Protein AF-0000000087417002 (afdb_homodimer)

Organism: NCBI:txid2527985

Sequence (956 aa):
MVEIPVLRWGKPYESLEKDEVVHFETGETLAQVHQANGGMIQMDMRKAQRARDILREFSIDDLIDKVGKAADLYAEGTLPIGDGQQTPADFCKMQSATTGLPEHMCAGNMKKNQFVLKNMREILDALTRGLPLDILANGYGMEDRGVMVSYQANAPVLGLVLPSNSPGVHTLWMPVIPLQMGLVLKPGPQEPWTPYRMAEAFFAAGIPREVISIYPGGADCGAAVLASCERAMIFGGLPTVERYHGDPRVQPHGPGFSKIILGDDKVDDWEKYLDLMVDSVLVNSGRSCISCSGIWVSRHGKEIADALAQRLGPVAPLPATHPESPLAAFTVPGMAEAISNQIDQGIKDPSVTEVTAKYRDGERLVKNERCDFLRPTVLHCTNSETEISKGEYMFPFVTVVDCPEDQMLKRMGQTLVCSAITENEKFQQQLLDATFIDRLNIGEVKTIALNWLQPHEGNIIDFLFRARAFQNSPPPAHMVEIPVLRWGKPYESLEKDEVVHFETGETLAQVHQANGGMIQMDMRKAQRARDILREFSIDDLIDKVGKAADLYAEGTLPIGDGQQTPADFCKMQSATTGLPEHMCAGNMKKNQFVLKNMREILDALTRGLPLDILANGYGMEDRGVMVSYQANAPVLGLVLPSNSPGVHTLWMPVIPLQMGLVLKPGPQEPWTPYRMAEAFFAAGIPREVISIYPGGADCGAAVLASCERAMIFGGLPTVERYHGDPRVQPHGPGFSKIILGDDKVDDWEKYLDLMVDSVLVNSGRSCISCSGIWVSRHGKEIADALAQRLGPVAPLPATHPESPLAAFTVPGMAEAISNQIDQGIKDPSVTEVTAKYRDGERLVKNERCDFLRPTVLHCTNSETEISKGEYMFPFVTVVDCPEDQMLKRMGQTLVCSAITENEKFQQQLLDATFIDRLNIGEVKTIALNWLQPHEGNIIDFLFRARAFQNSPPPAH

Radius of gyration: 31.1 Å; Cα contacts (8 Å, |Δi|>4): 2234; chains: 2; bounding box: 63×89×61 Å

Secondary structure (DSSP, 8-state):
-EEE-EEETTEEE--S-EEEEE-TTT--EEEEEE---HHHHHHHHTTHHHHHHHHTTS-HHHHHHHHHHHHHHHHH--EEETTEEE-HHHHHHHHHHHH---HHHHHHHHHHHHHHHHTHHHHHHHHHTT--HHHHHHSEEE-TTS-EEEEEES-SEEEEE--SS-GGGGGGGTTTTTTT-EEEEE--TT--HHHHHHHHHHHHTT--GGGEEE----HHHHHHHHHH-SSEEEE--HHHHHHTTT-TTEEEE----EEEEE-TTTGGGGGGGHHHHHHHHHGGGG-STTSEEEEEESS-HHHHHHHHHHHHTT-----TTSTT---PPB-STTHHHHHHHHHHHHTTSTTEEESGGGT-SS-SEEE-SS-EEE--EEEEESSS-SGGGG---SSSEEEEEE--HHHHHHHS--EEEEEEE---HHHHHHHHH-TTEEEEEESS--TT---TTS-SSS-HHHHHEEE-EEESSPPP--/-EEE-EEETTEEE--S-EEEEE-TTT--EEEEEE---HHHHHHHHTTHHHHHHHHTTS-HHHHHHHHHHHHHHHHH--EEETTEEE-HHHHHHHHHHHH---HHHHHHHHHHHHHHHHTHHHHHHHHHTT--HHHHHHSEEE-TTS-EEEEEES-SEEEEE--SS-GGGGGGGTTTTTTT-EEEEE-BTTB-HHHHHHHHHHHHTT--GGGEEE----HHHHHHHHHH-SSEEEE--HHHHHHTTT-TTEEEE----EEEEE-TTTGGGGGGGHHHHHHHHHGGGG-STTSEEEEEESS-HHHHHHHHHHHHTT-----TTSTT---PPB-STTHHHHHHHHHHHHTTSTTEEESGGGT-SS-SEEE-SS-EEE--EEEEESSS-SGGGG---SSSEEEEEE--HHHHHHHS--EEEEEEE---HHHHHHHHH-TTEEEEEESS--TT---TTS-SS--HHHHHEEE--EESSPPP--

Solvent-accessible surface area (backbone atoms only — not comparable to full-atom values): 47173 Å² total; per-residue (Å²): 113,34,48,31,55,20,26,59,45,50,38,77,41,84,46,92,51,63,44,73,30,40,28,36,76,79,60,46,68,50,28,38,35,20,39,47,45,30,68,59,49,50,59,56,52,76,53,38,57,54,19,17,59,59,38,61,77,44,54,48,68,54,36,40,53,29,40,29,49,12,19,50,37,48,60,66,31,75,39,60,45,56,82,40,74,36,40,40,67,52,47,23,49,51,49,15,39,30,31,30,39,17,29,56,56,40,47,51,41,48,50,51,45,26,50,51,33,57,41,37,66,60,28,51,34,45,64,52,72,63,53,64,64,61,24,63,74,67,27,40,42,70,44,96,89,70,44,65,44,20,30,30,56,65,43,36,34,43,17,35,33,43,47,38,76,50,82,66,61,56,61,76,57,61,60,38,55,36,72,33,22,17,42,37,36,26,41,14,79,44,33,53,58,61,65,48,42,50,50,42,18,34,41,75,37,66,44,66,47,56,29,38,26,38,38,33,47,59,71,54,27,46,51,28,40,56,70,64,30,61,29,26,37,37,47,46,49,64,69,51,32,61,72,41,60,72,40,90,41,43,49,56,42,38,77,18,39,3,30,38,35,38,30,85,87,38,40,89,52,46,75,81,45,44,66,48,53,50,48,14,20,39,53,77,25,10,54,48,47,36,20,26,14,25,36,42,22,59,58,63,30,65,58,52,27,46,55,50,10,64,69,38,12,65,50,60,81,42,60,44,79,39,83,75,35,55,41,44,39,34,54,55,85,61,50,51,58,53,51,52,50,52,52,56,59,47,44,67,40,88,54,30,42,69,49,10,62,82,44,28,90,72,66,54,68,43,80,52,95,49,33,28,36,61,40,41,41,30,28,29,22,72,40,63,81,50,70,65,51,58,38,71,61,84,30,26,34,34,23,22,27,27,37,53,71,93,45,38,83,82,54,59,60,65,21,37,25,35,15,32,31,51,82,52,63,72,57,50,50,52,57,52,56,40,78,52,45,52,25,47,27,44,28,84,36,43,45,64,64,68,46,75,55,34,36,83,85,38,36,66,60,66,66,43,30,40,69,29,25,55,40,68,53,64,55,76,90,125,113,34,49,30,55,20,27,58,46,50,39,78,40,83,44,92,51,64,44,73,29,40,28,36,77,77,60,48,68,50,29,39,34,19,39,50,44,30,67,60,48,50,58,57,51,75,53,38,58,54,19,18,57,58,39,62,75,44,55,47,68,54,37,40,53,30,40,29,50,12,18,52,38,49,61,65,32,76,40,60,45,56,80,40,72,36,40,41,67,50,46,22,49,51,48,17,38,31,32,28,39,17,28,53,56,40,46,50,40,49,50,50,45,27,49,51,33,58,41,36,66,59,29,52,34,45,61,54,71,63,55,65,64,63,26,63,75,68,29,41,44,70,44,96,88,72,45,69,45,22,30,30,56,63,43,37,34,42,18,34,34,44,47,39,75,50,83,65,63,57,61,77,57,61,60,38,55,37,71,32,23,17,42,38,35,26,41,13,80,45,34,53,59,62,65,48,42,50,50,43,16,34,41,75,37,66,44,67,48,56,29,38,28,38,39,33,44,59,71,54,27,46,51,29,39,57,70,64,28,60,28,24,38,40,48,46,47,64,68,50,32,61,71,40,59,73,41,89,41,41,49,56,44,38,78,17,39,4,30,38,34,38,31,85,87,39,38,90,52,46,76,82,45,45,68,48,54,49,48,14,20,39,54,78,24,10,54,47,48,37,20,26,15,26,36,41,21,59,58,62,30,67,59,51,29,45,55,50,10,65,69,39,13,65,51,58,81,43,60,44,81,39,82,74,34,54,42,43,40,34,54,54,86,62,50,49,58,53,50,53,50,51,51,55,58,48,45,67,40,87,53,30,42,68,51,10,62,82,45,29,89,72,67,55,67,44,80,54,96,48,34,27,34,62,40,40,42,29,30,30,22,72,42,64,80,50,73,66,51,59,38,71,58,85,30,28,36,34,23,21,27,27,36,52,71,94,46,38,82,82,54,59,59,66,21,37,25,34,15,32,31,53,84,52,62,71,59,50,50,52,57,53,56,40,79,54,45,53,25,46,27,45,28,86,36,43,46,65,62,70,45,75,52,31,31,73,89,38,36,66,59,64,66,43,32,38,69,30,26,54,40,66,52,62,54,76,86,126

pLDDT: mean 94.18, std 6.56, range [53.5, 98.88]

Foldseek 3Di:
DAEAAFAQLLDGDAAPDWDFQAFLFPRHTPYTYHADFLVRLLVSLVCQLVLLVQLLVDALVRLLVLLLQLLCCLLANWFDGHVRIAGNQRLLVLLCRLQQAFSLLSNVLSVVLSVLSNCVVLQVCLLVVNPDLVLLSVQWDADPVGDIWGKDFQFQAEEEAEAQHDSNCVSQCSNVSSSRHAYEYAYHPRRPRNLVSSLRSSVVSPRRSSRYTYGHHDPRNVVSSLVSTQAYEYEDEPVQCVVCPPPLRYHYHYAFLAEEEEDPVCVVVVVVQLVLLLCLQQPSQNQDSLRHAEYEYQDCLVVSLQSSLLVQLAQDADPSHDNPGRHGWASDPPPLVVVLVVVVVQCVPVQKDWNNVVNHDDDQWADDDRIITGGAIEMEGAALPGPSNSDGDRGRHYYYHNDHLVCCLVRNAAHAEYEYEDPPPVSVVVVVVRPSYQHYHYHSDRSPDDDSSANSSSCVSVSGMDIDDDDPDDDPDD/DAEAAFAQLLRGDAAPDWDFAAFLFPRHTPYTYHADFLVRLLVSLVCQLVLLVQLLVDALVRLLVLLLQLLCCLLANWFDGHVGIAGNQNLLVLLCRLQQAFSLLSNVLSVVLSVLSNCVVLQVCLLVVNPDLVQLSVQWDADPVGDIWGKDFQFQAEEEAEAQHCSNVVSQCSNVSSSSHAYEYAYHPRRPRNLVSSLRSSVVSPRRSSRYTYGHHDPRNVVSSLVSTQAYEYEDEPVQCVVCPPPLRYHYHYAFLAEEEEDPVCVVVVVVQLVLLLCLQQPSQNQDSLRHAEYEYQDCLVVSLLSSLLVQLAQDADPSHDNPGRHGWASDPPPLVVVLVVVVVQCVPVQKDWNNVVNHDDDQWDDDDRIITGGAIEMEGAALPGPSNRDGDRGRHYYYHNDHLVCCLVRNAAHAEYEYEDPPPVSVVVVVVRPSYNHYHYHSDRSPDDDSSACSNSCVSVSGMDIDDDDPDDDPDD

InterPro domains:
  IPR015590 Aldehyde dehydrogenase domain [PF00171] (18-407)
  IPR016161 Aldehyde/histidinol dehydrogenase [SSF53720] (18-458)
  IPR016162 Aldehyde dehydrogenase, N-terminal [G3DSA:3.40.605.10] (7-244)
  IPR016163 Aldehyde dehydrogenase, C-terminal [G3DSA:3.40.309.10] (258-446)

Nearest PDB structures (foldseek):
  7pkc-assembly3_I  TM=7.723E-01  e=5.805E-22  Streptococcus pyogenes M49 591
  7pkj-assembly1_C  TM=7.511E-01  e=2.941E-21  Streptococcus pyogenes M49 591
  1euh-assembly1_A  TM=7.612E-01  e=1.763E-20  Streptococcus mutans
  2id2-assembly1_C  TM=7.265E-01  e=2.758E-20  Streptococcus mutans
  6rtr-assembly1_A  TM=7.506E-01  e=7.363E-17  Streptomyces clavuligerus

Structure (mmCIF, N/CA/C/O backbone):
data_AF-0000000087417002-model_v1
#
loop_
_entity.id
_entity.type
_entity.pdbx_description
1 polymer 'Putative succinate-semialdehyde dehydrogenase'
#
loop_
_atom_site.group_PDB
_atom_site.id
_atom_site.type_symbol
_atom_site.label_atom_id
_atom_site.label_alt_id
_atom_site.label_comp_id
_atom_site.label_asym_id
_atom_site.label_entity_id
_atom_site.label_seq_id
_atom_site.pdbx_PDB_ins_code
_atom_site.Cartn_x
_atom_site.Cartn_y
_atom_site.Cartn_z
_atom_site.occupancy
_atom_site.B_iso_or_equiv
_atom_site.auth_seq_id
_atom_site.auth_comp_id
_atom_site.auth_asym_id
_atom_site.auth_atom_id
_atom_site.pdbx_PDB_model_num
ATOM 1 N N . MET A 1 1 ? 21.141 39.812 8.602 1 87.5 1 MET A N 1
ATOM 2 C CA . MET A 1 1 ? 20.797 39.062 7.391 1 87.5 1 MET A CA 1
ATOM 3 C C . MET A 1 1 ? 21.75 37.906 7.172 1 87.5 1 MET A C 1
ATOM 5 O O . MET A 1 1 ? 22.969 38.062 7.32 1 87.5 1 MET A O 1
ATOM 9 N N . VAL A 1 2 ? 21.25 36.719 7 1 94.69 2 VAL A N 1
ATOM 10 C CA . VAL A 1 2 ? 22.094 35.562 6.832 1 94.69 2 VAL A CA 1
ATOM 11 C C . VAL A 1 2 ? 22.047 35.094 5.379 1 94.69 2 VAL A C 1
ATOM 13 O O . VAL A 1 2 ? 21.062 35.312 4.68 1 94.69 2 VAL A O 1
ATOM 16 N N . GLU A 1 3 ? 23.172 34.562 4.91 1 97.38 3 GLU A N 1
ATOM 17 C CA . GLU A 1 3 ? 23.219 33.906 3.609 1 97.38 3 GLU A CA 1
ATOM 18 C C . GLU A 1 3 ? 23.234 32.406 3.76 1 97.38 3 GLU A C 1
ATOM 20 O O . GLU A 1 3 ? 24.094 31.844 4.461 1 97.38 3 GLU A O 1
ATOM 25 N N . ILE A 1 4 ? 22.281 31.734 3.148 1 98 4 ILE A N 1
ATOM 26 C CA . ILE A 1 4 ? 22.078 30.312 3.338 1 98 4 ILE A CA 1
ATOM 27 C C . ILE A 1 4 ? 22.422 29.562 2.053 1 98 4 ILE A C 1
ATOM 29 O O . ILE A 1 4 ? 21.766 29.75 1.022 1 98 4 ILE A O 1
ATOM 33 N N . PRO A 1 5 ? 23.375 28.734 2.027 1 98.31 5 PRO A N 1
ATOM 34 C CA . PRO A 1 5 ? 23.75 28 0.818 1 98.31 5 PRO A CA 1
ATOM 35 C C . PRO A 1 5 ? 22.859 26.797 0.549 1 98.31 5 PRO A C 1
ATOM 37 O O . PRO A 1 5 ? 22.109 26.375 1.43 1 98.31 5 PRO A O 1
ATOM 40 N N . VAL A 1 6 ? 22.953 26.297 -0.704 1 98.56 6 VAL A N 1
ATOM 41 C CA . VAL A 1 6 ? 22.453 24.969 -0.991 1 98.56 6 VAL A CA 1
ATOM 42 C C . VAL A 1 6 ? 23.266 23.922 -0.223 1 98.56 6 VAL A C 1
ATOM 44 O O . VAL A 1 6 ? 24.453 24.125 0.024 1 98.56 6 VAL A O 1
ATOM 47 N N . LEU A 1 7 ? 22.688 22.906 0.234 1 98.5 7 LEU A N 1
ATOM 48 C CA . LEU A 1 7 ? 23.406 21.797 0.857 1 98.5 7 LEU A CA 1
ATOM 49 C C . LEU A 1 7 ? 23.344 20.562 -0.02 1 98.5 7 LEU A C 1
ATOM 51 O O . LEU A 1 7 ? 22.281 19.953 -0.189 1 98.5 7 LEU A O 1
ATOM 55 N N . ARG A 1 8 ? 24.391 20.156 -0.639 1 98.56 8 ARG A N 1
ATOM 56 C CA . ARG A 1 8 ? 24.5 18.984 -1.49 1 98.56 8 ARG A CA 1
ATOM 57 C C . ARG A 1 8 ? 25.188 17.844 -0.754 1 98.56 8 ARG A C 1
ATOM 59 O O . ARG A 1 8 ? 26.422 17.812 -0.654 1 98.56 8 ARG A O 1
ATOM 66 N N . TRP A 1 9 ? 24.375 16.938 -0.327 1 98.31 9 TRP A N 1
ATOM 67 C CA . TRP A 1 9 ? 24.859 15.82 0.468 1 98.31 9 TRP A CA 1
ATOM 68 C C . TRP A 1 9 ? 25.844 16.297 1.528 1 98.31 9 TRP A C 1
ATOM 70 O O . TRP A 1 9 ? 26.953 15.766 1.636 1 98.31 9 TRP A O 1
ATOM 80 N N . GLY A 1 10 ? 25.375 17.297 2.295 1 96.88 10 GLY A N 1
ATOM 81 C CA . GLY A 1 10 ? 26.094 17.812 3.457 1 96.88 10 GLY A CA 1
ATOM 82 C C . GLY A 1 10 ? 27.094 18.891 3.115 1 96.88 10 GLY A C 1
ATOM 83 O O . GLY A 1 10 ? 27.609 19.562 4.008 1 96.88 10 GLY A O 1
ATOM 84 N N . LYS A 1 11 ? 27.344 19.141 1.876 1 97.06 11 LYS A N 1
ATOM 85 C CA . LYS A 1 11 ? 28.328 20.125 1.46 1 97.06 11 LYS A CA 1
ATOM 86 C C . LYS A 1 11 ? 27.672 21.406 0.972 1 97.06 11 LYS A C 1
ATOM 88 O O . LYS A 1 11 ? 26.812 21.375 0.086 1 97.06 11 LYS A O 1
ATOM 93 N N . PRO A 1 12 ? 28.047 22.547 1.537 1 97.81 12 PRO A N 1
ATOM 94 C CA . PRO A 1 12 ? 27.469 23.812 1.084 1 97.81 12 PRO A CA 1
ATOM 95 C C . PRO A 1 12 ? 27.859 24.156 -0.356 1 97.81 12 PRO A C 1
ATOM 97 O O . PRO A 1 12 ? 28.969 23.875 -0.787 1 97.81 12 PRO A O 1
ATOM 100 N N . TYR A 1 13 ? 26.953 24.625 -1.09 1 97.88 13 TYR A N 1
ATOM 101 C CA . TYR A 1 13 ? 27.125 25.094 -2.461 1 97.88 13 TYR A CA 1
ATOM 102 C C . TYR A 1 13 ? 26.578 26.5 -2.639 1 97.88 13 TYR A C 1
ATOM 104 O O . TYR A 1 13 ? 25.406 26.75 -2.318 1 97.88 13 TYR A O 1
ATOM 112 N N . GLU A 1 14 ? 27.406 27.359 -3.133 1 96.69 14 GLU A N 1
ATOM 113 C CA . GLU A 1 14 ? 27.016 28.75 -3.371 1 96.69 14 GLU A CA 1
ATOM 114 C C . GLU A 1 14 ? 26.688 28.984 -4.844 1 96.69 14 GLU A C 1
ATOM 116 O O . GLU A 1 14 ? 27.531 28.781 -5.715 1 96.69 14 GLU A O 1
ATOM 121 N N . SER A 1 15 ? 25.469 29.359 -4.992 1 95.81 15 SER A N 1
ATOM 122 C CA . SER A 1 15 ? 25.016 29.656 -6.344 1 95.81 15 SER A CA 1
ATOM 123 C C . SER A 1 15 ? 25.078 31.156 -6.641 1 95.81 15 SER A C 1
ATOM 125 O O . SER A 1 15 ? 25.125 31.969 -5.719 1 95.81 15 SER A O 1
ATOM 127 N N . LEU A 1 16 ? 25.141 31.484 -7.98 1 94.94 16 LEU A N 1
ATOM 128 C CA . LEU A 1 16 ? 25.047 32.875 -8.398 1 94.94 16 LEU A CA 1
ATOM 129 C C . LEU A 1 16 ? 23.625 33.406 -8.211 1 94.94 16 LEU A C 1
ATOM 131 O O . LEU A 1 16 ? 23.422 34.562 -7.906 1 94.94 16 LEU A O 1
ATOM 135 N N . GLU A 1 17 ? 22.766 32.531 -8.414 1 96.19 17 GLU A N 1
ATOM 136 C CA . GLU A 1 17 ? 21.359 32.906 -8.25 1 96.19 17 GLU A CA 1
ATOM 137 C C . GLU A 1 17 ? 20.938 32.812 -6.793 1 96.19 17 GLU A C 1
ATOM 139 O O . GLU A 1 17 ? 21.172 31.797 -6.137 1 96.19 17 GLU A O 1
ATOM 144 N N . LYS A 1 18 ? 20.375 33.844 -6.203 1 97.19 18 LYS A N 1
ATOM 145 C CA . LYS A 1 18 ? 19.875 33.906 -4.832 1 97.19 18 LYS A CA 1
ATOM 146 C C . LYS A 1 18 ? 18.469 34.5 -4.777 1 97.19 18 LYS A C 1
ATOM 148 O O . LYS A 1 18 ? 18.125 35.375 -5.578 1 97.19 18 LYS A O 1
ATOM 153 N N . ASP A 1 19 ? 17.688 34 -3.893 1 97.12 19 ASP A N 1
ATOM 154 C CA . ASP A 1 19 ? 16.391 34.594 -3.594 1 97.12 19 ASP A CA 1
ATOM 155 C C . ASP A 1 19 ? 16.359 35.188 -2.189 1 97.12 19 ASP A C 1
ATOM 157 O O . ASP A 1 19 ? 17.078 34.719 -1.298 1 97.12 19 ASP A O 1
ATOM 161 N N . GLU A 1 20 ? 15.586 36.188 -2.086 1 96.75 20 GLU A N 1
ATOM 162 C CA . GLU A 1 20 ? 15.453 36.844 -0.789 1 96.75 20 GLU A CA 1
ATOM 163 C C . GLU A 1 20 ? 14.289 36.25 0.009 1 96.75 20 GLU A C 1
ATOM 165 O O . GLU A 1 20 ? 13.25 35.906 -0.555 1 96.75 20 GLU A O 1
ATOM 170 N N . VAL A 1 21 ? 14.523 36.062 1.288 1 95.62 21 VAL A N 1
ATOM 171 C CA . VAL A 1 21 ? 13.453 35.812 2.244 1 95.62 21 VAL A CA 1
ATOM 172 C C . VAL A 1 21 ? 13.156 37.062 3.037 1 95.62 21 VAL A C 1
ATOM 174 O O . VAL A 1 21 ? 14.039 37.625 3.684 1 95.62 21 VAL A O 1
ATOM 177 N N . VAL A 1 22 ? 11.922 37.469 2.99 1 94.94 22 VAL A N 1
ATOM 178 C CA . VAL A 1 22 ? 11.648 38.812 3.488 1 94.94 22 VAL A CA 1
ATOM 179 C C . VAL A 1 22 ? 10.656 38.75 4.648 1 94.94 22 VAL A C 1
ATOM 181 O O . VAL A 1 22 ? 9.867 37.812 4.746 1 94.94 22 VAL A O 1
ATOM 184 N N . HIS A 1 23 ? 10.789 39.719 5.5 1 94.88 23 HIS A N 1
ATOM 185 C CA . HIS A 1 23 ? 9.781 39.938 6.535 1 94.88 23 HIS A CA 1
ATOM 186 C C . HIS A 1 23 ? 8.438 40.312 5.922 1 94.88 23 HIS A C 1
ATOM 188 O O . HIS A 1 23 ? 8.352 41.312 5.188 1 94.88 23 HIS A O 1
ATOM 194 N N . PHE A 1 24 ? 7.414 39.625 6.289 1 92.44 24 PHE A N 1
ATOM 195 C CA . PHE A 1 24 ? 6.148 39.781 5.582 1 92.44 24 PHE A CA 1
ATOM 196 C C . PHE A 1 24 ? 5.547 41.156 5.848 1 92.44 24 PHE A C 1
ATOM 198 O O . PHE A 1 24 ? 4.867 41.719 4.984 1 92.44 24 PHE A O 1
ATOM 205 N N . GLU A 1 25 ? 5.789 41.75 7.051 1 91.75 25 GLU A N 1
ATOM 206 C CA . GLU A 1 25 ? 5.184 43.031 7.426 1 91.75 25 GLU A CA 1
ATOM 207 C C . GLU A 1 25 ? 6.023 44.219 6.934 1 91.75 25 GLU A C 1
ATOM 209 O O . GLU A 1 25 ? 5.484 45.25 6.527 1 91.75 25 GLU A O 1
ATOM 214 N N . THR A 1 26 ? 7.324 44.062 6.965 1 93.06 26 THR A N 1
ATOM 215 C CA . THR A 1 26 ? 8.172 45.219 6.719 1 93.06 26 THR A CA 1
ATOM 216 C C . THR A 1 26 ? 8.805 45.156 5.332 1 93.06 26 THR A C 1
ATOM 218 O O . THR A 1 26 ? 9.242 46.156 4.789 1 93.06 26 THR A O 1
ATOM 221 N N . GLY A 1 27 ? 8.984 43.969 4.828 1 93.56 27 GLY A N 1
ATOM 222 C CA . GLY A 1 27 ? 9.656 43.781 3.551 1 93.56 27 GLY A CA 1
ATOM 223 C C . GLY A 1 27 ? 11.172 43.719 3.678 1 93.56 27 GLY A C 1
ATOM 224 O O . GLY A 1 27 ? 11.867 43.531 2.682 1 93.56 27 GLY A O 1
ATOM 225 N N . GLU A 1 28 ? 11.609 43.781 4.867 1 95.81 28 GLU A N 1
ATOM 226 C CA . GLU A 1 28 ? 13.047 43.688 5.102 1 95.81 28 GLU A CA 1
ATOM 227 C C . GLU A 1 28 ? 13.578 42.312 4.734 1 95.81 28 GLU A C 1
ATOM 229 O O . GLU A 1 28 ? 12.938 41.312 5.012 1 95.81 28 GLU A O 1
ATOM 234 N N . THR A 1 29 ? 14.742 42.344 3.996 1 97 29 THR A N 1
ATOM 235 C CA . THR A 1 29 ? 15.383 41.094 3.68 1 97 29 THR A CA 1
ATOM 236 C C . THR A 1 29 ? 15.992 40.469 4.93 1 97 29 THR A C 1
ATOM 238 O O . THR A 1 29 ? 16.828 41.094 5.598 1 97 29 THR A O 1
ATOM 241 N N . LEU A 1 30 ? 15.586 39.281 5.25 1 96.69 30 LEU A N 1
ATOM 242 C CA . LEU A 1 30 ? 16.062 38.562 6.434 1 96.69 30 LEU A CA 1
ATOM 243 C C . LEU A 1 30 ? 17.172 37.594 6.07 1 96.69 30 LEU A C 1
ATOM 245 O O . LEU A 1 30 ? 18.031 37.281 6.898 1 96.69 30 LEU A O 1
ATOM 249 N N . ALA A 1 31 ? 17.141 37.094 4.836 1 97.19 31 ALA A N 1
ATOM 250 C CA . ALA A 1 31 ? 18.125 36.125 4.371 1 97.19 31 ALA A CA 1
ATOM 251 C C . ALA A 1 31 ? 18.234 36.125 2.848 1 97.19 31 ALA A C 1
ATOM 253 O O . ALA A 1 31 ? 17.281 36.531 2.16 1 97.19 31 ALA A O 1
ATOM 254 N N . GLN A 1 32 ? 19.359 35.812 2.379 1 97.81 32 GLN A N 1
ATOM 255 C CA . GLN A 1 32 ? 19.594 35.438 0.987 1 97.81 32 GLN A CA 1
ATOM 256 C C . GLN A 1 32 ? 19.844 33.938 0.853 1 97.81 32 GLN A C 1
ATOM 258 O O . GLN A 1 32 ? 20.781 33.375 1.455 1 97.81 32 GLN A O 1
ATOM 263 N N . VAL A 1 33 ? 19.047 33.281 0.081 1 98.12 33 VAL A N 1
ATOM 264 C CA . VAL A 1 33 ? 19.125 31.844 -0.024 1 98.12 33 VAL A CA 1
ATOM 265 C C . VAL A 1 33 ? 19.609 31.453 -1.421 1 98.12 33 VAL A C 1
ATOM 267 O O . VAL A 1 33 ? 18.953 31.766 -2.418 1 98.12 33 VAL A O 1
ATOM 270 N N . HIS A 1 34 ? 20.766 30.812 -1.464 1 98.38 34 HIS A N 1
ATOM 271 C CA . HIS A 1 34 ? 21.281 30.312 -2.732 1 98.38 34 HIS A CA 1
ATOM 272 C C . HIS A 1 34 ? 20.312 29.312 -3.369 1 98.38 34 HIS A C 1
ATOM 274 O O . HIS A 1 34 ? 19.672 28.516 -2.67 1 98.38 34 HIS A O 1
ATOM 280 N N . GLN A 1 35 ? 20.172 29.375 -4.758 1 98.38 35 GLN A N 1
ATOM 281 C CA . GLN A 1 35 ? 19.172 28.578 -5.473 1 98.38 35 GLN A CA 1
ATOM 282 C C . GLN A 1 35 ? 19.828 27.406 -6.188 1 98.38 35 GLN A C 1
ATOM 284 O O . GLN A 1 35 ? 20.922 27.531 -6.762 1 98.38 35 GLN A O 1
ATOM 289 N N . ALA A 1 36 ? 19.203 26.234 -6 1 98.5 36 ALA A N 1
ATOM 290 C CA . ALA A 1 36 ? 19.562 25.062 -6.801 1 98.5 36 ALA A CA 1
ATOM 291 C C . ALA A 1 36 ? 18.797 25.031 -8.117 1 98.5 36 ALA A C 1
ATOM 293 O O . ALA A 1 36 ? 18.094 26 -8.445 1 98.5 36 ALA A O 1
ATOM 294 N N . ASN A 1 37 ? 19 24.016 -8.977 1 97.88 37 ASN A N 1
ATOM 295 C CA . ASN A 1 37 ? 18.219 23.781 -10.188 1 97.88 37 ASN A CA 1
ATOM 296 C C . ASN A 1 37 ? 18.016 22.297 -10.438 1 97.88 37 ASN A C 1
ATOM 298 O O . ASN A 1 37 ? 18.641 21.453 -9.781 1 97.88 37 ASN A O 1
ATOM 302 N N . GLY A 1 38 ? 17.141 21.984 -11.375 1 98 38 GLY A N 1
ATOM 303 C CA . GLY A 1 38 ? 16.75 20.609 -11.633 1 98 38 GLY A CA 1
ATOM 304 C C . GLY A 1 38 ? 17.891 19.734 -12.086 1 98 38 GLY A C 1
ATOM 305 O O . GLY A 1 38 ? 18 18.578 -11.672 1 98 38 GLY A O 1
ATOM 306 N N . GLY A 1 39 ? 18.672 20.234 -12.922 1 97.81 39 GLY A N 1
ATOM 307 C CA . GLY A 1 39 ? 19.828 19.484 -13.406 1 97.81 39 GLY A CA 1
ATOM 308 C C . GLY A 1 39 ? 20.781 19.062 -12.305 1 97.81 39 GLY A C 1
ATOM 309 O O . GLY A 1 39 ? 21.266 17.938 -12.289 1 97.81 39 GLY A O 1
ATOM 310 N N . MET A 1 40 ? 21.062 20.062 -11.391 1 97.38 40 MET A N 1
ATOM 311 C CA . MET A 1 40 ? 21.906 19.797 -10.234 1 97.38 40 MET A CA 1
ATOM 312 C C . MET A 1 40 ? 21.344 18.656 -9.398 1 97.38 40 MET A C 1
ATOM 314 O O . MET A 1 40 ? 22.078 17.734 -9.008 1 97.38 40 MET A O 1
ATOM 318 N N . ILE A 1 41 ? 20.062 18.672 -9.148 1 98.62 41 ILE A N 1
ATOM 319 C CA . ILE A 1 41 ? 19.391 17.656 -8.336 1 98.62 41 ILE A CA 1
ATOM 320 C C . ILE A 1 41 ? 19.484 16.297 -9.031 1 98.62 41 ILE A C 1
ATOM 322 O O . ILE A 1 41 ? 19.844 15.289 -8.406 1 98.62 41 ILE A O 1
ATOM 326 N N . GLN A 1 42 ? 19.203 16.219 -10.289 1 97.88 42 GLN A N 1
ATOM 327 C CA . GLN A 1 42 ? 19.266 14.969 -11.047 1 97.88 42 GLN A CA 1
ATOM 328 C C . GLN A 1 42 ? 20.672 14.352 -10.977 1 97.88 42 GLN A C 1
ATOM 330 O O . GLN A 1 42 ? 20.812 13.141 -10.805 1 97.88 42 GLN A O 1
ATOM 335 N N . MET A 1 43 ? 21.625 15.211 -11.102 1 97.88 43 MET A N 1
ATOM 336 C CA . MET A 1 43 ? 23 14.742 -11.023 1 97.88 43 MET A CA 1
ATOM 337 C C . MET A 1 43 ? 23.312 14.188 -9.633 1 97.88 43 MET A C 1
ATOM 339 O O . MET A 1 43 ? 23.891 13.109 -9.508 1 97.88 43 MET A O 1
ATOM 343 N N . ASP A 1 44 ? 22.953 14.906 -8.633 1 98.38 44 ASP A N 1
ATOM 344 C CA . ASP A 1 44 ? 23.25 14.508 -7.258 1 98.38 44 ASP A CA 1
ATOM 345 C C . ASP A 1 44 ? 22.516 13.211 -6.898 1 98.38 44 ASP A C 1
ATOM 347 O O . ASP A 1 44 ? 23.016 12.398 -6.125 1 98.38 44 ASP A O 1
ATOM 351 N N . MET A 1 45 ? 21.281 12.953 -7.488 1 98.06 45 MET A N 1
ATOM 352 C CA . MET A 1 45 ? 20.453 11.797 -7.141 1 98.06 45 MET A CA 1
ATOM 353 C C . MET A 1 45 ? 21.078 10.508 -7.66 1 98.06 45 MET A C 1
ATOM 355 O O . MET A 1 45 ? 20.703 9.414 -7.23 1 98.06 45 MET A O 1
ATOM 359 N N . ARG A 1 46 ? 22.062 10.617 -8.523 1 95.94 46 ARG A N 1
ATOM 360 C CA . ARG A 1 46 ? 22.812 9.453 -8.969 1 95.94 46 ARG A CA 1
ATOM 361 C C . ARG A 1 46 ? 23.562 8.805 -7.809 1 95.94 46 ARG A C 1
ATOM 363 O O . ARG A 1 46 ? 23.938 7.633 -7.879 1 95.94 46 ARG A O 1
ATOM 370 N N . LYS A 1 47 ? 23.75 9.594 -6.73 1 95.19 47 LYS A N 1
ATOM 371 C CA . LYS A 1 47 ? 24.5 9.109 -5.574 1 95.19 47 LYS A CA 1
ATOM 372 C C . LYS A 1 47 ? 23.578 8.867 -4.383 1 95.19 47 LYS A C 1
ATOM 374 O O . LYS A 1 47 ? 24.031 8.773 -3.242 1 95.19 47 LYS A O 1
ATOM 379 N N . ALA A 1 48 ? 22.297 8.781 -4.664 1 97.44 48 ALA A N 1
ATOM 380 C CA . ALA A 1 48 ? 21.312 8.719 -3.588 1 97.44 48 ALA A CA 1
ATOM 381 C C . ALA A 1 48 ? 21.5 7.457 -2.746 1 97.44 48 ALA A C 1
ATOM 383 O O . ALA A 1 48 ? 21.312 7.484 -1.526 1 97.44 48 ALA A O 1
ATOM 384 N N . GLN A 1 49 ? 21.891 6.328 -3.32 1 95.38 49 GLN A N 1
ATOM 385 C CA . GLN A 1 49 ? 22.078 5.059 -2.621 1 95.38 49 GLN A CA 1
ATOM 386 C C . GLN A 1 49 ? 23.109 5.184 -1.515 1 95.38 49 GLN A C 1
ATOM 388 O O . GLN A 1 49 ? 23 4.543 -0.467 1 95.38 49 GLN A O 1
ATOM 393 N N . ARG A 1 50 ? 24.094 6.031 -1.699 1 96.75 50 ARG A N 1
ATOM 394 C CA . ARG A 1 50 ? 25.172 6.207 -0.734 1 96.75 50 ARG A CA 1
ATOM 395 C C . ARG A 1 50 ? 24.625 6.676 0.612 1 96.75 50 ARG A C 1
ATOM 397 O O . ARG A 1 50 ? 25.156 6.305 1.662 1 96.75 50 ARG A O 1
ATOM 404 N N . ALA A 1 51 ? 23.578 7.449 0.591 1 98.12 51 ALA A N 1
ATOM 405 C CA . ALA A 1 51 ? 22.984 7.941 1.834 1 98.12 51 ALA A CA 1
ATOM 406 C C . ALA A 1 51 ? 22.516 6.781 2.713 1 98.12 51 ALA A C 1
ATOM 408 O O . ALA A 1 51 ? 22.828 6.734 3.904 1 98.12 51 ALA A O 1
ATOM 409 N N . ARG A 1 52 ? 21.828 5.863 2.135 1 97 52 ARG A N 1
ATOM 410 C CA . ARG A 1 52 ? 21.359 4.715 2.898 1 97 52 ARG A CA 1
ATOM 411 C C . ARG A 1 52 ? 22.516 3.834 3.342 1 97 52 ARG A C 1
ATOM 413 O O . ARG A 1 52 ? 22.516 3.322 4.465 1 97 52 ARG A O 1
ATOM 420 N N . ASP A 1 53 ? 23.531 3.662 2.473 1 96.12 53 ASP A N 1
ATOM 421 C CA . ASP A 1 53 ? 24.688 2.854 2.816 1 96.12 53 ASP A CA 1
ATOM 422 C C . ASP A 1 53 ? 25.391 3.408 4.051 1 96.12 53 ASP A C 1
ATOM 424 O O . ASP A 1 53 ? 25.781 2.65 4.949 1 96.12 53 ASP A O 1
ATOM 428 N N . ILE A 1 54 ? 25.5 4.691 4.098 1 98.06 54 ILE A N 1
ATOM 429 C CA . ILE A 1 54 ? 26.156 5.363 5.223 1 98.06 54 ILE A CA 1
ATOM 430 C C . ILE A 1 54 ? 25.328 5.156 6.488 1 98.06 54 ILE A C 1
ATOM 432 O O . ILE A 1 54 ? 25.875 4.809 7.539 1 98.06 54 ILE A O 1
ATOM 436 N N . LEU A 1 55 ? 24.047 5.297 6.426 1 98.38 55 LEU A N 1
ATOM 437 C CA . LEU A 1 55 ? 23.172 5.184 7.59 1 98.38 55 LEU A CA 1
ATOM 438 C C . LEU A 1 55 ? 23.141 3.748 8.102 1 98.38 55 LEU A C 1
ATOM 440 O O . LEU A 1 55 ? 22.969 3.518 9.305 1 98.38 55 LEU A O 1
ATOM 444 N N . ARG A 1 56 ? 23.344 2.824 7.238 1 96.38 56 ARG A N 1
ATOM 445 C CA . ARG A 1 56 ? 23.297 1.415 7.613 1 96.38 56 ARG A CA 1
ATOM 446 C C . ARG A 1 56 ? 24.547 1.013 8.398 1 96.38 56 ARG A C 1
ATOM 448 O O . ARG A 1 56 ? 24.594 -0.076 8.969 1 96.38 56 ARG A O 1
ATOM 455 N N . GLU A 1 57 ? 25.516 1.905 8.406 1 97 57 GLU A N 1
ATOM 456 C CA . GLU A 1 57 ? 26.656 1.677 9.281 1 97 57 GLU A CA 1
ATOM 457 C C . GLU A 1 57 ? 26.266 1.823 10.75 1 97 57 GLU A C 1
ATOM 459 O O . GLU A 1 57 ? 27.016 1.413 11.641 1 97 57 GLU A O 1
ATOM 464 N N . PHE A 1 58 ? 25.109 2.383 11.016 1 98.06 58 PHE A N 1
ATOM 465 C CA . PHE A 1 58 ? 24.516 2.512 12.344 1 98.06 58 PHE A CA 1
ATOM 466 C C . PHE A 1 58 ? 23.312 1.604 12.492 1 98.06 58 PHE A C 1
ATOM 468 O O . PHE A 1 58 ? 22.562 1.396 11.539 1 98.06 58 PHE A O 1
ATOM 475 N N . SER A 1 59 ? 23.125 1.034 13.711 1 97.56 59 SER A N 1
ATOM 476 C CA . SER A 1 59 ? 21.844 0.366 13.969 1 97.56 59 SER A CA 1
ATOM 477 C C . SER A 1 59 ? 20.703 1.37 14.055 1 97.56 59 SER A C 1
ATOM 479 O O . SER A 1 59 ? 20.922 2.557 14.297 1 97.56 59 SER A O 1
ATOM 481 N N . ILE A 1 60 ? 19.547 0.922 13.852 1 97.81 60 ILE A N 1
ATOM 482 C CA . ILE A 1 60 ? 18.375 1.785 13.992 1 97.81 60 ILE A CA 1
ATOM 483 C C . ILE A 1 60 ? 18.312 2.326 15.422 1 97.81 60 ILE A C 1
ATOM 485 O O . ILE A 1 60 ? 18 3.502 15.633 1 97.81 60 ILE A O 1
ATOM 489 N N . ASP A 1 61 ? 18.672 1.526 16.406 1 97.75 61 ASP A N 1
ATOM 490 C CA . ASP A 1 61 ? 18.688 1.959 17.797 1 97.75 61 ASP A CA 1
ATOM 491 C C . ASP A 1 61 ? 19.656 3.115 18 1 97.75 61 ASP A C 1
ATOM 493 O O . ASP A 1 61 ? 19.344 4.09 18.688 1 97.75 61 ASP A O 1
ATOM 497 N N . ASP A 1 62 ? 20.781 2.99 17.391 1 98.38 62 ASP A N 1
ATOM 498 C CA . ASP A 1 62 ? 21.766 4.066 17.469 1 98.38 62 ASP A CA 1
ATOM 499 C C . ASP A 1 62 ? 21.219 5.359 16.859 1 98.38 62 ASP A C 1
ATOM 501 O O . ASP A 1 62 ? 21.406 6.438 17.422 1 98.38 62 ASP A O 1
ATOM 505 N N . LEU A 1 63 ? 20.594 5.203 15.766 1 98.75 63 LEU A N 1
ATOM 506 C CA . LEU A 1 63 ? 20.047 6.379 15.094 1 98.75 63 LEU A CA 1
ATOM 507 C C . LEU A 1 63 ? 18.891 6.98 15.891 1 98.75 63 LEU A C 1
ATOM 509 O O . LEU A 1 63 ? 18.719 8.203 15.922 1 98.75 63 LEU A O 1
ATOM 513 N N . ILE A 1 64 ? 18.094 6.133 16.547 1 98.19 64 ILE A N 1
ATOM 514 C CA . ILE A 1 64 ? 17.047 6.617 17.422 1 98.19 64 ILE A CA 1
ATOM 515 C C . ILE A 1 64 ? 17.656 7.441 18.562 1 98.19 64 ILE A C 1
ATOM 517 O O . ILE A 1 64 ? 17.156 8.523 18.875 1 98.19 64 ILE A O 1
ATOM 521 N N . ASP A 1 65 ? 18.734 6.984 19.109 1 98.5 65 ASP A N 1
ATOM 522 C CA . ASP A 1 65 ? 19.422 7.719 20.172 1 98.5 65 ASP A CA 1
ATOM 523 C C . ASP A 1 65 ? 19.969 9.055 19.656 1 98.5 65 ASP A C 1
ATOM 525 O O . ASP A 1 65 ? 19.844 10.078 20.328 1 98.5 65 ASP A O 1
ATOM 529 N N . LYS A 1 66 ? 20.516 9.031 18.484 1 98.69 66 LYS A N 1
ATOM 530 C CA . LYS A 1 66 ? 21.062 10.242 17.891 1 98.69 66 LYS A CA 1
ATOM 531 C C . LYS A 1 66 ? 19.969 11.266 17.609 1 98.69 66 LYS A C 1
ATOM 533 O O . LYS A 1 66 ? 20.156 12.461 17.891 1 98.69 66 LYS A O 1
ATOM 538 N N . VAL A 1 67 ? 18.844 10.82 17.109 1 98 67 VAL A N 1
ATOM 539 C CA . VAL A 1 67 ? 17.781 11.781 16.812 1 98 67 VAL A CA 1
ATOM 540 C C . VAL A 1 67 ? 17.172 12.297 18.125 1 98 67 VAL A C 1
ATOM 542 O O . VAL A 1 67 ? 16.734 13.445 18.203 1 98 67 VAL A O 1
ATOM 545 N N . GLY A 1 68 ? 17.188 11.453 19.156 1 98.31 68 GLY A N 1
ATOM 546 C CA . GLY A 1 68 ? 16.828 11.938 20.469 1 98.31 68 GLY A CA 1
ATOM 547 C C . GLY A 1 68 ? 17.703 13.086 20.953 1 98.31 68 GLY A C 1
ATOM 548 O O . GLY A 1 68 ? 17.188 14.07 21.484 1 98.31 68 GLY A O 1
ATOM 549 N N . LYS A 1 69 ? 18.953 12.961 20.75 1 98.5 69 LYS A N 1
ATOM 550 C CA . LYS A 1 69 ? 19.891 14.039 21.062 1 98.5 69 LYS A CA 1
ATOM 551 C C . LYS A 1 69 ? 19.625 15.266 20.188 1 98.5 69 LYS A C 1
ATOM 553 O O . LYS A 1 69 ? 19.656 16.391 20.672 1 98.5 69 LYS A O 1
ATOM 558 N N . ALA A 1 70 ? 19.328 15.023 18.969 1 98.69 70 ALA A N 1
ATOM 559 C CA . ALA A 1 70 ? 19.031 16.109 18.047 1 98.69 70 ALA A CA 1
ATOM 560 C C . ALA A 1 70 ? 17.797 16.891 18.5 1 98.69 70 ALA A C 1
ATOM 562 O O . ALA A 1 70 ? 17.703 18.094 18.266 1 98.69 70 ALA A O 1
ATOM 563 N N . ALA A 1 71 ? 16.875 16.172 19.141 1 97.94 71 ALA A N 1
ATOM 564 C CA . ALA A 1 71 ? 15.656 16.812 19.641 1 97.94 71 ALA A CA 1
ATOM 565 C C . ALA A 1 71 ? 15.984 17.984 20.578 1 97.94 71 ALA A C 1
ATOM 567 O O . ALA A 1 71 ? 15.477 19.094 20.391 1 97.94 71 ALA A O 1
ATOM 568 N N . ASP A 1 72 ? 16.859 17.766 21.469 1 97.88 72 ASP A N 1
ATOM 569 C CA . ASP A 1 72 ? 17.266 18.797 22.422 1 97.88 72 ASP A CA 1
ATOM 570 C C . ASP A 1 72 ? 18.047 19.906 21.75 1 97.88 72 ASP A C 1
ATOM 572 O O . ASP A 1 72 ? 17.812 21.094 22.031 1 97.88 72 ASP A O 1
ATOM 576 N N . LEU A 1 73 ? 18.906 19.547 20.891 1 98.5 73 LEU A N 1
ATOM 577 C CA . LEU A 1 73 ? 19.672 20.547 20.156 1 98.5 73 LEU A CA 1
ATOM 578 C C . LEU A 1 73 ? 18.766 21.438 19.312 1 98.5 73 LEU A C 1
ATOM 580 O O . LEU A 1 73 ? 18.922 22.656 19.281 1 98.5 73 LEU A O 1
ATOM 584 N N . TYR A 1 74 ? 17.812 20.828 18.672 1 97.94 74 TYR A N 1
ATOM 585 C CA . TYR A 1 74 ? 16.844 21.531 17.844 1 97.94 74 TYR A CA 1
ATOM 586 C C . TYR A 1 74 ? 16.062 22.547 18.672 1 97.94 74 TYR A C 1
ATOM 588 O O . TYR A 1 74 ? 15.875 23.688 18.234 1 97.94 74 TYR A O 1
ATOM 596 N N . ALA A 1 75 ? 15.656 22.172 19.844 1 97.38 75 ALA A N 1
ATOM 597 C CA . ALA A 1 75 ? 14.734 22.969 20.641 1 97.38 75 ALA A CA 1
ATOM 598 C C . ALA A 1 75 ? 15.484 23.953 21.547 1 97.38 75 ALA A C 1
ATOM 600 O O . ALA A 1 75 ? 14.938 24.984 21.938 1 97.38 75 ALA A O 1
ATOM 601 N N . GLU A 1 76 ? 16.766 23.672 21.828 1 97.56 76 GLU A N 1
ATOM 602 C CA . GLU A 1 76 ? 17.406 24.438 22.891 1 97.56 76 GLU A CA 1
ATOM 603 C C . GLU A 1 76 ? 18.766 24.969 22.453 1 97.56 76 GLU A C 1
ATOM 605 O O . GLU A 1 76 ? 19.328 25.875 23.062 1 97.56 76 GLU A O 1
ATOM 610 N N . GLY A 1 77 ? 19.297 24.453 21.469 1 97.94 77 GLY A N 1
ATOM 611 C CA . GLY A 1 77 ? 20.672 24.766 21.094 1 97.94 77 GLY A CA 1
ATOM 612 C C . GLY A 1 77 ? 20.766 25.969 20.156 1 97.94 77 GLY A C 1
ATOM 613 O O . GLY A 1 77 ? 19.812 26.297 19.453 1 97.94 77 GLY A O 1
ATOM 614 N N . THR A 1 78 ? 21.953 26.656 20.234 1 98.56 78 THR A N 1
ATOM 615 C CA . THR A 1 78 ? 22.359 27.578 19.172 1 98.56 78 THR A CA 1
ATOM 616 C C . THR A 1 78 ? 23.016 26.812 18.031 1 98.56 78 THR A C 1
ATOM 618 O O . THR A 1 78 ? 24 26.094 18.234 1 98.56 78 THR A O 1
ATOM 621 N N . LEU A 1 79 ? 22.469 26.906 16.859 1 98.38 79 LEU A N 1
ATOM 622 C CA . LEU A 1 79 ? 22.922 26.109 15.727 1 98.38 79 LEU A CA 1
ATOM 623 C C . LEU A 1 79 ? 23.266 27 14.531 1 98.38 79 LEU A C 1
ATOM 625 O O . LEU A 1 79 ? 22.766 28.109 14.422 1 98.38 79 LEU A O 1
ATOM 629 N N . PRO A 1 80 ? 24.141 26.5 13.664 1 97.5 80 PRO A N 1
ATOM 630 C CA . PRO A 1 80 ? 24.484 27.266 12.461 1 97.5 80 PRO A CA 1
ATOM 631 C C . PRO A 1 80 ? 23.281 27.438 11.523 1 97.5 80 PRO A C 1
ATOM 633 O O . PRO A 1 80 ? 22.422 26.562 11.445 1 97.5 80 PRO A O 1
ATOM 636 N N . ILE A 1 81 ? 23.203 28.531 10.797 1 97.12 81 ILE A N 1
ATOM 637 C CA . ILE A 1 81 ? 22.312 28.812 9.68 1 97.12 81 ILE A CA 1
ATOM 638 C C . ILE A 1 81 ? 23.031 29.672 8.641 1 97.12 81 ILE A C 1
ATOM 640 O O . ILE A 1 81 ? 23.25 30.859 8.859 1 97.12 81 ILE A O 1
ATOM 644 N N . GLY A 1 82 ? 23.344 29 7.559 1 94.38 82 GLY A N 1
ATOM 645 C CA . GLY A 1 82 ? 24.203 29.703 6.605 1 94.38 82 GLY A CA 1
ATOM 646 C C . GLY A 1 82 ? 25.516 30.172 7.207 1 94.38 82 GLY A C 1
ATOM 647 O O . GLY A 1 82 ? 26.25 29.359 7.781 1 94.38 82 GLY A O 1
ATOM 648 N N . ASP A 1 83 ? 25.781 31.516 7.016 1 95.62 83 ASP A N 1
ATOM 649 C CA . ASP A 1 83 ? 27.031 32.062 7.52 1 95.62 83 ASP A CA 1
ATOM 650 C C . ASP A 1 83 ? 26.844 32.656 8.922 1 95.62 83 ASP A C 1
ATOM 652 O O . ASP A 1 83 ? 27.703 33.375 9.414 1 95.62 83 ASP A O 1
ATOM 656 N N . GLY A 1 84 ? 25.719 32.312 9.555 1 96.12 84 GLY A N 1
ATOM 657 C CA . GLY A 1 84 ? 25.438 32.812 10.891 1 96.12 84 GLY A CA 1
ATOM 658 C C . GLY A 1 84 ? 25.062 31.703 11.867 1 96.12 84 GLY A C 1
ATOM 659 O O . GLY A 1 84 ? 25.391 30.531 11.656 1 96.12 84 GLY A O 1
ATOM 660 N N . GLN A 1 85 ? 24.5 32.219 13.031 1 97.31 85 GLN A N 1
ATOM 661 C CA . GLN A 1 85 ? 23.984 31.328 14.078 1 97.31 85 GLN A CA 1
ATOM 662 C C . GLN A 1 85 ? 22.531 31.688 14.422 1 97.31 85 GLN A C 1
ATOM 664 O O . GLN A 1 85 ? 22.094 32.812 14.172 1 97.31 85 GLN A O 1
ATOM 669 N N . GLN A 1 86 ? 21.906 30.719 14.898 1 96.81 86 GLN A N 1
ATOM 670 C CA . GLN A 1 86 ? 20.5 30.906 15.211 1 96.81 86 GLN A CA 1
ATOM 671 C C . GLN A 1 86 ? 20.141 30.219 16.531 1 96.81 86 GLN A C 1
ATOM 673 O O . GLN A 1 86 ? 20.344 29.016 16.688 1 96.81 86 GLN A O 1
ATOM 678 N N . THR A 1 87 ? 19.594 30.953 17.516 1 98.06 87 THR A N 1
ATOM 679 C CA . THR A 1 87 ? 19 30.391 18.719 1 98.06 87 THR A CA 1
ATOM 680 C C . THR A 1 87 ? 17.578 29.922 18.453 1 98.06 87 THR A C 1
ATOM 682 O O . THR A 1 87 ? 17 30.25 17.406 1 98.06 87 THR A O 1
ATOM 685 N N . PRO A 1 88 ? 17.031 29.109 19.359 1 97.94 88 PRO A N 1
ATOM 686 C CA . PRO A 1 88 ? 15.617 28.719 19.203 1 97.94 88 PRO A CA 1
ATOM 687 C C . PRO A 1 88 ? 14.688 29.922 19.125 1 97.94 88 PRO A C 1
ATOM 689 O O . PRO A 1 88 ? 13.742 29.922 18.328 1 97.94 88 PRO A O 1
ATOM 692 N N . ALA A 1 89 ? 14.953 30.922 19.891 1 97.38 89 ALA A N 1
ATOM 693 C CA . ALA A 1 89 ? 14.148 32.125 19.859 1 97.38 89 ALA A CA 1
ATOM 694 C C . ALA A 1 89 ? 14.258 32.844 18.516 1 97.38 89 ALA A C 1
ATOM 696 O O . ALA A 1 89 ? 13.25 33.281 17.953 1 97.38 89 ALA A O 1
ATOM 697 N N . ASP A 1 90 ? 15.523 32.938 18.047 1 96.94 90 ASP A N 1
ATOM 698 C CA . ASP A 1 90 ? 15.742 33.5 16.719 1 96.94 90 ASP A CA 1
ATOM 699 C C . ASP A 1 90 ? 14.969 32.719 15.656 1 96.94 90 ASP A C 1
ATOM 701 O O . ASP A 1 90 ? 14.375 33.344 14.758 1 96.94 90 ASP A O 1
ATOM 705 N N . PHE A 1 91 ? 15.047 31.484 15.766 1 97.19 91 PHE A N 1
ATOM 706 C CA . PHE A 1 91 ? 14.359 30.594 14.836 1 97.19 91 PHE A CA 1
ATOM 707 C C . PHE A 1 91 ? 12.867 30.906 14.797 1 97.19 91 PHE A C 1
ATOM 709 O O . PHE A 1 91 ? 12.289 31.109 13.727 1 97.19 91 PHE A O 1
ATOM 716 N N . CYS A 1 92 ? 12.18 30.906 15.914 1 96.62 92 CYS A N 1
ATOM 717 C CA . CYS A 1 92 ? 10.742 31.156 16 1 96.62 92 CYS A CA 1
ATOM 718 C C . CYS A 1 92 ? 10.391 32.531 15.469 1 96.62 92 CYS A C 1
ATOM 720 O O . CYS A 1 92 ? 9.398 32.688 14.75 1 96.62 92 CYS A O 1
ATOM 722 N N . LYS A 1 93 ? 11.25 33.5 15.797 1 96.38 93 LYS A N 1
ATOM 723 C CA . LYS A 1 93 ? 11.039 34.875 15.32 1 96.38 93 LYS A CA 1
ATOM 724 C C . LYS A 1 93 ? 11.141 34.938 13.805 1 96.38 93 LYS A C 1
ATOM 726 O O . LYS A 1 93 ? 10.305 35.562 13.148 1 96.38 93 LYS A O 1
ATOM 731 N N . MET A 1 94 ? 12.172 34.312 13.281 1 95.44 94 MET A N 1
ATOM 732 C CA . MET A 1 94 ? 12.391 34.344 11.836 1 95.44 94 MET A CA 1
ATOM 733 C C . MET A 1 94 ? 11.266 33.625 11.102 1 95.44 94 MET A C 1
ATOM 735 O O . MET A 1 94 ? 10.758 34.125 10.094 1 95.44 94 MET A O 1
ATOM 739 N N . GLN A 1 95 ? 10.914 32.438 11.609 1 95.56 95 GLN A N 1
ATOM 740 C CA . GLN A 1 95 ? 9.828 31.672 11 1 95.56 95 GLN A CA 1
ATOM 741 C C . GLN A 1 95 ? 8.531 32.469 11.008 1 95.56 95 GLN A C 1
ATOM 743 O O . GLN A 1 95 ? 7.816 32.531 10 1 95.56 95 GLN A O 1
ATOM 748 N N . SER A 1 96 ? 8.25 33.062 12.117 1 95.56 96 SER A N 1
ATOM 749 C CA . SER A 1 96 ? 7.07 33.906 12.219 1 95.56 96 SER A CA 1
ATOM 750 C C . SER A 1 96 ? 7.133 35.062 11.227 1 95.56 96 SER A C 1
ATOM 752 O O . SER A 1 96 ? 6.164 35.312 10.5 1 95.56 96 SER A O 1
ATOM 754 N N . ALA A 1 97 ? 8.273 35.688 11.117 1 95.5 97 ALA A N 1
ATOM 755 C CA . ALA A 1 97 ? 8.469 36.875 10.289 1 95.5 97 ALA A CA 1
ATOM 756 C C . ALA A 1 97 ? 8.289 36.562 8.805 1 95.5 97 ALA A C 1
ATOM 758 O O . ALA A 1 97 ? 7.988 37.438 8 1 95.5 97 ALA A O 1
ATOM 759 N N . THR A 1 98 ? 8.484 35.344 8.453 1 94.38 98 THR A N 1
ATOM 760 C CA . THR A 1 98 ? 8.445 35.031 7.031 1 94.38 98 THR A CA 1
ATOM 761 C C . THR A 1 98 ? 7.152 34.312 6.668 1 94.38 98 THR A C 1
ATOM 763 O O . THR A 1 98 ? 6.699 34.375 5.523 1 94.38 98 THR A O 1
ATOM 766 N N . THR A 1 99 ? 6.52 33.625 7.602 1 92.5 99 THR A N 1
ATOM 767 C CA . THR A 1 99 ? 5.367 32.781 7.273 1 92.5 99 THR A CA 1
ATOM 768 C C . THR A 1 99 ? 4.07 33.469 7.688 1 92.5 99 THR A C 1
ATOM 770 O O . THR A 1 99 ? 2.986 33.062 7.254 1 92.5 99 THR A O 1
ATOM 773 N N . GLY A 1 100 ? 4.176 34.406 8.57 1 93.12 100 GLY A N 1
ATOM 774 C CA . GLY A 1 100 ? 2.992 35.094 9.078 1 93.12 100 GLY A CA 1
ATOM 775 C C . GLY A 1 100 ? 2.369 34.406 10.273 1 93.12 100 GLY A C 1
ATOM 776 O O . GLY A 1 100 ? 1.417 34.906 10.867 1 93.12 100 GLY A O 1
ATOM 777 N N . LEU A 1 101 ? 2.877 33.25 10.68 1 94.31 101 LEU A N 1
ATOM 778 C CA . LEU A 1 101 ? 2.404 32.562 11.867 1 94.31 101 LEU A CA 1
ATOM 779 C C . LEU A 1 101 ? 2.865 33.281 13.133 1 94.31 101 LEU A C 1
ATOM 781 O O . LEU A 1 101 ? 4.023 33.688 13.227 1 94.31 101 LEU A O 1
ATOM 785 N N . PRO A 1 102 ? 1.97 33.375 14.07 1 95.81 102 PRO A N 1
ATOM 786 C CA . PRO A 1 102 ? 2.391 34 15.32 1 95.81 102 PRO A CA 1
ATOM 787 C C . PRO A 1 102 ? 3.576 33.281 15.969 1 95.81 102 PRO A C 1
ATOM 789 O O . PRO A 1 102 ? 3.707 32.062 15.852 1 95.81 102 PRO A O 1
ATOM 792 N N . GLU A 1 103 ? 4.398 34.062 16.688 1 96.25 103 GLU A N 1
ATOM 793 C CA . GLU A 1 103 ? 5.633 33.531 17.266 1 96.25 103 GLU A CA 1
ATOM 794 C C . GLU A 1 103 ? 5.348 32.375 18.219 1 96.25 103 GLU A C 1
ATOM 796 O O . GLU A 1 103 ? 6.059 31.359 18.219 1 96.25 103 GLU A O 1
ATOM 801 N N . HIS A 1 104 ? 4.285 32.531 19.031 1 96 104 HIS A N 1
ATOM 802 C CA . HIS A 1 104 ? 3.996 31.469 20 1 96 104 HIS A CA 1
ATOM 803 C C . HIS A 1 104 ? 3.561 30.188 19.312 1 96 104 HIS A C 1
ATOM 805 O O . HIS A 1 104 ? 3.805 29.078 19.828 1 96 104 HIS A O 1
ATOM 811 N N . MET A 1 105 ? 2.92 30.281 18.172 1 94.69 105 MET A N 1
ATOM 812 C CA . MET A 1 105 ? 2.555 29.078 17.406 1 94.69 105 MET A CA 1
ATOM 813 C C . MET A 1 105 ? 3.789 28.438 16.797 1 94.69 105 MET A C 1
ATOM 815 O O . MET A 1 105 ? 3.885 27.203 16.75 1 94.69 105 MET A O 1
ATOM 819 N N . CYS A 1 106 ? 4.742 29.234 16.297 1 95 106 CYS A N 1
ATOM 820 C CA . CYS A 1 106 ? 6.02 28.703 15.828 1 95 106 CYS A CA 1
ATOM 821 C C . CYS A 1 106 ? 6.73 27.938 16.938 1 95 106 CYS A C 1
ATOM 823 O O . CYS A 1 106 ? 7.242 26.828 16.703 1 95 106 CYS A O 1
ATOM 825 N N . ALA A 1 107 ? 6.684 28.531 18.156 1 95.25 107 ALA A N 1
ATOM 826 C CA . ALA A 1 107 ? 7.285 27.859 19.312 1 95.25 107 ALA A CA 1
ATOM 827 C C . ALA A 1 107 ? 6.57 26.547 19.609 1 95.25 107 ALA A C 1
ATOM 829 O O . ALA A 1 107 ? 7.211 25.547 19.953 1 95.25 107 ALA A O 1
ATOM 830 N N . GLY A 1 108 ? 5.25 26.578 19.562 1 92.31 108 GLY A N 1
ATOM 831 C CA . GLY A 1 108 ? 4.48 25.375 19.75 1 92.31 108 GLY A CA 1
ATOM 832 C C . GLY A 1 108 ? 4.816 24.281 18.75 1 92.31 108 GLY A C 1
ATOM 833 O O . GLY A 1 108 ? 4.938 23.109 19.125 1 92.31 108 GLY A O 1
ATOM 834 N N . ASN A 1 109 ? 4.969 24.625 17.5 1 91.88 109 ASN A N 1
ATOM 835 C CA . ASN A 1 109 ? 5.336 23.672 16.453 1 91.88 109 ASN A CA 1
ATOM 836 C C . ASN A 1 109 ? 6.738 23.109 16.688 1 91.88 109 ASN A C 1
ATOM 838 O O . ASN A 1 109 ? 6.996 21.938 16.422 1 91.88 109 ASN A O 1
ATOM 842 N N . MET A 1 110 ? 7.68 23.984 17.125 1 94.81 110 MET A N 1
ATOM 843 C CA . MET A 1 110 ? 9.023 23.516 17.469 1 94.81 110 MET A CA 1
ATOM 844 C C . MET A 1 110 ? 8.977 22.453 18.547 1 94.81 110 MET A C 1
ATOM 846 O O . MET A 1 110 ? 9.656 21.438 18.453 1 94.81 110 MET A O 1
ATOM 850 N N . LYS A 1 111 ? 8.102 22.656 19.531 1 92.88 111 LYS A N 1
ATOM 851 C CA . LYS A 1 111 ? 7.953 21.703 20.609 1 92.88 111 LYS A CA 1
ATOM 852 C C . LYS A 1 111 ? 7.375 20.375 20.109 1 92.88 111 LYS A C 1
ATOM 854 O O . LYS A 1 111 ? 7.742 19.312 20.594 1 92.88 111 LYS A O 1
ATOM 859 N N . LYS A 1 112 ? 6.516 20.453 19.203 1 90 112 LYS A N 1
ATOM 860 C CA . LYS A 1 112 ? 5.945 19.234 18.609 1 90 112 LYS A CA 1
ATOM 861 C C . LYS A 1 112 ? 7.02 18.422 17.906 1 90 112 LYS A C 1
ATOM 863 O O . LYS A 1 112 ? 7.066 17.203 18.031 1 90 112 LYS A O 1
ATOM 868 N N . ASN A 1 113 ? 7.844 19.094 17.125 1 92.69 113 ASN A N 1
ATOM 869 C CA . ASN A 1 113 ? 8.945 18.406 16.453 1 92.69 113 ASN A CA 1
ATOM 870 C C . ASN A 1 113 ? 9.891 17.75 17.453 1 92.69 113 ASN A C 1
ATOM 872 O O . ASN A 1 113 ? 10.312 16.609 17.266 1 92.69 113 ASN A O 1
ATOM 876 N N . GLN A 1 114 ? 10.18 18.5 18.516 1 94.94 114 GLN A N 1
ATOM 877 C CA . GLN A 1 114 ? 11.039 17.953 19.578 1 94.94 114 GLN A CA 1
ATOM 878 C C . GLN A 1 114 ? 10.438 16.688 20.172 1 94.94 114 GLN A C 1
ATOM 880 O O . GLN A 1 114 ? 11.148 15.703 20.391 1 94.94 114 GLN A O 1
ATOM 885 N N . PHE A 1 115 ? 9.172 16.75 20.422 1 92.44 115 PHE A N 1
ATOM 886 C CA . PHE A 1 115 ? 8.469 15.633 21.047 1 92.44 115 PHE A CA 1
ATOM 887 C C . PHE A 1 115 ? 8.602 14.383 20.172 1 92.44 115 PHE A C 1
ATOM 889 O O . PHE A 1 115 ? 8.93 13.305 20.672 1 92.44 115 PHE A O 1
ATOM 896 N N . VAL A 1 116 ? 8.375 14.531 18.922 1 91.44 116 VAL A N 1
ATOM 897 C CA . VAL A 1 116 ? 8.422 13.398 18 1 91.44 116 VAL A CA 1
ATOM 898 C C . VAL A 1 116 ? 9.828 12.812 17.969 1 91.44 116 VAL A C 1
ATOM 900 O O . VAL A 1 116 ? 10 11.594 18.047 1 91.44 116 VAL A O 1
ATOM 903 N N . LEU A 1 117 ? 10.805 13.641 17.906 1 95.06 117 LEU A N 1
ATOM 904 C CA . LEU A 1 117 ? 12.188 13.18 17.891 1 95.06 117 LEU A CA 1
ATOM 905 C C . LEU A 1 117 ? 12.547 12.461 19.172 1 95.06 117 LEU A C 1
ATOM 907 O O . LEU A 1 117 ? 13.203 11.414 19.156 1 95.06 117 LEU A O 1
ATOM 911 N N . LYS A 1 118 ? 12.07 12.969 20.266 1 94.75 118 LYS A N 1
ATOM 912 C CA . LYS A 1 118 ? 12.406 12.422 21.578 1 94.75 118 LYS A CA 1
ATOM 913 C C . LYS A 1 118 ? 11.727 11.078 21.812 1 94.75 118 LYS A C 1
ATOM 915 O O . LYS A 1 118 ? 12.242 10.227 22.531 1 94.75 118 LYS A O 1
ATOM 920 N N . ASN A 1 119 ? 10.617 10.914 21.188 1 93.06 119 ASN A N 1
ATOM 921 C CA . ASN A 1 119 ? 9.82 9.711 21.422 1 93.06 119 ASN A CA 1
ATOM 922 C C . ASN A 1 119 ? 9.836 8.781 20.203 1 93.06 119 ASN A C 1
ATOM 924 O O . ASN A 1 119 ? 8.883 8.039 19.984 1 93.06 119 ASN A O 1
ATOM 928 N N . MET A 1 120 ? 10.867 8.789 19.5 1 94.38 120 MET A N 1
ATOM 929 C CA . MET A 1 120 ? 10.984 8.078 18.234 1 94.38 120 MET A CA 1
ATOM 930 C C . MET A 1 120 ? 10.867 6.57 18.438 1 94.38 120 MET A C 1
ATOM 932 O O . MET A 1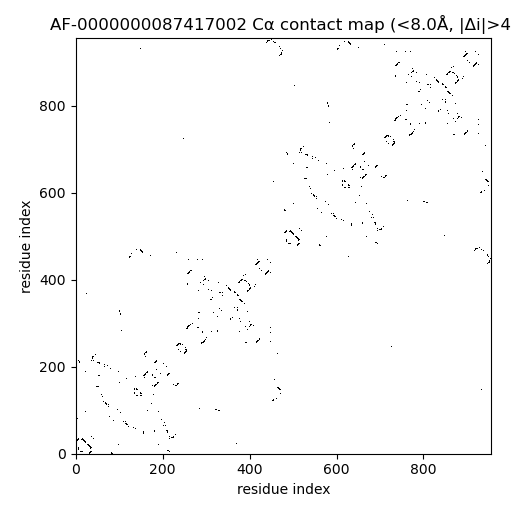 120 ? 10.266 5.871 17.625 1 94.38 120 MET A O 1
ATOM 936 N N . ARG A 1 121 ? 11.422 6.07 19.547 1 94.31 121 ARG A N 1
ATOM 937 C CA . ARG A 1 121 ? 11.352 4.637 19.812 1 94.31 121 ARG A CA 1
ATOM 938 C C . ARG A 1 121 ? 9.906 4.176 19.938 1 94.31 121 ARG A C 1
ATOM 940 O O . ARG A 1 121 ? 9.5 3.197 19.312 1 94.31 121 ARG A O 1
ATOM 947 N N . GLU A 1 122 ? 9.117 4.91 20.719 1 91.31 122 GLU A N 1
ATOM 948 C CA . GLU A 1 122 ? 7.711 4.574 20.938 1 91.31 122 GLU A CA 1
ATOM 949 C C . GLU A 1 122 ? 6.91 4.73 19.641 1 91.31 122 GLU A C 1
ATOM 951 O O . GLU A 1 122 ? 6.008 3.934 19.359 1 91.31 122 GLU A O 1
ATOM 956 N N . ILE A 1 123 ? 7.258 5.695 18.922 1 90.5 123 ILE A N 1
ATOM 957 C CA . ILE A 1 123 ? 6.555 5.977 17.672 1 90.5 123 ILE A CA 1
ATOM 958 C C . ILE A 1 123 ? 6.805 4.852 16.672 1 90.5 123 ILE A C 1
ATOM 960 O O . ILE A 1 123 ? 5.863 4.32 16.078 1 90.5 123 ILE A O 1
ATOM 964 N N . LEU A 1 124 ? 8.055 4.426 16.516 1 92.12 124 LEU A N 1
ATOM 965 C CA . LEU A 1 124 ? 8.375 3.361 15.562 1 92.12 124 LEU A CA 1
ATOM 966 C C . LEU A 1 124 ? 7.801 2.029 16.031 1 92.12 124 LEU A C 1
ATOM 968 O O . LEU A 1 124 ? 7.371 1.215 15.211 1 92.12 124 LEU A O 1
ATOM 972 N N . ASP A 1 125 ? 7.816 1.842 17.328 1 90.88 125 ASP A N 1
ATOM 973 C CA . ASP A 1 125 ? 7.188 0.643 17.875 1 90.88 125 ASP A CA 1
ATOM 974 C C . ASP A 1 125 ? 5.707 0.584 17.5 1 90.88 125 ASP A C 1
ATOM 976 O O . ASP A 1 125 ? 5.207 -0.461 17.078 1 90.88 125 ASP A O 1
ATOM 980 N N . ALA A 1 126 ? 5.047 1.702 17.641 1 88.06 126 ALA A N 1
ATOM 981 C CA . ALA A 1 126 ? 3.623 1.775 17.312 1 88.06 126 ALA A CA 1
ATOM 982 C C . ALA A 1 126 ? 3.391 1.601 15.82 1 88.06 126 ALA A C 1
ATOM 984 O O . ALA A 1 126 ? 2.533 0.816 15.406 1 88.06 126 ALA A O 1
ATOM 985 N N . LEU A 1 127 ? 4.219 2.238 15.039 1 87.25 127 LEU A N 1
ATOM 986 C CA . LEU A 1 127 ? 4.035 2.242 13.594 1 87.25 127 LEU A CA 1
ATOM 987 C C . LEU A 1 127 ? 4.32 0.866 13.008 1 87.25 127 LEU A C 1
ATOM 989 O O . LEU A 1 127 ? 3.727 0.482 12 1 87.25 127 LEU A O 1
ATOM 993 N N . THR A 1 128 ? 5.16 0.063 13.641 1 89.38 128 THR A N 1
ATOM 994 C CA . THR A 1 128 ? 5.551 -1.237 13.109 1 89.38 128 THR A CA 1
ATOM 995 C C . THR A 1 128 ? 4.816 -2.361 13.836 1 89.38 128 THR A C 1
ATOM 997 O O . THR A 1 128 ? 5.047 -3.541 13.562 1 89.38 128 THR A O 1
ATOM 1000 N N . ARG A 1 129 ? 4.008 -2 14.812 1 88.56 129 ARG A N 1
ATOM 1001 C CA . ARG A 1 129 ? 3.309 -2.955 15.664 1 88.56 129 ARG A CA 1
ATOM 1002 C C . ARG A 1 129 ? 4.289 -3.889 16.359 1 88.56 129 ARG A C 1
ATOM 1004 O O . ARG A 1 129 ? 4.121 -5.109 16.344 1 88.56 129 ARG A O 1
ATOM 1011 N N . GLY A 1 130 ? 5.375 -3.32 16.812 1 89 130 GLY A N 1
ATOM 1012 C CA . GLY A 1 130 ? 6.328 -4.047 17.641 1 89 130 GLY A CA 1
ATOM 1013 C C . GLY A 1 130 ? 7.324 -4.855 16.828 1 89 130 GLY A C 1
ATOM 1014 O O . GLY A 1 130 ? 8 -5.738 17.375 1 89 130 GLY A O 1
ATOM 1015 N N . LEU A 1 131 ? 7.445 -4.691 15.547 1 91.69 131 LEU A N 1
ATOM 1016 C CA . LEU A 1 131 ? 8.445 -5.363 14.727 1 91.69 131 LEU A CA 1
ATOM 1017 C C . LEU A 1 131 ? 9.852 -5.059 15.234 1 91.69 131 LEU A C 1
ATOM 1019 O O . LEU A 1 131 ? 10.188 -3.9 15.484 1 91.69 131 LEU A O 1
ATOM 1023 N N . PRO A 1 132 ? 10.625 -6.109 15.469 1 93.19 132 PRO A N 1
ATOM 1024 C CA . PRO A 1 132 ? 12.031 -5.801 15.734 1 93.19 132 PRO A CA 1
ATOM 1025 C C . PRO A 1 132 ? 12.664 -4.945 14.641 1 93.19 132 PRO A C 1
ATOM 1027 O O . PRO A 1 132 ? 12.648 -5.324 13.461 1 93.19 132 PRO A O 1
ATOM 1030 N N . LEU A 1 133 ? 13.211 -3.85 15.008 1 94.12 133 LEU A N 1
ATOM 1031 C CA . LEU A 1 133 ? 13.617 -2.828 14.047 1 94.12 133 LEU A CA 1
ATOM 1032 C C . LEU A 1 133 ? 14.797 -3.307 13.211 1 94.12 133 LEU A C 1
ATOM 1034 O O . LEU A 1 133 ? 15.016 -2.816 12.102 1 94.12 133 LEU A O 1
ATOM 1038 N N . ASP A 1 134 ? 15.547 -4.262 13.734 1 93.94 134 ASP A N 1
ATOM 1039 C CA . ASP A 1 134 ? 16.656 -4.82 12.977 1 93.94 134 ASP A CA 1
ATOM 1040 C C . ASP A 1 134 ? 16.172 -5.516 11.703 1 93.94 134 ASP A C 1
ATOM 1042 O O . ASP A 1 134 ? 16.922 -5.656 10.742 1 93.94 134 ASP A O 1
ATOM 1046 N N . ILE A 1 135 ? 14.945 -5.984 11.711 1 94.44 135 ILE A N 1
ATOM 1047 C CA . ILE A 1 135 ? 14.375 -6.621 10.523 1 94.44 135 ILE A CA 1
ATOM 1048 C C . ILE A 1 135 ? 14.258 -5.602 9.391 1 94.44 135 ILE A C 1
ATOM 1050 O O . ILE A 1 135 ? 14.523 -5.922 8.234 1 94.44 135 ILE A O 1
ATOM 1054 N N . LEU A 1 136 ? 13.914 -4.383 9.742 1 94.5 136 LEU A N 1
ATOM 1055 C CA . LEU A 1 136 ? 13.852 -3.324 8.734 1 94.5 136 LEU A CA 1
ATOM 1056 C C . LEU A 1 136 ? 15.25 -2.984 8.219 1 94.5 136 LEU A C 1
ATOM 1058 O O . LEU A 1 136 ? 15.422 -2.715 7.027 1 94.5 136 LEU A O 1
ATOM 1062 N N . ALA A 1 137 ? 16.234 -3.043 9.086 1 94.62 137 ALA A N 1
ATOM 1063 C CA . ALA A 1 137 ? 17.609 -2.725 8.719 1 94.62 137 ALA A CA 1
ATOM 1064 C C . ALA A 1 137 ? 18.203 -3.822 7.844 1 94.62 137 ALA A C 1
ATOM 1066 O O . ALA A 1 137 ? 18.812 -3.539 6.805 1 94.62 137 ALA A O 1
ATOM 1067 N N . ASN A 1 138 ? 17.969 -5.074 8.258 1 93.38 138 ASN A N 1
ATOM 1068 C CA . ASN A 1 138 ? 18.578 -6.23 7.605 1 93.38 138 ASN A CA 1
ATOM 1069 C C . ASN A 1 138 ? 17.812 -6.648 6.359 1 93.38 138 ASN A C 1
ATOM 1071 O O . ASN A 1 138 ? 18.359 -7.285 5.461 1 93.38 138 ASN A O 1
ATOM 1075 N N . GLY A 1 139 ? 16.594 -6.367 6.371 1 93.5 139 GLY A N 1
ATOM 1076 C CA . GLY A 1 139 ? 15.727 -6.766 5.273 1 93.5 139 GLY A CA 1
ATOM 1077 C C . GLY A 1 139 ? 14.93 -8.023 5.566 1 93.5 139 GLY A C 1
ATOM 1078 O O . GLY A 1 139 ? 14.008 -8.367 4.82 1 93.5 139 GLY A O 1
ATOM 1079 N N . TYR A 1 140 ? 15.305 -8.758 6.594 1 93.75 140 TYR A N 1
ATOM 1080 C CA . TYR A 1 140 ? 14.555 -9.945 7.004 1 93.75 140 TYR A CA 1
ATOM 1081 C C . TYR A 1 140 ? 14.922 -10.359 8.422 1 93.75 140 TYR A C 1
ATOM 1083 O O . TYR A 1 140 ? 15.906 -9.867 8.984 1 93.75 140 TYR A O 1
ATOM 1091 N N . GLY A 1 141 ? 14.086 -11.195 9.008 1 92.38 141 GLY A N 1
ATOM 1092 C CA . GLY A 1 141 ? 14.359 -11.766 10.32 1 92.38 141 GLY A CA 1
ATOM 1093 C C . GLY A 1 141 ? 13.219 -12.625 10.836 1 92.38 141 GLY A C 1
ATOM 1094 O O . GLY A 1 141 ? 12.156 -12.688 10.227 1 92.38 141 GLY A O 1
ATOM 1095 N N . MET A 1 142 ? 13.523 -13.273 11.914 1 89.38 142 MET A N 1
ATOM 1096 C CA . MET A 1 142 ? 12.531 -14.117 12.578 1 89.38 142 MET A CA 1
ATOM 1097 C C . MET A 1 142 ? 11.797 -13.344 13.664 1 89.38 142 MET A C 1
ATOM 1099 O O . MET A 1 142 ? 12.422 -12.711 14.516 1 89.38 142 MET A O 1
ATOM 1103 N N . GLU A 1 143 ? 10.508 -13.273 13.555 1 87.25 143 GLU A N 1
ATOM 1104 C CA . GLU A 1 143 ? 9.711 -12.695 14.633 1 87.25 143 GLU A CA 1
ATOM 1105 C C . GLU A 1 143 ? 9.656 -13.633 15.844 1 87.25 143 GLU A C 1
ATOM 1107 O O . GLU A 1 143 ? 9.977 -14.812 15.734 1 87.25 143 GLU A O 1
ATOM 1112 N N . ASP A 1 144 ? 9.25 -13.047 17 1 83.44 144 ASP A N 1
ATOM 1113 C CA . ASP A 1 144 ? 9.172 -13.812 18.234 1 83.44 144 ASP A CA 1
ATOM 1114 C C . ASP A 1 144 ? 8.219 -15 18.078 1 83.44 144 ASP A C 1
ATOM 1116 O O . ASP A 1 144 ? 8.422 -16.047 18.688 1 83.44 144 ASP A O 1
ATOM 1120 N N . ARG A 1 145 ? 7.281 -15.008 17.156 1 83.06 145 ARG A N 1
ATOM 1121 C CA . ARG A 1 145 ? 6.281 -16.047 16.922 1 83.06 145 ARG A CA 1
ATOM 1122 C C . ARG A 1 145 ? 6.84 -17.172 16.062 1 83.06 145 ARG A C 1
ATOM 1124 O O . ARG A 1 145 ? 6.148 -18.156 15.789 1 83.06 145 ARG A O 1
ATOM 1131 N N . GLY A 1 146 ? 8.133 -17 15.617 1 81.62 146 GLY A N 1
ATOM 1132 C CA . GLY A 1 146 ? 8.789 -18.031 14.82 1 81.62 146 GLY A CA 1
ATOM 1133 C C . GLY A 1 146 ? 8.492 -17.938 13.344 1 81.62 146 GLY A C 1
ATOM 1134 O O . GLY A 1 146 ? 8.57 -18.922 12.609 1 81.62 146 GLY A O 1
ATOM 1135 N N . VAL A 1 147 ? 8.109 -16.844 12.883 1 84.44 147 VAL A N 1
ATOM 1136 C CA . VAL A 1 147 ? 7.801 -16.625 11.469 1 84.44 147 VAL A CA 1
ATOM 1137 C C . VAL A 1 147 ? 8.852 -15.711 10.844 1 84.44 147 VAL A C 1
ATOM 1139 O O . VAL A 1 147 ? 9.148 -14.648 11.391 1 84.44 147 VAL A O 1
ATOM 1142 N N . MET A 1 148 ? 9.43 -16.172 9.727 1 88.81 148 MET A N 1
ATOM 1143 C CA . MET A 1 148 ? 10.344 -15.352 8.945 1 88.81 148 MET A CA 1
ATOM 1144 C C . MET A 1 148 ? 9.586 -14.242 8.219 1 88.81 148 MET A C 1
ATOM 1146 O O . MET A 1 148 ? 8.555 -14.492 7.594 1 88.81 148 MET A O 1
ATOM 1150 N N . VAL A 1 149 ? 10.047 -13 8.492 1 89.38 149 VAL A N 1
ATOM 1151 C CA . VAL A 1 149 ? 9.438 -11.898 7.758 1 89.38 149 VAL A CA 1
ATOM 1152 C C . VAL A 1 149 ? 10.531 -11.078 7.07 1 89.38 149 VAL A C 1
ATOM 1154 O O . VAL A 1 149 ? 11.695 -11.125 7.473 1 89.38 149 VAL A O 1
ATOM 1157 N N . SER A 1 150 ? 10.156 -10.477 6.023 1 92.06 150 SER A N 1
ATOM 1158 C CA . SER A 1 150 ? 11.062 -9.633 5.25 1 92.06 150 SER A CA 1
ATOM 1159 C C . SER A 1 150 ? 10.391 -8.328 4.84 1 92.06 150 SER A C 1
ATOM 1161 O O . SER A 1 150 ? 9.227 -8.32 4.426 1 92.06 150 SER A O 1
ATOM 1163 N N . TYR A 1 151 ? 11.055 -7.262 5.039 1 92.31 151 TYR A N 1
ATOM 1164 C CA . TYR A 1 151 ? 10.633 -5.938 4.586 1 92.31 151 TYR A CA 1
ATOM 1165 C C . TYR A 1 151 ? 11.703 -5.305 3.697 1 92.31 151 TYR A C 1
ATOM 1167 O O . TYR A 1 151 ? 12.867 -5.203 4.09 1 92.31 151 TYR A O 1
ATOM 1175 N N . GLN A 1 152 ? 11.305 -4.898 2.557 1 92.88 152 GLN A N 1
ATOM 1176 C CA . GLN A 1 152 ? 12.195 -4.25 1.598 1 92.88 152 GLN A CA 1
ATOM 1177 C C . GLN A 1 152 ? 11.969 -2.742 1.567 1 92.88 152 GLN A C 1
ATOM 1179 O O . GLN A 1 152 ? 10.836 -2.283 1.46 1 92.88 152 GLN A O 1
ATOM 1184 N N . ALA A 1 153 ? 13.078 -2.031 1.728 1 95.06 153 ALA A N 1
ATOM 1185 C CA . ALA A 1 153 ? 12.984 -0.584 1.555 1 95.06 153 ALA A CA 1
ATOM 1186 C C . ALA A 1 153 ? 12.695 -0.223 0.101 1 95.06 153 ALA A C 1
ATOM 1188 O O . ALA A 1 153 ? 13.359 -0.722 -0.812 1 95.06 153 ALA A O 1
ATOM 1189 N N . ASN A 1 154 ? 11.828 0.694 -0.108 1 93.19 154 ASN A N 1
ATOM 1190 C CA . ASN A 1 154 ? 11.398 1.062 -1.453 1 93.19 154 ASN A CA 1
ATOM 1191 C C . ASN A 1 154 ? 12.281 2.16 -2.041 1 93.19 154 ASN A C 1
ATOM 1193 O O . ASN A 1 154 ? 12.211 2.443 -3.238 1 93.19 154 ASN A O 1
ATOM 1197 N N . ALA A 1 155 ? 13.094 2.768 -1.196 1 95.44 155 ALA A N 1
ATOM 1198 C CA . ALA A 1 155 ? 13.93 3.877 -1.651 1 95.44 155 ALA A CA 1
ATOM 1199 C C . ALA A 1 155 ? 15.102 4.105 -0.703 1 95.44 155 ALA A C 1
ATOM 1201 O O . ALA A 1 155 ? 15 3.828 0.495 1 95.44 155 ALA A O 1
ATOM 1202 N N . PRO A 1 156 ? 16.172 4.617 -1.271 1 97.12 156 PRO A N 1
ATOM 1203 C CA . PRO A 1 156 ? 17.297 4.938 -0.395 1 97.12 156 PRO A CA 1
ATOM 1204 C C . PRO A 1 156 ? 17.141 6.289 0.297 1 97.12 156 PRO A C 1
ATOM 1206 O O . PRO A 1 156 ? 17.828 6.57 1.28 1 97.12 156 PRO A O 1
ATOM 1209 N N . VAL A 1 157 ? 16.25 7.129 -0.29 1 98.38 157 VAL A N 1
ATOM 1210 C CA . VAL A 1 157 ? 16.016 8.469 0.233 1 98.38 157 VAL A CA 1
ATOM 1211 C C . VAL A 1 157 ? 14.539 8.836 0.107 1 98.38 157 VAL A C 1
ATOM 1213 O O . VAL A 1 157 ? 13.812 8.242 -0.698 1 98.38 157 VAL A O 1
ATOM 1216 N N . LEU A 1 158 ? 14.102 9.734 0.952 1 97.88 158 LEU A N 1
ATOM 1217 C CA . LEU A 1 158 ? 12.797 10.359 0.792 1 97.88 158 LEU A CA 1
ATOM 1218 C C . LEU A 1 158 ? 12.93 11.781 0.259 1 97.88 158 LEU A C 1
ATOM 1220 O O . LEU A 1 158 ? 13.68 12.586 0.816 1 97.88 158 LEU A O 1
ATOM 1224 N N . GLY A 1 159 ? 12.289 12 -0.903 1 98.31 159 GLY A N 1
ATOM 1225 C CA . GLY A 1 159 ? 12.195 13.359 -1.412 1 98.31 159 GLY A CA 1
ATOM 1226 C C . GLY A 1 159 ? 11.023 14.133 -0.831 1 98.31 159 GLY A C 1
ATOM 1227 O O . GLY A 1 159 ? 9.93 13.578 -0.658 1 98.31 159 GLY A O 1
ATOM 1228 N N . LEU A 1 160 ? 11.273 15.414 -0.503 1 97.12 160 LEU A N 1
ATOM 1229 C CA . LEU A 1 160 ? 10.227 16.25 0.087 1 97.12 160 LEU A CA 1
ATOM 1230 C C . LEU A 1 160 ? 10.164 17.609 -0.593 1 97.12 160 LEU A C 1
ATOM 1232 O O . LEU A 1 160 ? 11.172 18.328 -0.648 1 97.12 160 LEU A O 1
ATOM 1236 N N . VAL A 1 161 ? 9.055 17.891 -1.113 1 96.94 161 VAL A N 1
ATOM 1237 C CA . VAL A 1 161 ? 8.734 19.25 -1.539 1 96.94 161 VAL A CA 1
ATOM 1238 C C . VAL A 1 161 ? 7.855 19.922 -0.488 1 96.94 161 VAL A C 1
ATOM 1240 O O . VAL A 1 161 ? 6.652 19.672 -0.411 1 96.94 161 VAL A O 1
ATOM 1243 N N . LEU A 1 162 ? 8.469 20.797 0.27 1 95.31 162 LEU A N 1
ATOM 1244 C CA . LEU A 1 162 ? 7.887 21.266 1.521 1 95.31 162 LEU A CA 1
ATOM 1245 C C . LEU A 1 162 ? 7.109 22.562 1.302 1 95.31 162 LEU A C 1
ATOM 1247 O O . LEU A 1 162 ? 7.391 23.312 0.36 1 95.31 162 LEU A O 1
ATOM 1251 N N . PRO A 1 163 ? 6.148 22.766 2.143 1 89.44 163 PRO A N 1
ATOM 1252 C CA . PRO A 1 163 ? 5.344 23.984 2.006 1 89.44 163 PRO A CA 1
ATOM 1253 C C . PRO A 1 163 ? 6.012 25.203 2.633 1 89.44 163 PRO A C 1
ATOM 1255 O O . PRO A 1 163 ? 6.969 25.062 3.4 1 89.44 163 PRO A O 1
ATOM 1258 N N . SER A 1 164 ? 5.477 26.344 2.373 1 80.62 164 SER A N 1
ATOM 1259 C CA . SER A 1 164 ? 6.004 27.594 2.887 1 80.62 164 SER A CA 1
ATOM 1260 C C . SER A 1 164 ? 5.258 28.031 4.141 1 80.62 164 SER A C 1
ATOM 1262 O O . SER A 1 164 ? 5.738 28.891 4.891 1 80.62 164 SER A O 1
ATOM 1264 N N . ASN A 1 165 ? 4.137 27.422 4.359 1 71.56 165 ASN A N 1
ATOM 1265 C CA . ASN A 1 165 ? 3.297 28.031 5.387 1 71.56 165 ASN A CA 1
ATOM 1266 C C . ASN A 1 165 ? 2.945 27.031 6.484 1 71.56 165 ASN A C 1
ATOM 1268 O O . ASN A 1 165 ? 2.121 27.328 7.355 1 71.56 165 ASN A O 1
ATOM 1272 N N . SER A 1 166 ? 3.533 25.906 6.418 1 68.25 166 SER A N 1
ATOM 1273 C CA . SER A 1 166 ? 3.131 24.906 7.395 1 68.25 166 SER A CA 1
ATOM 1274 C C . SER A 1 166 ? 4.348 24.219 8.016 1 68.25 166 SER A C 1
ATOM 1276 O O . SER A 1 166 ? 4.688 23.094 7.656 1 68.25 166 SER A O 1
ATOM 1278 N N . PRO A 1 167 ? 4.805 24.859 9.031 1 65.56 167 PRO A N 1
ATOM 1279 C CA . PRO A 1 167 ? 5.996 24.266 9.648 1 65.56 167 PRO A CA 1
ATOM 1280 C C . PRO A 1 167 ? 5.691 22.984 10.414 1 65.56 167 PRO A C 1
ATOM 1282 O O . PRO A 1 167 ? 6.602 22.203 10.711 1 65.56 167 PRO A O 1
ATOM 1285 N N . GLY A 1 168 ? 4.375 22.688 10.68 1 67.19 168 GLY A N 1
ATOM 1286 C CA . GLY A 1 168 ? 3.982 21.516 11.453 1 67.19 168 GLY A CA 1
ATOM 1287 C C . GLY A 1 168 ? 4.09 20.219 10.68 1 67.19 168 GLY A C 1
ATOM 1288 O O . GLY A 1 168 ? 4.125 19.141 11.266 1 67.19 168 GLY A O 1
ATOM 1289 N N . VAL A 1 169 ? 4.293 20.297 9.367 1 75.38 169 VAL A N 1
ATOM 1290 C CA . VAL A 1 169 ? 4.227 19.109 8.531 1 75.38 169 VAL A CA 1
ATOM 1291 C C . VAL A 1 169 ? 5.539 18.328 8.633 1 75.38 169 VAL A C 1
ATOM 1293 O O . VAL A 1 169 ? 5.613 17.172 8.227 1 75.38 169 VAL A O 1
ATOM 1296 N N . HIS A 1 170 ? 6.496 18.859 9.367 1 80.06 170 HIS A N 1
ATOM 1297 C CA . HIS A 1 170 ? 7.84 18.281 9.367 1 80.06 170 HIS A CA 1
ATOM 1298 C C . HIS A 1 170 ? 7.906 17.031 10.234 1 80.06 170 HIS A C 1
ATOM 1300 O O . HIS A 1 170 ? 8.828 16.219 10.086 1 80.06 170 HIS A O 1
ATOM 1306 N N . THR A 1 171 ? 6.891 16.812 11.109 1 84.62 171 THR A N 1
ATOM 1307 C CA . THR A 1 171 ? 6.859 15.617 11.93 1 84.62 171 THR A CA 1
ATOM 1308 C C . THR A 1 171 ? 6.738 14.367 11.062 1 84.62 171 THR A C 1
ATOM 1310 O O . THR A 1 171 ? 7.137 13.273 11.469 1 84.62 171 THR A O 1
ATOM 1313 N N . LEU A 1 172 ? 6.332 14.547 9.836 1 85.81 172 LEU A N 1
ATOM 1314 C CA . LEU A 1 172 ? 6.004 13.422 8.961 1 85.81 172 LEU A CA 1
ATOM 1315 C C . LEU A 1 172 ? 7.27 12.727 8.469 1 85.81 172 LEU A C 1
ATOM 1317 O O . LEU A 1 172 ? 7.234 11.547 8.109 1 85.81 172 LEU A O 1
ATOM 1321 N N . TRP A 1 173 ? 8.375 13.461 8.477 1 90.31 173 TRP A N 1
ATOM 1322 C CA . TRP A 1 173 ? 9.539 12.836 7.859 1 90.31 173 TRP A CA 1
ATOM 1323 C C . TRP A 1 173 ? 10.641 12.602 8.883 1 90.31 173 TRP A C 1
ATOM 1325 O O . TRP A 1 173 ? 11.742 12.156 8.539 1 90.31 173 TRP A O 1
ATOM 1335 N N . MET A 1 174 ? 10.375 12.859 10.148 1 91.56 174 MET A N 1
ATOM 1336 C CA . MET A 1 174 ? 11.352 12.727 11.227 1 91.56 174 MET A CA 1
ATOM 1337 C C . MET A 1 174 ? 11.758 11.273 11.422 1 91.56 174 MET A C 1
ATOM 1339 O O . MET A 1 174 ? 12.898 10.977 11.781 1 91.56 174 MET A O 1
ATOM 1343 N N . PRO A 1 175 ? 10.883 10.328 11.117 1 92.81 175 PRO A N 1
ATOM 1344 C CA . PRO A 1 175 ? 11.297 8.938 11.305 1 92.81 175 PRO A CA 1
ATOM 1345 C C . PRO A 1 175 ? 12.25 8.453 10.211 1 92.81 175 PRO A C 1
ATOM 1347 O O . PRO A 1 175 ? 12.828 7.367 10.32 1 92.81 175 PRO A O 1
ATOM 1350 N N . VAL A 1 176 ? 12.523 9.164 9.18 1 96.25 176 VAL A N 1
ATOM 1351 C CA . VAL A 1 176 ? 13.164 8.672 7.961 1 96.25 176 VAL A CA 1
ATOM 1352 C C . VAL A 1 176 ? 14.625 8.336 8.234 1 96.25 176 VAL A C 1
ATOM 1354 O O . VAL A 1 176 ? 15.102 7.258 7.859 1 96.25 176 VAL A O 1
ATOM 1357 N N . ILE A 1 177 ? 15.344 9.188 9.016 1 97.81 177 ILE A N 1
ATOM 1358 C CA . ILE A 1 177 ? 16.75 8.953 9.289 1 97.81 177 ILE A CA 1
ATOM 1359 C C . ILE A 1 177 ? 16.906 7.715 10.172 1 97.81 177 ILE A C 1
ATOM 1361 O O . ILE A 1 177 ? 17.672 6.805 9.852 1 97.81 177 ILE A O 1
ATOM 1365 N N . PRO A 1 178 ? 16.094 7.594 11.242 1 97.25 178 PRO A N 1
ATOM 1366 C CA . PRO A 1 178 ? 16.172 6.359 12.031 1 97.25 178 PRO A CA 1
ATOM 1367 C C . PRO A 1 178 ? 15.875 5.113 11.203 1 97.25 178 PRO A C 1
ATOM 1369 O O . PRO A 1 178 ? 16.406 4.035 11.484 1 97.25 178 PRO A O 1
ATOM 1372 N N . LEU A 1 179 ? 15.086 5.211 10.172 1 96.88 179 LEU A N 1
ATOM 1373 C CA . LEU A 1 179 ? 14.742 4.094 9.305 1 96.88 179 LEU A CA 1
ATOM 1374 C C . LEU A 1 179 ? 15.812 3.887 8.234 1 96.88 179 LEU A C 1
ATOM 1376 O O . LEU A 1 179 ? 15.617 3.119 7.293 1 96.88 179 LEU A O 1
ATOM 1380 N N . GLN A 1 180 ? 16.906 4.629 8.367 1 98.12 180 GLN A N 1
ATOM 1381 C CA . GLN A 1 180 ? 18.125 4.488 7.586 1 98.12 180 GLN A CA 1
ATOM 1382 C C . GLN A 1 180 ? 17.906 4.906 6.137 1 98.12 180 GLN A C 1
ATOM 1384 O O . GLN A 1 180 ? 18.406 4.254 5.215 1 98.12 180 GLN A O 1
ATOM 1389 N N . MET A 1 181 ? 17.188 5.914 5.898 1 98.12 181 MET A N 1
ATOM 1390 C CA . MET A 1 181 ? 17 6.543 4.594 1 98.12 181 MET A CA 1
ATOM 1391 C C . MET A 1 181 ? 17.422 8.008 4.629 1 98.12 181 MET A C 1
ATOM 1393 O O . MET A 1 181 ? 17.234 8.688 5.641 1 98.12 181 MET A O 1
ATOM 1397 N N . GLY A 1 182 ? 18 8.422 3.559 1 98.56 182 GLY A N 1
ATOM 1398 C CA . GLY A 1 182 ? 18.422 9.812 3.488 1 98.56 182 GLY A CA 1
ATOM 1399 C C . GLY A 1 182 ? 17.281 10.773 3.221 1 98.56 182 GLY A C 1
ATOM 1400 O O . GLY A 1 182 ? 16.141 10.359 3.02 1 98.56 182 GLY A O 1
ATOM 1401 N N . LEU A 1 183 ? 17.625 12.055 3.271 1 98.44 183 LEU A N 1
ATOM 1402 C CA . LEU A 1 183 ? 16.625 13.102 3.074 1 98.44 183 LEU A CA 1
ATOM 1403 C C . LEU A 1 183 ? 17.031 14.023 1.933 1 98.44 183 LEU A C 1
ATOM 1405 O O . LEU A 1 183 ? 18.172 14.477 1.866 1 98.44 183 LEU A O 1
ATOM 1409 N N . VAL A 1 184 ? 16.109 14.25 1.031 1 98.81 184 VAL A N 1
ATOM 1410 C CA . VAL A 1 184 ? 16.234 15.234 -0.04 1 98.81 184 VAL A CA 1
ATOM 1411 C C . VAL A 1 184 ? 15.117 16.281 0.092 1 98.81 184 VAL A C 1
ATOM 1413 O O . VAL A 1 184 ? 13.961 16 -0.236 1 98.81 184 VAL A O 1
ATOM 1416 N N . LEU A 1 185 ? 15.523 17.484 0.511 1 98.06 185 LEU A N 1
ATOM 1417 C CA . LEU A 1 185 ? 14.531 18.469 0.909 1 98.06 185 LEU A CA 1
ATOM 1418 C C . LEU A 1 185 ? 14.539 19.656 -0.044 1 98.06 185 LEU A C 1
ATOM 1420 O O . LEU A 1 185 ? 15.594 20.234 -0.312 1 98.06 185 LEU A O 1
ATOM 1424 N N . LYS A 1 186 ? 13.484 19.953 -0.62 1 98 186 LYS A N 1
ATOM 1425 C CA . LYS A 1 186 ? 13.234 21.234 -1.282 1 98 186 LYS A CA 1
ATOM 1426 C C . LYS A 1 186 ? 12.328 22.125 -0.439 1 98 186 LYS A C 1
ATOM 1428 O O . LYS A 1 186 ? 11.102 22.016 -0.514 1 98 186 LYS A O 1
ATOM 1433 N N . PRO A 1 187 ? 12.875 23.078 0.295 1 96.25 187 PRO A N 1
ATOM 1434 C CA . PRO A 1 187 ? 12.07 23.922 1.188 1 96.25 187 PRO A CA 1
ATOM 1435 C C . PRO A 1 187 ? 11.164 24.891 0.43 1 96.25 187 PRO A C 1
ATOM 1437 O O . PRO A 1 187 ? 11.398 25.172 -0.748 1 96.25 187 PRO A O 1
ATOM 1440 N N . GLY A 1 188 ? 10.102 25.25 1.108 1 92.88 188 GLY A N 1
ATOM 1441 C CA . GLY A 1 188 ? 9.352 26.391 0.6 1 92.88 188 GLY A CA 1
ATOM 1442 C C . GLY A 1 188 ? 10.148 27.688 0.619 1 92.88 188 GLY A C 1
ATOM 1443 O O . GLY A 1 188 ? 10.992 27.891 1.493 1 92.88 188 GLY A O 1
ATOM 1444 N N . PRO A 1 189 ? 9.828 28.562 -0.284 1 91.31 189 PRO A N 1
ATOM 1445 C CA . PRO A 1 189 ? 10.633 29.781 -0.389 1 91.31 189 PRO A CA 1
ATOM 1446 C C . PRO A 1 189 ? 10.539 30.656 0.856 1 91.31 189 PRO A C 1
ATOM 1448 O O . PRO A 1 189 ? 11.477 31.391 1.173 1 91.31 189 PRO A O 1
ATOM 1451 N N . GLN A 1 190 ? 9.477 30.562 1.597 1 91.06 190 GLN A N 1
ATOM 1452 C CA . GLN A 1 190 ? 9.289 31.438 2.744 1 91.06 190 GLN A CA 1
ATOM 1453 C C . GLN A 1 190 ? 9.656 30.734 4.047 1 91.06 190 GLN A C 1
ATOM 1455 O O . GLN A 1 190 ? 9.648 31.344 5.117 1 91.06 190 GLN A O 1
ATOM 1460 N N . GLU A 1 191 ? 9.945 29.484 3.939 1 92.94 191 GLU A N 1
ATOM 1461 C CA . GLU A 1 191 ? 10.219 28.75 5.168 1 92.94 191 GLU A CA 1
ATOM 1462 C C . GLU A 1 191 ? 11.422 27.828 4.996 1 92.94 191 GLU A C 1
ATOM 1464 O O . GLU A 1 191 ? 11.297 26.609 5.09 1 92.94 191 GLU A O 1
ATOM 1469 N N . PRO A 1 192 ? 12.586 28.359 4.727 1 94.25 192 PRO A N 1
ATOM 1470 C CA . PRO A 1 192 ? 13.797 27.531 4.668 1 94.25 192 PRO A CA 1
ATOM 1471 C C . PRO A 1 192 ? 14.344 27.172 6.051 1 94.25 192 PRO A C 1
ATOM 1473 O O . PRO A 1 192 ? 15.242 26.344 6.168 1 94.25 192 PRO A O 1
ATOM 1476 N N . TRP A 1 193 ? 13.805 27.719 7.09 1 95.81 193 TRP A N 1
ATOM 1477 C CA . TRP A 1 193 ? 14.359 27.734 8.438 1 95.81 193 TRP A CA 1
ATOM 1478 C C . TRP A 1 193 ? 14.336 26.328 9.039 1 95.81 193 TRP A C 1
ATOM 1480 O O . TRP A 1 193 ? 15.359 25.844 9.531 1 95.81 193 TRP A O 1
ATOM 1490 N N . THR A 1 194 ? 13.203 25.641 8.953 1 96 194 THR A N 1
ATOM 1491 C CA . THR A 1 194 ? 13.023 24.359 9.633 1 96 194 THR A CA 1
ATOM 1492 C C . THR A 1 194 ? 13.93 23.297 9.031 1 96 194 THR A C 1
ATOM 1494 O O . THR A 1 194 ? 14.664 22.609 9.75 1 96 194 THR A O 1
ATOM 1497 N N . PRO A 1 195 ? 13.984 23.125 7.688 1 96.25 195 PRO A N 1
ATOM 1498 C CA . PRO A 1 195 ? 14.867 22.094 7.133 1 96.25 195 PRO A CA 1
ATOM 1499 C C . PRO A 1 195 ? 16.328 22.297 7.512 1 96.25 195 PRO A C 1
ATOM 1501 O O . PRO A 1 195 ? 17.016 21.344 7.871 1 96.25 195 PRO A O 1
ATOM 1504 N N . TYR A 1 196 ? 16.781 23.531 7.484 1 97.25 196 TYR A N 1
ATOM 1505 C CA . TYR A 1 196 ? 18.188 23.797 7.773 1 97.25 196 TYR A CA 1
ATOM 1506 C C . TYR A 1 196 ? 18.484 23.609 9.258 1 97.25 196 TYR A C 1
ATOM 1508 O O . TYR A 1 196 ? 19.5 23 9.617 1 97.25 196 TYR A O 1
ATOM 1516 N N . ARG A 1 197 ? 17.641 24.156 10.133 1 97.31 197 ARG A N 1
ATOM 1517 C CA . ARG A 1 197 ? 17.891 23.984 11.562 1 97.31 197 ARG A CA 1
ATOM 1518 C C . ARG A 1 197 ? 17.844 22.516 11.953 1 97.31 197 ARG A C 1
ATOM 1520 O O . ARG A 1 197 ? 18.688 22.047 12.727 1 97.31 197 ARG A O 1
ATOM 1527 N N . MET A 1 198 ? 16.859 21.781 11.406 1 97.06 198 MET A N 1
ATOM 1528 C CA . MET A 1 198 ? 16.734 20.344 11.695 1 97.06 198 MET A CA 1
ATOM 1529 C C . MET A 1 198 ? 17.984 19.594 11.227 1 97.06 198 MET A C 1
ATOM 1531 O O . MET A 1 198 ? 18.516 18.75 11.953 1 97.06 198 MET A O 1
ATOM 1535 N N . ALA A 1 199 ? 18.453 19.891 10.016 1 97.81 199 ALA A N 1
ATOM 1536 C CA . ALA A 1 199 ? 19.656 19.25 9.492 1 97.81 199 ALA A CA 1
ATOM 1537 C C . ALA A 1 199 ? 20.844 19.5 10.406 1 97.81 199 ALA A C 1
ATOM 1539 O O . ALA A 1 199 ? 21.594 18.578 10.75 1 97.81 199 ALA A O 1
ATOM 1540 N N . GLU A 1 200 ? 21.016 20.766 10.828 1 98.19 200 GLU A N 1
ATOM 1541 C CA . GLU A 1 200 ? 22.141 21.109 11.688 1 98.19 200 GLU A CA 1
ATOM 1542 C C . GLU A 1 200 ? 22.047 20.422 13.039 1 98.19 200 GLU A C 1
ATOM 1544 O O . GLU A 1 200 ? 23.062 20.016 13.617 1 98.19 200 GLU A O 1
ATOM 1549 N N . ALA A 1 201 ? 20.797 20.312 13.562 1 98.5 201 ALA A N 1
ATOM 1550 C CA . ALA A 1 201 ? 20.609 19.562 14.797 1 98.5 201 ALA A CA 1
ATOM 1551 C C . ALA A 1 201 ? 21.016 18.094 14.617 1 98.5 201 ALA A C 1
ATOM 1553 O O . ALA A 1 201 ? 21.688 17.516 15.477 1 98.5 201 ALA A O 1
ATOM 1554 N N . PHE A 1 202 ? 20.641 17.484 13.5 1 98.69 202 PHE A N 1
ATOM 1555 C CA . PHE A 1 202 ? 21.016 16.109 13.188 1 98.69 202 PHE A CA 1
ATOM 1556 C C . PHE A 1 202 ? 22.531 15.969 13.102 1 98.69 202 PHE A C 1
ATOM 1558 O O . PHE A 1 202 ? 23.109 15.055 13.695 1 98.69 202 PHE A O 1
ATOM 1565 N N . PHE A 1 203 ? 23.219 16.938 12.422 1 98.5 203 PHE A N 1
ATOM 1566 C CA . PHE A 1 203 ? 24.656 16.891 12.273 1 98.5 203 PHE A CA 1
ATOM 1567 C C . PHE A 1 203 ? 25.359 17 13.625 1 98.5 203 PHE A C 1
ATOM 1569 O O . PHE A 1 203 ? 26.25 16.219 13.938 1 98.5 203 PHE A O 1
ATOM 1576 N N . ALA A 1 204 ? 24.859 17.906 14.406 1 98.56 204 ALA A N 1
ATOM 1577 C CA . ALA A 1 204 ? 25.453 18.125 15.727 1 98.56 204 ALA A CA 1
ATOM 1578 C C . ALA A 1 204 ? 25.266 16.906 16.609 1 98.56 204 ALA A C 1
ATOM 1580 O O . ALA A 1 204 ? 26.047 16.656 17.531 1 98.56 204 ALA A O 1
ATOM 1581 N N . ALA A 1 205 ? 24.234 16.141 16.359 1 98.69 205 ALA A N 1
ATOM 1582 C CA . ALA A 1 205 ? 23.922 14.953 17.141 1 98.69 205 ALA A CA 1
ATOM 1583 C C . ALA A 1 205 ? 24.703 13.742 16.625 1 98.69 205 ALA A C 1
ATOM 1585 O O . ALA A 1 205 ? 24.578 12.641 17.188 1 98.69 205 ALA A O 1
ATOM 1586 N N . GLY A 1 206 ? 25.406 13.859 15.539 1 98.44 206 GLY A N 1
ATOM 1587 C CA . GLY A 1 206 ? 26.266 12.789 15.07 1 98.44 206 GLY A CA 1
ATOM 1588 C C . GLY A 1 206 ? 25.75 12.094 13.828 1 98.44 206 GLY A C 1
ATOM 1589 O O . GLY A 1 206 ? 26.328 11.109 13.367 1 98.44 206 GLY A O 1
ATOM 1590 N N . ILE A 1 207 ? 24.672 12.539 13.289 1 98.75 207 ILE A N 1
ATOM 1591 C CA . ILE A 1 207 ? 24.203 12.023 12.008 1 98.75 207 ILE A CA 1
ATOM 1592 C C . ILE A 1 207 ? 25.125 12.523 10.898 1 98.75 207 ILE A C 1
ATOM 1594 O O . ILE A 1 207 ? 25.438 13.719 10.82 1 98.75 207 ILE A O 1
ATOM 1598 N N . PRO A 1 208 ? 25.562 11.633 10.031 1 98.69 208 PRO A N 1
ATOM 1599 C CA . PRO A 1 208 ? 26.469 12.062 8.961 1 98.69 208 PRO A CA 1
ATOM 1600 C C . PRO A 1 208 ? 25.844 13.109 8.039 1 98.69 208 PRO A C 1
ATOM 1602 O O . PRO A 1 208 ? 24.672 12.992 7.672 1 98.69 208 PRO A O 1
ATOM 1605 N N . ARG A 1 209 ? 26.656 14.094 7.645 1 98.38 209 ARG A N 1
ATOM 1606 C CA . ARG A 1 209 ? 26.156 15.195 6.828 1 98.38 209 ARG A CA 1
ATOM 1607 C C . ARG A 1 209 ? 25.781 14.711 5.43 1 98.38 209 ARG A C 1
ATOM 1609 O O . ARG A 1 209 ? 24.875 15.273 4.797 1 98.38 209 ARG A O 1
ATOM 1616 N N . GLU A 1 210 ? 26.375 13.633 4.957 1 98.44 210 GLU A N 1
ATOM 1617 C CA . GLU A 1 210 ? 26.281 13.141 3.586 1 98.44 210 GLU A CA 1
ATOM 1618 C C . GLU A 1 210 ? 24.891 12.539 3.322 1 98.44 210 GLU A C 1
ATOM 1620 O O . GLU A 1 210 ? 24.578 12.203 2.182 1 98.44 210 GLU A O 1
ATOM 1625 N N . VAL A 1 211 ? 24.047 12.414 4.363 1 98.75 211 VAL A N 1
ATOM 1626 C CA . VAL A 1 211 ? 22.781 11.695 4.18 1 98.75 211 VAL A CA 1
ATOM 1627 C C . VAL A 1 211 ? 21.641 12.695 4 1 98.75 211 VAL A C 1
ATOM 1629 O O . VAL A 1 211 ? 20.484 12.297 3.807 1 98.75 211 VAL A O 1
ATOM 1632 N N . ILE A 1 212 ? 21.922 14.039 4.031 1 98.75 212 ILE A N 1
ATOM 1633 C CA . ILE A 1 212 ? 20.891 15.062 3.91 1 98.75 212 ILE A CA 1
ATOM 1634 C C . ILE A 1 212 ? 21.297 16.078 2.838 1 98.75 212 ILE A C 1
ATOM 1636 O O . ILE A 1 212 ? 22.422 16.562 2.822 1 98.75 212 ILE A O 1
ATOM 1640 N N . SER A 1 213 ? 20.391 16.312 1.921 1 98.81 213 SER A N 1
ATOM 1641 C CA . SER A 1 21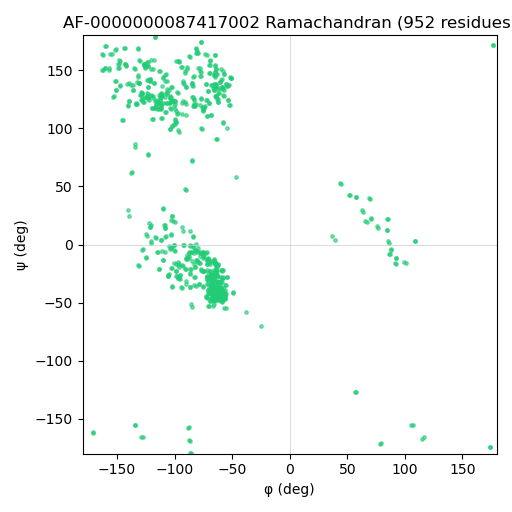3 ? 20.516 17.391 0.946 1 98.81 213 SER A CA 1
ATOM 1642 C C . SER A 1 213 ? 19.344 18.359 1.026 1 98.81 213 SER A C 1
ATOM 1644 O O . SER A 1 213 ? 18.219 17.953 1.279 1 98.81 213 SER A O 1
ATOM 1646 N N . ILE A 1 214 ? 19.625 19.625 0.886 1 98.62 214 ILE A N 1
ATOM 1647 C CA . ILE A 1 214 ? 18.609 20.672 0.864 1 98.62 214 ILE A CA 1
ATOM 1648 C C . ILE A 1 214 ? 18.781 21.531 -0.394 1 98.62 214 ILE A C 1
ATOM 1650 O O . ILE A 1 214 ? 19.844 22.109 -0.625 1 98.62 214 ILE A O 1
ATOM 1654 N N . TYR A 1 215 ? 17.703 21.594 -1.189 1 98.75 215 TYR A N 1
ATOM 1655 C CA . TYR A 1 215 ? 17.75 22.234 -2.494 1 98.75 215 TYR A CA 1
ATOM 1656 C C . TYR A 1 215 ? 16.703 23.344 -2.604 1 98.75 215 TYR A C 1
ATOM 1658 O O . TYR A 1 215 ? 15.68 23.156 -3.26 1 98.75 215 TYR A O 1
ATOM 1666 N N . PRO A 1 216 ? 17 24.516 -1.983 1 98.25 216 PRO A N 1
ATOM 1667 C CA . PRO A 1 216 ? 16.109 25.641 -2.293 1 98.25 216 PRO A CA 1
ATOM 1668 C C . PRO A 1 216 ? 16.078 25.984 -3.783 1 98.25 216 PRO A C 1
ATOM 1670 O O . PRO A 1 216 ? 17.109 25.922 -4.457 1 98.25 216 PRO A O 1
ATOM 1673 N N . GLY A 1 217 ? 14.922 26.203 -4.309 1 97.19 217 GLY A N 1
ATOM 1674 C CA . GLY A 1 217 ? 14.789 26.516 -5.719 1 97.19 217 GLY A CA 1
ATOM 1675 C C . GLY A 1 217 ? 13.344 26.594 -6.18 1 97.19 217 GLY A C 1
ATOM 1676 O O . GLY A 1 217 ? 12.43 26.609 -5.359 1 97.19 217 GLY A O 1
ATOM 1677 N N . GLY A 1 218 ? 13.148 26.766 -7.477 1 95.31 218 GLY A N 1
ATOM 1678 C CA . GLY A 1 218 ? 11.82 26.953 -8.047 1 95.31 218 GLY A CA 1
ATOM 1679 C C . GLY A 1 218 ? 11.133 25.656 -8.383 1 95.31 218 GLY A C 1
ATOM 1680 O O . GLY A 1 218 ? 11.406 24.625 -7.77 1 95.31 218 GLY A O 1
ATOM 1681 N N . ALA A 1 219 ? 10.195 25.766 -9.289 1 95 219 ALA A N 1
ATOM 1682 C CA . ALA A 1 219 ? 9.344 24.656 -9.688 1 95 219 ALA A CA 1
ATOM 1683 C C . ALA A 1 219 ? 10.18 23.531 -10.305 1 95 219 ALA A C 1
ATOM 1685 O O . ALA A 1 219 ? 9.852 22.344 -10.141 1 95 219 ALA A O 1
ATOM 1686 N N . ASP A 1 220 ? 11.219 23.859 -10.945 1 97.56 220 ASP A N 1
ATOM 1687 C CA . ASP A 1 220 ? 12.055 22.844 -11.578 1 97.56 220 ASP A CA 1
ATOM 1688 C C . ASP A 1 220 ? 12.75 21.969 -10.539 1 97.56 220 ASP A C 1
ATOM 1690 O O . ASP A 1 220 ? 12.938 20.766 -10.758 1 97.56 220 ASP A O 1
ATOM 1694 N N . CYS A 1 221 ? 13.133 22.547 -9.398 1 98.19 221 CYS A N 1
ATOM 1695 C CA . CYS A 1 221 ? 13.727 21.781 -8.312 1 98.19 221 CYS A CA 1
ATOM 1696 C C . CYS A 1 221 ? 12.719 20.797 -7.734 1 98.19 221 CYS A C 1
ATOM 1698 O O . CYS A 1 221 ? 13.039 19.625 -7.516 1 98.19 221 CYS A O 1
ATOM 1700 N N . GLY A 1 222 ? 11.523 21.281 -7.516 1 97.5 222 GLY A N 1
ATOM 1701 C CA . GLY A 1 222 ? 10.477 20.391 -7.031 1 97.5 222 GLY A CA 1
ATOM 1702 C C . GLY A 1 222 ? 10.211 19.219 -7.965 1 97.5 222 GLY A C 1
ATOM 1703 O O . GLY A 1 222 ? 10.125 18.078 -7.52 1 97.5 222 GLY A O 1
ATOM 1704 N N . ALA A 1 223 ? 10.125 19.531 -9.242 1 97.44 223 ALA A N 1
ATOM 1705 C CA . ALA A 1 223 ? 9.883 18.5 -10.258 1 97.44 223 ALA A CA 1
ATOM 1706 C C . ALA A 1 223 ? 11.016 17.484 -10.289 1 97.44 223 ALA A C 1
ATOM 1708 O O . ALA A 1 223 ? 10.781 16.281 -10.422 1 97.44 223 ALA A O 1
ATOM 1709 N N . ALA A 1 224 ? 12.211 17.984 -10.148 1 98.5 224 ALA A N 1
ATOM 1710 C CA . ALA A 1 224 ? 13.375 17.109 -10.18 1 98.5 224 ALA A CA 1
ATOM 1711 C C . ALA A 1 224 ? 13.391 16.172 -8.977 1 98.5 224 ALA A C 1
ATOM 1713 O O . ALA A 1 224 ? 13.719 14.984 -9.109 1 98.5 224 ALA A O 1
ATOM 1714 N N . VAL A 1 225 ? 13.016 16.672 -7.793 1 98.5 225 VAL A N 1
ATOM 1715 C CA . VAL A 1 225 ? 12.938 15.844 -6.59 1 98.5 225 VAL A CA 1
ATOM 1716 C C . VAL A 1 225 ? 11.914 14.727 -6.793 1 98.5 225 VAL A C 1
ATOM 1718 O O . VAL A 1 225 ? 12.211 13.555 -6.555 1 98.5 225 VAL A O 1
ATOM 1721 N N . LEU A 1 226 ? 10.742 15.078 -7.312 1 97.62 226 LEU A N 1
ATOM 1722 C CA . LEU A 1 226 ? 9.656 14.117 -7.512 1 97.62 226 LEU A CA 1
ATOM 1723 C C . LEU A 1 226 ? 10.023 13.102 -8.578 1 97.62 226 LEU A C 1
ATOM 1725 O O . LEU A 1 226 ? 9.664 11.922 -8.469 1 97.62 226 LEU A O 1
ATOM 1729 N N . ALA A 1 227 ? 10.742 13.523 -9.539 1 96.62 227 ALA A N 1
ATOM 1730 C CA . ALA A 1 227 ? 11.102 12.641 -10.648 1 96.62 227 ALA A CA 1
ATOM 1731 C C . ALA A 1 227 ? 12.25 11.711 -10.258 1 96.62 227 ALA A C 1
ATOM 1733 O O . ALA A 1 227 ? 12.32 10.57 -10.727 1 96.62 227 ALA A O 1
ATOM 1734 N N . SER A 1 228 ? 13.125 12.188 -9.453 1 97.62 228 SER A N 1
ATOM 1735 C CA . SER A 1 228 ? 14.375 11.469 -9.227 1 97.62 228 SER A CA 1
ATOM 1736 C C . SER A 1 228 ? 14.281 10.578 -7.988 1 97.62 228 SER A C 1
ATOM 1738 O O . SER A 1 228 ? 15.055 9.625 -7.84 1 97.62 228 SER A O 1
ATOM 1740 N N . CYS A 1 229 ? 13.461 10.891 -7.059 1 97.62 229 CYS A N 1
ATOM 1741 C CA . CYS A 1 229 ? 13.305 10.07 -5.859 1 97.62 229 CYS A CA 1
ATOM 1742 C C . CYS A 1 229 ? 12.219 9.023 -6.059 1 97.62 229 CYS A C 1
ATOM 1744 O O . CYS A 1 229 ? 11.117 9.336 -6.523 1 97.62 229 CYS A O 1
ATOM 1746 N N . GLU A 1 230 ? 12.477 7.824 -5.652 1 95.69 230 GLU A N 1
ATOM 1747 C CA . GLU A 1 230 ? 11.516 6.742 -5.816 1 95.69 230 GLU A CA 1
ATOM 1748 C C . GLU A 1 230 ? 10.336 6.906 -4.863 1 95.69 230 GLU A C 1
ATOM 1750 O O . GLU A 1 230 ? 9.242 6.406 -5.133 1 95.69 230 GLU A O 1
ATOM 1755 N N . ARG A 1 231 ? 10.492 7.516 -3.764 1 96.75 231 ARG A N 1
ATOM 1756 C CA . ARG A 1 231 ? 9.461 7.902 -2.809 1 96.75 231 ARG A CA 1
ATOM 1757 C C . ARG A 1 231 ? 9.57 9.383 -2.453 1 96.75 231 ARG A C 1
ATOM 1759 O O . ARG A 1 231 ? 10.672 9.883 -2.191 1 96.75 231 ARG A O 1
ATOM 1766 N N . ALA A 1 232 ? 8.461 10.078 -2.523 1 97.06 232 ALA A N 1
ATOM 1767 C CA . ALA A 1 232 ? 8.484 11.508 -2.256 1 97.06 232 ALA A CA 1
ATOM 1768 C C . ALA A 1 232 ? 7.168 11.977 -1.642 1 97.06 232 ALA A C 1
ATOM 1770 O O . ALA A 1 232 ? 6.145 11.305 -1.767 1 97.06 232 ALA A O 1
ATOM 1771 N N . MET A 1 233 ? 7.227 13.078 -0.915 1 95 233 MET A N 1
ATOM 1772 C CA . MET A 1 233 ? 6.066 13.805 -0.403 1 95 233 MET A CA 1
ATOM 1773 C C . MET A 1 233 ? 6.012 15.211 -0.976 1 95 233 MET A C 1
ATOM 1775 O O . MET A 1 233 ? 7.043 15.875 -1.116 1 95 233 MET A O 1
ATOM 1779 N N . ILE A 1 234 ? 4.859 15.602 -1.305 1 95.38 234 ILE A N 1
ATOM 1780 C CA . ILE A 1 234 ? 4.672 16.969 -1.766 1 95.38 234 ILE A CA 1
ATOM 1781 C C . ILE A 1 234 ? 3.496 17.609 -1.027 1 95.38 234 ILE A C 1
ATOM 1783 O O . ILE A 1 234 ? 2.479 16.953 -0.788 1 95.38 234 ILE A O 1
ATOM 1787 N N . PHE A 1 235 ? 3.672 18.812 -0.678 1 92.69 235 PHE A N 1
ATOM 1788 C CA . PHE A 1 235 ? 2.645 19.594 0.002 1 92.69 235 PHE A CA 1
ATOM 1789 C C . PHE A 1 235 ? 2.135 20.719 -0.895 1 92.69 235 PHE A C 1
ATOM 1791 O O . PHE A 1 235 ? 2.928 21.453 -1.483 1 92.69 235 PHE A O 1
ATOM 1798 N N . GLY A 1 236 ? 0.848 20.812 -1.085 1 88.38 236 GLY A N 1
ATOM 1799 C CA . GLY A 1 236 ? 0.269 21.844 -1.932 1 88.38 236 GLY A CA 1
ATOM 1800 C C . GLY A 1 236 ? -1.244 21.906 -1.844 1 88.38 236 GLY A C 1
ATOM 1801 O O . GLY A 1 236 ? -1.829 21.531 -0.825 1 88.38 236 GLY A O 1
ATOM 1802 N N . GLY A 1 237 ? -1.825 22.547 -2.844 1 88.38 237 GLY A N 1
ATOM 1803 C CA . GLY A 1 237 ? -3.273 22.672 -2.885 1 88.38 237 GLY A CA 1
ATOM 1804 C C . GLY A 1 237 ? -3.957 21.484 -3.545 1 88.38 237 GLY A C 1
ATOM 1805 O O . GLY A 1 237 ? -3.34 20.438 -3.744 1 88.38 237 GLY A O 1
ATOM 1806 N N . LEU A 1 238 ? -5.223 21.672 -3.801 1 88.44 238 LEU A N 1
ATOM 1807 C CA . LEU A 1 238 ? -6.047 20.609 -4.379 1 88.44 238 LEU A CA 1
ATOM 1808 C C . LEU A 1 238 ? -5.504 20.188 -5.742 1 88.44 238 LEU A C 1
ATOM 1810 O O . LEU A 1 238 ? -5.434 19 -6.039 1 88.44 238 LEU A O 1
ATOM 1814 N N . PRO A 1 239 ? -5.043 21.109 -6.539 1 90.56 239 PRO A N 1
ATOM 1815 C CA . PRO A 1 239 ? -4.48 20.688 -7.824 1 90.56 239 PRO A CA 1
ATOM 1816 C C . PRO A 1 239 ? -3.273 19.766 -7.664 1 90.56 239 PRO A C 1
ATOM 1818 O O . PRO A 1 239 ? -3.105 18.828 -8.445 1 90.56 239 PRO A O 1
ATOM 1821 N N . THR A 1 240 ? -2.447 20.031 -6.676 1 91.06 240 THR A N 1
ATOM 1822 C CA . THR A 1 240 ? -1.295 19.172 -6.398 1 91.06 240 THR A CA 1
ATOM 1823 C C . THR A 1 240 ? -1.74 17.766 -6.023 1 91.06 240 THR A C 1
ATOM 1825 O O . THR A 1 240 ? -1.229 16.781 -6.566 1 91.06 240 THR A O 1
ATOM 1828 N N . VAL A 1 241 ? -2.705 17.672 -5.152 1 91.12 241 VAL A N 1
ATOM 1829 C CA . VAL A 1 241 ? -3.217 16.391 -4.699 1 91.12 241 VAL A CA 1
ATOM 1830 C C . VAL A 1 241 ? -3.795 15.617 -5.883 1 91.12 241 VAL A C 1
ATOM 1832 O O . VAL A 1 241 ? -3.527 14.422 -6.043 1 91.12 241 VAL A O 1
ATOM 1835 N N . GLU A 1 242 ? -4.547 16.297 -6.688 1 92.88 242 GLU A N 1
ATOM 1836 C CA . GLU A 1 242 ? -5.184 15.664 -7.832 1 92.88 242 GLU A CA 1
ATOM 1837 C C . GLU A 1 242 ? -4.148 15.164 -8.836 1 92.88 242 GLU A C 1
ATOM 1839 O O . GLU A 1 242 ? -4.285 14.078 -9.398 1 92.88 242 GLU A O 1
ATOM 1844 N N . ARG A 1 243 ? -3.113 15.898 -9.008 1 91.81 243 ARG A N 1
ATOM 1845 C CA . ARG A 1 243 ? -2.072 15.562 -9.977 1 91.81 243 ARG A CA 1
ATOM 1846 C C . ARG A 1 243 ? -1.391 14.25 -9.609 1 91.81 243 ARG A C 1
ATOM 1848 O O . ARG A 1 243 ? -1.055 13.453 -10.492 1 91.81 243 ARG A O 1
ATOM 1855 N N . TYR A 1 244 ? -1.212 14.031 -8.398 1 91.94 244 TYR A N 1
ATOM 1856 C CA . TYR A 1 244 ? -0.418 12.883 -7.98 1 91.94 244 TYR A CA 1
ATOM 1857 C C . TYR A 1 244 ? -1.301 11.805 -7.359 1 91.94 244 TYR A C 1
ATOM 1859 O O . TYR A 1 244 ? -0.8 10.859 -6.746 1 91.94 244 TYR A O 1
ATOM 1867 N N . HIS A 1 245 ? -2.59 11.992 -7.598 1 85.94 245 HIS A N 1
ATOM 1868 C CA . HIS A 1 245 ? -3.525 11.008 -7.066 1 85.94 245 HIS A CA 1
ATOM 1869 C C . HIS A 1 245 ? -3.275 9.625 -7.66 1 85.94 245 HIS A C 1
ATOM 1871 O O . HIS A 1 245 ? -3.188 9.484 -8.883 1 85.94 245 HIS A O 1
ATOM 1877 N N . GLY A 1 246 ? -3.021 8.648 -6.797 1 81.19 246 GLY A N 1
ATOM 1878 C CA . GLY A 1 246 ? -2.889 7.27 -7.25 1 81.19 246 GLY A CA 1
ATOM 1879 C C . GLY A 1 246 ? -1.455 6.883 -7.562 1 81.19 246 GLY A C 1
ATOM 1880 O O . GLY A 1 246 ? -1.168 5.715 -7.836 1 81.19 246 GLY A O 1
ATOM 1881 N N . ASP A 1 247 ? -0.508 7.859 -7.633 1 89 247 ASP A N 1
ATOM 1882 C CA . ASP A 1 247 ? 0.905 7.535 -7.809 1 89 247 ASP A CA 1
ATOM 1883 C C . ASP A 1 247 ? 1.492 6.926 -6.539 1 89 247 ASP A C 1
ATOM 1885 O O . ASP A 1 247 ? 1.593 7.602 -5.512 1 89 247 ASP A O 1
ATOM 1889 N N . PRO A 1 248 ? 1.82 5.668 -6.574 1 86.5 248 PRO A N 1
ATOM 1890 C CA . PRO A 1 248 ? 2.305 5.02 -5.352 1 86.5 248 PRO A CA 1
ATOM 1891 C C . PRO A 1 248 ? 3.645 5.574 -4.883 1 86.5 248 PRO A C 1
ATOM 1893 O O . PRO A 1 248 ? 4.055 5.324 -3.744 1 86.5 248 PRO A O 1
ATOM 1896 N N . ARG A 1 249 ? 4.352 6.363 -5.734 1 92.5 249 ARG A N 1
ATOM 1897 C CA . ARG A 1 249 ? 5.672 6.887 -5.398 1 92.5 249 ARG A CA 1
ATOM 1898 C C . ARG A 1 249 ? 5.562 8.203 -4.629 1 92.5 249 ARG A C 1
ATOM 1900 O O . ARG A 1 249 ? 6.527 8.641 -4.004 1 92.5 249 ARG A O 1
ATOM 1907 N N . VAL A 1 250 ? 4.383 8.828 -4.793 1 94.88 250 VAL A N 1
ATOM 1908 C CA . VAL A 1 250 ? 4.27 10.195 -4.281 1 94.88 250 VAL A CA 1
ATOM 1909 C C . VAL A 1 250 ? 3.09 10.289 -3.318 1 94.88 250 VAL A C 1
ATOM 1911 O O . VAL A 1 250 ? 1.978 9.867 -3.648 1 94.88 250 VAL A O 1
ATOM 1914 N N . GLN A 1 251 ? 3.361 10.797 -2.125 1 92.56 251 GLN A N 1
ATOM 1915 C CA . GLN A 1 251 ? 2.301 11.141 -1.186 1 92.56 251 GLN A CA 1
ATOM 1916 C C . GLN A 1 251 ? 1.988 12.633 -1.235 1 92.56 251 GLN A C 1
ATOM 1918 O O . GLN A 1 251 ? 2.766 13.453 -0.739 1 92.56 251 GLN A O 1
ATOM 1923 N N . PRO A 1 252 ? 0.899 12.977 -1.818 1 93.19 252 PRO A N 1
ATOM 1924 C CA . PRO A 1 252 ? 0.5 14.391 -1.815 1 93.19 252 PRO A CA 1
ATOM 1925 C C . PRO A 1 252 ? -0.257 14.789 -0.55 1 93.19 252 PRO A C 1
ATOM 1927 O O . PRO A 1 252 ? -1.066 14.008 -0.041 1 93.19 252 PRO A O 1
ATOM 1930 N N . HIS A 1 253 ? 0.039 15.891 -0.016 1 90.81 253 HIS A N 1
ATOM 1931 C CA . HIS A 1 253 ? -0.637 16.469 1.142 1 90.81 253 HIS A CA 1
ATOM 1932 C C . HIS A 1 253 ? -1.262 17.812 0.803 1 90.81 253 HIS A C 1
ATOM 1934 O O . HIS A 1 253 ? -0.57 18.719 0.34 1 90.81 253 HIS A O 1
ATOM 1940 N N . GLY A 1 254 ? -2.543 17.844 0.909 1 90.25 254 GLY A N 1
ATOM 1941 C CA . GLY A 1 254 ? -3.289 19.062 0.626 1 90.25 254 GLY A CA 1
ATOM 1942 C C . GLY A 1 254 ? -4.344 19.375 1.671 1 90.25 254 GLY A C 1
ATOM 1943 O O . GLY A 1 254 ? -4.16 19.078 2.854 1 90.25 254 GLY A O 1
ATOM 1944 N N . PRO A 1 255 ? -5.355 20.125 1.241 1 91.81 255 PRO A N 1
ATOM 1945 C CA . PRO A 1 255 ? -6.434 20.406 2.191 1 91.81 255 PRO A CA 1
ATOM 1946 C C . PRO A 1 255 ? -7.074 19.141 2.758 1 91.81 255 PRO A C 1
ATOM 1948 O O . PRO A 1 255 ? -7.207 18.141 2.047 1 91.81 255 PRO A O 1
ATOM 1951 N N . GLY A 1 256 ? -7.488 19.25 4.008 1 93.31 256 GLY A N 1
ATOM 1952 C CA . GLY A 1 256 ? -7.969 18.047 4.691 1 93.31 256 GLY A CA 1
ATOM 1953 C C . GLY A 1 256 ? -9.477 17.906 4.637 1 93.31 256 GLY A C 1
ATOM 1954 O O . GLY A 1 256 ? -10 16.797 4.727 1 93.31 256 GLY A O 1
ATOM 1955 N N . PHE A 1 257 ? -10.18 19.047 4.566 1 96.38 257 PHE A N 1
ATOM 1956 C CA . PHE A 1 257 ? -11.633 19.062 4.602 1 96.38 257 PHE A CA 1
ATOM 1957 C C . PHE A 1 257 ? -12.148 18.266 5.801 1 96.38 257 PHE A C 1
ATOM 1959 O O . PHE A 1 257 ? -13.047 17.438 5.664 1 96.38 257 PHE A O 1
ATOM 1966 N N . SER A 1 258 ? -11.516 18.438 6.93 1 97.19 258 SER A N 1
ATOM 1967 C CA . SER A 1 258 ? -11.836 17.688 8.133 1 97.19 258 SER A CA 1
ATOM 1968 C C . SER A 1 258 ? -13.188 18.078 8.703 1 97.19 258 SER A C 1
ATOM 1970 O O . SER A 1 258 ? -13.594 19.234 8.602 1 97.19 258 SER A O 1
ATOM 1972 N N . LYS A 1 259 ? -13.93 17.109 9.336 1 98.12 259 LYS A N 1
ATOM 1973 C CA . LYS A 1 259 ? -15.312 17.328 9.734 1 98.12 259 LYS A CA 1
ATOM 1974 C C . LYS A 1 259 ? -15.57 16.812 11.148 1 98.12 259 LYS A C 1
ATOM 1976 O O . LYS A 1 259 ? -14.883 15.891 11.617 1 98.12 259 LYS A O 1
ATOM 1981 N N . ILE A 1 260 ? -16.5 17.453 11.734 1 98.81 260 ILE A N 1
ATOM 1982 C CA . ILE A 1 260 ? -17.141 16.938 12.938 1 98.81 260 ILE A CA 1
ATOM 1983 C C . ILE A 1 260 ? -18.594 16.562 12.625 1 98.81 260 ILE A C 1
ATOM 1985 O O . ILE A 1 260 ? -19.312 17.328 11.969 1 98.81 260 ILE A O 1
ATOM 1989 N N . ILE A 1 261 ? -18.953 15.391 13 1 98.81 261 ILE A N 1
ATOM 1990 C CA . ILE A 1 261 ? -20.328 14.938 12.859 1 98.81 261 ILE A CA 1
ATOM 1991 C C . ILE A 1 261 ? -20.953 14.758 14.242 1 98.81 261 ILE A C 1
ATOM 1993 O O . ILE A 1 261 ? -20.375 14.094 15.109 1 98.81 261 ILE A O 1
ATOM 1997 N N . LEU A 1 262 ? -22.078 15.414 14.5 1 98.81 262 LEU A N 1
ATOM 1998 C CA . LEU A 1 262 ? -22.906 15.078 15.656 1 98.81 262 LEU A CA 1
ATOM 1999 C C . LEU A 1 262 ? -24.047 14.164 15.25 1 98.81 262 LEU A C 1
ATOM 2001 O O . LEU A 1 262 ? -24.953 14.578 14.516 1 98.81 262 LEU A O 1
ATOM 2005 N N . GLY A 1 263 ? -24 12.93 15.734 1 98.62 263 GLY A N 1
ATOM 2006 C CA . GLY A 1 263 ? -25.062 11.984 15.438 1 98.62 263 GLY A CA 1
ATOM 2007 C C . GLY A 1 263 ? -26.406 12.391 16.031 1 98.62 263 GLY A C 1
ATOM 2008 O O . GLY A 1 263 ? -26.469 13.195 16.953 1 98.62 263 GLY A O 1
ATOM 2009 N N . ASP A 1 264 ? -27.438 11.789 15.516 1 98.56 264 ASP A N 1
ATOM 2010 C CA . ASP A 1 264 ? -28.797 12.078 15.969 1 98.56 264 ASP A CA 1
ATOM 2011 C C . ASP A 1 264 ? -28.953 11.812 17.469 1 98.56 264 ASP A C 1
ATOM 2013 O O . ASP A 1 264 ? -29.734 12.492 18.141 1 98.56 264 ASP A O 1
ATOM 2017 N N . ASP A 1 265 ? -28.219 10.945 17.953 1 98.44 265 ASP A N 1
ATOM 2018 C CA . ASP A 1 265 ? -28.328 10.531 19.344 1 98.44 265 ASP A CA 1
ATOM 2019 C C . ASP A 1 265 ? -27.609 11.531 20.266 1 98.44 265 ASP A C 1
ATOM 2021 O O . ASP A 1 265 ? -27.812 11.508 21.484 1 98.44 265 ASP A O 1
ATOM 2025 N N . LYS A 1 266 ? -26.766 12.43 19.672 1 98.56 266 LYS A N 1
ATOM 2026 C CA . LYS A 1 266 ? -25.969 13.312 20.516 1 98.56 266 LYS A CA 1
ATOM 2027 C C . LYS A 1 266 ? -26.203 14.773 20.156 1 98.56 266 LYS A C 1
ATOM 2029 O O . LYS A 1 266 ? -25.844 15.672 20.922 1 98.56 266 LYS A O 1
ATOM 2034 N N . VAL A 1 267 ? -26.844 15.094 19.062 1 98.62 267 VAL A N 1
ATOM 2035 C CA . VAL A 1 267 ? -26.906 16.438 18.5 1 98.62 267 VAL A CA 1
ATOM 2036 C C . VAL A 1 267 ? -27.719 17.359 19.422 1 98.62 267 VAL A C 1
ATOM 2038 O O . VAL A 1 267 ? -27.453 18.562 19.5 1 98.62 267 VAL A O 1
ATOM 2041 N N . ASP A 1 268 ? -28.672 16.812 20.203 1 98.62 268 ASP A N 1
ATOM 2042 C CA . ASP A 1 268 ? -29.469 17.625 21.094 1 98.62 268 ASP A CA 1
ATOM 2043 C C . ASP A 1 268 ? -28.625 18.156 22.266 1 98.62 268 ASP A C 1
ATOM 2045 O O . ASP A 1 268 ? -29.031 19.094 22.938 1 98.62 268 ASP A O 1
ATOM 2049 N N . ASP A 1 269 ? -27.453 17.578 22.5 1 98.31 269 ASP A N 1
ATOM 2050 C CA . ASP A 1 269 ? -26.531 18 23.547 1 98.31 269 ASP A CA 1
ATOM 2051 C C . ASP A 1 269 ? -25.375 18.812 22.953 1 98.31 269 ASP A C 1
ATOM 2053 O O . ASP A 1 269 ? -24.281 18.844 23.516 1 98.31 269 ASP A O 1
ATOM 2057 N N . TRP A 1 270 ? -25.562 19.422 21.828 1 98.62 270 TRP A N 1
ATOM 2058 C CA . TRP A 1 270 ? -24.5 20.062 21.062 1 98.62 270 TRP A CA 1
ATOM 2059 C C . TRP A 1 270 ? -23.734 21.062 21.922 1 98.62 270 TRP A C 1
ATOM 2061 O O . TRP A 1 270 ? -22.547 21.297 21.703 1 98.62 270 TRP A O 1
ATOM 2071 N N . GLU A 1 271 ? -24.344 21.672 22.938 1 98.62 271 GLU A N 1
ATOM 2072 C CA . GLU A 1 271 ? -23.688 22.656 23.781 1 98.62 271 GLU A CA 1
ATOM 2073 C C . GLU A 1 271 ? -22.5 22.062 24.516 1 98.62 271 GLU A C 1
ATOM 2075 O O . GLU A 1 271 ? -21.5 22.75 24.75 1 98.62 271 GLU A O 1
ATOM 2080 N N . LYS A 1 272 ? -22.594 20.797 24.844 1 98.38 272 LYS A N 1
ATOM 2081 C CA . LYS A 1 272 ? -21.516 20.094 25.531 1 98.38 272 LYS A CA 1
ATOM 2082 C C . LYS A 1 272 ? -20.25 20.031 24.672 1 98.38 272 LYS A C 1
ATOM 2084 O O . LYS A 1 272 ? -19.141 19.844 25.188 1 98.38 272 LYS A O 1
ATOM 2089 N N . TYR A 1 273 ? -20.422 20.156 23.359 1 98.5 273 TYR A N 1
ATOM 2090 C CA . TYR A 1 273 ? -19.312 19.922 22.422 1 98.5 273 TYR A CA 1
ATOM 2091 C C . TYR A 1 273 ? -18.828 21.234 21.828 1 98.5 273 TYR A C 1
ATOM 2093 O O . TYR A 1 273 ? -18 21.234 20.906 1 98.5 273 TYR A O 1
ATOM 2101 N N . LEU A 1 274 ? -19.312 22.375 22.297 1 98.75 274 LEU A N 1
ATOM 2102 C CA . LEU A 1 274 ? -19.016 23.672 21.703 1 98.75 274 LEU A CA 1
ATOM 2103 C C . LEU A 1 274 ? -17.516 23.969 21.797 1 98.75 274 LEU A C 1
ATOM 2105 O O . LEU A 1 274 ? -16.906 24.406 20.812 1 98.75 274 LEU A O 1
ATOM 2109 N N . ASP A 1 275 ? -16.938 23.734 22.984 1 98.25 275 ASP A N 1
ATOM 2110 C CA . ASP A 1 275 ? -15.508 23.984 23.141 1 98.25 275 ASP A CA 1
ATOM 2111 C C . ASP A 1 275 ? -14.68 23.141 22.172 1 98.25 275 ASP A C 1
ATOM 2113 O O . ASP A 1 275 ? -13.719 23.641 21.578 1 98.25 275 ASP A O 1
ATOM 2117 N N . LEU A 1 276 ? -15.047 21.844 22.062 1 98 276 LEU A N 1
ATOM 2118 C CA . LEU A 1 276 ? -14.383 20.938 21.141 1 98 276 LEU A CA 1
ATOM 2119 C C . LEU A 1 276 ? -14.469 21.469 19.703 1 98 276 LEU A C 1
ATOM 2121 O O . LEU A 1 276 ? -13.469 21.469 18.984 1 98 276 LEU A O 1
ATOM 2125 N N . MET A 1 277 ? -15.617 21.953 19.281 1 98.75 277 MET A N 1
ATOM 2126 C CA . MET A 1 277 ? -15.82 22.469 17.922 1 98.75 277 MET A CA 1
ATOM 2127 C C . MET A 1 277 ? -15.016 23.734 17.703 1 98.75 277 MET A C 1
ATOM 2129 O O . MET A 1 277 ? -14.336 23.875 16.688 1 98.75 277 MET A O 1
ATOM 2133 N N . VAL A 1 278 ? -15.008 24.625 18.703 1 98.69 278 VAL A N 1
ATOM 2134 C CA . VAL A 1 278 ? -14.289 25.891 18.578 1 98.69 278 VAL A CA 1
ATOM 2135 C C . VAL A 1 278 ? -12.797 25.625 18.438 1 98.69 278 VAL A C 1
ATOM 2137 O O . VAL A 1 278 ? -12.148 26.172 17.547 1 98.69 278 VAL A O 1
ATOM 2140 N N . ASP A 1 279 ? -12.281 24.766 19.266 1 97.75 279 ASP A N 1
ATOM 2141 C CA . ASP A 1 279 ? -10.859 24.438 19.234 1 97.75 279 ASP A CA 1
ATOM 2142 C C . ASP A 1 279 ? -10.477 23.812 17.891 1 97.75 279 ASP A C 1
ATOM 2144 O O . ASP A 1 279 ? -9.438 24.141 17.312 1 97.75 279 ASP A O 1
ATOM 2148 N N . SER A 1 280 ? -11.305 22.938 17.359 1 98.06 280 SER A N 1
ATOM 2149 C CA . SER A 1 280 ? -11.039 22.234 16.109 1 98.06 280 SER A CA 1
ATOM 2150 C C . SER A 1 280 ? -10.977 23.219 14.938 1 98.06 280 SER A C 1
ATOM 2152 O O . SER A 1 280 ? -10.344 22.922 13.922 1 98.06 280 SER A O 1
ATOM 2154 N N . VAL A 1 281 ? -11.578 24.359 15.062 1 98.38 281 VAL A N 1
ATOM 2155 C CA . VAL A 1 281 ? -11.641 25.344 13.984 1 98.38 281 VAL A CA 1
ATOM 2156 C C . VAL A 1 281 ? -10.5 26.344 14.133 1 98.38 281 VAL A C 1
ATOM 2158 O O . VAL A 1 281 ? -9.859 26.703 13.141 1 98.38 281 VAL A O 1
ATOM 2161 N N . LEU A 1 282 ? -10.156 26.703 15.359 1 97.69 282 LEU A N 1
ATOM 2162 C CA . LEU A 1 282 ? -9.383 27.922 15.594 1 97.69 282 LEU A CA 1
ATOM 2163 C C . LEU A 1 282 ? -7.922 27.594 15.867 1 97.69 282 LEU A C 1
ATOM 2165 O O . LEU A 1 282 ? -7.023 28.344 15.484 1 97.69 282 LEU A O 1
ATOM 2169 N N . VAL A 1 283 ? -7.688 26.484 16.562 1 93.75 283 VAL A N 1
ATOM 2170 C CA . VAL A 1 283 ? -6.328 26.172 17 1 93.75 283 VAL A CA 1
ATOM 2171 C C . VAL A 1 283 ? -5.387 26.203 15.797 1 93.75 283 VAL A C 1
ATOM 2173 O O . VAL A 1 283 ? -5.75 25.781 14.703 1 93.75 283 VAL A O 1
ATOM 2176 N N . ASN A 1 284 ? -4.191 26.797 15.977 1 93 284 ASN A N 1
ATOM 2177 C CA . ASN A 1 284 ? -3.158 26.984 14.969 1 93 284 ASN A CA 1
ATOM 2178 C C . ASN A 1 284 ? -3.646 27.875 13.828 1 93 284 ASN A C 1
ATOM 2180 O O . ASN A 1 284 ? -3.295 27.656 12.672 1 93 284 ASN A O 1
ATOM 2184 N N . SER A 1 285 ? -4.578 28.812 14.164 1 94.69 285 SER A N 1
ATOM 2185 C CA . SER A 1 285 ? -5.133 29.812 13.258 1 94.69 285 SER A CA 1
ATOM 2186 C C . SER A 1 285 ? -5.953 29.156 12.148 1 94.69 285 SER A C 1
ATOM 2188 O O . SER A 1 285 ? -6.062 29.703 11.047 1 94.69 285 SER A O 1
ATOM 2190 N N . GLY A 1 286 ? -6.391 27.875 12.391 1 94 286 GLY A N 1
ATOM 2191 C CA . GLY A 1 286 ? -7.176 27.172 11.391 1 94 286 GLY A CA 1
ATOM 2192 C C . GLY A 1 286 ? -6.371 26.781 10.164 1 94 286 GLY A C 1
ATOM 2193 O O . GLY A 1 286 ? -6.934 26.562 9.086 1 94 286 GLY A O 1
ATOM 2194 N N . ARG A 1 287 ? -5.102 26.688 10.273 1 90.5 287 ARG A N 1
ATOM 2195 C CA . ARG A 1 287 ? -4.25 26.484 9.102 1 90.5 287 ARG A CA 1
ATOM 2196 C C . ARG A 1 287 ? -3.775 25.047 9.008 1 90.5 287 ARG A C 1
ATOM 2198 O O . ARG A 1 287 ? -3.086 24.672 8.055 1 90.5 287 ARG A O 1
ATOM 2205 N N . SER A 1 288 ? -4.125 24.281 9.945 1 90 288 SER A N 1
ATOM 2206 C CA . SER A 1 288 ? -3.729 22.875 9.891 1 90 288 SER A CA 1
ATOM 2207 C C . SER A 1 288 ? -4.609 22.078 8.922 1 90 288 SER A C 1
ATOM 2209 O O . SER A 1 288 ? -5.812 22.344 8.828 1 90 288 SER A O 1
ATOM 2211 N N . CYS A 1 289 ? -4.031 21.141 8.273 1 89.31 289 CYS A N 1
ATOM 2212 C CA . CYS A 1 289 ? -4.809 20.281 7.391 1 89.31 289 CYS A CA 1
ATOM 2213 C C . CYS A 1 289 ? -5.855 19.5 8.18 1 89.31 289 CYS A C 1
ATOM 2215 O O . CYS A 1 289 ? -6.82 18.984 7.602 1 89.31 289 CYS A O 1
ATOM 2217 N N . ILE A 1 290 ? -5.664 19.438 9.516 1 92.19 290 ILE A N 1
ATOM 2218 C CA . ILE A 1 290 ? -6.59 18.672 10.344 1 92.19 290 ILE A CA 1
ATOM 2219 C C . ILE A 1 290 ? -7.539 19.625 11.07 1 92.19 290 ILE A C 1
ATOM 2221 O O . ILE A 1 290 ? -8.281 19.203 11.969 1 92.19 290 ILE A O 1
ATOM 2225 N N . SER A 1 291 ? -7.523 20.875 10.75 1 95.31 291 SER A N 1
ATOM 2226 C CA . SER A 1 291 ? -8.531 21.797 11.242 1 95.31 291 SER A CA 1
ATOM 2227 C C . SER A 1 291 ? -9.914 21.453 10.695 1 95.31 291 SER A C 1
ATOM 2229 O O . SER A 1 291 ? -10.047 21.016 9.547 1 95.31 291 SER A O 1
ATOM 2231 N N . CYS A 1 292 ? -10.906 21.688 11.508 1 98.19 292 CYS A N 1
ATOM 2232 C CA . CYS A 1 292 ? -12.281 21.406 11.109 1 98.19 292 CYS A CA 1
ATOM 2233 C C . CYS A 1 292 ? -12.812 22.469 10.164 1 98.19 292 CYS A C 1
ATOM 2235 O O . CYS A 1 292 ? -12.766 23.672 10.477 1 98.19 292 CYS A O 1
ATOM 2237 N N . SER A 1 293 ? -13.273 22.047 9.047 1 98.06 293 SER A N 1
ATOM 2238 C CA . SER A 1 293 ? -13.836 23 8.094 1 98.06 293 SER A CA 1
ATOM 2239 C C . SER A 1 293 ? -15.328 22.766 7.895 1 98.06 293 SER A C 1
ATOM 2241 O O . SER A 1 293 ? -16 23.531 7.195 1 98.06 293 SER A O 1
ATOM 2243 N N . GLY A 1 294 ? -15.859 21.703 8.484 1 98.44 294 GLY A N 1
ATOM 2244 C CA . GLY A 1 294 ? -17.281 21.422 8.367 1 98.44 294 GLY A CA 1
ATOM 2245 C C . GLY A 1 294 ? -17.844 20.688 9.562 1 98.44 294 GLY A C 1
ATOM 2246 O O . GLY A 1 294 ? -17.25 19.719 10.047 1 98.44 294 GLY A O 1
ATOM 2247 N N . ILE A 1 295 ? -18.953 21.156 10.039 1 98.88 295 ILE A N 1
ATOM 2248 C CA . ILE A 1 295 ? -19.719 20.5 11.094 1 98.88 295 ILE A CA 1
ATOM 2249 C C . ILE A 1 295 ? -21.078 20.078 10.539 1 98.88 295 ILE A C 1
ATOM 2251 O O . ILE A 1 295 ? -21.859 20.922 10.062 1 98.88 295 ILE A O 1
ATOM 2255 N N . TRP A 1 296 ? -21.359 18.828 10.586 1 98.75 296 TRP A N 1
ATOM 2256 C CA . TRP A 1 296 ? -22.562 18.281 9.969 1 98.75 296 TRP A CA 1
ATOM 2257 C C . TRP A 1 296 ? -23.547 17.781 11.023 1 98.75 296 TRP A C 1
ATOM 2259 O O . TRP A 1 296 ? -23.172 16.984 11.891 1 98.75 296 TRP A O 1
ATOM 2269 N N . VAL A 1 297 ? -24.734 18.234 10.945 1 98.69 297 VAL A N 1
ATOM 2270 C CA . VAL A 1 297 ? -25.766 17.938 11.938 1 98.69 297 VAL A CA 1
ATOM 2271 C C . VAL A 1 297 ? -27.109 17.75 11.242 1 98.69 297 VAL A C 1
ATOM 2273 O O . VAL A 1 297 ? -27.328 18.281 10.148 1 98.69 297 VAL A O 1
ATOM 2276 N N . SER A 1 298 ? -27.969 16.969 11.906 1 98.31 298 SER A N 1
ATOM 2277 C CA . SER A 1 298 ? -29.297 16.766 11.336 1 98.31 298 SER A CA 1
ATOM 2278 C C . SER A 1 298 ? -30.266 17.859 11.766 1 98.31 298 SER A C 1
ATOM 2280 O O . SER A 1 298 ? -31.297 18.078 11.109 1 98.31 298 SER A O 1
ATOM 2282 N N . ARG A 1 299 ? -30 18.438 12.844 1 98.25 299 ARG A N 1
ATOM 2283 C CA . ARG A 1 299 ? -30.797 19.531 13.375 1 98.25 299 ARG A CA 1
ATOM 2284 C C . ARG A 1 299 ? -29.969 20.422 14.289 1 98.25 299 ARG A C 1
ATOM 2286 O O . ARG A 1 299 ? -28.828 20.094 14.625 1 98.25 299 ARG A O 1
ATOM 2293 N N . HIS A 1 300 ? -30.484 21.703 14.609 1 98.56 300 HIS A N 1
ATOM 2294 C CA . HIS A 1 300 ? -29.859 22.703 15.469 1 98.56 300 HIS A CA 1
ATOM 2295 C C . HIS A 1 300 ? -28.703 23.391 14.75 1 98.56 300 HIS A C 1
ATOM 2297 O O . HIS A 1 300 ? -27.812 23.969 15.391 1 98.56 300 HIS A O 1
ATOM 2303 N N . GLY A 1 301 ? -28.609 23.281 13.453 1 98.56 301 GLY A N 1
ATOM 2304 C CA . GLY A 1 301 ? -27.516 23.891 12.703 1 98.56 301 GLY A CA 1
ATOM 2305 C C . GLY A 1 301 ? -27.406 25.391 12.914 1 98.56 301 GLY A C 1
ATOM 2306 O O . GLY A 1 301 ? -26.312 25.906 13.125 1 98.56 301 GLY A O 1
ATOM 2307 N N . LYS A 1 302 ? -28.547 26 12.891 1 98.25 302 LYS A N 1
ATOM 2308 C CA . LYS A 1 302 ? -28.578 27.453 13.078 1 98.25 302 LYS A CA 1
ATOM 2309 C C . LYS A 1 302 ? -28.078 27.828 14.469 1 98.25 302 LYS A C 1
ATOM 2311 O O . LYS A 1 302 ? -27.281 28.766 14.602 1 98.25 302 LYS A O 1
ATOM 2316 N N . GLU A 1 303 ? -28.516 27.141 15.469 1 98.75 303 GLU A N 1
ATOM 2317 C CA . GLU A 1 303 ? -28.125 27.406 16.844 1 98.75 303 GLU A CA 1
ATOM 2318 C C . GLU A 1 303 ? -26.625 27.156 17.047 1 98.75 303 GLU A C 1
ATOM 2320 O O . GLU A 1 303 ? -25.938 27.938 17.703 1 98.75 303 GLU A O 1
ATOM 2325 N N . ILE A 1 304 ? -26.141 26.062 16.5 1 98.88 304 ILE A N 1
ATOM 2326 C CA . ILE A 1 304 ? -24.734 25.688 16.609 1 98.88 304 ILE A CA 1
ATOM 2327 C C . ILE A 1 304 ? -23.875 26.734 15.906 1 98.88 304 ILE A C 1
ATOM 2329 O O . ILE A 1 304 ? -22.875 27.219 16.469 1 98.88 304 ILE A O 1
ATOM 2333 N N . ALA A 1 305 ? -24.297 27.109 14.703 1 98.81 305 ALA A N 1
ATOM 2334 C CA . ALA A 1 305 ? -23.562 28.141 13.961 1 98.81 305 ALA A CA 1
ATOM 2335 C C . ALA A 1 305 ? -23.516 29.453 14.742 1 98.81 305 ALA A C 1
ATOM 2337 O O . ALA A 1 305 ? -22.469 30.109 14.797 1 98.81 305 ALA A O 1
ATOM 2338 N N . ASP A 1 306 ? -24.625 29.781 15.305 1 98.81 306 ASP A N 1
ATOM 2339 C CA . ASP A 1 306 ? -24.703 31.016 16.078 1 98.81 306 ASP A CA 1
ATOM 2340 C C . ASP A 1 306 ? -23.766 30.969 17.281 1 98.81 306 ASP A C 1
ATOM 2342 O O . ASP A 1 306 ? -23.047 31.938 17.547 1 98.81 306 ASP A O 1
ATOM 2346 N N . ALA A 1 307 ? -23.797 29.906 18 1 98.81 307 ALA A N 1
ATOM 2347 C CA . ALA A 1 307 ? -22.938 29.75 19.172 1 98.81 307 ALA A CA 1
ATOM 2348 C C . ALA A 1 307 ? -21.469 29.797 18.781 1 98.81 307 ALA A C 1
ATOM 2350 O O . ALA A 1 307 ? -20.656 30.438 19.453 1 98.81 307 ALA A O 1
ATOM 2351 N N . LEU A 1 308 ? -21.109 29.125 17.703 1 98.81 308 LEU A N 1
ATOM 2352 C CA . LEU A 1 308 ? -19.734 29.172 17.172 1 98.81 308 LEU A CA 1
ATOM 2353 C C . LEU A 1 308 ? -19.359 30.594 16.797 1 98.81 308 LEU A C 1
ATOM 2355 O O . LEU A 1 308 ? -18.266 31.062 17.141 1 98.81 308 LEU A O 1
ATOM 2359 N N . ALA A 1 309 ? -20.25 31.25 16.125 1 98.62 309 ALA A N 1
ATOM 2360 C CA . ALA A 1 309 ? -20 32.625 15.664 1 98.62 309 ALA A CA 1
ATOM 2361 C C . ALA A 1 309 ? -19.797 33.562 16.844 1 98.62 309 ALA A C 1
ATOM 2363 O O . ALA A 1 309 ? -18.969 34.469 16.766 1 98.62 309 ALA A O 1
ATOM 2364 N N . GLN A 1 310 ? -20.562 33.375 17.875 1 98.38 310 GLN A N 1
ATOM 2365 C CA . GLN A 1 310 ? -20.406 34.219 19.078 1 98.38 310 GLN A CA 1
ATOM 2366 C C . GLN A 1 310 ? -19.016 34.062 19.672 1 98.38 310 GLN A C 1
ATOM 2368 O O . GLN A 1 310 ? -18.438 35.031 20.156 1 98.38 310 GLN A O 1
ATOM 2373 N N . ARG A 1 311 ? -18.484 32.906 19.594 1 98.12 311 ARG A N 1
ATOM 2374 C CA . ARG A 1 311 ? -17.172 32.625 20.156 1 98.12 311 ARG A CA 1
ATOM 2375 C C . ARG A 1 311 ? -16.062 33.031 19.203 1 98.12 311 ARG A C 1
ATOM 2377 O O . ARG A 1 311 ? -15.016 33.5 19.641 1 98.12 311 ARG A O 1
ATOM 2384 N N . LEU A 1 312 ? -16.234 32.906 17.906 1 98.25 312 LEU A N 1
ATOM 2385 C CA . LEU A 1 312 ? -15.188 33.062 16.922 1 98.25 312 LEU A CA 1
ATOM 2386 C C . LEU A 1 312 ? -15.227 34.469 16.297 1 98.25 312 LEU A C 1
ATOM 2388 O O . LEU A 1 312 ? -14.195 35 15.898 1 98.25 312 LEU A O 1
ATOM 2392 N N . GLY A 1 313 ? -16.328 35.062 16.266 1 97.06 313 GLY A N 1
ATOM 2393 C CA . GLY A 1 313 ? -16.547 36.344 15.602 1 97.06 313 GLY A CA 1
ATOM 2394 C C . GLY A 1 313 ? -15.672 37.469 16.141 1 97.06 313 GLY A C 1
ATOM 2395 O O . GLY A 1 313 ? -15.086 38.219 15.367 1 97.06 313 GLY A O 1
ATOM 2396 N N . PRO A 1 314 ? -15.547 37.562 17.438 1 96.88 314 PRO A N 1
ATOM 2397 C CA . PRO A 1 314 ? -14.773 38.656 18.031 1 96.88 314 PRO A CA 1
ATOM 2398 C C . PRO A 1 314 ? -13.273 38.5 17.812 1 96.88 314 PRO A C 1
ATOM 2400 O O . PRO A 1 314 ? -12.508 39.438 18.062 1 96.88 314 PRO A O 1
ATOM 2403 N N . VAL A 1 315 ? -12.812 37.344 17.391 1 97.31 315 VAL A N 1
ATOM 2404 C CA . VAL A 1 315 ? -11.383 37.094 17.219 1 97.31 315 VAL A CA 1
ATOM 2405 C C . VAL A 1 315 ? -10.828 38.031 16.141 1 97.31 315 VAL A C 1
ATOM 2407 O O . VAL A 1 315 ? -11.375 38.125 15.031 1 97.31 315 VAL A O 1
ATOM 2410 N N . ALA A 1 316 ? -9.82 38.781 16.453 1 95.62 316 ALA A N 1
ATOM 2411 C CA . ALA A 1 316 ? -9.211 39.75 15.555 1 95.62 316 ALA A CA 1
ATOM 2412 C C . ALA A 1 316 ? -7.699 39.594 15.5 1 95.62 316 ALA A C 1
ATOM 2414 O O . ALA A 1 316 ? -7.102 38.969 16.375 1 95.62 316 ALA A O 1
ATOM 2415 N N . PRO A 1 317 ? -7.137 40.094 14.422 1 95.69 317 PRO A N 1
ATOM 2416 C CA . PRO A 1 317 ? -5.68 39.969 14.32 1 95.69 317 PRO A CA 1
ATOM 2417 C C . PRO A 1 317 ? -4.949 40.75 15.406 1 95.69 317 PRO A C 1
ATOM 2419 O O . PRO A 1 317 ? -5.398 41.844 15.812 1 95.69 317 PRO A O 1
ATOM 2422 N N . LEU A 1 318 ? -3.953 40.156 15.961 1 95.88 318 LEU A N 1
ATOM 2423 C CA . LEU A 1 318 ? -2.961 40.781 16.828 1 95.88 318 LEU A CA 1
ATOM 2424 C C . LEU A 1 318 ? -1.565 40.688 16.219 1 95.88 318 LEU A C 1
ATOM 2426 O O . LEU A 1 318 ? -1.344 39.906 15.289 1 95.88 318 LEU A O 1
ATOM 2430 N N . PRO A 1 319 ? -0.653 41.625 16.703 1 94.38 319 PRO A N 1
ATOM 2431 C CA . PRO A 1 319 ? 0.718 41.469 16.203 1 94.38 319 PRO A CA 1
ATOM 2432 C C . PRO A 1 319 ? 1.264 40.062 16.375 1 94.38 319 PRO A C 1
ATOM 2434 O O . PRO A 1 319 ? 0.957 39.406 17.375 1 94.38 319 PRO A O 1
ATOM 2437 N N . ALA A 1 320 ? 2.025 39.656 15.445 1 93.88 320 ALA A N 1
ATOM 2438 C CA . ALA A 1 320 ? 2.568 38.281 15.438 1 93.88 320 ALA A CA 1
ATOM 2439 C C . ALA A 1 320 ? 3.383 38.031 16.703 1 93.88 320 ALA A C 1
ATOM 2441 O O . ALA A 1 320 ? 3.566 36.875 17.094 1 93.88 320 ALA A O 1
ATOM 2442 N N . THR A 1 321 ? 3.848 39.062 17.328 1 95 321 THR A N 1
ATOM 2443 C CA . THR A 1 321 ? 4.691 38.938 18.516 1 95 321 THR A CA 1
ATOM 2444 C C . THR A 1 321 ? 3.844 38.844 19.766 1 95 321 THR A C 1
ATOM 2446 O O . THR A 1 321 ? 4.359 38.5 20.844 1 95 321 THR A O 1
ATOM 2449 N N . HIS A 1 322 ? 2.555 39.125 19.656 1 95.88 322 HIS A N 1
ATOM 2450 C CA . HIS A 1 322 ? 1.676 39 20.812 1 95.88 322 HIS A CA 1
ATOM 2451 C C . HIS A 1 322 ? 1.538 37.562 21.281 1 95.88 322 HIS A C 1
ATOM 2453 O O . HIS A 1 322 ? 1.307 36.656 20.453 1 95.88 322 HIS A O 1
ATOM 2459 N N . PRO A 1 323 ? 1.646 37.25 22.516 1 95.19 323 PRO A N 1
ATOM 2460 C CA . PRO A 1 323 ? 1.657 35.875 23.016 1 95.19 323 PRO A CA 1
ATOM 2461 C C . PRO A 1 323 ? 0.331 35.156 22.797 1 95.19 323 PRO A C 1
ATOM 2463 O O . PRO A 1 323 ? 0.27 33.938 22.891 1 95.19 323 PRO A O 1
ATOM 2466 N N . GLU A 1 324 ? -0.723 35.844 22.516 1 95.06 324 GLU A N 1
ATOM 2467 C CA . GLU A 1 324 ? -2.031 35.219 22.328 1 95.06 324 GLU A CA 1
ATOM 2468 C C . GLU A 1 324 ? -2.58 35.531 20.938 1 95.06 324 GLU A C 1
ATOM 2470 O O . GLU A 1 324 ? -3.793 35.5 20.719 1 95.06 324 GLU A O 1
ATOM 2475 N N . SER A 1 325 ? -1.692 36 20.078 1 96.25 325 SER A N 1
ATOM 2476 C CA . SER A 1 325 ? -2.15 36.281 18.734 1 96.25 325 SER A CA 1
ATOM 2477 C C . SER A 1 325 ? -2.857 35.094 18.125 1 96.25 325 SER A C 1
ATOM 2479 O O . SER A 1 325 ? -2.271 34 18.016 1 96.25 325 SER A O 1
ATOM 2481 N N . PRO A 1 326 ? -4.082 35.156 17.734 1 96.5 326 PRO A N 1
ATOM 2482 C CA . PRO A 1 326 ? -4.875 34 17.328 1 96.5 326 PRO A CA 1
ATOM 2483 C C . PRO A 1 326 ? -4.816 33.75 15.82 1 96.5 326 PRO A C 1
ATOM 2485 O O . PRO A 1 326 ? -5.16 32.656 15.359 1 96.5 326 PRO A O 1
ATOM 2488 N N . LEU A 1 327 ? -4.402 34.75 15 1 97.19 327 LEU A N 1
ATOM 2489 C CA . LEU A 1 327 ? -4.555 34.656 13.555 1 97.19 327 LEU A CA 1
ATOM 2490 C C . LEU A 1 327 ? -3.209 34.812 12.852 1 97.19 327 LEU A C 1
ATOM 2492 O O . LEU A 1 327 ? -2.383 35.625 13.258 1 97.19 327 LEU A O 1
ATOM 2496 N N . ALA A 1 328 ? -3.041 34.062 11.844 1 95.44 328 ALA A N 1
ATOM 2497 C CA . ALA A 1 328 ? -1.859 34.156 10.992 1 95.44 328 ALA A CA 1
ATOM 2498 C C . ALA A 1 328 ? -2.096 35.125 9.828 1 95.44 328 ALA A C 1
ATOM 2500 O O . ALA A 1 328 ? -3.209 35.188 9.305 1 95.44 328 ALA A O 1
ATOM 2501 N N . ALA A 1 329 ? -1.057 35.75 9.414 1 95.38 329 ALA A N 1
ATOM 2502 C CA . ALA A 1 329 ? -1.131 36.656 8.273 1 95.38 329 ALA A CA 1
ATOM 2503 C C . ALA A 1 329 ? -1.014 35.906 6.957 1 95.38 329 ALA A C 1
ATOM 2505 O O . ALA A 1 329 ? -0.343 34.875 6.887 1 95.38 329 ALA A O 1
ATOM 2506 N N . PHE A 1 330 ? -1.755 36.406 5.965 1 94.38 330 PHE A N 1
ATOM 2507 C CA . PHE A 1 330 ? -1.49 36 4.586 1 94.38 330 PHE A CA 1
ATOM 2508 C C . PHE A 1 330 ? -0.346 36.812 3.998 1 94.38 330 PHE A C 1
ATOM 2510 O O . PHE A 1 330 ? -0.46 38.031 3.846 1 94.38 330 PHE A O 1
ATOM 2517 N N . THR A 1 331 ? 0.697 36.125 3.629 1 90.56 331 THR A N 1
ATOM 2518 C CA . THR A 1 331 ? 1.907 36.844 3.215 1 90.56 331 THR A CA 1
ATOM 2519 C C . THR A 1 331 ? 1.963 36.969 1.696 1 90.56 331 THR A C 1
ATOM 2521 O O . THR A 1 331 ? 2.77 37.719 1.164 1 90.56 331 THR A O 1
ATOM 2524 N N . VAL A 1 332 ? 1.22 36.188 1.029 1 86.56 332 VAL A N 1
ATOM 2525 C CA . VAL A 1 332 ? 1.134 36.281 -0.424 1 86.56 332 VAL A CA 1
ATOM 2526 C C . VAL A 1 332 ? 0.115 37.375 -0.81 1 86.56 332 VAL A C 1
ATOM 2528 O O . VAL A 1 332 ? -1.064 37.25 -0.463 1 86.56 332 VAL A O 1
ATOM 2531 N N . PRO A 1 333 ? 0.584 38.25 -1.582 1 88.5 333 PRO A N 1
ATOM 2532 C CA . PRO A 1 333 ? -0.323 39.344 -1.956 1 88.5 333 PRO A CA 1
ATOM 2533 C C . PRO A 1 333 ? -1.548 38.844 -2.725 1 88.5 333 PRO A C 1
ATOM 2535 O O . PRO A 1 333 ? -1.424 38 -3.621 1 88.5 333 PRO A O 1
ATOM 2538 N N . GLY A 1 334 ? -2.711 39.281 -2.277 1 92.94 334 GLY A N 1
ATOM 2539 C CA . GLY A 1 334 ? -3.932 39 -3.021 1 92.94 334 GLY A CA 1
ATOM 2540 C C . GLY A 1 334 ? -4.625 37.719 -2.59 1 92.94 334 GLY A C 1
ATOM 2541 O O . GLY A 1 334 ? -5.801 37.531 -2.889 1 92.94 334 GLY A O 1
ATOM 2542 N N . MET A 1 335 ? -3.984 36.906 -1.902 1 92.75 335 MET A N 1
ATOM 2543 C CA . MET A 1 335 ? -4.555 35.594 -1.555 1 92.75 335 MET A CA 1
ATOM 2544 C C . MET A 1 335 ? -5.758 35.781 -0.631 1 92.75 335 MET A C 1
ATOM 2546 O O . MET A 1 335 ? -6.812 35.188 -0.87 1 92.75 335 MET A O 1
ATOM 2550 N N . ALA A 1 336 ? -5.57 36.5 0.428 1 96.88 336 ALA A N 1
ATOM 2551 C CA . ALA A 1 336 ? -6.672 36.719 1.364 1 96.88 336 ALA A CA 1
ATOM 2552 C C . ALA A 1 336 ? -7.875 37.344 0.658 1 96.88 336 ALA A C 1
ATOM 2554 O O . ALA A 1 336 ? -9.016 36.938 0.892 1 96.88 336 ALA A O 1
ATOM 2555 N N . GLU A 1 337 ? -7.613 38.281 -0.185 1 96.81 337 GLU A N 1
ATOM 2556 C CA . GLU A 1 337 ? -8.68 38.938 -0.941 1 96.81 337 GLU A CA 1
ATOM 2557 C C . GLU A 1 337 ? -9.398 37.938 -1.85 1 96.81 337 GLU A C 1
ATOM 2559 O O . GLU A 1 337 ? -10.625 37.969 -1.945 1 96.81 337 GLU A O 1
ATOM 2564 N N . ALA A 1 338 ? -8.648 37.188 -2.508 1 96.75 338 ALA A N 1
ATOM 2565 C CA . ALA A 1 338 ? -9.234 36.188 -3.393 1 96.75 338 ALA A CA 1
ATOM 2566 C C . ALA A 1 338 ? -10.133 35.219 -2.615 1 96.75 338 ALA A C 1
ATOM 2568 O O . ALA A 1 338 ? -11.234 34.906 -3.059 1 96.75 338 ALA A O 1
ATOM 2569 N N . ILE A 1 339 ? -9.688 34.781 -1.451 1 96.69 339 ILE A N 1
ATOM 2570 C CA . ILE A 1 339 ? -10.453 33.875 -0.607 1 96.69 339 ILE A CA 1
ATOM 2571 C C . ILE A 1 339 ? -11.727 34.562 -0.129 1 96.69 339 ILE A C 1
ATOM 2573 O O . ILE A 1 339 ? -12.812 34 -0.193 1 96.69 339 ILE A O 1
ATOM 2577 N N . SER A 1 340 ? -11.57 35.75 0.347 1 97.44 340 SER A N 1
ATOM 2578 C CA . SER A 1 340 ? -12.727 36.531 0.799 1 97.44 340 SER A CA 1
ATOM 2579 C C . SER A 1 340 ? -13.773 36.656 -0.306 1 97.44 340 SER A C 1
ATOM 2581 O O . SER A 1 340 ? -14.969 36.469 -0.062 1 97.44 340 SER A O 1
ATOM 2583 N N . ASN A 1 341 ? -13.297 36.906 -1.515 1 97.31 341 ASN A N 1
ATOM 2584 C CA . ASN A 1 341 ? -14.195 37.031 -2.66 1 97.31 341 ASN A CA 1
ATOM 2585 C C . ASN A 1 341 ? -14.898 35.719 -2.963 1 97.31 341 ASN A C 1
ATOM 2587 O O . ASN A 1 341 ? -16.078 35.688 -3.328 1 97.31 341 ASN A O 1
ATOM 2591 N N . GLN A 1 342 ? -14.18 34.656 -2.842 1 96.44 342 GLN A N 1
ATOM 2592 C CA . GLN A 1 342 ? -14.781 33.344 -3.059 1 96.44 342 GLN A CA 1
ATOM 2593 C C . GLN A 1 342 ? -15.898 33.094 -2.057 1 96.44 342 GLN A C 1
ATOM 2595 O O . GLN A 1 342 ? -16.953 32.531 -2.42 1 96.44 342 GLN A O 1
ATOM 2600 N N . ILE A 1 343 ? -15.68 33.406 -0.838 1 97.38 343 ILE A N 1
ATOM 2601 C CA . ILE A 1 343 ? -16.688 33.219 0.203 1 97.38 343 ILE A CA 1
ATOM 2602 C C . ILE A 1 343 ? -17.891 34.094 -0.09 1 97.38 343 ILE A C 1
ATOM 2604 O O . ILE A 1 343 ? -19.047 33.656 0.021 1 97.38 343 ILE A O 1
ATOM 2608 N N . ASP A 1 344 ? -17.625 35.344 -0.553 1 96.94 344 ASP A N 1
ATOM 2609 C CA . ASP A 1 344 ? -18.703 36.25 -0.918 1 96.94 344 ASP A CA 1
ATOM 2610 C C . ASP A 1 344 ? -19.562 35.688 -2.041 1 96.94 344 ASP A C 1
ATOM 2612 O O . ASP A 1 344 ? -20.781 35.812 -2.035 1 96.94 344 ASP A O 1
ATOM 2616 N N . GLN A 1 345 ? -18.922 35.031 -2.941 1 96.06 345 GLN A N 1
ATOM 2617 C CA . GLN A 1 345 ? -19.656 34.375 -4.02 1 96.06 345 GLN A CA 1
ATOM 2618 C C . GLN A 1 345 ? -20.5 33.219 -3.49 1 96.06 345 GLN A C 1
ATOM 2620 O O . GLN A 1 345 ? -21.625 33.031 -3.949 1 96.06 345 GLN A O 1
ATOM 2625 N N . GLY A 1 346 ? -19.953 32.5 -2.545 1 95.25 346 GLY A N 1
ATOM 2626 C CA . GLY A 1 346 ? -20.672 31.359 -1.976 1 95.25 346 GLY A CA 1
ATOM 2627 C C . GLY A 1 346 ? -21.906 31.766 -1.199 1 95.25 346 GLY A C 1
ATOM 2628 O O . GLY A 1 346 ? -22.922 31.062 -1.244 1 95.25 346 GLY A O 1
ATOM 2629 N N . ILE A 1 347 ? -21.859 32.875 -0.556 1 95.38 347 ILE A N 1
ATOM 2630 C CA . ILE A 1 347 ? -22.953 33.281 0.322 1 95.38 347 ILE A CA 1
ATOM 2631 C C . ILE A 1 347 ? -24.078 33.875 -0.509 1 95.38 347 ILE A C 1
ATOM 2633 O O . ILE A 1 347 ? -25.172 34.125 0.011 1 95.38 347 ILE A O 1
ATOM 2637 N N . LYS A 1 348 ? -23.859 34.031 -1.823 1 95.38 348 LYS A N 1
ATOM 2638 C CA . LYS A 1 348 ? -24.953 34.469 -2.691 1 95.38 348 LYS A CA 1
ATOM 2639 C C . LYS A 1 348 ? -26.031 33.375 -2.803 1 95.38 348 LYS A C 1
ATOM 2641 O O . LYS A 1 348 ? -27.172 33.688 -3.156 1 95.38 348 LYS A O 1
ATOM 2646 N N . ASP A 1 349 ? -25.609 32.188 -2.592 1 95.56 349 ASP A N 1
ATOM 2647 C CA . ASP A 1 349 ? -26.594 31.125 -2.512 1 95.56 349 ASP A CA 1
ATOM 2648 C C . ASP A 1 349 ? -27.516 31.312 -1.31 1 95.56 349 ASP A C 1
ATOM 2650 O O . ASP A 1 349 ? -27.047 31.422 -0.173 1 95.56 349 ASP A O 1
ATOM 2654 N N . PRO A 1 350 ? -28.812 31.297 -1.503 1 95.38 350 PRO A N 1
ATOM 2655 C CA . PRO A 1 350 ? -29.75 31.594 -0.42 1 95.38 350 PRO A CA 1
ATOM 2656 C C . PRO A 1 350 ? -29.703 30.547 0.697 1 95.38 350 PRO A C 1
ATOM 2658 O O . PRO A 1 350 ? -30.188 30.797 1.802 1 95.38 350 PRO A O 1
ATOM 2661 N N . SER A 1 351 ? -29.109 29.422 0.432 1 96.56 351 SER A N 1
ATOM 2662 C CA . SER A 1 351 ? -29.031 28.375 1.439 1 96.56 351 SER A CA 1
ATOM 2663 C C . SER A 1 351 ? -27.828 28.562 2.346 1 96.56 351 SER A C 1
ATOM 2665 O O . SER A 1 351 ? -27.625 27.797 3.291 1 96.56 351 SER A O 1
ATOM 2667 N N . VAL A 1 352 ? -27.062 29.578 2.107 1 97.69 352 VAL A N 1
ATOM 2668 C CA . VAL A 1 352 ? -25.828 29.828 2.857 1 97.69 352 VAL A CA 1
ATOM 2669 C C . VAL A 1 352 ? -25.906 31.188 3.539 1 97.69 352 VAL A C 1
ATOM 2671 O O . VAL A 1 352 ? -26.219 32.188 2.896 1 97.69 352 VAL A O 1
ATOM 2674 N N . THR A 1 353 ? -25.656 31.234 4.816 1 97.56 353 THR A N 1
ATOM 2675 C CA . THR A 1 353 ? -25.672 32.469 5.586 1 97.56 353 THR A CA 1
ATOM 2676 C C . THR A 1 353 ? -24.375 32.625 6.391 1 97.56 353 THR A C 1
ATOM 2678 O O . THR A 1 353 ? -23.969 31.688 7.098 1 97.56 353 THR A O 1
ATOM 2681 N N . GLU A 1 354 ? -23.672 33.719 6.23 1 97.81 354 GLU A N 1
ATOM 2682 C CA . GLU A 1 354 ? -22.562 34 7.133 1 97.81 354 GLU A CA 1
ATOM 2683 C C . GLU A 1 354 ? -23.062 34.469 8.492 1 97.81 354 GLU A C 1
ATOM 2685 O O . GLU A 1 354 ? -23.609 35.562 8.609 1 97.81 354 GLU A O 1
ATOM 2690 N N . VAL A 1 355 ? -22.797 33.719 9.492 1 98.06 355 VAL A N 1
ATOM 2691 C CA . VAL A 1 355 ? -23.344 33.969 10.812 1 98.06 355 VAL A CA 1
ATOM 2692 C C . VAL A 1 355 ? -22.391 34.875 11.609 1 98.06 355 VAL A C 1
ATOM 2694 O O . VAL A 1 355 ? -22.828 35.656 12.438 1 98.06 355 VAL A O 1
ATOM 2697 N N . THR A 1 356 ? -21.141 34.719 11.375 1 96.44 356 THR A N 1
ATOM 2698 C CA . THR A 1 356 ? -20.125 35.438 12.141 1 96.44 356 THR A CA 1
ATOM 2699 C C . THR A 1 356 ? -20.219 36.938 11.906 1 96.44 356 THR A C 1
ATOM 2701 O O . THR A 1 356 ? -19.734 37.719 12.719 1 96.44 356 THR A O 1
ATOM 2704 N N . ALA A 1 357 ? -20.797 37.375 10.797 1 93.62 357 ALA A N 1
ATOM 2705 C CA . ALA A 1 357 ? -20.828 38.781 10.414 1 93.62 357 ALA A CA 1
ATOM 2706 C C . ALA A 1 357 ? -21.453 39.625 11.516 1 93.62 357 ALA A C 1
ATOM 2708 O O . ALA A 1 357 ? -21.031 40.781 11.734 1 93.62 357 ALA A O 1
ATOM 2709 N N . LYS A 1 358 ? -22.359 39.125 12.156 1 94.19 358 LYS A N 1
ATOM 2710 C CA . LYS A 1 358 ? -23.078 39.906 13.148 1 94.19 358 LYS A CA 1
ATOM 2711 C C . LYS A 1 358 ? -22.297 40.031 14.453 1 94.19 358 LYS A C 1
ATOM 2713 O O . LYS A 1 358 ? -22.609 40.844 15.312 1 94.19 358 LYS A O 1
ATOM 2718 N N . TYR A 1 359 ? -21.328 39.219 14.602 1 96.69 359 TYR A N 1
ATOM 2719 C CA . TYR A 1 359 ? -20.531 39.219 15.828 1 96.69 359 TYR A CA 1
ATOM 2720 C C . TYR A 1 359 ? -19.141 39.781 15.578 1 96.69 359 TYR A C 1
ATOM 2722 O O . TYR A 1 359 ? -18.344 39.938 16.5 1 96.69 359 TYR A O 1
ATOM 2730 N N . ARG A 1 360 ? -18.859 40.031 14.281 1 94.69 360 ARG A N 1
ATOM 2731 C CA . ARG A 1 360 ? -17.562 40.562 13.875 1 94.69 360 ARG A CA 1
ATOM 2732 C C . ARG A 1 360 ? -17.578 42.094 13.867 1 94.69 360 ARG A C 1
ATOM 2734 O O . ARG A 1 360 ? -18.469 42.719 13.297 1 94.69 360 ARG A O 1
ATOM 2741 N N . ASP A 1 361 ? -16.688 42.719 14.664 1 92.06 361 ASP A N 1
ATOM 2742 C CA . ASP A 1 361 ? -16.531 44.156 14.531 1 92.06 361 ASP A CA 1
ATOM 2743 C C . ASP A 1 361 ? -15.711 44.5 13.289 1 92.06 361 ASP A C 1
ATOM 2745 O O . ASP A 1 361 ? -14.477 44.438 13.312 1 92.06 361 ASP A O 1
ATOM 2749 N N . GLY A 1 362 ? -16.406 44.875 12.18 1 92.56 362 GLY A N 1
ATOM 2750 C CA . GLY A 1 362 ? -15.719 45.188 10.953 1 92.56 362 GLY A CA 1
ATOM 2751 C C . GLY A 1 362 ? -15.852 44.156 9.875 1 92.56 362 GLY A C 1
ATOM 2752 O O . GLY A 1 362 ? -16.797 43.344 9.891 1 92.56 362 GLY A O 1
ATOM 2753 N N . GLU A 1 363 ? -14.883 44.094 8.922 1 94.94 363 GLU A N 1
ATOM 2754 C CA . GLU A 1 363 ? -14.945 43.188 7.758 1 94.94 363 GLU A CA 1
ATOM 2755 C C . GLU A 1 363 ? -14.18 41.906 8 1 94.94 363 GLU A C 1
ATOM 2757 O O . GLU A 1 363 ? -13.344 41.844 8.906 1 94.94 363 GLU A O 1
ATOM 2762 N N . ARG A 1 364 ? -14.555 40.875 7.234 1 97.06 364 ARG A N 1
ATOM 2763 C CA . ARG A 1 364 ? -13.812 39.625 7.254 1 97.06 364 ARG A CA 1
ATOM 2764 C C . ARG A 1 364 ? -12.352 39.844 6.863 1 97.06 364 ARG A C 1
ATOM 2766 O O . ARG A 1 364 ? -11.445 39.344 7.531 1 97.06 364 ARG A O 1
ATOM 2773 N N . LEU A 1 365 ? -12.195 40.594 5.719 1 97.75 365 LEU A N 1
ATOM 2774 C CA . LEU A 1 365 ? -10.875 40.906 5.191 1 97.75 365 LEU A CA 1
ATOM 2775 C C . LEU A 1 365 ? -10.273 42.125 5.91 1 97.75 365 LEU A C 1
ATOM 2777 O O . LEU A 1 365 ? -10.906 43.188 5.988 1 97.75 365 LEU A O 1
ATOM 2781 N N . VAL A 1 366 ? -9.156 41.938 6.543 1 96.56 366 VAL A N 1
ATOM 2782 C CA . VAL A 1 366 ? -8.391 43.031 7.141 1 96.56 366 VAL A CA 1
ATOM 2783 C C . VAL A 1 366 ? -7.125 43.281 6.32 1 96.56 366 VAL A C 1
ATOM 2785 O O . VAL A 1 366 ? -6.211 42.438 6.312 1 96.56 366 VAL A O 1
ATOM 2788 N N . LYS A 1 367 ? -7.035 44.375 5.711 1 95 367 LYS A N 1
ATOM 2789 C CA . LYS A 1 367 ? -5.91 44.719 4.84 1 95 367 LYS A CA 1
ATOM 2790 C C . LYS A 1 367 ? -4.863 45.562 5.586 1 95 367 LYS A C 1
ATOM 2792 O O . LYS A 1 367 ? -5.203 46.469 6.336 1 95 367 LYS A O 1
ATOM 2797 N N . ASN A 1 368 ? -3.732 45.156 5.469 1 91.75 368 ASN A N 1
ATOM 2798 C CA . ASN A 1 368 ? -2.574 45.938 5.891 1 91.75 368 ASN A CA 1
ATOM 2799 C C . ASN A 1 368 ? -1.667 46.281 4.711 1 91.75 368 ASN A C 1
ATOM 2801 O O . ASN A 1 368 ? -1.995 45.969 3.562 1 91.75 368 ASN A O 1
ATOM 2805 N N . GLU A 1 369 ? -0.605 47 4.961 1 89.38 369 GLU A N 1
ATOM 2806 C CA . GLU A 1 369 ? 0.26 47.5 3.898 1 89.38 369 GLU A CA 1
ATOM 2807 C C . GLU A 1 369 ? 0.888 46.344 3.107 1 89.38 369 GLU A C 1
ATOM 2809 O O . GLU A 1 369 ? 0.908 46.375 1.876 1 89.38 369 GLU A O 1
ATOM 2814 N N . ARG A 1 370 ? 1.343 45.312 3.768 1 91.31 370 ARG A N 1
ATOM 2815 C CA . ARG A 1 370 ? 2.1 44.281 3.066 1 91.31 370 ARG A CA 1
ATOM 2816 C C . ARG A 1 370 ? 1.517 42.906 3.338 1 91.31 370 ARG A C 1
ATOM 2818 O O . ARG A 1 370 ? 2.051 41.875 2.869 1 91.31 370 ARG A O 1
ATOM 2825 N N . CYS A 1 371 ? 0.559 42.75 4.145 1 92.81 371 CYS A N 1
ATOM 2826 C CA . CYS A 1 371 ? -0.061 41.469 4.457 1 92.81 371 CYS A CA 1
ATOM 2827 C C . CYS A 1 371 ? -1.543 41.656 4.766 1 92.81 371 CYS A C 1
ATOM 2829 O O . CYS A 1 371 ? -2.01 42.781 4.988 1 92.81 371 CYS A O 1
ATOM 2831 N N . ASP A 1 372 ? -2.252 40.625 4.641 1 96.19 372 ASP A N 1
ATOM 2832 C CA . ASP A 1 372 ? -3.68 40.625 4.945 1 96.19 372 ASP A CA 1
ATOM 2833 C C . ASP A 1 372 ? -4.027 39.562 5.965 1 96.19 372 ASP A C 1
ATOM 2835 O O . ASP A 1 372 ? -3.213 38.656 6.25 1 96.19 372 ASP A O 1
ATOM 2839 N N . PHE A 1 373 ? -5.109 39.75 6.641 1 96.94 373 PHE A N 1
ATOM 2840 C CA . PHE A 1 373 ? -5.688 38.75 7.535 1 96.94 373 PHE A CA 1
ATOM 2841 C C . PHE A 1 373 ? -7.125 38.438 7.137 1 96.94 373 PHE A C 1
ATOM 2843 O O . PHE A 1 373 ? -7.785 39.25 6.477 1 96.94 373 PHE A O 1
ATOM 2850 N N . LEU A 1 374 ? -7.5 37.344 7.445 1 97.88 374 LEU A N 1
ATOM 2851 C CA . LEU A 1 374 ? -8.914 37 7.402 1 97.88 374 LEU A CA 1
ATOM 2852 C C . LEU A 1 374 ? -9.422 36.625 8.789 1 97.88 374 LEU A C 1
ATOM 2854 O O . LEU A 1 374 ? -8.812 35.812 9.492 1 97.88 374 LEU A O 1
ATOM 2858 N N . ARG A 1 375 ? -10.484 37.25 9.203 1 97.75 375 ARG A N 1
ATOM 2859 C CA . ARG A 1 375 ? -11.109 36.969 10.484 1 97.75 375 ARG A CA 1
ATOM 2860 C C . ARG A 1 375 ? -11.977 35.719 10.391 1 97.75 375 ARG A C 1
ATOM 2862 O O . ARG A 1 375 ? -12.477 35.375 9.312 1 97.75 375 ARG A O 1
ATOM 2869 N N . PRO A 1 376 ? -12.148 35 11.508 1 98.25 376 PRO A N 1
ATOM 2870 C CA . PRO A 1 376 ? -12.906 33.75 11.484 1 98.25 376 PRO A CA 1
ATOM 2871 C C . PRO A 1 376 ? -14.273 33.906 10.82 1 98.25 376 PRO A C 1
ATOM 2873 O O . PRO A 1 376 ? -14.922 34.938 10.969 1 98.25 376 PRO A O 1
ATOM 2876 N N . THR A 1 377 ? -14.648 32.906 10.117 1 98.56 377 THR A N 1
ATOM 2877 C CA . THR A 1 377 ? -15.906 32.906 9.367 1 98.56 377 THR A CA 1
ATOM 2878 C C . THR A 1 377 ? -16.688 31.625 9.602 1 98.56 377 THR A C 1
ATOM 2880 O O . THR A 1 377 ? -16.172 30.531 9.391 1 98.56 377 THR A O 1
ATOM 2883 N N . VAL A 1 378 ? -17.875 31.766 10.102 1 98.69 378 VAL A N 1
ATOM 2884 C CA . VAL A 1 378 ? -18.812 30.672 10.305 1 98.69 378 VAL A CA 1
ATOM 2885 C C . VAL A 1 378 ? -20 30.828 9.359 1 98.69 378 VAL A C 1
ATOM 2887 O O . VAL A 1 378 ? -20.688 31.844 9.359 1 98.69 378 VAL A O 1
ATOM 2890 N N . LEU A 1 379 ? -20.203 29.844 8.516 1 98.62 379 LEU A N 1
ATOM 2891 C CA . LEU A 1 379 ? -21.359 29.812 7.633 1 98.62 379 LEU A CA 1
ATOM 2892 C C . LEU A 1 379 ? -22.359 28.734 8.086 1 98.62 379 LEU A C 1
ATOM 2894 O O . LEU A 1 379 ? -21.953 27.688 8.562 1 98.62 379 LEU A O 1
ATOM 2898 N N . HIS A 1 380 ? -23.625 29.031 8.008 1 98.56 380 HIS A N 1
ATOM 2899 C CA . HIS A 1 380 ? -24.672 28.031 8.125 1 98.56 380 HIS A CA 1
ATOM 2900 C C . HIS A 1 380 ? -25.234 27.656 6.762 1 98.56 380 HIS A C 1
ATOM 2902 O O . HIS A 1 380 ? -25.625 28.531 5.98 1 98.56 380 HIS A O 1
ATOM 2908 N N . CYS A 1 381 ? -25.219 26.422 6.441 1 98.38 381 CYS A N 1
ATOM 2909 C CA . CYS A 1 381 ? -25.766 25.891 5.203 1 98.38 381 CYS A CA 1
ATOM 2910 C C . CYS A 1 381 ? -27 25.031 5.48 1 98.38 381 CYS A C 1
ATOM 2912 O O . CYS A 1 381 ? -26.906 23.984 6.105 1 98.38 381 CYS A O 1
ATOM 2914 N N . THR A 1 382 ? -28.125 25.406 4.875 1 97.25 382 THR A N 1
ATOM 2915 C CA . THR A 1 382 ? -29.391 24.719 5.145 1 97.25 382 THR A CA 1
ATOM 2916 C C . THR A 1 382 ? -29.5 23.453 4.305 1 97.25 382 THR A C 1
ATOM 2918 O O . THR A 1 382 ? -30.453 22.688 4.441 1 97.25 382 THR A O 1
ATOM 2921 N N . ASN A 1 383 ? -28.516 23.266 3.445 1 90.38 383 ASN A N 1
ATOM 2922 C CA . ASN A 1 383 ? -28.406 22 2.734 1 90.38 383 ASN A CA 1
ATOM 2923 C C . ASN A 1 383 ? -26.953 21.688 2.385 1 90.38 383 ASN A C 1
ATOM 2925 O O . ASN A 1 383 ? -26.062 22.516 2.566 1 90.38 383 ASN A O 1
ATOM 2929 N N . SER A 1 384 ? -26.719 20.422 1.939 1 90.38 384 SER A N 1
ATOM 2930 C CA . SER A 1 384 ? -25.359 19.938 1.729 1 90.38 384 SER A CA 1
ATOM 2931 C C . SER A 1 384 ? -25 19.922 0.248 1 90.38 384 SER A C 1
ATOM 2933 O O . SER A 1 384 ? -24.047 19.266 -0.161 1 90.38 384 SER A O 1
ATOM 2935 N N . GLU A 1 385 ? -25.609 20.625 -0.586 1 88.44 385 GLU A N 1
ATOM 2936 C CA . GLU A 1 385 ? -25.422 20.484 -2.029 1 88.44 385 GLU A CA 1
ATOM 2937 C C . GLU A 1 385 ? -24.5 21.562 -2.57 1 88.44 385 GLU A C 1
ATOM 2939 O O . GLU A 1 385 ? -23.969 21.438 -3.678 1 88.44 385 GLU A O 1
ATOM 2944 N N . THR A 1 386 ? -24.312 22.609 -1.724 1 88.38 386 THR A N 1
ATOM 2945 C CA . THR A 1 386 ? -23.484 23.703 -2.205 1 88.38 386 THR A CA 1
ATOM 2946 C C . THR A 1 386 ? -22.016 23.344 -2.119 1 88.38 386 THR A C 1
ATOM 2948 O O . THR A 1 386 ? -21.594 22.609 -1.227 1 88.38 386 THR A O 1
ATOM 2951 N N . GLU A 1 387 ? -21.234 23.875 -3.018 1 88.31 387 GLU A N 1
ATOM 2952 C CA . GLU A 1 387 ? -19.797 23.641 -3.043 1 88.31 387 GLU A CA 1
ATOM 2953 C C . GLU A 1 387 ? -19.125 24.172 -1.781 1 88.31 387 GLU A C 1
ATOM 2955 O O . GLU A 1 387 ? -18.234 23.516 -1.229 1 88.31 387 GLU A O 1
ATOM 2960 N N . ILE A 1 388 ? -19.594 25.297 -1.297 1 94.5 388 ILE A N 1
ATOM 2961 C CA . ILE A 1 388 ? -18.953 25.969 -0.167 1 94.5 388 ILE A CA 1
ATOM 2962 C C . ILE A 1 388 ? -19.188 25.156 1.107 1 94.5 388 ILE A C 1
ATOM 2964 O O . ILE A 1 388 ? -18.422 25.266 2.072 1 94.5 388 ILE A O 1
ATOM 2968 N N . SER A 1 389 ? -20.25 24.328 1.131 1 93.62 389 SER A N 1
ATOM 2969 C CA . SER A 1 389 ? -20.562 23.516 2.301 1 93.62 389 SER A CA 1
ATOM 2970 C C . SER A 1 389 ? -19.469 22.484 2.555 1 93.62 389 SER A C 1
ATOM 2972 O O . SER A 1 389 ? -19.375 21.922 3.652 1 93.62 389 SER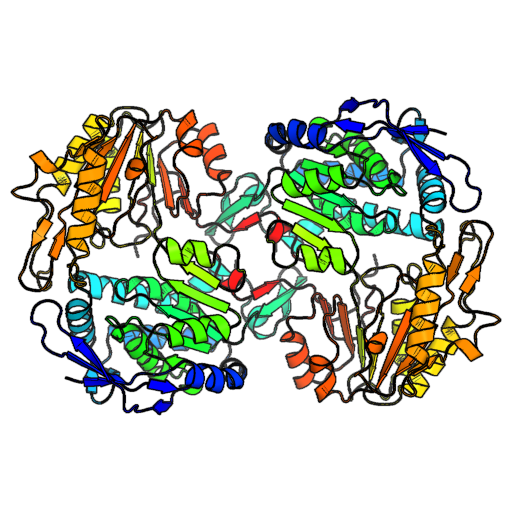 A O 1
ATOM 2974 N N . LYS A 1 390 ? -18.609 22.219 1.61 1 91.5 390 LYS A N 1
ATOM 2975 C CA . LYS A 1 390 ? -17.531 21.234 1.723 1 91.5 390 LYS A CA 1
ATOM 2976 C C . LYS A 1 390 ? -16.172 21.875 1.521 1 91.5 390 LYS A C 1
ATOM 2978 O O . LYS A 1 390 ? -15.188 21.188 1.225 1 91.5 390 LYS A O 1
ATOM 2983 N N . GLY A 1 391 ? -16.109 23.125 1.621 1 93.06 391 GLY A N 1
ATOM 2984 C CA . GLY A 1 391 ? -14.891 23.844 1.342 1 93.06 391 GLY A CA 1
ATOM 2985 C C . GLY A 1 391 ? -13.969 23.953 2.543 1 93.06 391 GLY A C 1
ATOM 2986 O O . GLY A 1 391 ? -14.367 23.641 3.668 1 93.06 391 GLY A O 1
ATOM 2987 N N . GLU A 1 392 ? -12.742 24.234 2.277 1 95.38 392 GLU A N 1
ATOM 2988 C CA . GLU A 1 392 ? -11.703 24.531 3.26 1 95.38 392 GLU A CA 1
ATOM 2989 C C . GLU A 1 392 ? -10.812 25.672 2.797 1 95.38 392 GLU A C 1
ATOM 2991 O O . GLU A 1 392 ? -10.477 25.766 1.613 1 95.38 392 GLU A O 1
ATOM 2996 N N . TYR A 1 393 ? -10.484 26.531 3.736 1 94.81 393 TYR A N 1
ATOM 2997 C CA . TYR A 1 393 ? -9.594 27.656 3.465 1 94.81 393 TYR A CA 1
ATOM 2998 C C . TYR A 1 393 ? -8.508 27.75 4.523 1 94.81 393 TYR A C 1
ATOM 3000 O O . TYR A 1 393 ? -8.602 27.141 5.586 1 94.81 393 TYR A O 1
ATOM 3008 N N . MET A 1 394 ? -7.523 28.562 4.273 1 92.5 394 MET A N 1
ATOM 3009 C CA . MET A 1 394 ? -6.332 28.641 5.117 1 92.5 394 MET A CA 1
ATOM 3010 C C . MET A 1 394 ? -6.512 29.688 6.211 1 92.5 394 MET A C 1
ATOM 3012 O O . MET A 1 394 ? -5.645 30.531 6.406 1 92.5 394 MET A O 1
ATOM 3016 N N . PHE A 1 395 ? -7.527 29.688 6.848 1 96.38 395 PHE A N 1
ATOM 3017 C CA . PHE A 1 395 ? -7.852 30.469 8.031 1 96.38 395 PHE A CA 1
ATOM 3018 C C . PHE A 1 395 ? -9.008 29.844 8.805 1 96.38 395 PHE A C 1
ATOM 3020 O O . PHE A 1 395 ? -9.562 28.828 8.375 1 96.38 395 PHE A O 1
ATOM 3027 N N . PRO A 1 396 ? -9.367 30.312 10.07 1 97.88 396 PRO A N 1
ATOM 3028 C CA . PRO A 1 396 ? -10.469 29.672 10.805 1 97.88 396 PRO A CA 1
ATOM 3029 C C . PRO A 1 396 ? -11.812 29.828 10.102 1 97.88 396 PRO A C 1
ATOM 3031 O O . PRO A 1 396 ? -12.508 30.828 10.289 1 97.88 396 PRO A O 1
ATOM 3034 N N . PHE A 1 397 ? -12.086 28.891 9.305 1 98.38 397 PHE A N 1
ATOM 3035 C CA . PHE A 1 397 ? -13.32 28.812 8.523 1 98.38 397 PHE A CA 1
ATOM 3036 C C . PHE A 1 397 ? -14.062 27.516 8.812 1 98.38 397 PHE A C 1
ATOM 3038 O O . PHE A 1 397 ? -13.453 26.453 8.914 1 98.38 397 PHE A O 1
ATOM 3045 N N . VAL A 1 398 ? -15.406 27.641 8.992 1 98.69 398 VAL A N 1
ATOM 3046 C CA . VAL A 1 398 ? -16.156 26.406 9.188 1 98.69 398 VAL A CA 1
ATOM 3047 C C . VAL A 1 398 ? -17.594 26.594 8.672 1 98.69 398 VAL A C 1
ATOM 3049 O O . VAL A 1 398 ? -18.172 27.672 8.82 1 98.69 398 VAL A O 1
ATOM 3052 N N . THR A 1 399 ? -18.094 25.594 8.07 1 98.62 399 THR A N 1
ATOM 3053 C CA . THR A 1 399 ? -19.516 25.531 7.73 1 98.62 399 THR A CA 1
ATOM 3054 C C . THR A 1 399 ? -20.25 24.609 8.695 1 98.62 399 THR A C 1
ATOM 3056 O O . THR A 1 399 ? -19.719 23.562 9.094 1 98.62 399 THR A O 1
ATOM 3059 N N . VAL A 1 400 ? -21.375 25.047 9.141 1 98.81 400 VAL A N 1
ATOM 3060 C CA . VAL A 1 400 ? -22.328 24.156 9.812 1 98.81 400 VAL A CA 1
ATOM 3061 C C . VAL A 1 400 ? -23.422 23.734 8.828 1 98.81 400 VAL A C 1
ATOM 3063 O O . VAL A 1 400 ? -24.188 24.578 8.344 1 98.81 400 VAL A O 1
ATOM 3066 N N . VAL A 1 401 ? -23.5 22.469 8.531 1 98.75 401 VAL A N 1
ATOM 3067 C CA . VAL A 1 401 ? -24.312 21.984 7.414 1 98.75 401 VAL A CA 1
ATOM 3068 C C . VAL A 1 401 ? -25.469 21.125 7.941 1 98.75 401 VAL A C 1
ATOM 3070 O O . VAL A 1 401 ? -25.25 20.156 8.664 1 98.75 401 VAL A O 1
ATOM 3073 N N . ASP A 1 402 ? -26.688 21.531 7.605 1 98.25 402 ASP A N 1
ATOM 3074 C CA . ASP A 1 402 ? -27.859 20.703 7.883 1 98.25 402 ASP A CA 1
ATOM 3075 C C . ASP A 1 402 ? -27.953 19.531 6.91 1 98.25 402 ASP A C 1
ATOM 3077 O O . ASP A 1 402 ? -28.047 19.734 5.699 1 98.25 402 ASP A O 1
ATOM 3081 N N . CYS A 1 403 ? -27.859 18.344 7.438 1 98.19 403 CYS A N 1
ATOM 3082 C CA . CYS A 1 403 ? -27.953 17.141 6.625 1 98.19 403 CYS A CA 1
ATOM 3083 C C . CYS A 1 403 ? -28.469 15.961 7.445 1 98.19 403 CYS A C 1
ATOM 3085 O O . CYS A 1 403 ? -27.938 15.656 8.516 1 98.19 403 CYS A O 1
ATOM 3087 N N . PRO A 1 404 ? -29.516 15.281 6.957 1 97.75 404 PRO A N 1
ATOM 3088 C CA . PRO A 1 404 ? -29.953 14.078 7.668 1 97.75 404 PRO A CA 1
ATOM 3089 C C . PRO A 1 404 ? -28.828 13.055 7.852 1 97.75 404 PRO A C 1
ATOM 3091 O O . PRO A 1 404 ? -28 12.875 6.957 1 97.75 404 PRO A O 1
ATOM 3094 N N . GLU A 1 405 ? -28.797 12.469 9.07 1 97.56 405 GLU A N 1
ATOM 3095 C CA . GLU A 1 405 ? -27.703 11.562 9.438 1 97.56 405 GLU A CA 1
ATOM 3096 C C . GLU A 1 405 ? -27.469 10.508 8.359 1 97.56 405 GLU A C 1
ATOM 3098 O O . GLU A 1 405 ? -26.328 10.25 7.977 1 97.56 405 GLU A O 1
ATOM 3103 N N . ASP A 1 406 ? -28.531 9.922 7.75 1 95.75 406 ASP A N 1
ATOM 3104 C CA . ASP A 1 406 ? -28.438 8.797 6.82 1 95.75 406 ASP A CA 1
ATOM 3105 C C . ASP A 1 406 ? -27.906 9.258 5.461 1 95.75 406 ASP A C 1
ATOM 3107 O O . ASP A 1 406 ? -27.594 8.438 4.602 1 95.75 406 ASP A O 1
ATOM 3111 N N . GLN A 1 407 ? -27.766 10.609 5.305 1 96.75 407 GLN A N 1
ATOM 3112 C CA . GLN A 1 407 ? -27.281 11.148 4.039 1 96.75 407 GLN A CA 1
ATOM 3113 C C . GLN A 1 407 ? -25.875 11.719 4.176 1 96.75 407 GLN A C 1
ATOM 3115 O O . GLN A 1 407 ? -25.234 12.047 3.174 1 96.75 407 GLN A O 1
ATOM 3120 N N . MET A 1 408 ? -25.375 11.914 5.355 1 97.25 408 MET A N 1
ATOM 3121 C CA . MET A 1 408 ? -24.141 12.641 5.617 1 97.25 408 MET A CA 1
ATOM 3122 C C . MET A 1 408 ? -22.969 11.992 4.895 1 97.25 408 MET A C 1
ATOM 3124 O O . MET A 1 408 ? -22.219 12.664 4.18 1 97.25 408 MET A O 1
ATOM 3128 N N . LEU A 1 409 ? -22.797 10.656 5.031 1 96.38 409 LEU A N 1
ATOM 3129 C CA . LEU A 1 409 ? -21.641 9.961 4.469 1 96.38 409 LEU A CA 1
ATOM 3130 C C . LEU A 1 409 ? -21.688 9.977 2.943 1 96.38 409 LEU A C 1
ATOM 3132 O O . LEU A 1 409 ? -20.656 9.984 2.285 1 96.38 409 LEU A O 1
ATOM 3136 N N . LYS A 1 410 ? -22.844 10.055 2.375 1 94.38 410 LYS A N 1
ATOM 3137 C CA . LYS A 1 410 ? -22.984 10.117 0.924 1 94.38 410 LYS A CA 1
ATOM 3138 C C . LYS A 1 410 ? -22.641 11.508 0.399 1 94.38 410 LYS A C 1
ATOM 3140 O O . LYS A 1 410 ? -22.203 11.656 -0.744 1 94.38 410 LYS A O 1
ATOM 3145 N N . ARG A 1 411 ? -22.75 12.508 1.282 1 96.19 411 ARG A N 1
ATOM 3146 C CA . ARG A 1 411 ? -22.719 13.875 0.773 1 96.19 411 ARG A CA 1
ATOM 3147 C C . ARG A 1 411 ? -21.469 14.609 1.24 1 96.19 411 ARG A C 1
ATOM 3149 O O . ARG A 1 411 ? -21.062 15.602 0.635 1 96.19 411 ARG A O 1
ATOM 3156 N N . MET A 1 412 ? -20.828 14.211 2.26 1 95.12 412 MET A N 1
ATOM 3157 C CA . MET A 1 412 ? -19.828 15.047 2.932 1 95.12 412 MET A CA 1
ATOM 3158 C C . MET A 1 412 ? -18.531 15.078 2.146 1 95.12 412 MET A C 1
ATOM 3160 O O . MET A 1 412 ? -17.734 16.016 2.287 1 95.12 412 MET A O 1
ATOM 3164 N N . GLY A 1 413 ? -18.266 14.125 1.298 1 93.81 413 GLY A N 1
ATOM 3165 C CA . GLY A 1 413 ? -17.094 14.133 0.45 1 93.81 413 GLY A CA 1
ATOM 3166 C C . GLY A 1 413 ? -15.828 13.695 1.177 1 93.81 413 GLY A C 1
ATOM 3167 O O . GLY A 1 413 ? -15.891 13.25 2.324 1 93.81 413 GLY A O 1
ATOM 3168 N N . GLN A 1 414 ? -14.664 13.875 0.478 1 93.31 414 GLN A N 1
ATOM 3169 C CA . GLN A 1 414 ? -13.367 13.477 1.02 1 93.31 414 GLN A CA 1
ATOM 3170 C C . GLN A 1 414 ? -13.078 14.188 2.336 1 93.31 414 GLN A C 1
ATOM 3172 O O . GLN A 1 414 ? -13.312 15.391 2.461 1 93.31 414 GLN A O 1
ATOM 3177 N N . THR A 1 415 ? -12.617 13.445 3.287 1 96.12 415 THR A N 1
ATOM 3178 C CA . THR A 1 415 ? -12.406 13.945 4.641 1 96.12 415 THR A CA 1
ATOM 3179 C C . THR A 1 415 ? -11.117 13.383 5.23 1 96.12 415 THR A C 1
ATOM 3181 O O . THR A 1 415 ? -10.969 12.164 5.359 1 96.12 415 THR A O 1
ATOM 3184 N N . LEU A 1 416 ? -10.188 14.258 5.574 1 94.12 416 LEU A N 1
ATOM 3185 C CA . LEU A 1 416 ? -8.93 13.805 6.168 1 94.12 416 LEU A CA 1
ATOM 3186 C C . LEU A 1 416 ? -9.156 13.281 7.582 1 94.12 416 LEU A C 1
ATOM 3188 O O . LEU A 1 416 ? -8.75 12.164 7.906 1 94.12 416 LEU A O 1
ATOM 3192 N N . VAL A 1 417 ? -9.789 14.086 8.414 1 95.69 417 VAL A N 1
ATOM 3193 C CA . VAL A 1 417 ? -10.141 13.688 9.773 1 95.69 417 VAL A CA 1
ATOM 3194 C C . VAL A 1 417 ? -11.641 13.844 9.992 1 95.69 417 VAL A C 1
ATOM 3196 O O . VAL A 1 417 ? -12.211 14.898 9.695 1 95.69 417 VAL A O 1
ATOM 3199 N N . CYS A 1 418 ? -12.25 12.828 10.422 1 97.69 418 CYS A N 1
ATOM 3200 C CA . CYS A 1 418 ? -13.648 12.898 10.852 1 97.69 418 CYS A CA 1
ATOM 3201 C C . CYS A 1 418 ? -13.781 12.562 12.328 1 97.69 418 CYS A C 1
ATOM 3203 O O . CYS A 1 418 ? -13.383 11.484 12.766 1 97.69 418 CYS A O 1
ATOM 3205 N N . SER A 1 419 ? -14.234 13.477 13.078 1 98.25 419 SER A N 1
ATOM 3206 C CA . SER A 1 419 ? -14.633 13.211 14.453 1 98.25 419 SER A CA 1
ATOM 3207 C C . SER A 1 419 ? -16.141 13.062 14.57 1 98.25 419 SER A C 1
ATOM 3209 O O . SER A 1 419 ? -16.891 14.039 14.461 1 98.25 419 SER A O 1
ATOM 3211 N N . ALA A 1 420 ? -16.547 11.867 14.758 1 98.69 420 ALA A N 1
ATOM 3212 C CA . ALA A 1 420 ? -17.969 11.57 14.867 1 98.69 420 ALA A CA 1
ATOM 3213 C C . ALA A 1 420 ? -18.375 11.344 16.312 1 98.69 420 ALA A C 1
ATOM 3215 O O . ALA A 1 420 ? -17.891 10.414 16.969 1 98.69 420 ALA A O 1
ATOM 3216 N N . ILE A 1 421 ? -19.234 12.188 16.812 1 98.62 421 ILE A N 1
ATOM 3217 C CA . ILE A 1 421 ? -19.766 12.055 18.156 1 98.62 421 ILE A CA 1
ATOM 3218 C C . ILE A 1 421 ? -21.109 11.344 18.125 1 98.62 421 ILE A C 1
ATOM 3220 O O . ILE A 1 421 ? -22.141 11.969 17.859 1 98.62 421 ILE A O 1
ATOM 3224 N N . THR A 1 422 ? -21.125 10.078 18.359 1 98.38 422 THR A N 1
ATOM 3225 C CA . THR A 1 422 ? -22.312 9.234 18.297 1 98.38 422 THR A CA 1
ATOM 3226 C C . THR A 1 422 ? -22.078 7.914 19.031 1 98.38 422 THR A C 1
ATOM 3228 O O . THR A 1 422 ? -20.953 7.441 19.125 1 98.38 422 THR A O 1
ATOM 3231 N N . GLU A 1 423 ? -23.094 7.332 19.578 1 97.31 423 GLU A N 1
ATOM 3232 C CA . GLU A 1 423 ? -23.094 5.988 20.141 1 97.31 423 GLU A CA 1
ATOM 3233 C C . GLU A 1 423 ? -23.953 5.031 19.312 1 97.31 423 GLU A C 1
ATOM 3235 O O . GLU A 1 423 ? -24.172 3.887 19.703 1 97.31 423 GLU A O 1
ATOM 3240 N N . ASN A 1 424 ? -24.453 5.602 18.219 1 97.25 424 ASN A N 1
ATOM 3241 C CA . ASN A 1 424 ? -25.219 4.777 17.297 1 97.25 424 ASN A CA 1
ATOM 3242 C C . ASN A 1 424 ? -24.344 3.744 16.594 1 97.25 424 ASN A C 1
ATOM 3244 O O . ASN A 1 424 ? -23.562 4.086 15.711 1 97.25 424 ASN A O 1
ATOM 3248 N N . GLU A 1 425 ? -24.547 2.498 16.906 1 95.12 425 GLU A N 1
ATOM 3249 C CA . GLU A 1 425 ? -23.688 1.43 16.422 1 95.12 425 GLU A CA 1
ATOM 3250 C C . GLU A 1 425 ? -23.781 1.281 14.906 1 95.12 425 GLU A C 1
ATOM 3252 O O . GLU A 1 425 ? -22.766 1.03 14.242 1 95.12 425 GLU A O 1
ATOM 3257 N N . LYS A 1 426 ? -24.969 1.366 14.422 1 94.25 426 LYS A N 1
ATOM 3258 C CA . LYS A 1 426 ? -25.156 1.242 12.984 1 94.25 426 LYS A CA 1
ATOM 3259 C C . LYS A 1 426 ? -24.406 2.344 12.234 1 94.25 426 LYS A C 1
ATOM 3261 O O . LYS A 1 426 ? -23.734 2.08 11.234 1 94.25 426 LYS A O 1
ATOM 3266 N N . PHE A 1 427 ? -24.5 3.561 12.727 1 96.81 427 PHE A N 1
ATOM 3267 C CA . PHE A 1 427 ? -23.828 4.688 12.102 1 96.81 427 PHE A CA 1
ATOM 3268 C C . PHE A 1 427 ? -22.312 4.555 12.25 1 96.81 427 PHE A C 1
ATOM 3270 O O . PHE A 1 427 ? -21.562 4.832 11.312 1 96.81 427 PHE A O 1
ATOM 3277 N N . GLN A 1 428 ? -21.891 4.113 13.438 1 96.5 428 GLN A N 1
ATOM 3278 C CA . GLN A 1 428 ? -20.453 3.873 13.648 1 96.5 428 GLN A CA 1
ATOM 3279 C C . GLN A 1 428 ? -19.906 2.883 12.625 1 96.5 428 GLN A C 1
ATOM 3281 O O . GLN A 1 428 ? -18.828 3.092 12.07 1 96.5 428 GLN A O 1
ATOM 3286 N N . GLN A 1 429 ? -20.656 1.871 12.359 1 93.62 429 GLN A N 1
ATOM 3287 C CA . GLN A 1 429 ? -20.234 0.875 11.383 1 93.62 429 GLN A CA 1
ATOM 3288 C C . GLN A 1 429 ? -20.094 1.489 9.992 1 93.62 429 GLN A C 1
ATOM 3290 O O . GLN A 1 429 ? -19.156 1.185 9.258 1 93.62 429 GLN A O 1
ATOM 3295 N N . GLN A 1 430 ? -21.016 2.297 9.648 1 94.69 430 GLN A N 1
ATOM 3296 C CA . GLN A 1 430 ? -20.953 2.975 8.359 1 94.69 430 GLN A CA 1
ATOM 3297 C C . GLN A 1 430 ? -19.719 3.877 8.273 1 94.69 430 GLN A C 1
ATOM 3299 O O . GLN A 1 430 ? -19.062 3.941 7.227 1 94.69 430 GLN A O 1
ATOM 3304 N N . LEU A 1 431 ? -19.438 4.555 9.367 1 96.81 431 LEU A N 1
ATOM 3305 C CA . LEU A 1 431 ? -18.25 5.398 9.445 1 96.81 431 LEU A CA 1
ATOM 3306 C C . LEU A 1 431 ? -16.984 4.57 9.281 1 96.81 431 LEU A C 1
ATOM 3308 O O . LEU A 1 431 ? -16.062 4.965 8.562 1 96.81 431 LEU A O 1
ATOM 3312 N N . LEU A 1 432 ? -16.953 3.475 9.906 1 94.88 432 LEU A N 1
ATOM 3313 C CA . LEU A 1 432 ? -15.805 2.576 9.844 1 94.88 432 LEU A CA 1
ATOM 3314 C C . LEU A 1 432 ? -15.617 2.027 8.438 1 94.88 432 LEU A C 1
ATOM 3316 O O . LEU A 1 432 ? -14.484 1.779 8.008 1 94.88 432 LEU A O 1
ATOM 3320 N N . ASP A 1 433 ? -16.688 1.964 7.629 1 92.88 433 ASP A N 1
ATOM 3321 C CA . ASP A 1 433 ? -16.641 1.403 6.281 1 92.88 433 ASP A CA 1
ATOM 3322 C C . ASP A 1 433 ? -16.297 2.479 5.25 1 92.88 433 ASP A C 1
ATOM 3324 O O . ASP A 1 433 ? -15.984 2.168 4.102 1 92.88 433 ASP A O 1
ATOM 3328 N N . ALA A 1 434 ? -16.359 3.723 5.691 1 93.88 434 ALA A N 1
ATOM 3329 C CA . ALA A 1 434 ? -16.172 4.824 4.75 1 93.88 434 ALA A CA 1
ATOM 3330 C C . ALA A 1 434 ? -14.703 4.949 4.344 1 93.88 434 ALA A C 1
ATOM 3332 O O . ALA A 1 434 ? -13.852 5.305 5.16 1 93.88 434 ALA A O 1
ATOM 3333 N N . THR A 1 435 ? -14.391 4.797 3.059 1 91.06 435 THR A N 1
ATOM 3334 C CA . THR A 1 435 ? -13.016 4.746 2.574 1 91.06 435 THR A CA 1
ATOM 3335 C C . THR A 1 435 ? -12.508 6.148 2.244 1 91.06 435 THR A C 1
ATOM 3337 O O . THR A 1 435 ? -11.32 6.336 1.979 1 91.06 435 THR A O 1
ATOM 3340 N N . PHE A 1 436 ? -13.406 7.141 2.26 1 92.88 436 PHE A N 1
ATOM 3341 C CA . PHE A 1 436 ? -13.016 8.508 1.921 1 92.88 436 PHE A CA 1
ATOM 3342 C C . PHE A 1 436 ? -12.625 9.281 3.172 1 92.88 436 PHE A C 1
ATOM 3344 O O . PHE A 1 436 ? -12.328 10.477 3.1 1 92.88 436 PHE A O 1
ATOM 3351 N N . ILE A 1 437 ? -12.688 8.641 4.359 1 94.94 437 ILE A N 1
ATOM 3352 C CA . ILE A 1 437 ? -12.203 9.203 5.617 1 94.94 437 ILE A CA 1
ATOM 3353 C C . ILE A 1 437 ? -10.828 8.625 5.941 1 94.94 437 ILE A C 1
ATOM 3355 O O . ILE A 1 437 ? -10.68 7.41 6.105 1 94.94 437 ILE A O 1
ATOM 3359 N N . ASP A 1 438 ? -9.852 9.438 6.117 1 91.62 438 ASP A N 1
ATOM 3360 C CA . ASP A 1 438 ? -8.492 8.953 6.34 1 91.62 438 ASP A CA 1
ATOM 3361 C C . ASP A 1 438 ? -8.258 8.633 7.812 1 91.62 438 ASP A C 1
ATOM 3363 O O . ASP A 1 438 ? -7.809 7.535 8.148 1 91.62 438 ASP A O 1
ATOM 3367 N N . ARG A 1 439 ? -8.516 9.562 8.688 1 93.19 439 ARG A N 1
ATOM 3368 C CA . ARG A 1 439 ? -8.508 9.328 10.125 1 93.19 439 ARG A CA 1
ATOM 3369 C C . ARG A 1 439 ? -9.922 9.43 10.703 1 93.19 439 ARG A C 1
ATOM 3371 O O . ARG A 1 439 ? -10.633 10.406 10.461 1 93.19 439 ARG A O 1
ATOM 3378 N N . LEU A 1 440 ? -10.258 8.445 11.453 1 95.69 440 LEU A N 1
ATOM 3379 C CA . LEU A 1 440 ? -11.586 8.43 12.047 1 95.69 440 LEU A CA 1
ATOM 3380 C C . LEU A 1 440 ? -11.5 8.484 13.57 1 95.69 440 LEU A C 1
ATOM 3382 O O . LEU A 1 440 ? -10.773 7.703 14.18 1 95.69 440 LEU A O 1
ATOM 3386 N N . ASN A 1 441 ? -12.125 9.445 14.141 1 96.12 441 ASN A N 1
ATOM 3387 C CA . ASN A 1 441 ? -12.375 9.516 15.578 1 96.12 441 ASN A CA 1
ATOM 3388 C C . ASN A 1 441 ? -13.836 9.234 15.906 1 96.12 441 ASN A C 1
ATOM 3390 O O . ASN A 1 441 ? -14.734 9.789 15.281 1 96.12 441 ASN A O 1
ATOM 3394 N N . ILE A 1 442 ? -14.031 8.398 16.812 1 96.94 442 ILE A N 1
ATOM 3395 C CA . ILE A 1 442 ? -15.375 8.18 17.328 1 96.94 442 ILE A CA 1
ATOM 3396 C C . ILE A 1 442 ? -15.422 8.578 18.797 1 96.94 442 ILE A C 1
ATOM 3398 O O . ILE A 1 442 ? -14.727 8 19.641 1 96.94 442 ILE A O 1
ATOM 3402 N N . GLY A 1 443 ? -16.219 9.539 19.094 1 96.5 443 GLY A N 1
ATOM 3403 C CA . GLY A 1 443 ? -16.281 10.109 20.422 1 96.5 443 GLY A CA 1
ATOM 3404 C C . GLY A 1 443 ? -15.836 11.555 20.484 1 96.5 443 GLY A C 1
ATOM 3405 O O . GLY A 1 443 ? -15.773 12.234 19.453 1 96.5 443 GLY A O 1
ATOM 3406 N N . GLU A 1 444 ? -15.617 12.047 21.672 1 96.69 444 GLU A N 1
ATOM 3407 C CA . GLU A 1 444 ? -15.328 13.461 21.891 1 96.69 444 GLU A CA 1
ATOM 3408 C C . GLU A 1 444 ? -13.844 13.75 21.703 1 96.69 444 GLU A C 1
ATOM 3410 O O . GLU A 1 444 ? -13.133 14.062 22.656 1 96.69 444 GLU A O 1
ATOM 3415 N N . VAL A 1 445 ? -13.477 13.719 20.469 1 96.38 445 VAL A N 1
ATOM 3416 C CA . VAL A 1 445 ? -12.086 13.969 20.094 1 96.38 445 VAL A CA 1
ATOM 3417 C C . VAL A 1 445 ? -12.016 15.133 19.109 1 96.38 445 VAL A C 1
ATOM 3419 O O . VAL A 1 445 ? -12.695 15.133 18.078 1 96.38 445 VAL A O 1
ATOM 3422 N N . LYS A 1 446 ? -11.242 16.109 19.438 1 96.5 446 LYS A N 1
ATOM 3423 C CA . LYS A 1 446 ? -11.023 17.203 18.5 1 96.5 446 LYS A CA 1
ATOM 3424 C C . LYS A 1 446 ? -10.328 16.734 17.234 1 96.5 446 LYS A C 1
ATOM 3426 O O . LYS A 1 446 ? -9.484 15.836 17.281 1 96.5 446 LYS A O 1
ATOM 3431 N N . THR A 1 447 ? -10.664 17.359 16.109 1 95.69 447 THR A N 1
ATOM 3432 C CA . THR A 1 447 ? -9.984 16.984 14.867 1 95.69 447 THR A CA 1
ATOM 3433 C C . THR A 1 447 ? -8.492 17.266 14.961 1 95.69 447 THR A C 1
ATOM 3435 O O . THR A 1 447 ? -7.676 16.578 14.352 1 95.69 447 THR A O 1
ATOM 3438 N N . ILE A 1 448 ? -8.07 18.266 15.789 1 91.88 448 ILE A N 1
ATOM 3439 C CA . ILE A 1 448 ? -6.695 18.75 15.867 1 91.88 448 ILE A CA 1
ATOM 3440 C C . ILE A 1 448 ? -5.914 17.906 16.875 1 91.88 448 ILE A C 1
ATOM 3442 O O . ILE A 1 448 ? -4.703 1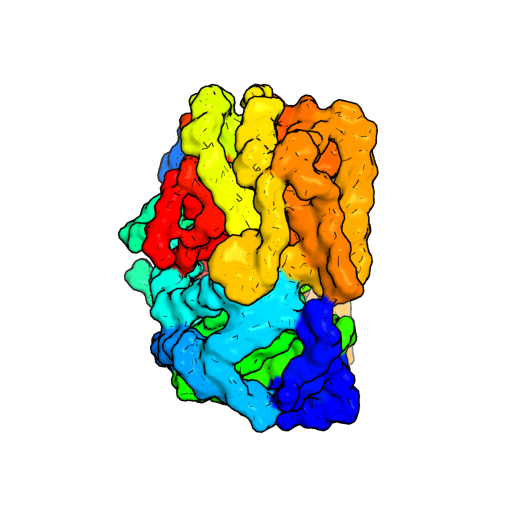8.078 17.031 1 91.88 448 ILE A O 1
ATOM 3446 N N . ALA A 1 449 ? -6.613 17 17.594 1 90.19 449 ALA A N 1
ATOM 3447 C CA . ALA A 1 449 ? -5.938 16.156 18.578 1 90.19 449 ALA A CA 1
ATOM 3448 C C . ALA A 1 449 ? -5.156 15.039 17.906 1 90.19 449 ALA A C 1
ATOM 3450 O O . ALA A 1 449 ? -5.742 14.18 17.234 1 90.19 449 ALA A O 1
ATOM 3451 N N . LEU A 1 450 ? -3.861 15.062 18.125 1 84.88 450 LEU A N 1
ATOM 3452 C CA . LEU A 1 450 ? -2.992 14.078 17.484 1 84.88 450 LEU A CA 1
ATOM 3453 C C . LEU A 1 450 ? -2.51 13.047 18.516 1 84.88 450 LEU A C 1
ATOM 3455 O O . LEU A 1 450 ? -2.113 13.406 19.625 1 84.88 450 LEU A O 1
ATOM 3459 N N . ASN A 1 451 ? -2.672 11.805 18.188 1 84.06 451 ASN A N 1
ATOM 3460 C CA . ASN A 1 451 ? -1.964 10.734 18.891 1 84.06 451 ASN A CA 1
ATOM 3461 C C . ASN A 1 451 ? -0.661 10.375 18.172 1 84.06 451 ASN A C 1
ATOM 3463 O O . ASN A 1 451 ? -0.679 9.758 17.109 1 84.06 451 ASN A O 1
ATOM 3467 N N . TRP A 1 452 ? 0.367 10.68 18.812 1 77.56 452 TRP A N 1
ATOM 3468 C CA . TRP A 1 452 ? 1.678 10.578 18.188 1 77.56 452 TRP A CA 1
ATOM 3469 C C . TRP A 1 452 ? 2.09 9.117 18.016 1 77.56 452 TRP A C 1
ATOM 3471 O O . TRP A 1 452 ? 3.033 8.812 17.281 1 77.56 452 TRP A O 1
ATOM 3481 N N . LEU A 1 453 ? 1.402 8.25 18.75 1 75.44 453 LEU A N 1
ATOM 3482 C CA . LEU A 1 453 ? 1.696 6.828 18.609 1 75.44 453 LEU A CA 1
ATOM 3483 C C . LEU A 1 453 ? 0.956 6.234 17.422 1 75.44 453 LEU A C 1
ATOM 3485 O O . LEU A 1 453 ? 1.113 5.051 17.109 1 75.44 453 LEU A O 1
ATOM 3489 N N . GLN A 1 454 ? 0.148 7.051 16.922 1 70.38 454 GLN A N 1
ATOM 3490 C CA . GLN A 1 454 ? -0.563 6.605 15.734 1 70.38 454 GLN A CA 1
ATOM 3491 C C . GLN A 1 454 ? -0.101 7.371 14.5 1 70.38 454 GLN A C 1
ATOM 3493 O O . GLN A 1 454 ? 0.318 8.531 14.602 1 70.38 454 GLN A O 1
ATOM 3498 N N . PRO A 1 455 ? 0.049 6.547 13.516 1 56.84 455 PRO A N 1
ATOM 3499 C CA . PRO A 1 455 ? 0.496 7.258 12.312 1 56.84 455 PRO A CA 1
ATOM 3500 C C . PRO A 1 455 ? -0.419 8.422 11.938 1 56.84 455 PRO A C 1
ATOM 3502 O O . PRO A 1 455 ? -1.643 8.273 11.93 1 56.84 455 PRO A O 1
ATOM 3505 N N . HIS A 1 456 ? -0.121 9.641 12.234 1 53.5 456 HIS A N 1
ATOM 3506 C CA . HIS A 1 456 ? -0.969 10.672 11.648 1 53.5 456 HIS A CA 1
ATOM 3507 C C . HIS A 1 456 ? -1.369 10.32 10.219 1 53.5 456 HIS A C 1
ATOM 3509 O O . HIS A 1 456 ? -2.555 10.336 9.883 1 53.5 456 HIS A O 1
ATOM 3515 N N . GLU A 1 457 ? -0.355 10.125 9.344 1 54.62 457 GLU A N 1
ATOM 3516 C CA . GLU A 1 457 ? -0.698 9.695 7.996 1 54.62 457 GLU A CA 1
ATOM 3517 C C . GLU A 1 457 ? -0.498 8.188 7.836 1 54.62 457 GLU A C 1
ATOM 3519 O O . GLU A 1 457 ? -0.497 7.672 6.715 1 54.62 457 GLU A O 1
ATOM 3524 N N . GLY A 1 458 ? -0.465 7.457 9.172 1 56.22 458 GLY A N 1
ATOM 3525 C CA . GLY A 1 458 ? -0.487 6.051 9.531 1 56.22 458 GLY A CA 1
ATOM 3526 C C . GLY A 1 458 ? 0.289 5.176 8.57 1 56.22 458 GLY A C 1
ATOM 3527 O O . GLY A 1 458 ? 0.319 3.951 8.719 1 56.22 458 GLY A O 1
ATOM 3528 N N . ASN A 1 459 ? 1.012 5.816 7.617 1 76.56 459 ASN A N 1
ATOM 3529 C CA . ASN A 1 459 ? 1.374 4.801 6.633 1 76.56 459 ASN A CA 1
ATOM 3530 C C . ASN A 1 459 ? 2.799 5 6.125 1 76.56 459 ASN A C 1
ATOM 3532 O O . ASN A 1 459 ? 3.102 4.672 4.977 1 76.56 459 ASN A O 1
ATOM 3536 N N . ILE A 1 460 ? 3.709 5.633 7.156 1 87.88 460 ILE A N 1
ATOM 3537 C CA . ILE A 1 460 ? 5.043 5.918 6.641 1 87.88 460 ILE A CA 1
ATOM 3538 C C . ILE A 1 460 ? 5.801 4.609 6.414 1 87.88 460 ILE A C 1
ATOM 3540 O O . ILE A 1 460 ? 6.566 4.488 5.457 1 87.88 460 ILE A O 1
ATOM 3544 N N . ILE A 1 461 ? 5.578 3.656 7.332 1 90.75 461 ILE A N 1
ATOM 3545 C CA . ILE A 1 461 ? 6.266 2.377 7.184 1 90.75 461 ILE A CA 1
ATOM 3546 C C . ILE A 1 461 ? 5.801 1.687 5.902 1 90.75 461 ILE A C 1
ATOM 3548 O O . ILE A 1 461 ? 6.625 1.234 5.105 1 90.75 461 ILE A O 1
ATOM 3552 N N . ASP A 1 462 ? 4.5 1.735 5.695 1 87.38 462 ASP A N 1
ATOM 3553 C CA . ASP A 1 462 ? 3.955 1.095 4.5 1 87.38 462 ASP A CA 1
ATOM 3554 C C . ASP A 1 462 ? 4.379 1.837 3.236 1 87.38 462 ASP A C 1
ATOM 3556 O O . ASP A 1 462 ? 4.484 1.236 2.164 1 87.38 462 ASP A O 1
ATOM 3560 N N . PHE A 1 463 ? 4.609 3.059 3.42 1 92.38 463 PHE A N 1
ATOM 3561 C CA . PHE A 1 463 ? 5.023 3.875 2.287 1 92.38 463 PHE A CA 1
ATOM 3562 C C . PHE A 1 463 ? 6.48 3.6 1.927 1 92.38 463 PHE A C 1
ATOM 3564 O O . PHE A 1 463 ? 6.828 3.51 0.748 1 92.38 463 PHE A O 1
ATOM 3571 N N . LEU A 1 464 ? 7.305 3.361 2.926 1 94.38 464 LEU A N 1
ATOM 3572 C CA . LEU A 1 464 ? 8.75 3.295 2.709 1 94.38 464 LEU A CA 1
ATOM 3573 C C . LEU A 1 464 ? 9.211 1.849 2.588 1 94.38 464 LEU A C 1
ATOM 3575 O O . LEU A 1 464 ? 10.312 1.585 2.1 1 94.38 464 LEU A O 1
ATOM 3579 N N . PHE A 1 465 ? 8.398 0.948 3.154 1 93.31 465 PHE A N 1
ATOM 3580 C CA . PHE A 1 465 ? 8.758 -0.465 3.125 1 93.31 465 PHE A CA 1
ATOM 3581 C C . PHE A 1 465 ? 7.621 -1.299 2.541 1 93.31 465 PHE A C 1
ATOM 3583 O O . PHE A 1 465 ? 6.461 -0.888 2.578 1 93.31 465 PHE A O 1
ATOM 3590 N N . ARG A 1 466 ? 8.023 -2.383 2.014 1 88.56 466 ARG A N 1
ATOM 3591 C CA . ARG A 1 466 ? 7.051 -3.373 1.557 1 88.56 466 ARG A CA 1
ATOM 3592 C C . ARG A 1 466 ? 7.367 -4.75 2.127 1 88.56 466 ARG A C 1
ATOM 3594 O O . ARG A 1 466 ? 8.523 -5.176 2.135 1 88.56 466 ARG A O 1
ATOM 3601 N N . ALA A 1 467 ? 6.352 -5.352 2.693 1 88.19 467 ALA A N 1
ATOM 3602 C CA . ALA A 1 467 ? 6.508 -6.75 3.08 1 88.19 467 ALA A CA 1
ATOM 3603 C C . ALA A 1 467 ? 6.781 -7.629 1.862 1 88.19 467 ALA A C 1
ATOM 3605 O O . ALA A 1 467 ? 6.156 -7.457 0.813 1 88.19 467 ALA A O 1
ATOM 3606 N N . ARG A 1 468 ? 7.707 -8.492 1.966 1 87.69 468 ARG A N 1
ATOM 3607 C CA . ARG A 1 468 ? 8.133 -9.383 0.886 1 87.69 468 ARG A CA 1
ATOM 3608 C C . ARG A 1 468 ? 8.25 -10.82 1.372 1 87.69 468 ARG A C 1
ATOM 3610 O O . ARG A 1 468 ? 8.727 -11.07 2.482 1 87.69 468 ARG A O 1
ATOM 3617 N N . ALA A 1 469 ? 7.812 -11.773 0.541 1 88.12 469 ALA A N 1
ATOM 3618 C CA . ALA A 1 469 ? 8.086 -13.172 0.862 1 88.12 469 ALA A CA 1
ATOM 3619 C C . ALA A 1 469 ? 9.578 -13.461 0.824 1 88.12 469 ALA A C 1
ATOM 3621 O O . ALA A 1 469 ? 10.297 -12.977 -0.058 1 88.12 469 ALA A O 1
ATOM 3622 N N . PHE A 1 470 ? 10 -14.172 1.837 1 90.06 470 PHE A N 1
ATOM 3623 C CA . PHE A 1 470 ? 11.422 -14.438 1.983 1 90.06 470 PHE A CA 1
ATOM 3624 C C . PHE A 1 470 ? 11.656 -15.805 2.617 1 90.06 470 PHE A C 1
ATOM 3626 O O . PHE A 1 470 ? 10.961 -16.188 3.561 1 90.06 470 PHE A O 1
ATOM 3633 N N . GLN A 1 471 ? 12.617 -16.531 2.082 1 89.25 471 GLN A N 1
ATOM 3634 C CA . GLN A 1 471 ? 13.055 -17.812 2.645 1 89.25 471 GLN A CA 1
ATOM 3635 C C . GLN A 1 471 ? 14.578 -17.922 2.625 1 89.25 471 GLN A C 1
ATOM 3637 O O . GLN A 1 471 ? 15.227 -17.5 1.664 1 89.25 471 GLN A O 1
ATOM 3642 N N . ASN A 1 472 ? 15.141 -18.422 3.73 1 89.94 472 ASN A N 1
ATOM 3643 C CA . ASN A 1 472 ? 16.578 -18.688 3.744 1 89.94 472 ASN A CA 1
ATOM 3644 C C . ASN A 1 472 ? 16.875 -20.156 4.016 1 89.94 472 ASN A C 1
ATOM 3646 O O . ASN A 1 472 ? 18.031 -20.547 4.215 1 89.94 472 ASN A O 1
ATOM 3650 N N . SER A 1 473 ? 15.828 -20.891 4.121 1 85.44 473 SER A N 1
ATOM 3651 C CA . SER A 1 473 ? 15.875 -22.344 4.199 1 85.44 473 SER A CA 1
ATOM 3652 C C . SER A 1 473 ? 14.633 -22.969 3.574 1 85.44 473 SER A C 1
ATOM 3654 O O . SER A 1 473 ? 13.594 -22.328 3.461 1 85.44 473 SER A O 1
ATOM 3656 N N . PRO A 1 474 ? 14.828 -24.141 3.09 1 83.81 474 PRO A N 1
ATOM 3657 C CA . PRO A 1 474 ? 13.625 -24.781 2.543 1 83.81 474 PRO A CA 1
ATOM 3658 C C . PRO A 1 474 ? 12.484 -24.844 3.551 1 83.81 474 PRO A C 1
ATOM 3660 O O . PRO A 1 474 ? 12.719 -25.062 4.742 1 83.81 474 PRO A O 1
ATOM 3663 N N . PRO A 1 475 ? 11.32 -24.516 3.016 1 77 475 PRO A N 1
ATOM 3664 C CA . PRO A 1 475 ? 10.18 -24.609 3.932 1 77 475 PRO A CA 1
ATOM 3665 C C . PRO A 1 475 ? 9.906 -26.031 4.398 1 77 475 PRO A C 1
ATOM 3667 O O . PRO A 1 475 ? 10.328 -27 3.748 1 77 475 PRO A O 1
ATOM 3670 N N . PRO A 1 476 ? 9.32 -26.078 5.52 1 68.88 476 PRO A N 1
ATOM 3671 C CA . PRO A 1 476 ? 8.953 -27.438 5.949 1 68.88 476 PRO A CA 1
ATOM 3672 C C . PRO A 1 476 ? 8.031 -28.141 4.961 1 68.88 476 PRO A C 1
ATOM 3674 O O . PRO A 1 476 ? 7.246 -27.484 4.27 1 68.88 476 PRO A O 1
ATOM 3677 N N . ALA A 1 477 ? 8.414 -29.359 4.727 1 59.62 477 ALA A N 1
ATOM 3678 C CA . ALA A 1 477 ? 7.613 -30.172 3.816 1 59.62 477 ALA A CA 1
ATOM 3679 C C . ALA A 1 477 ? 6.176 -30.297 4.305 1 59.62 477 ALA A C 1
ATOM 3681 O O . ALA A 1 477 ? 5.934 -30.547 5.492 1 59.62 477 ALA A O 1
ATOM 3682 N N . HIS A 1 478 ? 5.219 -29.562 3.629 1 57.22 478 HIS A N 1
ATOM 3683 C CA . HIS A 1 478 ? 3.828 -29.844 3.98 1 57.22 478 HIS A CA 1
ATOM 3684 C C . HIS A 1 478 ? 3.221 -30.891 3.059 1 57.22 478 HIS A C 1
ATOM 3686 O O . HIS A 1 478 ? 3.623 -31.016 1.899 1 57.22 478 HIS A O 1
ATOM 3692 N N . MET B 1 1 ? -22.453 -35.188 -19.484 1 87.69 1 MET B N 1
ATOM 3693 C CA . MET B 1 1 ? -22.359 -33.75 -19.734 1 87.69 1 MET B CA 1
ATOM 3694 C C . MET B 1 1 ? -23.203 -32.969 -18.734 1 87.69 1 MET B C 1
ATOM 3696 O O . MET B 1 1 ? -24.344 -33.344 -18.438 1 87.69 1 MET B O 1
ATOM 3700 N N . VAL B 1 2 ? -22.625 -32 -18.109 1 94.75 2 VAL B N 1
ATOM 3701 C CA . VAL B 1 2 ? -23.328 -31.234 -17.109 1 94.75 2 VAL B CA 1
ATOM 3702 C C . VAL B 1 2 ? -23.625 -29.828 -17.641 1 94.75 2 VAL B C 1
ATOM 3704 O O . VAL B 1 2 ? -22.891 -29.328 -18.484 1 94.75 2 VAL B O 1
ATOM 3707 N N . GLU B 1 3 ? -24.75 -29.297 -17.234 1 97.5 3 GLU B N 1
ATOM 3708 C CA . GLU B 1 3 ? -25.078 -27.906 -17.5 1 97.5 3 GLU B CA 1
ATOM 3709 C C . GLU B 1 3 ? -24.859 -27.031 -16.266 1 97.5 3 GLU B C 1
ATOM 3711 O O . GLU B 1 3 ? -25.422 -27.312 -15.203 1 97.5 3 GLU B O 1
ATOM 3716 N N . ILE B 1 4 ? -24.047 -26.016 -16.391 1 98.06 4 ILE B N 1
ATOM 3717 C CA . ILE B 1 4 ? -23.609 -25.219 -15.25 1 98.06 4 ILE B CA 1
ATOM 3718 C C . ILE B 1 4 ? -24.188 -23.797 -15.367 1 98.06 4 ILE B C 1
ATOM 3720 O O . ILE B 1 4 ? -23.875 -23.062 -16.297 1 98.06 4 ILE B O 1
ATOM 3724 N N . PRO B 1 5 ? -25 -23.359 -14.508 1 98.38 5 PRO B N 1
ATOM 3725 C CA . PRO B 1 5 ? -25.594 -22.016 -14.57 1 98.38 5 PRO B CA 1
ATOM 3726 C C . PRO B 1 5 ? -24.656 -20.922 -14.062 1 98.38 5 PRO B C 1
ATOM 3728 O O . PRO B 1 5 ? -23.656 -21.219 -13.414 1 98.38 5 PRO B O 1
ATOM 3731 N N . VAL B 1 6 ? -25.031 -19.672 -14.406 1 98.56 6 VAL B N 1
ATOM 3732 C CA . VAL B 1 6 ? -24.453 -18.531 -13.703 1 98.56 6 VAL B CA 1
ATOM 3733 C C . VAL B 1 6 ? -24.891 -18.547 -12.242 1 98.56 6 VAL B C 1
ATOM 3735 O O . VAL B 1 6 ? -26 -19.016 -11.93 1 98.56 6 VAL B O 1
ATOM 3738 N N . LEU B 1 7 ? -24.094 -18.141 -11.359 1 98.56 7 LEU B N 1
ATOM 3739 C CA . LEU B 1 7 ? -24.484 -18 -9.961 1 98.56 7 LEU B CA 1
ATOM 3740 C C . LEU B 1 7 ? -24.516 -16.516 -9.562 1 98.56 7 LEU B C 1
ATOM 3742 O O . LEU B 1 7 ? -23.469 -15.875 -9.5 1 98.56 7 LEU B O 1
ATOM 3746 N N . ARG B 1 8 ? -25.609 -15.938 -9.359 1 98.56 8 ARG B N 1
ATOM 3747 C CA . ARG B 1 8 ? -25.797 -14.547 -8.953 1 98.56 8 ARG B CA 1
ATOM 3748 C C . ARG B 1 8 ? -26.125 -14.453 -7.465 1 98.56 8 ARG B C 1
ATOM 3750 O O . ARG B 1 8 ? -27.266 -14.672 -7.059 1 98.56 8 ARG B O 1
ATOM 3757 N N . TRP B 1 9 ? -25.109 -14.102 -6.754 1 98.31 9 TRP B N 1
ATOM 3758 C CA . TRP B 1 9 ? -25.234 -14.047 -5.301 1 98.31 9 TRP B CA 1
ATOM 3759 C C . TRP B 1 9 ? -25.953 -15.273 -4.762 1 98.31 9 TRP B C 1
ATOM 3761 O O . TRP B 1 9 ? -26.922 -15.156 -4 1 98.31 9 TRP B O 1
ATOM 3771 N N . GLY B 1 10 ? -25.422 -16.438 -5.191 1 96.88 10 GLY B N 1
ATOM 3772 C CA . GLY B 1 10 ? -25.859 -17.734 -4.688 1 96.88 10 GLY B CA 1
ATOM 3773 C C . GLY B 1 10 ? -27.047 -18.297 -5.441 1 96.88 10 GLY B C 1
ATOM 3774 O O . GLY B 1 10 ? -27.391 -19.469 -5.273 1 96.88 10 GLY B O 1
ATOM 3775 N N . LYS B 1 11 ? -27.641 -17.547 -6.301 1 97.06 11 LYS B N 1
ATOM 3776 C CA . LYS B 1 11 ? -28.812 -18 -7.031 1 97.06 11 LYS B CA 1
ATOM 3777 C C . LYS B 1 11 ? -28.469 -18.375 -8.469 1 97.06 11 LYS B C 1
ATOM 3779 O O . LYS B 1 11 ? -27.891 -17.578 -9.203 1 97.06 11 LYS B O 1
ATOM 3784 N N . PRO B 1 12 ? -28.828 -19.594 -8.891 1 97.88 12 PRO B N 1
ATOM 3785 C CA . PRO B 1 12 ? -28.562 -20 -10.273 1 97.88 12 PRO B CA 1
ATOM 3786 C C . PRO B 1 12 ? -29.344 -19.172 -11.297 1 97.88 12 PRO B C 1
ATOM 3788 O O . PRO B 1 12 ? -30.5 -18.812 -11.039 1 97.88 12 PRO B O 1
ATOM 3791 N N . TYR B 1 13 ? -28.734 -18.812 -12.328 1 97.94 13 TYR B N 1
ATOM 3792 C CA . TYR B 1 13 ? -29.328 -18.094 -13.461 1 97.94 13 TYR B CA 1
ATOM 3793 C C . TYR B 1 13 ? -29.016 -18.797 -14.773 1 97.94 13 TYR B C 1
ATOM 3795 O O . TYR B 1 13 ? -27.844 -19.062 -15.078 1 97.94 13 TYR B O 1
ATOM 3803 N N . GLU B 1 14 ? -30.062 -19.109 -15.5 1 96.81 14 GLU B N 1
ATOM 3804 C CA . GLU B 1 14 ? -29.906 -19.766 -16.797 1 96.81 14 GLU B CA 1
ATOM 3805 C C . GLU B 1 14 ? -30.031 -18.766 -17.938 1 96.81 14 GLU B C 1
ATOM 3807 O O . GLU B 1 14 ? -31.047 -18.094 -18.078 1 96.81 14 GLU B O 1
ATOM 3812 N N . SER B 1 15 ? -28.969 -18.75 -18.641 1 95.94 15 SER B N 1
ATOM 3813 C CA . SER B 1 15 ? -28.938 -17.859 -19.797 1 95.94 15 SER B CA 1
ATOM 3814 C C . SER B 1 15 ? -29.25 -18.609 -21.078 1 95.94 15 SER B C 1
ATOM 3816 O O . SER B 1 15 ? -29.141 -19.828 -21.125 1 95.94 15 SER B O 1
ATOM 3818 N N . LEU B 1 16 ? -29.703 -17.812 -22.125 1 94.94 16 LEU B N 1
ATOM 3819 C CA . LEU B 1 16 ? -29.891 -18.391 -23.453 1 94.94 16 LEU B CA 1
ATOM 3820 C C . LEU B 1 16 ? -28.547 -18.688 -24.109 1 94.94 16 LEU B C 1
ATOM 3822 O O . LEU B 1 16 ? -28.406 -19.672 -24.844 1 94.94 16 LEU B O 1
ATOM 3826 N N . GLU B 1 17 ? -27.672 -17.859 -23.797 1 96.19 17 GLU B N 1
ATOM 3827 C CA . GLU B 1 17 ? -26.328 -18.062 -24.359 1 96.19 17 GLU B CA 1
ATOM 3828 C C . GLU B 1 17 ? -25.516 -19.031 -23.516 1 96.19 17 GLU B C 1
ATOM 3830 O O . GLU B 1 17 ? -25.438 -18.891 -22.297 1 96.19 17 GLU B O 1
ATOM 3835 N N . LYS B 1 18 ? -24.953 -20.062 -24.094 1 97.25 18 LYS B N 1
ATOM 3836 C CA . LYS B 1 18 ? -24.109 -21.078 -23.438 1 97.25 18 LYS B CA 1
ATOM 3837 C C . LYS B 1 18 ? -22.828 -21.312 -24.234 1 97.25 18 LYS B C 1
ATOM 3839 O O . LYS B 1 18 ? -22.828 -21.234 -25.453 1 97.25 18 LYS B O 1
ATOM 3844 N N . ASP B 1 19 ? -21.797 -21.578 -23.531 1 97.19 19 ASP B N 1
ATOM 3845 C CA . ASP B 1 19 ? -20.547 -22.016 -24.141 1 97.19 19 ASP B CA 1
ATOM 3846 C C . ASP B 1 19 ? -20.219 -23.453 -23.766 1 97.19 19 ASP B C 1
ATOM 3848 O O . ASP B 1 19 ? -20.609 -23.922 -22.688 1 97.19 19 ASP B O 1
ATOM 3852 N N . GLU B 1 20 ? -19.578 -24.062 -24.641 1 96.81 20 GLU B N 1
ATOM 3853 C CA . GLU B 1 20 ? -19.172 -25.453 -24.391 1 96.81 20 GLU B CA 1
ATOM 3854 C C . GLU B 1 20 ? -17.781 -25.516 -23.781 1 96.81 20 GLU B C 1
ATOM 3856 O O . GLU B 1 20 ? -16.891 -24.75 -24.156 1 96.81 20 GLU B O 1
ATOM 3861 N N . VAL B 1 21 ? -17.641 -26.406 -22.812 1 95.69 21 VAL B N 1
ATOM 3862 C CA . VAL B 1 21 ? -16.328 -26.828 -22.328 1 95.69 21 VAL B CA 1
ATOM 3863 C C . VAL B 1 21 ? -15.992 -28.203 -22.891 1 95.69 21 VAL B C 1
ATOM 3865 O O . VAL B 1 21 ? -16.734 -29.172 -22.688 1 95.69 21 VAL B O 1
ATOM 3868 N N . VAL B 1 22 ? -14.883 -28.266 -23.562 1 95 22 VAL B N 1
ATOM 3869 C CA . VAL B 1 22 ? -14.648 -29.469 -24.344 1 95 22 VAL B CA 1
ATOM 3870 C C . VAL B 1 22 ? -13.391 -30.172 -23.859 1 95 22 VAL B C 1
ATOM 3872 O O . VAL B 1 22 ? -12.492 -29.531 -23.297 1 95 22 VAL B O 1
ATOM 3875 N N . HIS B 1 23 ? -13.398 -31.469 -24.031 1 94.94 23 HIS B N 1
ATOM 3876 C CA . HIS B 1 23 ? -12.188 -32.25 -23.844 1 94.94 23 HIS B CA 1
ATOM 3877 C C . HIS B 1 23 ? -11.117 -31.875 -24.859 1 94.94 23 HIS B C 1
ATOM 3879 O O . HIS B 1 23 ? -11.359 -31.938 -26.062 1 94.94 23 HIS B O 1
ATOM 3885 N N . PHE B 1 24 ? -9.961 -31.562 -24.391 1 92.38 24 PHE B N 1
ATOM 3886 C CA . PHE B 1 24 ? -8.953 -30.969 -25.266 1 92.38 24 PHE B CA 1
ATOM 3887 C C . PHE B 1 24 ? -8.484 -31.984 -26.297 1 92.38 24 PHE B C 1
ATOM 3889 O O . PHE B 1 24 ? -8.141 -31.609 -27.422 1 92.38 24 PHE B O 1
ATOM 3896 N N . GLU B 1 25 ? -8.461 -33.312 -25.969 1 91.69 25 GLU B N 1
ATOM 3897 C CA . GLU B 1 25 ? -7.945 -34.344 -26.859 1 91.69 25 GLU B CA 1
ATOM 3898 C C . GLU B 1 25 ? -9.023 -34.844 -27.828 1 91.69 25 GLU B C 1
ATOM 3900 O O . GLU B 1 25 ? -8.742 -35.125 -28.984 1 91.69 25 GLU B O 1
ATOM 3905 N N . THR B 1 26 ? -10.242 -34.938 -27.359 1 92.94 26 THR B N 1
ATOM 3906 C CA . THR B 1 26 ? -11.258 -35.594 -28.156 1 92.94 26 THR B CA 1
ATOM 3907 C C . THR B 1 26 ? -12.227 -34.594 -28.766 1 92.94 26 THR B C 1
ATOM 3909 O O . THR B 1 26 ? -12.914 -34.875 -29.734 1 92.94 26 THR B O 1
ATOM 3912 N N . GLY B 1 27 ? -12.383 -33.469 -28.125 1 93.5 27 GLY B N 1
ATOM 3913 C CA . GLY B 1 27 ? -13.352 -32.469 -28.578 1 93.5 27 GLY B CA 1
ATOM 3914 C C . GLY B 1 27 ? -14.742 -32.719 -28.031 1 93.5 27 GLY B C 1
ATOM 3915 O O . GLY B 1 27 ? -15.656 -31.922 -28.312 1 93.5 27 GLY B O 1
ATOM 3916 N N . GLU B 1 28 ? -14.852 -33.719 -27.266 1 95.81 28 GLU B N 1
ATOM 3917 C CA . GLU B 1 28 ? -16.156 -34.031 -26.672 1 95.81 28 GLU B CA 1
ATOM 3918 C C . GLU B 1 28 ? -16.594 -32.906 -25.719 1 95.81 28 GLU B C 1
ATOM 3920 O O . GLU B 1 28 ? -15.789 -32.406 -24.938 1 95.81 28 GLU B O 1
ATOM 3925 N N . THR B 1 29 ? -17.891 -32.531 -25.875 1 97 29 THR B N 1
ATOM 3926 C CA . THR B 1 29 ? -18.438 -31.562 -24.938 1 97 29 THR B CA 1
ATOM 3927 C C . THR B 1 29 ? -18.609 -32.188 -23.547 1 97 29 THR B C 1
ATOM 3929 O O . THR B 1 29 ? -19.312 -33.188 -23.391 1 97 29 THR B O 1
ATOM 3932 N N . LEU B 1 30 ? -17.984 -31.609 -22.578 1 96.75 30 LEU B N 1
ATOM 3933 C CA . LEU B 1 30 ? -18.047 -32.094 -21.203 1 96.75 30 LEU B CA 1
ATOM 3934 C C . LEU B 1 30 ? -19.078 -31.344 -20.391 1 96.75 30 LEU B C 1
ATOM 3936 O O . LEU B 1 30 ? -19.641 -31.875 -19.422 1 96.75 30 LEU B O 1
ATOM 3940 N N . ALA B 1 31 ? -19.312 -30.078 -20.766 1 97.25 31 ALA B N 1
ATOM 3941 C CA . ALA B 1 31 ? -20.266 -29.234 -20.062 1 97.25 31 ALA B CA 1
ATOM 3942 C C . ALA B 1 31 ? -20.781 -28.094 -20.953 1 97.25 31 ALA B C 1
ATOM 3944 O O . ALA B 1 31 ? -20.109 -27.719 -21.922 1 97.25 31 ALA B O 1
ATOM 3945 N N . GLN B 1 32 ? -21.938 -27.672 -20.688 1 97.88 32 GLN B N 1
ATOM 3946 C CA . GLN B 1 32 ? -22.484 -26.422 -21.172 1 97.88 32 GLN B CA 1
ATOM 3947 C C . GLN B 1 32 ? -22.578 -25.375 -20.062 1 97.88 32 GLN B C 1
ATOM 3949 O O . GLN B 1 32 ? -23.234 -25.609 -19.047 1 97.88 32 GLN B O 1
ATOM 3954 N N . VAL B 1 33 ? -21.953 -24.281 -20.25 1 98.12 33 VAL B N 1
ATOM 3955 C CA . VAL B 1 33 ? -21.875 -23.266 -19.203 1 98.12 33 VAL B CA 1
ATOM 3956 C C . VAL B 1 33 ? -22.672 -22.031 -19.625 1 98.12 33 VAL B C 1
ATOM 3958 O O . VAL B 1 33 ? -22.344 -21.406 -20.625 1 98.12 33 VAL B O 1
ATOM 3961 N N . HIS B 1 34 ? -23.703 -21.734 -18.859 1 98.38 34 HIS B N 1
ATOM 3962 C CA . HIS B 1 34 ? -24.469 -20.516 -19.109 1 98.38 34 HIS B CA 1
ATOM 3963 C C . HIS B 1 34 ? -23.594 -19.266 -19.016 1 98.38 34 HIS B C 1
ATOM 3965 O O . HIS B 1 34 ? -22.703 -19.203 -18.156 1 98.38 34 HIS B O 1
ATOM 3971 N N . GLN B 1 35 ? -23.844 -18.234 -19.906 1 98.44 35 GLN B N 1
ATOM 3972 C CA . GLN B 1 35 ? -22.984 -17.062 -20 1 98.44 35 GLN B CA 1
ATOM 3973 C C . GLN B 1 35 ? -23.656 -15.844 -19.375 1 98.44 35 GLN B C 1
ATOM 3975 O O . GLN B 1 35 ? -24.859 -15.641 -19.531 1 98.44 35 GLN B O 1
ATOM 3980 N N . ALA B 1 36 ? -22.859 -15.148 -18.562 1 98.5 36 ALA B N 1
ATOM 3981 C CA . ALA B 1 36 ? -23.266 -13.844 -18.047 1 98.5 36 ALA B CA 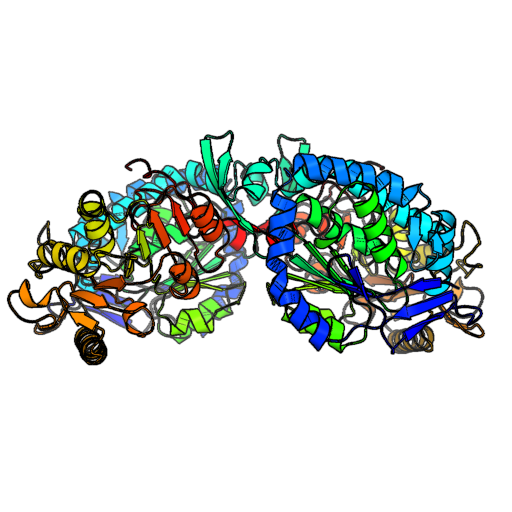1
ATOM 3982 C C . ALA B 1 36 ? -22.891 -12.734 -19.031 1 98.5 36 ALA B C 1
ATOM 3984 O O . ALA B 1 36 ? -22.438 -13.008 -20.141 1 98.5 36 ALA B O 1
ATOM 3985 N N . ASN B 1 37 ? -23.172 -11.453 -18.719 1 97.88 37 ASN B N 1
ATOM 3986 C CA . ASN B 1 37 ? -22.734 -10.289 -19.469 1 97.88 37 ASN B CA 1
ATOM 3987 C C . ASN B 1 37 ? -22.406 -9.117 -18.547 1 97.88 37 ASN B C 1
ATOM 3989 O O . ASN B 1 37 ? -22.734 -9.148 -17.359 1 97.88 37 ASN B O 1
ATOM 3993 N N . GLY B 1 38 ? -21.781 -8.094 -19.125 1 98 38 GLY B N 1
ATOM 3994 C CA . GLY B 1 38 ? -21.312 -6.965 -18.328 1 98 38 GLY B CA 1
ATOM 3995 C C . GLY B 1 38 ? -22.422 -6.207 -17.641 1 98 38 GLY B C 1
ATOM 3996 O O . GLY B 1 38 ? -22.266 -5.785 -16.484 1 98 38 GLY B O 1
ATOM 3997 N N . GLY B 1 39 ? -23.453 -5.988 -18.312 1 97.81 39 GLY B N 1
ATOM 3998 C CA . GLY B 1 39 ? -24.594 -5.281 -17.719 1 97.81 39 GLY B CA 1
ATOM 3999 C C . GLY B 1 39 ? -25.156 -5.973 -16.5 1 97.81 39 GLY B C 1
ATOM 4000 O O . GLY B 1 39 ? -25.469 -5.32 -15.492 1 97.81 39 GLY B O 1
ATOM 4001 N N . MET B 1 40 ? -25.312 -7.332 -16.625 1 97.38 40 MET B N 1
ATOM 4002 C CA . MET B 1 40 ? -25.766 -8.148 -15.508 1 97.38 40 MET B CA 1
ATOM 4003 C C . MET B 1 40 ? -24.859 -7.977 -14.289 1 97.38 40 MET B C 1
ATOM 4005 O O . MET B 1 40 ? -25.344 -7.777 -13.172 1 97.38 40 MET B O 1
ATOM 4009 N N . ILE B 1 41 ? -23.578 -8.016 -14.492 1 98.62 41 ILE B N 1
ATOM 4010 C CA . ILE B 1 41 ? -22.594 -7.895 -13.414 1 98.62 41 ILE B CA 1
ATOM 4011 C C . ILE B 1 41 ? -22.688 -6.508 -12.781 1 98.62 41 ILE B C 1
ATOM 4013 O O . ILE B 1 41 ? -22.734 -6.379 -11.555 1 98.62 41 ILE B O 1
ATOM 4017 N N . GLN B 1 42 ? -22.766 -5.461 -13.539 1 97.81 42 GLN B N 1
ATOM 4018 C CA . GLN B 1 42 ? -22.875 -4.098 -13.031 1 97.81 42 GLN B CA 1
ATOM 4019 C C . GLN B 1 42 ? -24.109 -3.93 -12.156 1 97.81 42 GLN B C 1
ATOM 4021 O O . GLN B 1 42 ? -24.047 -3.295 -11.102 1 97.81 42 GLN B O 1
ATOM 4026 N N . MET B 1 43 ? -25.156 -4.508 -12.633 1 97.81 43 MET B N 1
ATOM 4027 C CA . MET B 1 43 ? -26.391 -4.441 -11.859 1 97.81 43 MET B CA 1
ATOM 4028 C C . MET B 1 43 ? -26.25 -5.168 -10.523 1 97.81 43 MET B C 1
ATOM 4030 O O . MET B 1 43 ? -26.625 -4.641 -9.484 1 97.81 43 MET B O 1
ATOM 4034 N N . ASP B 1 44 ? -25.734 -6.352 -10.578 1 98.38 44 ASP B N 1
ATOM 4035 C CA . ASP B 1 44 ? -25.594 -7.164 -9.367 1 98.38 44 ASP B CA 1
ATOM 4036 C C . ASP B 1 44 ? -24.641 -6.512 -8.375 1 98.38 44 ASP B C 1
ATOM 4038 O O . ASP B 1 44 ? -24.812 -6.637 -7.164 1 98.38 44 ASP B O 1
ATOM 4042 N N . MET B 1 45 ? -23.578 -5.742 -8.852 1 98.06 45 MET B N 1
ATOM 4043 C CA . MET B 1 45 ? -22.562 -5.156 -7.988 1 98.06 45 MET B CA 1
ATOM 4044 C C . MET B 1 45 ? -23.125 -4.016 -7.16 1 98.06 45 MET B C 1
ATOM 4046 O O . MET B 1 45 ? -22.531 -3.594 -6.172 1 98.06 45 MET B O 1
ATOM 4050 N N . ARG B 1 46 ? -24.312 -3.553 -7.5 1 95.88 46 ARG B N 1
ATOM 4051 C CA . ARG B 1 46 ? -25 -2.561 -6.68 1 95.88 46 ARG B CA 1
ATOM 4052 C C . ARG B 1 46 ? -25.328 -3.125 -5.305 1 95.88 46 ARG B C 1
ATOM 4054 O O . ARG B 1 46 ? -25.562 -2.369 -4.359 1 95.88 46 ARG B O 1
ATOM 4061 N N . LYS B 1 47 ? -25.328 -4.469 -5.215 1 95.12 47 LYS B N 1
ATOM 4062 C CA . LYS B 1 47 ? -25.672 -5.129 -3.957 1 95.12 47 LYS B CA 1
ATOM 4063 C C . LYS B 1 47 ? -24.438 -5.75 -3.305 1 95.12 47 LYS B C 1
ATOM 4065 O O . LYS B 1 47 ? -24.562 -6.605 -2.426 1 95.12 47 LYS B O 1
ATOM 4070 N N . ALA B 1 48 ? -23.281 -5.324 -3.742 1 97.38 48 ALA B N 1
ATOM 4071 C CA . ALA B 1 48 ? -22.047 -5.969 -3.309 1 97.38 48 ALA B CA 1
ATOM 4072 C C . ALA B 1 48 ? -21.844 -5.809 -1.804 1 97.38 48 ALA B C 1
ATOM 4074 O O . ALA B 1 48 ? -21.344 -6.723 -1.137 1 97.38 48 ALA B O 1
ATOM 4075 N N . GLN B 1 49 ? -22.234 -4.695 -1.196 1 95.31 49 GLN B N 1
ATOM 4076 C CA . GLN B 1 49 ? -22.062 -4.426 0.227 1 95.31 49 GLN B CA 1
ATOM 4077 C C . GLN B 1 49 ? -22.781 -5.473 1.074 1 95.31 49 GLN B C 1
ATOM 4079 O O . GLN B 1 49 ? -22.312 -5.832 2.156 1 95.31 49 GLN B O 1
ATOM 4084 N N . ARG B 1 50 ? -23.859 -5.996 0.587 1 96.69 50 ARG B N 1
ATOM 4085 C CA . ARG B 1 50 ? -24.656 -6.973 1.32 1 96.69 50 ARG B CA 1
ATOM 4086 C C . ARG B 1 50 ? -23.844 -8.227 1.626 1 96.69 50 ARG B C 1
ATOM 4088 O O . ARG B 1 50 ? -24.031 -8.844 2.676 1 96.69 50 ARG B O 1
ATOM 4095 N N . ALA B 1 51 ? -22.938 -8.578 0.749 1 98.12 51 ALA B N 1
ATOM 4096 C CA . ALA B 1 51 ? -22.094 -9.758 0.965 1 98.12 51 ALA B CA 1
ATOM 4097 C C . ALA B 1 51 ? -21.266 -9.609 2.24 1 98.12 51 ALA B C 1
ATOM 4099 O O . ALA B 1 51 ? -21.25 -10.523 3.076 1 98.12 51 ALA B O 1
ATOM 4100 N N . ARG B 1 52 ? -20.656 -8.5 2.404 1 96.94 52 ARG B N 1
ATOM 4101 C CA . ARG B 1 52 ? -19.859 -8.273 3.6 1 96.94 52 ARG B CA 1
ATOM 4102 C C . ARG B 1 52 ? -20.734 -8.188 4.844 1 96.94 52 ARG B C 1
ATOM 4104 O O . ARG B 1 52 ? -20.375 -8.703 5.902 1 96.94 52 ARG B O 1
ATOM 4111 N N . ASP B 1 53 ? -21.906 -7.543 4.715 1 96.06 53 ASP B N 1
ATOM 4112 C CA . ASP B 1 53 ? -22.828 -7.43 5.844 1 96.06 53 ASP B CA 1
ATOM 4113 C C . ASP B 1 53 ? -23.234 -8.805 6.355 1 96.06 53 ASP B C 1
ATOM 4115 O O . ASP B 1 53 ? -23.266 -9.047 7.566 1 96.06 53 ASP B O 1
ATOM 4119 N N . ILE B 1 54 ? -23.5 -9.688 5.449 1 98.06 54 ILE B N 1
ATOM 4120 C CA . ILE B 1 54 ? -23.891 -11.047 5.789 1 98.06 54 ILE B CA 1
ATOM 4121 C C . ILE B 1 54 ? -22.734 -11.766 6.484 1 98.06 54 ILE B C 1
ATOM 4123 O O . ILE B 1 54 ? -22.938 -12.406 7.523 1 98.06 54 ILE B O 1
ATOM 4127 N N . LEU B 1 55 ? -21.547 -11.641 6 1 98.31 55 LEU B N 1
ATOM 4128 C CA . LEU B 1 55 ? -20.391 -12.328 6.551 1 98.31 55 LEU B CA 1
ATOM 4129 C C . LEU B 1 55 ? -20.047 -11.789 7.93 1 98.31 55 LEU B C 1
ATOM 4131 O O . LEU B 1 55 ? -19.531 -12.523 8.781 1 98.31 55 LEU B O 1
ATOM 4135 N N . ARG B 1 56 ? -20.359 -10.57 8.164 1 96.31 56 ARG B N 1
ATOM 4136 C CA . ARG B 1 56 ? -20.031 -9.938 9.438 1 96.31 56 ARG B CA 1
ATOM 4137 C C . ARG B 1 56 ? -20.969 -10.43 10.547 1 96.31 56 ARG B C 1
ATOM 4139 O O . ARG B 1 56 ? -20.734 -10.164 11.727 1 96.31 56 ARG B O 1
ATOM 4146 N N . GLU B 1 57 ? -22 -11.141 10.141 1 96.88 57 GLU B N 1
ATOM 4147 C CA . GLU B 1 57 ? -22.828 -11.805 11.141 1 96.88 57 GLU B CA 1
ATOM 4148 C C . GLU B 1 57 ? -22.078 -12.953 11.805 1 96.88 57 GLU B C 1
ATOM 4150 O O . GLU B 1 57 ? -22.5 -13.453 12.844 1 96.88 57 GLU B O 1
ATOM 4155 N N . PHE B 1 58 ? -20.969 -13.359 11.227 1 98 58 PHE B N 1
ATOM 4156 C CA . PHE B 1 58 ? -20.062 -14.375 11.773 1 98 58 PHE B CA 1
ATOM 4157 C C . PHE B 1 58 ? -18.75 -13.75 12.219 1 98 58 PHE B C 1
ATOM 4159 O O . PHE B 1 58 ? -18.266 -12.805 11.602 1 98 58 PHE B O 1
ATOM 4166 N N . SER B 1 59 ? -18.188 -14.273 13.328 1 97.5 59 SER B N 1
ATOM 4167 C CA . SER B 1 59 ? -16.812 -13.875 13.648 1 97.5 59 SER B CA 1
ATOM 4168 C C . SER B 1 59 ? -15.82 -14.445 12.641 1 97.5 59 SER B C 1
ATOM 4170 O O . SER B 1 59 ? -16.125 -15.422 11.953 1 97.5 59 SER B O 1
ATOM 4172 N N . ILE B 1 60 ? -14.711 -13.859 12.562 1 97.81 60 ILE B N 1
ATOM 4173 C CA . ILE B 1 60 ? -13.664 -14.375 11.688 1 97.81 60 ILE B CA 1
ATOM 4174 C C . ILE B 1 60 ? -13.289 -15.797 12.117 1 97.81 60 ILE B C 1
ATOM 4176 O O . ILE B 1 60 ? -13.086 -16.672 11.273 1 97.81 60 ILE B O 1
ATOM 4180 N N . ASP B 1 61 ? -13.266 -16.062 13.406 1 97.75 61 ASP B N 1
ATOM 4181 C CA . ASP B 1 61 ? -12.961 -17.391 13.922 1 97.75 61 ASP B CA 1
ATOM 4182 C C . ASP B 1 61 ? -13.984 -18.422 13.43 1 97.75 61 ASP B C 1
ATOM 4184 O O . ASP B 1 61 ? -13.617 -19.516 13.023 1 97.75 61 ASP B O 1
ATOM 4188 N N . ASP B 1 62 ? -15.203 -18.016 13.453 1 98.31 62 ASP B N 1
ATOM 4189 C CA . ASP B 1 62 ? -16.266 -18.891 12.953 1 98.31 62 ASP B CA 1
ATOM 4190 C C . ASP B 1 62 ? -16.047 -19.203 11.469 1 98.31 62 ASP B C 1
ATOM 4192 O O . ASP B 1 62 ? -16.219 -20.344 11.047 1 98.31 62 ASP B O 1
ATOM 4196 N N . LEU B 1 63 ? -15.727 -18.203 10.758 1 98.75 63 LEU B N 1
ATOM 4197 C CA . LEU B 1 63 ? -15.539 -18.375 9.328 1 98.75 63 LEU B CA 1
ATOM 4198 C C . LEU B 1 63 ? -14.297 -19.219 9.047 1 98.75 63 LEU B C 1
ATOM 4200 O O . LEU B 1 63 ? -14.281 -20.016 8.102 1 98.75 63 LEU B O 1
ATOM 4204 N N . ILE B 1 64 ? -13.25 -19.062 9.867 1 98.19 64 ILE B N 1
ATOM 4205 C CA . ILE B 1 64 ? -12.07 -19.906 9.75 1 98.19 64 ILE B CA 1
ATOM 4206 C C . ILE B 1 64 ? -12.453 -21.375 9.969 1 98.19 64 ILE B C 1
ATOM 4208 O O . ILE B 1 64 ? -12.031 -22.25 9.211 1 98.19 64 ILE B O 1
ATOM 4212 N N . ASP B 1 65 ? -13.281 -21.641 10.938 1 98.5 65 ASP B N 1
ATOM 4213 C CA . ASP B 1 65 ? -13.75 -22.984 11.203 1 98.5 65 ASP B CA 1
ATOM 4214 C C . ASP B 1 65 ? -14.57 -23.531 10.031 1 98.5 65 ASP B C 1
ATOM 4216 O O . ASP B 1 65 ? -14.398 -24.672 9.617 1 98.5 65 ASP B O 1
ATOM 4220 N N . LYS B 1 66 ? -15.398 -22.703 9.492 1 98.69 66 LYS B N 1
ATOM 4221 C CA . LYS B 1 66 ? -16.234 -23.109 8.367 1 98.69 66 LYS B CA 1
ATOM 4222 C C . LYS B 1 66 ? -15.398 -23.422 7.133 1 98.69 66 LYS B C 1
ATOM 4224 O O . LYS B 1 66 ? -15.641 -24.422 6.449 1 98.69 66 LYS B O 1
ATOM 4229 N N . VAL B 1 67 ? -14.398 -22.609 6.863 1 98.06 67 VAL B N 1
ATOM 4230 C CA . VAL B 1 67 ? -13.586 -22.875 5.684 1 98.06 67 VAL B CA 1
ATOM 4231 C C . VAL B 1 67 ? -12.727 -24.109 5.918 1 98.06 67 VAL B C 1
ATOM 4233 O O . VAL B 1 67 ? -12.43 -24.859 4.977 1 98.06 67 VAL B O 1
ATOM 4236 N N . GLY B 1 68 ? -12.359 -24.344 7.176 1 98.31 68 GLY B N 1
ATOM 4237 C CA . GLY B 1 68 ? -11.711 -25.609 7.5 1 98.31 68 GLY B CA 1
ATOM 4238 C C . GLY B 1 68 ? -12.562 -26.828 7.156 1 98.31 68 GLY B C 1
ATOM 4239 O O . GLY B 1 68 ? -12.062 -27.797 6.602 1 98.31 68 GLY B O 1
ATOM 4240 N N . LYS B 1 69 ? -13.812 -26.75 7.469 1 98.5 69 LYS B N 1
ATOM 4241 C CA . LYS B 1 69 ? -14.75 -27.797 7.086 1 98.5 69 LYS B CA 1
ATOM 4242 C C . LYS B 1 69 ? -14.883 -27.891 5.57 1 98.5 69 LYS B C 1
ATOM 4244 O O . LYS B 1 69 ? -14.93 -29 5.016 1 98.5 69 LYS B O 1
ATOM 4249 N N . ALA B 1 70 ? -14.898 -26.797 4.941 1 98.69 70 ALA B N 1
ATOM 4250 C CA . ALA B 1 70 ? -14.992 -26.75 3.486 1 98.69 70 ALA B CA 1
ATOM 4251 C C . ALA B 1 70 ? -13.797 -27.438 2.84 1 98.69 70 ALA B C 1
ATOM 4253 O O . ALA B 1 70 ? -13.914 -28.031 1.764 1 98.69 70 ALA B O 1
ATOM 4254 N N . ALA B 1 71 ? -12.648 -27.359 3.512 1 97.94 71 ALA B N 1
ATOM 4255 C CA . ALA B 1 71 ? -11.43 -27.984 3.006 1 97.94 71 ALA B CA 1
ATOM 4256 C C . ALA B 1 71 ? -11.648 -29.484 2.773 1 97.94 71 ALA B C 1
ATOM 4258 O O . ALA B 1 71 ? -11.352 -30 1.692 1 97.94 71 ALA B O 1
ATOM 4259 N N . ASP B 1 72 ? -12.227 -30.125 3.699 1 97.88 72 ASP B N 1
ATOM 4260 C CA . ASP B 1 72 ? -12.477 -31.562 3.605 1 97.88 72 ASP B CA 1
ATOM 4261 C C . ASP B 1 72 ? -13.547 -31.875 2.562 1 97.88 72 ASP B C 1
ATOM 4263 O O . ASP B 1 72 ? -13.406 -32.812 1.777 1 97.88 72 ASP B O 1
ATOM 4267 N N . LEU B 1 73 ? -14.547 -31.094 2.549 1 98.56 73 LEU B N 1
ATOM 4268 C CA . LEU B 1 73 ? -15.609 -31.281 1.562 1 98.56 73 LEU B CA 1
ATOM 4269 C C . LEU B 1 73 ? -15.07 -31.094 0.147 1 98.56 73 LEU B C 1
ATOM 4271 O O . LEU B 1 73 ? -15.383 -31.891 -0.75 1 98.56 73 LEU B O 1
ATOM 4275 N N . TYR B 1 74 ? -14.266 -30.094 -0.026 1 98 74 TYR B N 1
ATOM 4276 C CA . TYR B 1 74 ? -13.648 -29.812 -1.312 1 98 74 TYR B CA 1
ATOM 4277 C C . TYR B 1 74 ? -12.805 -30.984 -1.792 1 98 74 TYR B C 1
ATOM 4279 O O . TYR B 1 74 ? -12.883 -31.375 -2.959 1 98 74 TYR B O 1
ATOM 4287 N N . ALA B 1 75 ? -12.055 -31.594 -0.912 1 97.44 75 ALA B N 1
ATOM 4288 C CA . ALA B 1 75 ? -11.055 -32.594 -1.281 1 97.44 75 ALA B CA 1
ATOM 4289 C C . ALA B 1 75 ? -11.648 -34 -1.28 1 97.44 75 ALA B C 1
ATOM 4291 O O . ALA B 1 75 ? -11.141 -34.875 -1.953 1 97.44 75 ALA B O 1
ATOM 4292 N N . GLU B 1 76 ? -12.773 -34.188 -0.553 1 97.62 76 GLU B N 1
ATOM 4293 C CA . GLU B 1 76 ? -13.203 -35.562 -0.319 1 97.62 76 GLU B CA 1
ATOM 4294 C C . GLU B 1 76 ? -14.68 -35.75 -0.631 1 97.62 76 GLU B C 1
ATOM 4296 O O . GLU B 1 76 ? -15.156 -36.875 -0.804 1 97.62 76 GLU B O 1
ATOM 4301 N N . GLY B 1 77 ? -15.383 -34.75 -0.69 1 98 77 GLY B N 1
ATOM 4302 C CA . GLY B 1 77 ? -16.828 -34.844 -0.789 1 98 77 GLY B CA 1
ATOM 4303 C C . GLY B 1 77 ? -17.328 -34.906 -2.221 1 98 77 GLY B C 1
ATOM 4304 O O . GLY B 1 77 ? -16.641 -34.469 -3.143 1 98 77 GLY B O 1
ATOM 4305 N N . THR B 1 78 ? -18.516 -35.594 -2.375 1 98.62 78 THR B N 1
ATOM 4306 C CA . THR B 1 78 ? -19.297 -35.438 -3.596 1 98.62 78 THR B CA 1
ATOM 4307 C C . THR B 1 78 ? -20.141 -34.156 -3.533 1 98.62 78 THR B C 1
ATOM 4309 O O . THR B 1 78 ? -20.938 -33.969 -2.607 1 98.62 78 THR B O 1
ATOM 4312 N N . LEU B 1 79 ? -19.953 -33.25 -4.469 1 98.38 79 LEU B N 1
ATOM 4313 C CA . LEU B 1 79 ? -20.578 -31.953 -4.422 1 98.38 79 LEU B CA 1
ATOM 4314 C C . LEU B 1 79 ? -21.344 -31.672 -5.715 1 98.38 79 LEU B C 1
ATOM 4316 O O . LEU B 1 79 ? -21.031 -32.25 -6.762 1 98.38 79 LEU B O 1
ATOM 4320 N N . PRO B 1 80 ? -22.344 -30.797 -5.637 1 97.56 80 PRO B N 1
ATOM 4321 C CA . PRO B 1 80 ? -23.078 -30.422 -6.848 1 97.56 80 PRO B CA 1
ATOM 4322 C C . PRO B 1 80 ? -22.203 -29.672 -7.855 1 97.56 80 PRO B C 1
ATOM 4324 O O . PRO B 1 80 ? -21.281 -28.938 -7.469 1 97.56 80 PRO B O 1
ATOM 4327 N N . ILE B 1 81 ? -22.469 -29.828 -9.141 1 97.25 81 ILE B N 1
ATOM 4328 C CA . ILE B 1 81 ? -21.938 -29.047 -10.258 1 97.25 81 ILE B CA 1
ATOM 4329 C C . ILE B 1 81 ? -23.016 -28.922 -11.344 1 97.25 81 ILE B C 1
ATOM 4331 O O . ILE B 1 81 ? -23.312 -29.875 -12.047 1 97.25 81 ILE B O 1
ATOM 4335 N N . GLY B 1 82 ? -23.531 -27.703 -11.391 1 94.56 82 GLY B N 1
ATOM 4336 C CA . GLY B 1 82 ? -24.688 -27.547 -12.266 1 94.56 82 GLY B CA 1
ATOM 4337 C C . GLY B 1 82 ? -25.828 -28.469 -11.906 1 94.56 82 GLY B C 1
ATOM 4338 O O . GLY B 1 82 ? -26.297 -28.469 -10.766 1 94.56 82 GLY B O 1
ATOM 4339 N N . ASP B 1 83 ? -26.297 -29.234 -12.969 1 95.88 83 ASP B N 1
ATOM 4340 C CA . ASP B 1 83 ? -27.422 -30.141 -12.758 1 95.88 83 ASP B CA 1
ATOM 4341 C C . ASP B 1 83 ? -26.953 -31.531 -12.391 1 95.88 83 ASP B C 1
ATOM 4343 O O . ASP B 1 83 ? -27.734 -32.5 -12.422 1 95.88 83 ASP B O 1
ATOM 4347 N N . GLY B 1 84 ? -25.656 -31.641 -12.078 1 96.25 84 GLY B N 1
ATOM 4348 C CA . GLY B 1 84 ? -25.094 -32.938 -11.719 1 96.25 84 GLY B CA 1
ATOM 4349 C C . GLY B 1 84 ? -24.344 -32.906 -10.398 1 96.25 84 GLY B C 1
ATOM 4350 O O . GLY B 1 84 ? -24.578 -32.031 -9.562 1 96.25 84 GLY B O 1
ATOM 4351 N N . GLN B 1 85 ? -23.562 -34.031 -10.219 1 97.38 85 GLN B N 1
ATOM 4352 C CA . GLN B 1 85 ? -22.688 -34.219 -9.07 1 97.38 85 GLN B CA 1
ATOM 4353 C C . GLN B 1 85 ? -21.25 -34.5 -9.516 1 97.38 85 GLN B C 1
ATOM 4355 O O . GLN B 1 85 ? -21.031 -35 -10.625 1 97.38 85 GLN B O 1
ATOM 4360 N N . GLN B 1 86 ? -20.391 -34.156 -8.664 1 96.88 86 GLN B N 1
ATOM 4361 C CA . GLN B 1 86 ? -18.984 -34.344 -8.992 1 96.88 86 GLN B CA 1
ATOM 4362 C C . GLN B 1 86 ? -18.203 -34.844 -7.781 1 96.88 86 GLN B C 1
ATOM 4364 O O . GLN B 1 86 ? -18.203 -34.219 -6.723 1 96.88 86 GLN B O 1
ATOM 4369 N N . THR B 1 87 ? -17.531 -35.969 -7.871 1 98.06 87 THR B N 1
ATOM 4370 C CA . THR B 1 87 ? -16.562 -36.438 -6.879 1 98.06 87 THR B CA 1
ATOM 4371 C C . THR B 1 87 ? -15.219 -35.75 -7.066 1 98.06 87 THR B C 1
ATOM 4373 O O . THR B 1 87 ? -14.977 -35.125 -8.086 1 98.06 87 THR B O 1
ATOM 4376 N N . PRO B 1 88 ? -14.344 -35.875 -6.055 1 97.94 88 PRO B N 1
ATOM 4377 C CA . PRO B 1 88 ? -13 -35.312 -6.234 1 97.94 88 PRO B CA 1
ATOM 4378 C C . PRO B 1 88 ? -12.273 -35.906 -7.441 1 97.94 88 PRO B C 1
ATOM 4380 O O . PRO B 1 88 ? -11.586 -35.188 -8.172 1 97.94 88 PRO B O 1
ATOM 4383 N N . ALA B 1 89 ? -12.461 -37.156 -7.664 1 97.38 89 ALA B N 1
ATOM 4384 C CA . ALA B 1 89 ? -11.844 -37.812 -8.812 1 97.38 89 ALA B CA 1
ATOM 4385 C C . ALA B 1 89 ? -12.398 -37.281 -10.125 1 97.38 89 ALA B C 1
ATOM 4387 O O . ALA B 1 89 ? -11.641 -37 -11.062 1 97.38 89 ALA B O 1
ATOM 4388 N N . ASP B 1 90 ? -13.742 -37.156 -10.133 1 97 90 ASP B N 1
ATOM 4389 C CA . ASP B 1 90 ? -14.367 -36.531 -11.305 1 97 90 ASP B CA 1
ATOM 4390 C C . ASP B 1 90 ? -13.82 -35.125 -11.57 1 97 90 ASP B C 1
ATOM 4392 O O . ASP B 1 90 ? -13.555 -34.781 -12.719 1 97 90 ASP B O 1
ATOM 4396 N N . PHE B 1 91 ? -13.703 -34.438 -10.539 1 97.19 91 PHE B N 1
ATOM 4397 C CA . PHE B 1 91 ? -13.188 -33.094 -10.609 1 97.19 91 PHE B CA 1
ATOM 4398 C C . PHE B 1 91 ? -11.805 -33.062 -11.258 1 97.19 91 PHE B C 1
ATOM 4400 O O . PHE B 1 91 ? -11.57 -32.312 -12.211 1 97.19 91 PHE B O 1
ATOM 4407 N N . CYS B 1 92 ? -10.859 -33.812 -10.766 1 96.62 92 CYS B N 1
ATOM 4408 C CA . CYS B 1 92 ? -9.492 -33.844 -11.281 1 96.62 92 CYS B CA 1
ATOM 4409 C C . CYS B 1 92 ? -9.469 -34.312 -12.734 1 96.62 92 CYS B C 1
ATOM 4411 O O . CYS B 1 92 ? -8.734 -33.75 -13.555 1 96.62 92 CYS B O 1
ATOM 4413 N N . LYS B 1 93 ? -10.328 -35.281 -13.039 1 96.44 93 LYS B N 1
ATOM 4414 C CA . LYS B 1 93 ? -10.414 -35.781 -14.414 1 96.44 93 LYS B CA 1
ATOM 4415 C C . LYS B 1 93 ? -10.93 -34.688 -15.359 1 96.44 93 LYS B C 1
ATOM 4417 O O . LYS B 1 93 ? -10.375 -34.469 -16.438 1 96.44 93 LYS B O 1
ATOM 4422 N N . MET B 1 94 ? -11.969 -34.031 -14.938 1 95.5 94 MET B N 1
ATOM 4423 C CA . MET B 1 94 ? -12.562 -32.969 -15.766 1 95.5 94 MET B CA 1
ATOM 4424 C C . MET B 1 94 ? -11.594 -31.812 -15.961 1 95.5 94 MET B C 1
ATOM 4426 O O . MET B 1 94 ? -11.43 -31.312 -17.078 1 95.5 94 MET B O 1
ATOM 4430 N N . GLN B 1 95 ? -10.984 -31.391 -14.844 1 95.62 95 GLN B N 1
ATOM 4431 C CA . GLN B 1 95 ? -10.008 -30.312 -14.93 1 95.62 95 GLN B CA 1
ATOM 4432 C C . GLN B 1 95 ? -8.867 -30.672 -15.875 1 95.62 95 GLN B C 1
ATOM 4434 O O . GLN B 1 95 ? -8.453 -29.844 -16.703 1 95.62 95 GLN B O 1
ATOM 4439 N N . SER B 1 96 ? -8.375 -31.844 -15.719 1 95.62 96 SER B N 1
ATOM 4440 C CA . SER B 1 96 ? -7.328 -32.312 -16.609 1 95.62 96 SER B CA 1
ATOM 4441 C C . SER B 1 96 ? -7.797 -32.312 -18.062 1 95.62 96 SER B C 1
ATOM 4443 O O . SER B 1 96 ? -7.094 -31.812 -18.953 1 95.62 96 SER B O 1
ATOM 4445 N N . ALA B 1 97 ? -8.992 -32.781 -18.312 1 95.56 97 ALA B N 1
ATOM 4446 C CA . ALA B 1 97 ? -9.547 -32.938 -19.641 1 95.56 97 ALA B CA 1
ATOM 4447 C C . ALA B 1 97 ? -9.734 -31.594 -20.328 1 95.56 97 ALA B C 1
ATOM 4449 O O . ALA B 1 97 ? -9.781 -31.516 -21.562 1 95.56 97 ALA B O 1
ATOM 4450 N N . THR B 1 98 ? -9.859 -30.578 -19.578 1 94.44 98 THR B N 1
ATOM 4451 C CA . THR B 1 98 ? -10.164 -29.297 -20.203 1 94.44 98 THR B CA 1
ATOM 4452 C C . THR B 1 98 ? -8.938 -28.391 -20.219 1 94.44 98 THR B C 1
ATOM 4454 O O . THR B 1 98 ? -8.812 -27.516 -21.078 1 94.44 98 THR B O 1
ATOM 4457 N N . THR B 1 99 ? -7.996 -28.562 -19.297 1 92.69 99 THR B N 1
ATOM 4458 C CA . THR B 1 99 ? -6.875 -27.625 -19.156 1 92.69 99 THR B CA 1
ATOM 4459 C C . THR B 1 99 ? -5.609 -28.219 -19.781 1 92.69 99 THR B C 1
ATOM 4461 O O . THR B 1 99 ? -4.641 -27.5 -20.016 1 92.69 99 THR B O 1
ATOM 4464 N N . GLY B 1 100 ? -5.594 -29.516 -19.938 1 93.19 100 GLY B N 1
ATOM 4465 C CA . GLY B 1 100 ? -4.414 -30.172 -20.469 1 93.19 100 GLY B CA 1
ATOM 4466 C C . GLY B 1 100 ? -3.414 -30.547 -19.391 1 93.19 100 GLY B C 1
ATOM 4467 O O . GLY B 1 100 ? -2.41 -31.203 -19.672 1 93.19 100 GLY B O 1
ATOM 4468 N N . LEU B 1 101 ? -3.641 -30.188 -18.156 1 94.44 101 LEU B N 1
ATOM 4469 C CA . LEU B 1 101 ? -2.783 -30.578 -17.031 1 94.44 101 LEU B CA 1
ATOM 4470 C C . LEU B 1 101 ? -2.98 -32.062 -16.703 1 94.44 101 LEU B C 1
ATOM 4472 O O . LEU B 1 101 ? -4.113 -32.531 -16.641 1 94.44 101 LEU B O 1
ATOM 4476 N N . PRO B 1 102 ? -1.899 -32.719 -16.438 1 95.88 102 PRO B N 1
ATOM 4477 C CA . PRO B 1 102 ? -2.049 -34.125 -16.062 1 95.88 102 PRO B CA 1
ATOM 4478 C C . PRO B 1 102 ? -2.916 -34.281 -14.812 1 95.88 102 PRO B C 1
ATOM 4480 O O . PRO B 1 102 ? -2.924 -33.438 -13.93 1 95.88 102 PRO B O 1
ATOM 4483 N N . GLU B 1 103 ? -3.598 -35.438 -14.742 1 96.25 103 GLU B N 1
ATOM 4484 C CA . GLU B 1 103 ? -4.559 -35.688 -13.672 1 96.25 103 GLU B CA 1
ATOM 4485 C C . GLU B 1 103 ? -3.889 -35.625 -12.305 1 96.25 103 GLU B C 1
ATOM 4487 O O . GLU B 1 103 ? -4.445 -35.062 -11.359 1 96.25 103 GLU B O 1
ATOM 4492 N N . HIS B 1 104 ? -2.682 -36.188 -12.211 1 96 104 HIS B N 1
ATOM 4493 C CA . HIS B 1 104 ? -2.018 -36.219 -10.914 1 96 104 HIS B CA 1
ATOM 4494 C C . HIS B 1 104 ? -1.624 -34.812 -10.469 1 96 104 HIS B C 1
ATOM 4496 O O . HIS B 1 104 ? -1.586 -34.531 -9.273 1 96 104 HIS B O 1
ATOM 4502 N N . MET B 1 105 ? -1.32 -33.938 -11.391 1 94.88 105 MET B N 1
ATOM 4503 C CA . MET B 1 105 ? -1.025 -32.562 -11.047 1 94.88 105 MET B CA 1
ATOM 4504 C C . MET B 1 105 ? -2.287 -31.812 -10.602 1 94.88 105 MET B C 1
ATOM 4506 O O . MET B 1 105 ? -2.242 -31 -9.688 1 94.88 105 MET B O 1
ATOM 4510 N N . CYS B 1 106 ? -3.43 -32.062 -11.258 1 95.12 106 CYS B N 1
ATOM 4511 C CA . CYS B 1 106 ? -4.707 -31.547 -10.805 1 95.12 106 CYS B CA 1
ATOM 4512 C C . CYS B 1 106 ? -5 -31.969 -9.367 1 95.12 106 CYS B C 1
ATOM 4514 O O . CYS B 1 106 ? -5.414 -31.156 -8.547 1 95.12 106 CYS B O 1
ATOM 4516 N N . ALA B 1 107 ? -4.707 -33.281 -9.094 1 95.38 107 ALA B N 1
ATOM 4517 C CA . ALA B 1 107 ? -4.895 -33.781 -7.742 1 95.38 107 ALA B CA 1
ATOM 4518 C C . ALA B 1 107 ? -3.963 -33.094 -6.758 1 95.38 107 ALA B C 1
ATOM 4520 O O . ALA B 1 107 ? -4.363 -32.781 -5.633 1 95.38 107 ALA B O 1
ATOM 4521 N N . GLY B 1 108 ? -2.723 -32.906 -7.168 1 92.56 108 GLY B N 1
ATOM 4522 C CA . GLY B 1 108 ? -1.78 -32.156 -6.336 1 92.56 108 GLY B CA 1
ATOM 4523 C C . GLY B 1 108 ? -2.234 -30.75 -6.023 1 92.56 108 GLY B C 1
ATOM 4524 O O . GLY B 1 108 ? -2.102 -30.281 -4.891 1 92.56 108 GLY B O 1
ATOM 4525 N N . ASN B 1 109 ? -2.754 -30.047 -7.008 1 92.19 109 ASN B N 1
ATOM 4526 C CA . ASN B 1 109 ? -3.262 -28.688 -6.812 1 92.19 109 ASN B CA 1
ATOM 4527 C C . ASN B 1 109 ? -4.48 -28.672 -5.895 1 92.19 109 ASN B C 1
ATOM 4529 O O . ASN B 1 109 ? -4.652 -27.75 -5.098 1 92.19 109 ASN B O 1
ATOM 4533 N N . MET B 1 110 ? -5.363 -29.672 -6.016 1 94.88 110 MET B N 1
ATOM 4534 C CA . MET B 1 110 ? -6.5 -29.812 -5.109 1 94.88 110 MET B CA 1
ATOM 4535 C C . MET B 1 110 ? -6.031 -29.938 -3.664 1 94.88 110 MET B C 1
ATOM 4537 O O . MET B 1 110 ? -6.586 -29.297 -2.773 1 94.88 110 MET B O 1
ATOM 4541 N N . LYS B 1 111 ? -4.961 -30.703 -3.473 1 93.12 111 LYS B N 1
ATOM 4542 C CA . LYS B 1 111 ? -4.414 -30.891 -2.133 1 93.12 111 LYS B CA 1
ATOM 4543 C C . LYS B 1 111 ? -3.832 -29.578 -1.592 1 93.12 111 LYS B C 1
ATOM 4545 O O . LYS B 1 111 ? -3.926 -29.297 -0.395 1 93.12 111 LYS B O 1
ATOM 4550 N N . LYS B 1 112 ? -3.258 -28.844 -2.416 1 90.25 112 LYS B N 1
ATOM 4551 C CA . LYS B 1 112 ? -2.725 -27.547 -2.012 1 90.25 112 LYS B CA 1
ATOM 4552 C C . LYS B 1 112 ? -3.84 -26.609 -1.536 1 90.25 112 LYS B C 1
ATOM 4554 O O . LYS B 1 112 ? -3.697 -25.938 -0.52 1 90.25 112 LYS B O 1
ATOM 4559 N N . ASN B 1 113 ? -4.918 -26.562 -2.285 1 92.88 113 ASN B N 1
ATOM 4560 C CA . ASN B 1 113 ? -6.066 -25.75 -1.887 1 92.88 113 ASN B CA 1
ATOM 4561 C C . ASN B 1 113 ? -6.633 -26.203 -0.544 1 92.88 113 ASN B C 1
ATOM 4563 O O . ASN B 1 113 ? -6.949 -25.391 0.313 1 92.88 113 ASN B O 1
ATOM 4567 N N . GLN B 1 114 ? -6.711 -27.531 -0.388 1 95 114 GLN B N 1
ATOM 4568 C CA . GLN B 1 114 ? -7.184 -28.078 0.875 1 95 114 GLN B CA 1
ATOM 4569 C C . GLN B 1 114 ? -6.293 -27.656 2.035 1 95 114 GLN B C 1
ATOM 4571 O O . GLN B 1 114 ? -6.789 -27.266 3.096 1 95 114 GLN B O 1
ATOM 4576 N N . PHE B 1 115 ? -5.023 -27.734 1.801 1 92.56 115 PHE B N 1
ATOM 4577 C CA . PHE B 1 115 ? -4.055 -27.375 2.832 1 92.56 115 PHE B CA 1
ATOM 4578 C C . PHE B 1 115 ? -4.25 -25.938 3.293 1 92.56 115 PHE B C 1
ATOM 4580 O O . PHE B 1 115 ? -4.297 -25.656 4.492 1 92.56 115 PHE B O 1
ATOM 4587 N N . VAL B 1 116 ? -4.395 -25.047 2.369 1 91.5 116 VAL B N 1
ATOM 4588 C CA . VAL B 1 116 ? -4.539 -23.641 2.684 1 91.5 116 VAL B CA 1
ATOM 4589 C C . VAL B 1 116 ? -5.82 -23.406 3.482 1 91.5 116 VAL B C 1
ATOM 4591 O O . VAL B 1 116 ? -5.812 -22.703 4.496 1 91.5 116 VAL B O 1
ATOM 4594 N N . LEU B 1 117 ? -6.863 -24.016 3.076 1 95.19 117 LEU B N 1
ATOM 4595 C CA . LEU B 1 117 ? -8.141 -23.875 3.775 1 95.19 117 LEU B CA 1
ATOM 4596 C C . LEU B 1 117 ? -8.047 -24.438 5.191 1 95.19 117 LEU B C 1
ATOM 4598 O O . LEU B 1 117 ? -8.555 -23.828 6.137 1 95.19 117 LEU B O 1
ATOM 4602 N N . LYS B 1 118 ? -7.359 -25.531 5.336 1 94.88 118 LYS B N 1
ATOM 4603 C CA . LYS B 1 118 ? -7.258 -26.219 6.621 1 94.88 118 LYS B CA 1
ATOM 4604 C C . LYS B 1 118 ? -6.383 -25.438 7.594 1 94.88 118 LYS B C 1
ATOM 4606 O O . LYS B 1 118 ? -6.574 -25.5 8.812 1 94.88 118 LYS B O 1
ATOM 4611 N N . ASN B 1 119 ? -5.473 -24.719 7.055 1 93.06 119 ASN B N 1
ATOM 4612 C CA . ASN B 1 119 ? -4.504 -24.016 7.891 1 93.06 119 ASN B CA 1
ATOM 4613 C C . ASN B 1 119 ? -4.723 -22.516 7.863 1 93.06 119 ASN B C 1
ATOM 4615 O O . ASN B 1 119 ? -3.773 -21.734 8 1 93.06 119 ASN B O 1
ATOM 4619 N N . MET B 1 120 ? -5.906 -22.109 7.719 1 94.38 120 MET B N 1
ATOM 4620 C CA . MET B 1 120 ? -6.266 -20.703 7.523 1 94.38 120 MET B CA 1
ATOM 4621 C C . MET B 1 120 ? -5.906 -19.875 8.75 1 94.38 120 MET B C 1
ATOM 4623 O O . MET B 1 120 ? -5.465 -18.734 8.625 1 94.38 120 MET B O 1
ATOM 4627 N N . ARG B 1 121 ? -6.062 -20.438 9.945 1 94.25 121 ARG B N 1
ATOM 4628 C CA . ARG B 1 121 ? -5.738 -19.703 11.156 1 94.25 121 ARG B CA 1
ATOM 4629 C C . ARG B 1 121 ? -4.262 -19.328 11.188 1 94.25 121 ARG B C 1
ATOM 4631 O O . ARG B 1 121 ? -3.916 -18.172 11.438 1 94.25 121 ARG B O 1
ATOM 4638 N N . GLU B 1 122 ? -3.389 -20.297 10.883 1 91.06 122 GLU B N 1
ATOM 4639 C CA . GLU B 1 122 ? -1.948 -20.047 10.875 1 91.06 122 GLU B CA 1
ATOM 4640 C C . GLU B 1 122 ? -1.559 -19.078 9.766 1 91.06 122 GLU B C 1
ATOM 4642 O O . GLU B 1 122 ? -0.673 -18.234 9.953 1 91.06 122 GLU B O 1
ATOM 4647 N N . ILE B 1 123 ? -2.209 -19.203 8.695 1 90.5 123 ILE B N 1
ATOM 4648 C CA . ILE B 1 123 ? -1.92 -18.344 7.543 1 90.5 123 ILE B CA 1
ATOM 4649 C C . ILE B 1 123 ? -2.287 -16.906 7.863 1 90.5 123 ILE B C 1
ATOM 4651 O O . ILE B 1 123 ? -1.489 -15.992 7.637 1 90.5 123 ILE B O 1
ATOM 4655 N N . LEU B 1 124 ? -3.482 -16.672 8.438 1 92.06 124 LEU B N 1
ATOM 4656 C CA . LEU B 1 124 ? -3.908 -15.312 8.766 1 92.06 124 LEU B CA 1
ATOM 4657 C C . LEU B 1 124 ? -3.055 -14.727 9.891 1 92.06 124 LEU B C 1
ATOM 4659 O O . LEU B 1 124 ? -2.771 -13.531 9.898 1 92.06 124 LEU B O 1
ATOM 4663 N N . ASP B 1 125 ? -2.684 -15.594 10.812 1 90.69 125 ASP B N 1
ATOM 4664 C CA . ASP B 1 125 ? -1.771 -15.148 11.867 1 90.69 125 ASP B CA 1
ATOM 4665 C C . ASP B 1 125 ? -0.461 -14.633 11.273 1 90.69 125 ASP B C 1
ATOM 4667 O O . ASP B 1 125 ? 0.031 -13.57 11.672 1 90.69 125 ASP B O 1
ATOM 4671 N N . ALA B 1 126 ? 0.059 -15.359 10.328 1 87.88 126 ALA B N 1
ATOM 4672 C CA . ALA B 1 126 ? 1.309 -14.969 9.68 1 87.88 126 ALA B CA 1
ATOM 4673 C C . ALA B 1 126 ? 1.124 -13.703 8.852 1 87.88 126 ALA B C 1
ATOM 4675 O O . ALA B 1 126 ? 1.923 -12.766 8.953 1 87.88 126 ALA B O 1
ATOM 4676 N N . LEU B 1 127 ? 0.034 -13.641 8.125 1 87.38 127 LEU B N 1
ATOM 4677 C CA . LEU B 1 127 ? -0.207 -12.531 7.207 1 87.38 127 LEU B CA 1
ATOM 4678 C C . LEU B 1 127 ? -0.45 -11.234 7.977 1 87.38 127 LEU B C 1
ATOM 4680 O O . LEU B 1 127 ? -0.123 -10.156 7.492 1 87.38 127 LEU B O 1
ATOM 4684 N N . THR B 1 128 ? -0.954 -11.305 9.219 1 89.31 128 THR B N 1
ATOM 4685 C CA . THR B 1 128 ? -1.299 -10.117 9.992 1 89.31 128 THR B CA 1
ATOM 4686 C C . THR B 1 128 ? -0.254 -9.852 11.07 1 89.31 128 THR B C 1
ATOM 4688 O O . THR B 1 128 ? -0.396 -8.922 11.867 1 89.31 128 THR B O 1
ATOM 4691 N N . ARG B 1 129 ? 0.738 -10.719 11.156 1 88.5 129 ARG B N 1
ATOM 4692 C CA . ARG B 1 129 ? 1.756 -10.664 12.203 1 88.5 129 ARG B CA 1
ATOM 4693 C C . ARG B 1 129 ? 1.123 -10.727 13.586 1 88.5 129 ARG B C 1
ATOM 4695 O O . ARG B 1 129 ? 1.434 -9.906 14.453 1 88.5 129 ARG B O 1
ATOM 4702 N N . GLY B 1 130 ? 0.129 -11.578 13.727 1 8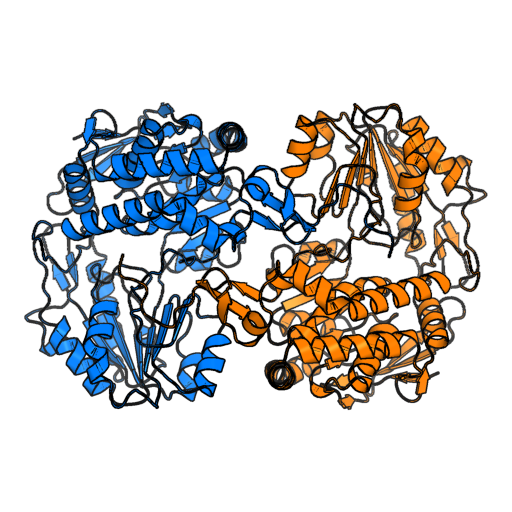8.94 130 GLY B N 1
ATOM 4703 C CA . GLY B 1 130 ? -0.466 -11.859 15.023 1 88.94 130 GLY B CA 1
ATOM 4704 C C . GLY B 1 130 ? -1.531 -10.852 15.422 1 88.94 130 GLY B C 1
ATOM 4705 O O . GLY B 1 130 ? -1.909 -10.773 16.594 1 88.94 130 GLY B O 1
ATOM 4706 N N . LEU B 1 131 ? -2.002 -10.016 14.555 1 91.56 131 LEU B N 1
ATOM 4707 C CA . LEU B 1 131 ? -3.088 -9.086 14.852 1 91.56 131 LEU B CA 1
ATOM 4708 C C . LEU B 1 131 ? -4.336 -9.836 15.312 1 91.56 131 LEU B C 1
ATOM 4710 O O . LEU B 1 131 ? -4.738 -10.82 14.688 1 91.56 131 LEU B O 1
ATOM 4714 N N . PRO B 1 132 ? -4.879 -9.422 16.453 1 93.12 132 PRO B N 1
ATOM 4715 C CA . PRO B 1 132 ? -6.195 -9.984 16.766 1 93.12 132 PRO B CA 1
ATOM 4716 C C . PRO B 1 132 ? -7.203 -9.789 15.625 1 93.12 132 PRO B C 1
ATOM 4718 O O . PRO B 1 132 ? -7.438 -8.656 15.203 1 93.12 132 PRO B O 1
ATOM 4721 N N . LEU B 1 133 ? -7.766 -10.836 15.172 1 94.06 133 LEU B N 1
ATOM 4722 C CA . LEU B 1 133 ? -8.539 -10.82 13.938 1 94.06 133 LEU B CA 1
ATOM 4723 C C . LEU B 1 133 ? -9.828 -10.023 14.117 1 94.06 133 LEU B C 1
ATOM 4725 O O . LEU B 1 133 ? -10.398 -9.531 13.141 1 94.06 133 LEU B O 1
ATOM 4729 N N . ASP B 1 134 ? -10.281 -9.883 15.352 1 93.75 134 ASP B N 1
ATOM 4730 C CA . ASP B 1 134 ? -11.477 -9.086 15.625 1 93.75 134 ASP B CA 1
ATOM 4731 C C . ASP B 1 134 ? -11.258 -7.625 15.25 1 93.75 134 ASP B C 1
ATOM 4733 O O . ASP B 1 134 ? -12.211 -6.898 14.969 1 93.75 134 ASP B O 1
ATOM 4737 N N . ILE B 1 135 ? -10.023 -7.18 15.266 1 94.38 135 ILE B N 1
ATOM 4738 C CA . ILE B 1 135 ? -9.711 -5.805 14.883 1 94.38 135 ILE B CA 1
ATOM 4739 C C . ILE B 1 135 ? -10.039 -5.598 13.406 1 94.38 135 ILE B C 1
ATOM 4741 O O . ILE B 1 135 ? -10.555 -4.551 13.016 1 94.38 135 ILE B O 1
ATOM 4745 N N . LEU B 1 136 ? -9.766 -6.605 12.594 1 94.62 136 LEU B N 1
ATOM 4746 C CA . LEU B 1 136 ? -10.109 -6.527 11.18 1 94.62 136 LEU B CA 1
ATOM 4747 C C . LEU B 1 136 ? -11.625 -6.531 10.984 1 94.62 136 LEU B C 1
ATOM 4749 O O . LEU B 1 136 ? -12.141 -5.836 10.109 1 94.62 136 LEU B O 1
ATOM 4753 N N . ALA B 1 137 ? -12.328 -7.262 11.82 1 94.5 137 ALA B N 1
ATOM 4754 C CA . ALA B 1 137 ? -13.781 -7.359 11.727 1 94.5 137 ALA B CA 1
ATOM 4755 C C . ALA B 1 137 ? -14.445 -6.07 12.195 1 94.5 137 ALA B C 1
ATOM 4757 O O . ALA B 1 137 ? -15.344 -5.551 11.523 1 94.5 137 ALA B O 1
ATOM 4758 N N . ASN B 1 138 ? -13.953 -5.543 13.305 1 93.25 138 ASN B N 1
ATOM 4759 C CA . ASN B 1 138 ? -14.57 -4.383 13.945 1 93.25 138 ASN B CA 1
ATOM 4760 C C . ASN B 1 138 ? -14.109 -3.078 13.305 1 93.25 138 ASN B C 1
ATOM 4762 O O . ASN B 1 138 ? -14.797 -2.061 13.391 1 93.25 138 ASN B O 1
ATOM 4766 N N . GLY B 1 139 ? -12.969 -3.115 12.789 1 93.81 139 GLY B N 1
ATOM 4767 C CA . GLY B 1 139 ? -12.383 -1.923 12.195 1 93.81 139 GLY B CA 1
ATOM 4768 C C . GLY B 1 139 ? -11.375 -1.24 13.102 1 93.81 139 GLY B C 1
ATOM 4769 O O . GLY B 1 139 ? -10.641 -0.348 12.664 1 93.81 139 GLY B O 1
ATOM 4770 N N . TYR B 1 140 ? -11.375 -1.572 14.375 1 93.81 140 TYR B N 1
ATOM 4771 C CA . TYR B 1 140 ? -10.398 -1.023 15.312 1 93.81 140 TYR B CA 1
ATOM 4772 C C . TYR B 1 140 ? -10.328 -1.869 16.578 1 93.81 140 TYR B C 1
ATOM 4774 O O . TYR B 1 140 ? -11.188 -2.725 16.812 1 93.81 140 TYR B O 1
ATOM 4782 N N . GLY B 1 141 ? -9.258 -1.674 17.328 1 92.31 141 GLY B N 1
ATOM 4783 C CA . GLY B 1 141 ? -9.109 -2.322 18.625 1 92.31 141 GLY B CA 1
ATOM 4784 C C . GLY B 1 141 ? -7.773 -2.025 19.297 1 92.31 141 GLY B C 1
ATOM 4785 O O . GLY B 1 141 ? -6.902 -1.396 18.688 1 92.31 141 GLY B O 1
ATOM 4786 N N . MET B 1 142 ? -7.707 -2.449 20.516 1 89.06 142 MET B N 1
ATOM 4787 C CA . MET B 1 142 ? -6.48 -2.293 21.281 1 89.06 142 MET B CA 1
ATOM 4788 C C . MET B 1 142 ? -5.598 -3.529 21.156 1 89.06 142 MET B C 1
ATOM 4790 O O . MET B 1 142 ? -6.062 -4.652 21.359 1 89.06 142 MET B O 1
ATOM 4794 N N . GLU B 1 143 ? -4.391 -3.352 20.719 1 87 143 GLU B N 1
ATOM 4795 C CA . GLU B 1 143 ? -3.426 -4.449 20.719 1 87 143 GLU B CA 1
ATOM 4796 C C . GLU B 1 143 ? -2.938 -4.746 22.141 1 87 143 GLU B C 1
ATOM 4798 O O . GLU B 1 143 ? -3.107 -3.924 23.047 1 87 143 GLU B O 1
ATOM 4803 N N . ASP B 1 144 ? -2.326 -5.941 22.281 1 83 144 ASP B N 1
ATOM 4804 C CA . ASP B 1 144 ? -1.824 -6.363 23.594 1 83 144 ASP B CA 1
ATOM 4805 C C . ASP B 1 144 ? -0.793 -5.371 24.125 1 83 144 ASP B C 1
ATOM 4807 O O . ASP B 1 144 ? -0.685 -5.18 25.344 1 83 144 ASP B O 1
ATOM 4811 N N . ARG B 1 145 ? -0.154 -4.582 23.312 1 82.88 145 ARG B N 1
ATOM 4812 C CA . ARG B 1 145 ? 0.887 -3.627 23.688 1 82.88 145 ARG B CA 1
ATOM 4813 C C . ARG B 1 145 ? 0.279 -2.311 24.156 1 82.88 145 ARG B C 1
ATOM 4815 O O . ARG B 1 145 ? 1.002 -1.393 24.562 1 82.88 145 ARG B O 1
ATOM 4822 N N . GLY B 1 146 ? -1.107 -2.223 24.125 1 81.06 146 GLY B N 1
ATOM 4823 C CA . GLY B 1 146 ? -1.795 -1.033 24.594 1 81.06 146 GLY B CA 1
ATOM 4824 C C . GLY B 1 146 ? -1.907 0.055 23.547 1 81.06 146 GLY B C 1
ATOM 4825 O O . GLY B 1 146 ? -2.029 1.235 23.875 1 81.06 146 GLY B O 1
ATOM 4826 N N . VAL B 1 147 ? -1.814 -0.26 22.344 1 84.12 147 VAL B N 1
ATOM 4827 C CA . VAL B 1 147 ? -1.911 0.707 21.25 1 84.12 147 VAL B CA 1
ATOM 4828 C C . VAL B 1 147 ? -3.191 0.461 20.453 1 84.12 147 VAL B C 1
ATOM 4830 O O . VAL B 1 147 ? -3.479 -0.672 20.062 1 84.12 147 VAL B O 1
ATOM 4833 N N . MET B 1 148 ? -3.961 1.559 20.266 1 88.62 148 MET B N 1
ATOM 4834 C CA . MET B 1 148 ? -5.145 1.506 19.422 1 88.62 148 MET B CA 1
ATOM 4835 C C . MET B 1 148 ? -4.75 1.422 17.953 1 88.62 148 MET B C 1
ATOM 4837 O O . MET B 1 148 ? -3.896 2.182 17.484 1 88.62 148 MET B O 1
ATOM 4841 N N . VAL B 1 149 ? -5.281 0.361 17.312 1 89.38 149 VAL B N 1
ATOM 4842 C CA . VAL B 1 149 ? -5.043 0.266 15.867 1 89.38 149 VAL B CA 1
ATOM 4843 C C . VAL B 1 149 ? -6.371 0.123 15.133 1 89.38 149 VAL B C 1
ATOM 4845 O O . VAL B 1 149 ? -7.371 -0.301 15.719 1 89.38 149 VAL B O 1
ATOM 4848 N N . SER B 1 150 ? -6.359 0.579 13.953 1 92.12 150 SER B N 1
ATOM 4849 C CA . SER B 1 150 ? -7.539 0.504 13.102 1 92.12 150 SER B CA 1
ATOM 4850 C C . SER B 1 150 ? -7.168 0.055 11.688 1 92.12 150 SER B C 1
ATOM 4852 O O . SER B 1 150 ? -6.152 0.493 11.141 1 92.12 150 SER B O 1
ATOM 4854 N N . TYR B 1 151 ? -7.906 -0.865 11.18 1 92.69 151 TYR B N 1
ATOM 4855 C CA . TYR B 1 151 ? -7.801 -1.32 9.797 1 92.69 151 TYR B CA 1
ATOM 4856 C C . TYR B 1 151 ? -9.133 -1.175 9.07 1 92.69 151 TYR B C 1
ATOM 4858 O O . TYR B 1 151 ? -10.156 -1.662 9.547 1 92.69 151 TYR B O 1
ATOM 4866 N N . GLN B 1 152 ? -9.094 -0.522 7.969 1 93.06 152 GLN B N 1
ATOM 4867 C CA . GLN B 1 152 ? -10.273 -0.314 7.141 1 93.06 152 GLN B CA 1
ATOM 4868 C C . GLN B 1 152 ? -10.266 -1.242 5.93 1 93.06 152 GLN B C 1
ATOM 4870 O O . GLN B 1 152 ? -9.266 -1.323 5.211 1 93.06 152 GLN B O 1
ATOM 4875 N N . ALA B 1 153 ? -11.391 -1.959 5.793 1 95.19 153 ALA B N 1
ATOM 4876 C CA . ALA B 1 153 ? -11.539 -2.752 4.578 1 95.19 153 ALA B CA 1
ATOM 4877 C C . ALA B 1 153 ? -11.703 -1.854 3.354 1 95.19 153 ALA B C 1
ATOM 4879 O O . ALA B 1 153 ? -12.516 -0.928 3.361 1 95.19 153 ALA B O 1
ATOM 4880 N N . ASN B 1 154 ? -11.047 -2.18 2.301 1 93.31 154 ASN B N 1
ATOM 4881 C CA . ASN B 1 154 ? -11.039 -1.35 1.101 1 93.31 154 ASN B CA 1
ATOM 4882 C C . ASN B 1 154 ? -12.18 -1.729 0.153 1 93.31 154 ASN B C 1
ATOM 4884 O O . ASN B 1 154 ? -12.461 -1.004 -0.802 1 93.31 154 ASN B O 1
ATOM 4888 N N . ALA B 1 155 ? -12.805 -2.848 0.423 1 95.56 155 ALA B N 1
ATOM 4889 C CA . ALA B 1 155 ? -13.859 -3.33 -0.466 1 95.56 155 ALA B CA 1
ATOM 4890 C C . ALA B 1 155 ? -14.758 -4.34 0.244 1 95.56 155 ALA B C 1
ATOM 4892 O O . ALA B 1 155 ? -14.312 -5.047 1.149 1 95.56 155 ALA B O 1
ATOM 4893 N N . PRO B 1 156 ? -15.984 -4.379 -0.202 1 97.06 156 PRO B N 1
ATOM 4894 C CA . PRO B 1 156 ? -16.875 -5.391 0.383 1 97.06 156 PRO B CA 1
ATOM 4895 C C . PRO B 1 156 ? -16.703 -6.766 -0.263 1 97.06 156 PRO B C 1
ATOM 4897 O O . PRO B 1 156 ? -17.141 -7.773 0.301 1 97.06 156 PRO B O 1
ATOM 4900 N N . VAL B 1 157 ? -16.109 -6.758 -1.479 1 98.31 157 VAL B N 1
ATOM 4901 C CA . VAL B 1 157 ? -15.93 -7.992 -2.236 1 98.31 157 VAL B CA 1
ATOM 4902 C C . VAL B 1 157 ? -14.594 -7.945 -2.979 1 98.31 157 VAL B C 1
ATOM 4904 O O 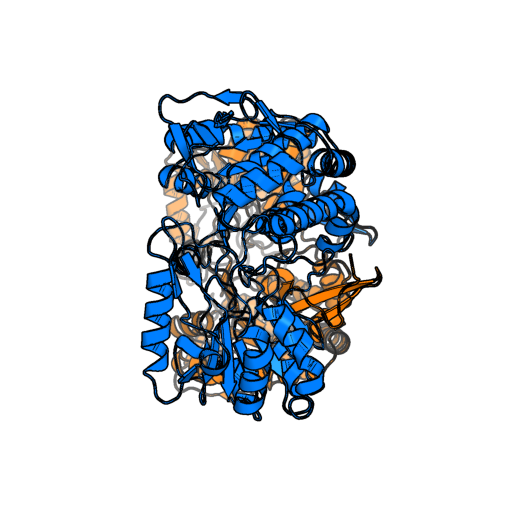. VAL B 1 157 ? -14.039 -6.867 -3.205 1 98.31 157 VAL B O 1
ATOM 4907 N N . LEU B 1 158 ? -14.07 -9.117 -3.273 1 98 158 LEU B N 1
ATOM 4908 C CA . LEU B 1 158 ? -12.938 -9.234 -4.191 1 98 158 LEU B CA 1
ATOM 4909 C C . LEU B 1 158 ? -13.391 -9.766 -5.547 1 98 158 LEU B C 1
ATOM 4911 O O . LEU B 1 158 ? -14.055 -10.797 -5.621 1 98 158 LEU B O 1
ATOM 4915 N N . GLY B 1 159 ? -13.117 -8.945 -6.582 1 98.31 159 GLY B N 1
ATOM 4916 C CA . GLY B 1 159 ? -13.328 -9.43 -7.938 1 98.31 159 GLY B CA 1
ATOM 4917 C C . GLY B 1 159 ? -12.148 -10.219 -8.477 1 98.31 159 GLY B C 1
ATOM 4918 O O . GLY B 1 159 ? -10.992 -9.859 -8.242 1 98.31 159 GLY B O 1
ATOM 4919 N N . LEU B 1 160 ? -12.461 -11.328 -9.18 1 97.19 160 LEU B N 1
ATOM 4920 C CA . LEU B 1 160 ? -11.406 -12.172 -9.727 1 97.19 160 LEU B CA 1
ATOM 4921 C C . LEU B 1 160 ? -11.695 -12.539 -11.18 1 97.19 160 LEU B C 1
ATOM 4923 O O . LEU B 1 160 ? -12.758 -13.086 -11.484 1 97.19 160 LEU B O 1
ATOM 4927 N N . VAL B 1 161 ? -10.812 -12.18 -12.008 1 96.94 161 VAL B N 1
ATOM 4928 C CA . VAL B 1 161 ? -10.789 -12.695 -13.375 1 96.94 161 VAL B CA 1
ATOM 4929 C C . VAL B 1 161 ? -9.75 -13.812 -13.484 1 96.94 161 VAL B C 1
ATOM 4931 O O . VAL B 1 161 ? -8.555 -13.547 -13.562 1 96.94 161 VAL B O 1
ATOM 4934 N N . LEU B 1 162 ? -10.242 -15.023 -13.523 1 95.31 162 LEU B N 1
ATOM 4935 C CA . LEU B 1 162 ? -9.414 -16.203 -13.281 1 95.31 162 LEU B CA 1
ATOM 4936 C C . LEU B 1 162 ? -8.883 -16.766 -14.586 1 95.31 162 LEU B C 1
ATOM 4938 O O . LEU B 1 162 ? -9.492 -16.578 -15.648 1 95.31 162 LEU B O 1
ATOM 4942 N N . PRO B 1 163 ? -7.77 -17.406 -14.492 1 89.56 163 PRO B N 1
ATOM 4943 C CA . PRO B 1 163 ? -7.18 -17.984 -15.703 1 89.56 163 PRO B CA 1
ATOM 4944 C C . PRO B 1 163 ? -7.805 -19.328 -16.078 1 89.56 163 PRO B C 1
ATOM 4946 O O . PRO B 1 163 ? -8.492 -19.953 -15.266 1 89.56 163 PRO B O 1
ATOM 4949 N N . SER B 1 164 ? -7.508 -19.781 -17.234 1 80.44 164 SER B N 1
ATOM 4950 C CA . SER B 1 164 ? -8.039 -21.031 -17.766 1 80.44 164 SER B CA 1
ATOM 4951 C C . SER B 1 164 ? -7.059 -22.188 -17.547 1 80.44 164 SER B C 1
ATOM 4953 O O . SER B 1 164 ? -7.441 -23.359 -17.625 1 80.44 164 SER B O 1
ATOM 4955 N N . ASN B 1 165 ? -5.852 -21.828 -17.266 1 72 165 ASN B N 1
ATOM 4956 C CA . ASN B 1 165 ? -4.863 -22.891 -17.328 1 72 165 ASN B CA 1
ATOM 4957 C C . ASN B 1 165 ? -4.09 -23.031 -16.031 1 72 165 ASN B C 1
ATOM 4959 O O . ASN B 1 165 ? -3.09 -23.75 -15.969 1 72 165 ASN B O 1
ATOM 4963 N N . SER B 1 166 ? -4.52 -22.344 -15.039 1 69.44 166 SER B N 1
ATOM 4964 C CA . SER B 1 166 ? -3.752 -22.375 -13.797 1 69.44 166 SER B CA 1
ATOM 4965 C C . SER B 1 166 ? -4.66 -22.578 -12.586 1 69.44 166 SER B C 1
ATOM 4967 O O . SER B 1 166 ? -4.93 -21.641 -11.844 1 69.44 166 SER B O 1
ATOM 4969 N N . PRO B 1 167 ? -4.949 -23.828 -12.352 1 66.69 167 PRO B N 1
ATOM 4970 C CA . PRO B 1 167 ? -5.855 -24.062 -11.227 1 66.69 167 PRO B CA 1
ATOM 4971 C C . PRO B 1 167 ? -5.203 -23.797 -9.875 1 66.69 167 PRO B C 1
ATOM 4973 O O . PRO B 1 167 ? -5.902 -23.641 -8.867 1 66.69 167 PRO B O 1
ATOM 4976 N N . GLY B 1 168 ? -3.84 -23.625 -9.828 1 67.56 168 GLY B N 1
ATOM 4977 C CA . GLY B 1 168 ? -3.121 -23.438 -8.578 1 67.56 168 GLY B CA 1
ATOM 4978 C C . GLY B 1 168 ? -3.238 -22.031 -8.023 1 67.56 168 GLY B C 1
ATOM 4979 O O . GLY B 1 168 ? -2.979 -21.797 -6.84 1 67.56 168 GLY B O 1
ATOM 4980 N N . VAL B 1 169 ? -3.783 -21.094 -8.82 1 75 169 VAL B N 1
ATOM 4981 C CA . VAL B 1 169 ? -3.756 -19.688 -8.422 1 75 169 VAL B CA 1
ATOM 4982 C C . VAL B 1 169 ? -4.883 -19.406 -7.434 1 75 169 VAL B C 1
ATOM 4984 O O . VAL B 1 169 ? -4.914 -18.344 -6.805 1 75 169 VAL B O 1
ATOM 4987 N N . HIS B 1 170 ? -5.672 -20.391 -7.086 1 79.75 170 HIS B N 1
ATOM 4988 C CA . HIS B 1 170 ? -6.883 -20.188 -6.301 1 79.75 170 HIS B CA 1
ATOM 4989 C C . HIS B 1 170 ? -6.559 -20.031 -4.82 1 79.75 170 HIS B C 1
ATOM 4991 O O . HIS B 1 170 ? -7.375 -19.5 -4.055 1 79.75 170 HIS B O 1
ATOM 4997 N N . THR B 1 171 ? -5.328 -20.406 -4.41 1 84.5 171 THR B N 1
ATOM 4998 C CA . THR B 1 171 ? -4.926 -20.25 -3.016 1 84.5 171 THR B CA 1
ATOM 4999 C C . THR B 1 171 ? -4.887 -18.766 -2.637 1 84.5 171 THR B C 1
ATOM 5001 O O . THR B 1 171 ? -5.012 -18.422 -1.462 1 84.5 171 THR B O 1
ATOM 5004 N N . LEU B 1 172 ? -4.844 -17.906 -3.625 1 85.94 172 LEU B N 1
ATOM 5005 C CA . LEU B 1 172 ? -4.621 -16.484 -3.391 1 85.94 172 LEU B CA 1
ATOM 5006 C C . LEU B 1 172 ? -5.875 -15.828 -2.828 1 85.94 172 LEU B C 1
ATOM 5008 O O . LEU B 1 172 ? -5.793 -14.781 -2.178 1 85.94 172 LEU B O 1
ATOM 5012 N N . TRP B 1 173 ? -7.027 -16.453 -3.074 1 90.56 173 TRP B N 1
ATOM 5013 C CA . TRP B 1 173 ? -8.227 -15.727 -2.664 1 90.56 173 TRP B CA 1
ATOM 5014 C C . TRP B 1 173 ? -8.984 -16.5 -1.583 1 90.56 173 TRP B C 1
ATOM 5016 O O . TRP B 1 173 ? -10.062 -16.078 -1.161 1 90.56 173 TRP B O 1
ATOM 5026 N N . MET B 1 174 ? -8.43 -17.578 -1.099 1 91.69 174 MET B N 1
ATOM 5027 C CA . MET B 1 174 ? -9.07 -18.438 -0.101 1 91.69 174 MET B CA 1
ATOM 5028 C C . MET B 1 174 ? -9.227 -17.688 1.224 1 91.69 174 MET B C 1
ATOM 5030 O O . MET B 1 174 ? -10.195 -17.922 1.954 1 91.69 174 MET B O 1
ATOM 5034 N N . PRO B 1 175 ? -8.352 -16.75 1.527 1 92.94 175 PRO B N 1
ATOM 5035 C CA . PRO B 1 175 ? -8.523 -16.047 2.799 1 92.94 175 PRO B CA 1
ATOM 5036 C C . PRO B 1 175 ? -9.664 -15.031 2.758 1 92.94 175 PRO B C 1
ATOM 5038 O O . PRO B 1 175 ? -10.055 -14.492 3.797 1 92.94 175 PRO B O 1
ATOM 5041 N N . VAL B 1 176 ? -10.305 -14.75 1.678 1 96.5 176 VAL B N 1
ATOM 5042 C CA . VAL B 1 176 ? -11.172 -13.594 1.484 1 96.5 176 VAL B CA 1
ATOM 5043 C C . VAL B 1 176 ? -12.453 -13.773 2.299 1 96.5 176 VAL B C 1
ATOM 5045 O O . VAL B 1 176 ? -12.875 -12.859 3.012 1 96.5 176 VAL B O 1
ATOM 5048 N N . ILE B 1 177 ? -13.031 -14.992 2.309 1 97.88 177 ILE B N 1
ATOM 5049 C CA . ILE B 1 177 ? -14.281 -15.227 3.029 1 97.88 177 ILE B CA 1
ATOM 5050 C C . ILE B 1 177 ? -14.031 -15.117 4.531 1 97.88 177 ILE B C 1
ATOM 5052 O O . ILE B 1 177 ? -14.742 -14.391 5.234 1 97.88 177 ILE B O 1
ATOM 5056 N N . PRO B 1 178 ? -12.953 -15.742 5.039 1 97.31 178 PRO B N 1
ATOM 5057 C CA . PRO B 1 178 ? -12.672 -15.555 6.465 1 97.31 178 PRO B CA 1
ATOM 5058 C C . PRO B 1 178 ? -12.445 -14.086 6.836 1 97.31 178 PRO B C 1
ATOM 5060 O O . PRO B 1 178 ? -12.742 -13.68 7.961 1 97.31 178 PRO B O 1
ATOM 5063 N N . LEU B 1 179 ? -11.977 -13.281 5.93 1 97 179 LEU B N 1
ATOM 5064 C CA . LEU B 1 179 ? -11.742 -11.859 6.164 1 97 179 LEU B CA 1
ATOM 5065 C C . LEU B 1 179 ? -13.023 -11.055 5.969 1 97 179 LEU B C 1
ATOM 5067 O O . LEU B 1 179 ? -12.992 -9.82 5.941 1 97 179 LEU B O 1
ATOM 5071 N N . GLN B 1 180 ? -14.125 -11.781 5.77 1 98.12 180 GLN B N 1
ATOM 5072 C CA . GLN B 1 180 ? -15.484 -11.258 5.738 1 98.12 180 GLN B CA 1
ATOM 5073 C C . GLN B 1 180 ? -15.711 -10.406 4.492 1 98.12 180 GLN B C 1
ATOM 5075 O O . GLN B 1 180 ? -16.344 -9.352 4.562 1 98.12 180 GLN B O 1
ATOM 5080 N N . MET B 1 181 ? -15.211 -10.773 3.396 1 98.12 181 MET B N 1
ATOM 5081 C CA . MET B 1 181 ? -15.461 -10.172 2.09 1 98.12 181 MET B CA 1
ATOM 5082 C C . MET B 1 181 ? -16.031 -11.195 1.118 1 98.12 181 MET B C 1
ATOM 5084 O O . MET B 1 181 ? -15.672 -12.367 1.156 1 98.12 181 MET B O 1
ATOM 5088 N N . GLY B 1 182 ? -16.922 -10.727 0.321 1 98.5 182 GLY B N 1
ATOM 5089 C CA . GLY B 1 182 ? -17.531 -11.617 -0.656 1 98.5 182 GLY B CA 1
ATOM 5090 C C . GLY B 1 182 ? -16.625 -11.891 -1.847 1 98.5 182 GLY B C 1
ATOM 5091 O O . GLY B 1 182 ? -15.539 -11.328 -1.954 1 98.5 182 GLY B O 1
ATOM 5092 N N . LEU B 1 183 ? -17.094 -12.797 -2.697 1 98.44 183 LEU B N 1
ATOM 5093 C CA . LEU B 1 183 ? -16.328 -13.195 -3.869 1 98.44 183 LEU B CA 1
ATOM 5094 C C . LEU B 1 183 ? -17.125 -12.984 -5.148 1 98.44 183 LEU B C 1
ATOM 5096 O O . LEU B 1 183 ? -18.297 -13.367 -5.219 1 98.44 183 LEU B O 1
ATOM 5100 N N . VAL B 1 184 ? -16.531 -12.336 -6.098 1 98.81 184 VAL B N 1
ATOM 5101 C CA . VAL B 1 184 ? -17.047 -12.18 -7.453 1 98.81 184 VAL B CA 1
ATOM 5102 C C . VAL B 1 184 ? -16.078 -12.805 -8.453 1 98.81 184 VAL B C 1
ATOM 5104 O O . VAL B 1 184 ? -15.031 -12.234 -8.75 1 98.81 184 VAL B O 1
ATOM 5107 N N . LEU B 1 185 ? -16.516 -13.945 -9.008 1 98.12 185 LEU B N 1
ATOM 5108 C CA . LEU B 1 185 ? -15.578 -14.758 -9.781 1 98.12 185 LEU B CA 1
ATOM 5109 C C . LEU B 1 185 ? -15.984 -14.812 -11.25 1 98.12 185 LEU B C 1
ATOM 5111 O O . LEU B 1 185 ? -17.141 -15.109 -11.562 1 98.12 185 LEU B O 1
ATOM 5115 N N . LYS B 1 186 ? -15.172 -14.438 -12.094 1 98 186 LYS B N 1
ATOM 5116 C CA . LYS B 1 186 ? -15.273 -14.727 -13.523 1 98 186 LYS B CA 1
ATOM 5117 C C . LYS B 1 186 ? -14.281 -15.82 -13.93 1 98 186 LYS B C 1
ATOM 5119 O O . LYS B 1 186 ? -13.125 -15.539 -14.219 1 98 186 LYS B O 1
ATOM 5124 N N . PRO B 1 187 ? -14.734 -17.062 -14.062 1 96.31 187 PRO B N 1
ATOM 5125 C CA . PRO B 1 187 ? -13.836 -18.172 -14.375 1 96.31 187 PRO B CA 1
ATOM 5126 C C . PRO B 1 187 ? -13.281 -18.109 -15.797 1 96.31 187 PRO B C 1
ATOM 5128 O O . PRO B 1 187 ? -13.867 -17.438 -16.656 1 96.31 187 PRO B O 1
ATOM 5131 N N . GLY B 1 188 ? -12.125 -18.719 -15.953 1 93.06 188 GLY B N 1
ATOM 5132 C CA . GLY B 1 188 ? -11.688 -18.969 -17.312 1 93.06 188 GLY B CA 1
ATOM 5133 C C . GLY B 1 188 ? -12.594 -19.922 -18.062 1 93.06 188 GLY B C 1
ATOM 5134 O O . GLY B 1 188 ? -13.18 -20.828 -17.469 1 93.06 188 GLY B O 1
ATOM 5135 N N . PRO B 1 189 ? -12.656 -19.766 -19.359 1 91.5 189 PRO B N 1
ATOM 5136 C CA . PRO B 1 189 ? -13.609 -20.578 -20.125 1 91.5 189 PRO B CA 1
ATOM 5137 C C . PRO B 1 189 ? -13.289 -22.078 -20.062 1 91.5 189 PRO B C 1
ATOM 5139 O O . PRO B 1 189 ? -14.195 -22.906 -20.172 1 91.5 189 PRO B O 1
ATOM 5142 N N . GLN B 1 190 ? -12.07 -22.422 -19.828 1 91.19 190 GLN B N 1
ATOM 5143 C CA . GLN B 1 190 ? -11.695 -23.828 -19.859 1 91.19 190 GLN B CA 1
ATOM 5144 C C . GLN B 1 190 ? -11.594 -24.406 -18.438 1 91.19 190 GLN B C 1
ATOM 5146 O O . GLN B 1 190 ? -11.367 -25.609 -18.266 1 91.19 190 GLN B O 1
ATOM 5151 N N . GLU B 1 191 ? -11.75 -23.562 -17.484 1 93 191 GLU B N 1
ATOM 5152 C CA . GLU B 1 191 ? -11.586 -24.047 -16.125 1 93 191 GLU B CA 1
ATOM 5153 C C . GLU B 1 191 ? -12.664 -23.484 -15.203 1 93 191 GLU B C 1
ATOM 5155 O O . GLU B 1 191 ? -12.367 -22.734 -14.266 1 93 191 GLU B O 1
ATOM 5160 N N . PRO B 1 192 ? -13.914 -23.766 -15.453 1 94.44 192 PRO B N 1
ATOM 5161 C CA . PRO B 1 192 ? -14.984 -23.344 -14.547 1 94.44 192 PRO B CA 1
ATOM 5162 C C . PRO B 1 192 ? -15.094 -24.234 -13.305 1 94.44 192 PRO B C 1
ATOM 5164 O O . PRO B 1 192 ? -15.828 -23.906 -12.367 1 94.44 192 PRO B O 1
ATOM 5167 N N . TRP B 1 193 ? -14.359 -25.297 -13.234 1 96 193 TRP B N 1
ATOM 5168 C CA . TRP B 1 193 ? -14.531 -26.391 -12.281 1 96 193 TRP B CA 1
ATOM 5169 C C . TRP B 1 193 ? -14.18 -25.938 -10.867 1 96 193 TRP B C 1
ATOM 5171 O O . TRP B 1 193 ? -14.969 -26.125 -9.938 1 96 193 TRP B O 1
ATOM 5181 N N . THR B 1 194 ? -13.031 -25.281 -10.703 1 96 194 THR B N 1
ATOM 5182 C CA . THR B 1 194 ? -12.531 -24.953 -9.375 1 96 194 THR B CA 1
ATOM 5183 C C . THR B 1 194 ? -13.43 -23.922 -8.695 1 96 194 THR B C 1
ATOM 5185 O O . THR B 1 194 ? -13.852 -24.125 -7.555 1 96 194 THR B O 1
ATOM 5188 N N . PRO B 1 195 ? -13.82 -22.812 -9.359 1 96.25 195 PRO B N 1
ATOM 5189 C CA . PRO B 1 195 ? -14.68 -21.844 -8.68 1 96.25 195 PRO B CA 1
ATOM 5190 C C . PRO B 1 195 ? -16 -22.453 -8.227 1 96.25 195 PRO B C 1
ATOM 5192 O O . PRO B 1 195 ? -16.453 -22.188 -7.105 1 96.25 195 PRO B O 1
ATOM 5195 N N . TYR B 1 196 ? -16.594 -23.297 -9.047 1 97.25 196 TYR B N 1
ATOM 5196 C CA . TYR B 1 196 ? -17.891 -23.859 -8.695 1 97.25 196 TYR B CA 1
ATOM 5197 C C . TYR B 1 196 ? -17.766 -24.891 -7.586 1 97.25 196 TYR B C 1
ATOM 5199 O O . TYR B 1 196 ? -18.547 -24.906 -6.645 1 97.25 196 TYR B O 1
ATOM 5207 N N . ARG B 1 197 ? -16.781 -25.797 -7.695 1 97.38 197 ARG B N 1
ATOM 5208 C CA . ARG B 1 197 ? -16.625 -26.797 -6.645 1 97.38 197 ARG B CA 1
ATOM 5209 C C . ARG B 1 197 ? -16.297 -26.125 -5.309 1 97.38 197 ARG B C 1
ATOM 5211 O O . ARG B 1 197 ? -16.828 -26.531 -4.27 1 97.38 197 ARG B O 1
ATOM 5218 N N . MET B 1 198 ? -15.398 -25.125 -5.344 1 97.12 198 MET B N 1
ATOM 5219 C CA . MET B 1 198 ? -15.031 -24.406 -4.125 1 97.12 198 MET B CA 1
ATOM 5220 C C . MET B 1 198 ? -16.25 -23.734 -3.508 1 97.12 198 MET B C 1
ATOM 5222 O O . MET B 1 198 ? -16.453 -23.797 -2.297 1 97.12 198 MET B O 1
ATOM 5226 N N . ALA B 1 199 ? -17.047 -23.062 -4.332 1 97.81 199 ALA B N 1
ATOM 5227 C CA . ALA B 1 199 ? -18.266 -22.406 -3.842 1 97.81 199 ALA B CA 1
ATOM 5228 C C . ALA B 1 199 ? -19.203 -23.406 -3.176 1 97.81 199 ALA B C 1
ATOM 5230 O O . ALA B 1 199 ? -19.688 -23.172 -2.072 1 97.81 199 ALA B O 1
ATOM 5231 N N . GLU B 1 200 ? -19.391 -24.562 -3.814 1 98.25 200 GLU B N 1
ATOM 5232 C CA . GLU B 1 200 ? -20.297 -25.578 -3.268 1 98.25 200 GLU B CA 1
ATOM 5233 C C . GLU B 1 200 ? -19.75 -26.125 -1.954 1 98.25 200 GLU B C 1
ATOM 5235 O O . GLU B 1 200 ? -20.516 -26.438 -1.042 1 98.25 200 GLU B O 1
ATOM 5240 N N . ALA B 1 201 ? -18.406 -26.297 -1.895 1 98.56 201 ALA B N 1
ATOM 5241 C CA . ALA B 1 201 ? -17.797 -26.719 -0.634 1 98.56 201 ALA B CA 1
ATOM 5242 C C . ALA B 1 201 ? -18.062 -25.703 0.467 1 98.56 201 ALA B C 1
ATOM 5244 O O . ALA B 1 201 ? -18.391 -26.062 1.596 1 98.56 201 ALA B O 1
ATOM 5245 N N . PHE B 1 202 ? -17.922 -24.406 0.155 1 98.69 202 PHE B N 1
ATOM 5246 C CA . PHE B 1 202 ? -18.188 -23.344 1.106 1 98.69 202 PHE B CA 1
ATOM 5247 C C . PHE B 1 202 ? -19.641 -23.375 1.566 1 98.69 202 PHE B C 1
ATOM 5249 O O . PHE B 1 202 ? -19.922 -23.312 2.766 1 98.69 202 PHE B O 1
ATOM 5256 N N . PHE B 1 203 ? -20.594 -23.578 0.607 1 98.56 203 PHE B N 1
ATOM 5257 C CA . PHE B 1 203 ? -22.016 -23.625 0.934 1 98.56 203 PHE B CA 1
ATOM 5258 C C . PHE B 1 203 ? -22.328 -24.797 1.848 1 98.56 203 PHE B C 1
ATOM 5260 O O . PHE B 1 203 ? -23.016 -24.641 2.861 1 98.56 203 PHE B O 1
ATOM 5267 N N . ALA B 1 204 ? -21.766 -25.891 1.509 1 98.56 204 ALA B N 1
ATOM 5268 C CA . ALA B 1 204 ? -22 -27.109 2.293 1 98.56 204 ALA B CA 1
ATOM 5269 C C . ALA B 1 204 ? -21.422 -26.969 3.701 1 98.56 204 ALA B C 1
ATOM 5271 O O . ALA B 1 204 ? -21.906 -27.594 4.641 1 98.56 204 ALA B O 1
ATOM 5272 N N . ALA B 1 205 ? -20.438 -26.156 3.84 1 98.69 205 ALA B N 1
ATOM 5273 C CA . ALA B 1 205 ? -19.781 -25.938 5.129 1 98.69 205 ALA B CA 1
ATOM 5274 C C . ALA B 1 205 ? -20.5 -24.875 5.941 1 98.69 205 ALA B C 1
ATOM 5276 O O . ALA B 1 205 ? -20.094 -24.562 7.066 1 98.69 205 ALA B O 1
ATOM 5277 N N . GLY B 1 206 ? -21.484 -24.219 5.383 1 98.44 206 GLY B N 1
ATOM 5278 C CA . GLY B 1 206 ? -22.297 -23.281 6.137 1 98.44 206 GLY B CA 1
ATOM 5279 C C . GLY B 1 206 ? -22.047 -21.828 5.773 1 98.44 206 GLY B C 1
ATOM 5280 O O . GLY B 1 206 ? -22.594 -20.922 6.395 1 98.44 206 GLY B O 1
ATOM 5281 N N . ILE B 1 207 ? -21.219 -21.578 4.828 1 98.75 207 ILE B N 1
ATOM 5282 C CA . ILE B 1 207 ? -21.062 -20.219 4.32 1 98.75 207 ILE B CA 1
ATOM 5283 C C . ILE B 1 207 ? -22.297 -19.812 3.52 1 98.75 207 ILE B C 1
ATOM 5285 O O . ILE B 1 207 ? -22.75 -20.562 2.652 1 98.75 207 ILE B O 1
ATOM 5289 N N . PRO B 1 208 ? -22.828 -18.641 3.783 1 98.69 208 PRO B N 1
ATOM 5290 C CA . PRO B 1 208 ? -24.031 -18.219 3.064 1 98.69 208 PRO B CA 1
ATOM 5291 C C . PRO B 1 208 ? -23.828 -18.125 1.557 1 98.69 208 PRO B C 1
ATOM 5293 O O . PRO B 1 208 ? -22.781 -17.625 1.111 1 98.69 208 PRO B O 1
ATOM 5296 N N . ARG B 1 209 ? -24.812 -18.562 0.782 1 98.38 209 ARG B N 1
ATOM 5297 C CA . ARG B 1 209 ? -24.703 -18.594 -0.672 1 98.38 209 ARG B CA 1
ATOM 5298 C C . ARG B 1 209 ? -24.656 -17.188 -1.248 1 98.38 209 ARG B C 1
ATOM 5300 O O . ARG B 1 209 ? -24.031 -16.953 -2.285 1 98.38 209 ARG B O 1
ATOM 5307 N N . GLU B 1 210 ? -25.219 -16.219 -0.546 1 98.44 210 GLU B N 1
ATOM 5308 C CA . GLU B 1 210 ? -25.422 -14.852 -1.025 1 98.44 210 GLU B CA 1
ATOM 5309 C C . GLU B 1 210 ? -24.094 -14.086 -1.096 1 98.44 210 GLU B C 1
ATOM 5311 O O . GLU B 1 210 ? -24.047 -12.969 -1.609 1 98.44 210 GLU B O 1
ATOM 5316 N N . VAL B 1 211 ? -22.984 -14.688 -0.607 1 98.75 211 VAL B N 1
ATOM 5317 C CA . VAL B 1 211 ? -21.734 -13.93 -0.509 1 98.75 211 VAL B CA 1
ATOM 5318 C C . VAL B 1 211 ? -20.828 -14.289 -1.674 1 98.75 211 VAL B C 1
ATOM 5320 O O . VAL B 1 211 ? -19.719 -13.742 -1.799 1 98.75 211 VAL B O 1
ATOM 5323 N N . ILE B 1 212 ? -21.266 -15.211 -2.594 1 98.75 212 ILE B N 1
ATOM 5324 C CA . ILE B 1 212 ? -20.438 -15.648 -3.715 1 98.75 212 ILE B CA 1
ATOM 5325 C C . ILE B 1 212 ? -21.234 -15.531 -5.016 1 98.75 212 ILE B C 1
ATOM 5327 O O . ILE B 1 212 ? -22.375 -15.977 -5.086 1 98.75 212 ILE B O 1
ATOM 5331 N N . SER B 1 213 ? -20.641 -14.883 -5.98 1 98.81 213 SER B N 1
ATOM 5332 C CA . SER B 1 213 ? -21.156 -14.859 -7.344 1 98.81 213 SER B CA 1
ATOM 5333 C C . SER B 1 213 ? -20.141 -15.398 -8.336 1 98.81 213 SER B C 1
ATOM 5335 O O . SER B 1 213 ? -18.938 -15.18 -8.172 1 98.81 213 SER B O 1
ATOM 5337 N N . ILE B 1 214 ? -20.609 -16.141 -9.312 1 98.69 214 ILE B N 1
ATOM 5338 C CA . ILE B 1 214 ? -19.766 -16.672 -10.383 1 98.69 214 ILE B CA 1
ATOM 5339 C C . ILE B 1 214 ? -20.359 -16.297 -11.734 1 98.69 214 ILE B C 1
ATOM 5341 O O . ILE B 1 214 ? -21.516 -16.625 -12.031 1 98.69 214 ILE B O 1
ATOM 5345 N N . TYR B 1 215 ? -19.562 -15.594 -12.555 1 98.75 215 TYR B N 1
ATOM 5346 C CA . TYR B 1 215 ? -20.031 -15.039 -13.812 1 98.75 215 TYR B CA 1
ATOM 5347 C C . TYR B 1 215 ? -19.203 -15.531 -14.984 1 98.75 215 TYR B C 1
ATOM 5349 O O . TYR B 1 215 ? -18.375 -14.789 -15.516 1 98.75 215 TYR B O 1
ATOM 5357 N N . PRO B 1 216 ? -19.453 -16.797 -15.43 1 98.31 216 PRO B N 1
ATOM 5358 C CA . PRO B 1 216 ? -18.828 -17.172 -16.703 1 98.31 216 PRO B CA 1
ATOM 5359 C C . PRO B 1 216 ? -19.234 -16.266 -17.859 1 98.31 216 PRO B C 1
ATOM 5361 O O . PRO B 1 216 ? -20.391 -15.844 -17.938 1 98.31 216 PRO B O 1
ATOM 5364 N N . GLY B 1 217 ? -18.297 -15.867 -18.641 1 97.25 217 GLY B N 1
ATOM 5365 C CA . GLY B 1 217 ? -18.594 -14.992 -19.766 1 97.25 217 GLY B CA 1
ATOM 5366 C C . GLY B 1 217 ? -17.344 -14.508 -20.484 1 97.25 217 GLY B C 1
ATOM 5367 O O . GLY B 1 217 ? -16.25 -15.016 -20.234 1 97.25 217 GLY B O 1
ATOM 5368 N N . GLY B 1 218 ? -17.516 -13.617 -21.438 1 95.38 218 GLY B N 1
ATOM 5369 C CA . GLY B 1 218 ? -16.422 -13.141 -22.281 1 95.38 218 GLY B CA 1
ATOM 5370 C C . GLY B 1 218 ? -15.703 -11.945 -21.672 1 95.38 218 GLY B C 1
ATOM 5371 O O . GLY B 1 218 ? -15.664 -11.789 -20.453 1 95.38 218 GLY B O 1
ATOM 5372 N N . ALA B 1 219 ? -15.062 -11.219 -22.562 1 95.12 219 ALA B N 1
ATOM 5373 C CA . ALA B 1 219 ? -14.219 -10.086 -22.188 1 95.12 219 ALA B CA 1
ATOM 5374 C C . ALA B 1 219 ? -15.039 -9.008 -21.484 1 95.12 219 ALA B C 1
ATOM 5376 O O . ALA B 1 219 ? -14.547 -8.328 -20.578 1 95.12 219 ALA B O 1
ATOM 5377 N N . ASP B 1 220 ? -16.25 -8.867 -21.844 1 97.56 220 ASP B N 1
ATOM 5378 C CA . ASP B 1 220 ? -17.094 -7.848 -21.234 1 97.56 220 ASP B CA 1
ATOM 5379 C C . ASP B 1 220 ? -17.375 -8.156 -19.766 1 97.56 220 ASP B C 1
ATOM 5381 O O . ASP B 1 220 ? -17.453 -7.246 -18.938 1 97.56 220 ASP B O 1
ATOM 5385 N N . CYS B 1 221 ? -17.5 -9.445 -19.422 1 98.19 221 CYS B N 1
ATOM 5386 C CA . CYS B 1 221 ? -17.688 -9.836 -18.016 1 98.19 221 CYS B CA 1
ATOM 5387 C C . CYS B 1 221 ? -16.438 -9.508 -17.203 1 98.19 221 CYS B C 1
ATOM 5389 O O . CYS B 1 221 ? -16.547 -8.969 -16.094 1 98.19 221 CYS B O 1
ATOM 5391 N N . GLY B 1 222 ? -15.297 -9.836 -17.75 1 97.56 222 GLY B N 1
ATOM 5392 C CA . GLY B 1 222 ? -14.062 -9.492 -17.078 1 97.56 222 GLY B CA 1
ATOM 5393 C C . GLY B 1 222 ? -13.906 -8.008 -16.828 1 97.56 222 GLY B C 1
ATOM 5394 O O . GLY B 1 222 ? -13.57 -7.586 -15.711 1 97.56 222 GLY B O 1
ATOM 5395 N N . ALA B 1 223 ? -14.211 -7.23 -17.844 1 97.44 223 ALA B N 1
ATOM 5396 C CA . ALA B 1 223 ? -14.125 -5.777 -17.75 1 97.44 223 ALA B CA 1
ATOM 5397 C C . ALA B 1 223 ? -15.094 -5.242 -16.688 1 97.44 223 ALA B C 1
ATOM 5399 O O . ALA B 1 223 ? -14.75 -4.332 -15.93 1 97.44 223 ALA B O 1
ATOM 5400 N N . ALA B 1 224 ? -16.25 -5.812 -16.672 1 98.5 224 ALA B N 1
ATOM 5401 C CA . ALA B 1 224 ? -17.266 -5.375 -15.711 1 98.5 224 ALA B CA 1
ATOM 5402 C C . ALA B 1 224 ? -16.844 -5.676 -14.273 1 98.5 224 ALA B C 1
ATOM 5404 O O . ALA B 1 224 ? -17.047 -4.859 -13.375 1 98.5 224 ALA B O 1
ATOM 5405 N N . VAL B 1 225 ? -16.234 -6.852 -14.039 1 98.5 225 VAL B N 1
ATOM 5406 C CA . VAL B 1 225 ? -15.734 -7.219 -12.719 1 98.5 225 VAL B CA 1
ATOM 5407 C C . VAL B 1 225 ? -14.672 -6.219 -12.273 1 98.5 225 VAL B C 1
ATOM 5409 O O . VAL B 1 225 ? -14.742 -5.68 -11.164 1 98.5 225 VAL B O 1
ATOM 5412 N N . LEU B 1 226 ? -13.727 -5.895 -13.156 1 97.62 226 LEU B N 1
ATOM 5413 C CA . LEU B 1 226 ? -12.617 -4.996 -12.844 1 97.62 226 LEU B CA 1
ATOM 5414 C C . LEU B 1 226 ? -13.125 -3.574 -12.617 1 97.62 226 LEU B C 1
ATOM 5416 O O . LEU B 1 226 ? -12.602 -2.854 -11.766 1 97.62 226 LEU B O 1
ATOM 5420 N N . ALA B 1 227 ? -14.133 -3.211 -13.32 1 96.56 227 ALA B N 1
ATOM 5421 C CA . ALA B 1 227 ? -14.664 -1.853 -13.227 1 96.56 227 ALA B CA 1
ATOM 5422 C C . ALA B 1 227 ? -15.539 -1.689 -11.984 1 96.56 227 ALA B C 1
ATOM 5424 O O . ALA B 1 227 ? -15.586 -0.611 -11.391 1 96.56 227 ALA B O 1
ATOM 5425 N N . SER B 1 228 ? -16.219 -2.713 -11.633 1 97.56 228 SER B N 1
ATOM 5426 C CA . SER B 1 228 ? -17.266 -2.572 -10.617 1 97.56 228 SER B CA 1
ATOM 5427 C C . SER B 1 228 ? -16.734 -2.922 -9.227 1 97.56 228 SER B C 1
ATOM 5429 O O . SER B 1 228 ? -17.312 -2.514 -8.219 1 97.56 228 SER B O 1
ATOM 5431 N N . CYS B 1 229 ? -15.734 -3.732 -9.125 1 97.56 229 CYS B N 1
ATOM 5432 C CA . CYS B 1 229 ? -15.156 -4.086 -7.832 1 97.56 229 CYS B CA 1
ATOM 5433 C C . CYS B 1 229 ? -14.047 -3.121 -7.445 1 97.56 229 CYS B C 1
ATOM 5435 O O . CYS B 1 229 ? -13.156 -2.84 -8.25 1 97.56 229 CYS B O 1
ATOM 5437 N N . GLU B 1 230 ? -14.039 -2.697 -6.234 1 95.62 230 GLU B N 1
ATOM 5438 C CA . GLU B 1 230 ? -13.031 -1.751 -5.773 1 95.62 230 GLU B CA 1
ATOM 5439 C C . GLU B 1 230 ? -11.664 -2.424 -5.637 1 95.62 230 GLU B C 1
ATOM 5441 O O . GLU B 1 230 ? -10.633 -1.759 -5.707 1 95.62 230 GLU B O 1
ATOM 5446 N N . ARG B 1 231 ? -11.602 -3.67 -5.402 1 96.81 231 ARG B N 1
ATOM 5447 C CA . ARG B 1 231 ? -10.406 -4.508 -5.398 1 96.81 231 ARG B CA 1
ATOM 5448 C C . ARG B 1 231 ? -10.602 -5.746 -6.266 1 96.81 231 ARG B C 1
ATOM 5450 O O . ARG B 1 231 ? -11.648 -6.402 -6.195 1 96.81 231 ARG B O 1
ATOM 5457 N N . ALA B 1 232 ? -9.641 -6 -7.121 1 97.19 232 ALA B N 1
ATOM 5458 C CA . ALA B 1 232 ? -9.773 -7.133 -8.031 1 97.19 232 ALA B CA 1
ATOM 5459 C C . ALA B 1 232 ? -8.406 -7.73 -8.367 1 97.19 232 ALA B C 1
ATOM 5461 O O . ALA B 1 232 ? -7.375 -7.078 -8.195 1 97.19 232 ALA B O 1
ATOM 5462 N N . MET B 1 233 ? -8.414 -9 -8.742 1 95.25 233 MET B N 1
ATOM 5463 C CA . MET B 1 233 ? -7.262 -9.703 -9.289 1 95.25 233 MET B CA 1
ATOM 5464 C C . MET B 1 233 ? -7.535 -10.172 -10.711 1 95.25 233 MET B C 1
ATOM 5466 O O . MET B 1 233 ? -8.641 -10.625 -11.023 1 95.25 233 MET B O 1
ATOM 5470 N N . ILE B 1 234 ? -6.566 -10.031 -11.516 1 95.44 234 ILE B N 1
ATOM 5471 C CA . ILE B 1 234 ? -6.68 -10.539 -12.875 1 95.44 234 ILE B CA 1
ATOM 5472 C C . ILE B 1 234 ? -5.438 -11.359 -13.219 1 95.44 234 ILE B C 1
ATOM 5474 O O . ILE B 1 234 ? -4.32 -10.992 -12.852 1 95.44 234 ILE B O 1
ATOM 5478 N N . PHE B 1 235 ? -5.668 -12.43 -13.875 1 92.75 235 PHE B N 1
ATOM 5479 C CA . PHE B 1 235 ? -4.602 -13.312 -14.328 1 92.75 235 PHE B CA 1
ATOM 5480 C C . PHE B 1 235 ? -4.484 -13.289 -15.844 1 92.75 235 PHE B C 1
ATOM 5482 O O . PHE B 1 235 ? -5.488 -13.414 -16.547 1 92.75 235 PHE B O 1
ATOM 5489 N N . GLY B 1 236 ? -3.311 -13.047 -16.359 1 88.56 236 GLY B N 1
ATOM 5490 C CA . GLY B 1 236 ? -3.105 -13.008 -17.797 1 88.56 236 GLY B CA 1
ATOM 5491 C C . GLY B 1 236 ? -1.641 -12.922 -18.188 1 88.56 236 GLY B C 1
ATOM 5492 O O . GLY B 1 236 ? -0.768 -13.375 -17.453 1 88.56 236 GLY B O 1
ATOM 5493 N N . GLY B 1 237 ? -1.427 -12.508 -19.422 1 88.5 237 GLY B N 1
ATOM 5494 C CA . GLY B 1 237 ? -0.068 -12.375 -19.922 1 88.5 237 GLY B CA 1
ATOM 5495 C C . GLY B 1 237 ? 0.552 -11.031 -19.625 1 88.5 237 GLY B C 1
ATOM 5496 O O . GLY B 1 237 ? 0.035 -10.273 -18.781 1 88.5 237 GLY B O 1
ATOM 5497 N N . LEU B 1 238 ? 1.668 -10.789 -20.25 1 88.56 238 LEU B N 1
ATOM 5498 C CA . LEU B 1 238 ? 2.43 -9.57 -20.031 1 88.56 238 LEU B CA 1
ATOM 5499 C C . LEU B 1 238 ? 1.601 -8.336 -20.375 1 88.56 238 LEU B C 1
ATOM 5501 O O . LEU B 1 238 ? 1.595 -7.352 -19.641 1 88.56 238 LEU B O 1
ATOM 5505 N N . PRO B 1 239 ? 0.822 -8.398 -21.422 1 90.69 239 PRO B N 1
ATOM 5506 C CA . PRO B 1 239 ? -0.007 -7.23 -21.734 1 90.69 239 PRO B CA 1
ATOM 5507 C C . PRO B 1 239 ? -1.006 -6.902 -20.625 1 90.69 239 PRO B C 1
ATOM 5509 O O . PRO B 1 239 ? -1.257 -5.73 -20.344 1 90.69 239 PRO B O 1
ATOM 5512 N N . THR B 1 240 ? -1.562 -7.934 -20.016 1 91.31 240 THR B N 1
ATOM 5513 C CA . THR B 1 240 ? -2.486 -7.742 -18.906 1 91.31 240 THR B CA 1
ATOM 5514 C C . THR B 1 240 ? -1.788 -7.055 -17.734 1 91.31 240 THR B C 1
ATOM 5516 O O . THR B 1 240 ? -2.301 -6.074 -17.188 1 91.31 240 THR B O 1
ATOM 5519 N N . VAL B 1 241 ? -0.618 -7.516 -17.391 1 91.38 241 VAL B N 1
ATOM 5520 C CA . VAL B 1 241 ? 0.149 -6.961 -16.281 1 91.38 241 VAL B CA 1
ATOM 5521 C C . VAL B 1 241 ? 0.481 -5.496 -16.562 1 91.38 241 VAL B C 1
ATOM 5523 O O . VAL B 1 241 ? 0.33 -4.641 -15.688 1 91.38 241 VAL B O 1
ATOM 5526 N N . GLU B 1 242 ? 0.895 -5.215 -17.766 1 92.62 242 GLU B N 1
ATOM 5527 C CA . GLU B 1 242 ? 1.281 -3.859 -18.141 1 92.62 242 GLU B CA 1
ATOM 5528 C C . GLU B 1 242 ? 0.085 -2.914 -18.094 1 92.62 242 GLU B C 1
ATOM 5530 O O . GLU B 1 242 ? 0.206 -1.771 -17.641 1 92.62 242 GLU B O 1
ATOM 5535 N N . ARG B 1 243 ? -1.034 -3.387 -18.516 1 93.06 243 ARG B N 1
ATOM 5536 C CA . ARG B 1 243 ? -2.246 -2.574 -18.562 1 93.06 243 ARG B CA 1
ATOM 5537 C C . ARG B 1 243 ? -2.639 -2.094 -17.172 1 93.06 243 ARG B C 1
ATOM 5539 O O . ARG B 1 243 ? -3.094 -0.96 -17.016 1 93.06 243 ARG B O 1
ATOM 5546 N N . TYR B 1 244 ? -2.465 -2.918 -16.219 1 91.94 244 TYR B N 1
ATOM 5547 C CA . TYR B 1 244 ? -2.975 -2.588 -14.883 1 91.94 244 TYR B CA 1
ATOM 5548 C C . TYR B 1 244 ? -1.834 -2.25 -13.93 1 91.94 244 TYR B C 1
ATOM 5550 O O . TYR B 1 244 ? -2.041 -2.145 -12.719 1 91.94 244 TYR B O 1
ATOM 5558 N N . HIS B 1 245 ? -0.679 -2.035 -14.555 1 86.06 245 HIS B N 1
ATOM 5559 C CA . HIS B 1 245 ? 0.478 -1.687 -13.734 1 86.06 245 HIS B CA 1
ATOM 5560 C C . HIS B 1 245 ? 0.25 -0.378 -12.984 1 86.06 245 HIS B C 1
ATOM 5562 O O . HIS B 1 245 ? -0.135 0.627 -13.586 1 86.06 245 HIS B O 1
ATOM 5568 N N . GLY B 1 246 ? 0.355 -0.421 -11.656 1 81.38 246 GLY B N 1
ATOM 5569 C CA . GLY B 1 246 ? 0.279 0.791 -10.852 1 81.38 246 GLY B CA 1
ATOM 5570 C C . GLY B 1 246 ? -1.124 1.097 -10.367 1 81.38 246 GLY B C 1
ATOM 5571 O O . GLY B 1 246 ? -1.322 2.016 -9.57 1 81.38 246 GLY B O 1
ATOM 5572 N N . ASP B 1 247 ? -2.164 0.4 -10.906 1 89.06 247 ASP B N 1
ATOM 5573 C CA . ASP B 1 247 ? -3.518 0.565 -10.391 1 89.06 247 ASP B CA 1
ATOM 5574 C C . ASP B 1 247 ? -3.664 -0.078 -9.008 1 89.06 247 ASP B C 1
ATOM 5576 O O . ASP B 1 247 ? -3.578 -1.301 -8.875 1 89.06 247 ASP B O 1
ATOM 5580 N N . PRO B 1 248 ? -3.82 0.717 -8 1 86.69 248 PRO B N 1
ATOM 5581 C CA . PRO B 1 248 ? -3.875 0.151 -6.652 1 86.69 248 PRO B CA 1
ATOM 5582 C C . PRO B 1 248 ? -5.102 -0.729 -6.43 1 86.69 248 PRO B C 1
ATOM 5584 O O . PRO B 1 248 ? -5.164 -1.474 -5.445 1 86.69 248 PRO B O 1
ATOM 5587 N N . ARG B 1 249 ? -6.102 -0.672 -7.344 1 92.5 249 ARG B N 1
ATOM 5588 C CA . ARG B 1 249 ? -7.34 -1.428 -7.188 1 92.5 249 ARG B CA 1
ATOM 5589 C C . ARG B 1 249 ? -7.195 -2.84 -7.746 1 92.5 249 ARG B C 1
ATOM 5591 O O . ARG B 1 249 ? -8.008 -3.719 -7.445 1 92.5 249 ARG B O 1
ATOM 5598 N N . VAL B 1 250 ? -6.199 -2.971 -8.641 1 95 250 VAL B N 1
ATOM 5599 C CA . VAL B 1 250 ? -6.125 -4.219 -9.391 1 95 250 VAL B CA 1
ATOM 5600 C C . VAL B 1 250 ? -4.75 -4.855 -9.195 1 95 250 VAL B C 1
ATOM 5602 O O . VAL B 1 250 ? -3.725 -4.199 -9.391 1 95 250 VAL B O 1
ATOM 5605 N N . GLN B 1 251 ? -4.754 -6.117 -8.789 1 92.81 251 GLN B N 1
ATOM 5606 C CA . GLN B 1 251 ? -3.531 -6.914 -8.766 1 92.81 251 GLN B CA 1
ATOM 5607 C C . GLN B 1 251 ? -3.432 -7.805 -10.008 1 92.81 251 GLN B C 1
ATOM 5609 O O . GLN B 1 251 ? -4.148 -8.805 -10.117 1 92.81 251 GLN B O 1
ATOM 5614 N N . PRO B 1 252 ? -2.59 -7.449 -10.906 1 93.19 252 PRO B N 1
ATOM 5615 C CA . PRO B 1 252 ? -2.381 -8.312 -12.07 1 93.19 252 PRO B CA 1
ATOM 5616 C C . PRO B 1 252 ? -1.367 -9.43 -11.805 1 93.19 252 PRO B C 1
ATOM 5618 O O . PRO B 1 252 ? -0.362 -9.195 -11.125 1 93.19 252 PRO B O 1
ATOM 5621 N N . HIS B 1 253 ? -1.649 -10.586 -12.227 1 90.88 253 HIS B N 1
ATOM 5622 C CA . HIS B 1 253 ? -0.765 -11.742 -12.133 1 90.88 253 HIS B CA 1
ATOM 5623 C C . HIS B 1 253 ? -0.423 -12.289 -13.516 1 90.88 253 HIS B C 1
ATOM 5625 O O . HIS B 1 253 ? -1.318 -12.617 -14.289 1 90.88 253 HIS B O 1
ATOM 5631 N N . GLY B 1 254 ? 0.824 -12.227 -13.812 1 90.38 254 GLY B N 1
ATOM 5632 C CA . GLY B 1 254 ? 1.312 -12.703 -15.094 1 90.38 254 GLY B CA 1
ATOM 5633 C C . GLY B 1 254 ? 2.562 -13.555 -14.977 1 90.38 254 GLY B C 1
ATOM 5634 O O . GLY B 1 254 ? 2.742 -14.273 -13.984 1 90.38 254 GLY B O 1
ATOM 5635 N N . PRO B 1 255 ? 3.318 -13.586 -16.062 1 91.88 255 PRO B N 1
ATOM 5636 C CA . PRO B 1 255 ? 4.57 -14.352 -15.992 1 91.88 255 PRO B CA 1
ATOM 5637 C C . PRO B 1 255 ? 5.488 -13.875 -14.867 1 91.88 255 PRO B C 1
ATOM 5639 O O . PRO B 1 255 ? 5.547 -12.672 -14.586 1 91.88 255 PRO B O 1
ATOM 5642 N N . GLY B 1 256 ? 6.207 -14.836 -14.297 1 93.44 256 GLY B N 1
ATOM 5643 C CA . GLY B 1 256 ? 7 -14.516 -13.117 1 93.44 256 GLY B CA 1
ATOM 5644 C C . GLY B 1 256 ? 8.445 -14.188 -13.445 1 93.44 256 GLY B C 1
ATOM 5645 O O . GLY B 1 256 ? 9.102 -13.469 -12.695 1 93.44 256 GLY B O 1
ATOM 5646 N N . PHE B 1 257 ? 8.945 -14.789 -14.539 1 96.38 257 PHE B N 1
ATOM 5647 C CA . PHE B 1 257 ? 10.352 -14.633 -14.906 1 96.38 257 PHE B CA 1
ATOM 5648 C C . PHE B 1 257 ? 11.258 -14.961 -13.734 1 96.38 257 PHE B C 1
ATOM 5650 O O . PHE B 1 257 ? 12.188 -14.203 -13.422 1 96.38 257 PHE B O 1
ATOM 5657 N N . SER B 1 258 ? 10.938 -16.016 -13.016 1 97.25 258 SER B N 1
ATOM 5658 C CA . SER B 1 258 ? 11.656 -16.391 -11.805 1 97.25 258 SER B CA 1
ATOM 5659 C C . SER B 1 258 ? 13.055 -16.906 -12.133 1 97.25 258 SER B C 1
ATOM 5661 O O . SER B 1 258 ? 13.273 -17.516 -13.18 1 97.25 258 SER B O 1
ATOM 5663 N N . LYS B 1 259 ? 14.062 -16.656 -11.211 1 98.19 259 LYS B N 1
ATOM 5664 C CA . LYS B 1 259 ? 15.469 -16.922 -11.508 1 98.19 259 LYS B CA 1
ATOM 5665 C C . LYS B 1 259 ? 16.156 -17.641 -10.336 1 98.19 259 LYS B C 1
ATOM 5667 O O . LYS B 1 259 ? 15.734 -17.484 -9.188 1 98.19 259 LYS B O 1
ATOM 5672 N N . ILE B 1 260 ? 17.109 -18.375 -10.727 1 98.81 260 ILE B N 1
ATOM 5673 C CA . ILE B 1 260 ? 18.125 -18.875 -9.789 1 98.81 260 ILE B CA 1
ATOM 5674 C C . ILE B 1 260 ? 19.469 -18.203 -10.086 1 98.81 260 ILE B C 1
ATOM 5676 O O . ILE B 1 260 ? 19.875 -18.109 -11.242 1 98.81 260 ILE B O 1
ATOM 5680 N N . ILE B 1 261 ? 20.047 -17.688 -9.078 1 98.81 261 ILE B N 1
ATOM 5681 C CA . ILE B 1 261 ? 21.391 -17.125 -9.188 1 98.81 261 ILE B CA 1
ATOM 5682 C C . ILE B 1 261 ? 22.375 -17.969 -8.391 1 98.81 261 ILE B C 1
ATOM 5684 O O . ILE B 1 261 ? 22.141 -18.266 -7.215 1 98.81 261 ILE B O 1
ATOM 5688 N N . LEU B 1 262 ? 23.438 -18.438 -9.023 1 98.81 262 LEU B N 1
ATOM 5689 C CA . LEU B 1 262 ? 24.578 -18.984 -8.305 1 98.81 262 LEU B CA 1
ATOM 5690 C C . LEU B 1 262 ? 25.688 -17.953 -8.164 1 98.81 262 LEU B C 1
ATOM 5692 O O . LEU B 1 262 ? 26.297 -17.547 -9.164 1 98.81 262 LEU B O 1
ATOM 5696 N N . GLY B 1 263 ? 25.922 -17.531 -6.926 1 98.62 263 GLY B N 1
ATOM 5697 C CA . GLY B 1 263 ? 26.984 -16.562 -6.676 1 98.62 263 GLY B CA 1
ATOM 5698 C C . GLY B 1 263 ? 28.359 -17.094 -6.984 1 98.62 263 GLY B C 1
ATOM 5699 O O . GLY B 1 263 ? 28.562 -18.312 -7.051 1 98.62 263 GLY B O 1
ATOM 5700 N N . ASP B 1 264 ? 29.297 -16.203 -7.117 1 98.56 264 ASP B N 1
ATOM 5701 C CA . ASP B 1 264 ? 30.688 -16.547 -7.434 1 98.56 264 ASP B CA 1
ATOM 5702 C C . ASP B 1 264 ? 31.266 -17.484 -6.379 1 98.56 264 ASP B C 1
ATOM 5704 O O . ASP B 1 264 ? 32.094 -18.344 -6.691 1 98.56 264 ASP B O 1
ATOM 5708 N N . ASP B 1 265 ? 30.781 -17.391 -5.227 1 98.44 265 ASP B N 1
ATOM 5709 C CA . ASP B 1 265 ? 31.312 -18.172 -4.109 1 98.44 265 ASP B CA 1
ATOM 5710 C C . ASP B 1 265 ? 30.75 -19.594 -4.113 1 98.44 265 ASP B C 1
ATOM 5712 O O . ASP B 1 265 ? 31.281 -20.469 -3.426 1 98.44 265 ASP B O 1
ATOM 5716 N N . LYS B 1 266 ? 29.672 -19.828 -4.93 1 98.56 266 LYS B N 1
ATOM 5717 C CA . LYS B 1 266 ? 29.031 -21.141 -4.875 1 98.56 266 LYS B CA 1
ATOM 5718 C C . LYS B 1 266 ? 28.969 -21.781 -6.258 1 98.56 266 LYS B C 1
ATOM 5720 O O . LYS B 1 266 ? 28.719 -22.984 -6.379 1 98.56 266 LYS B O 1
ATOM 5725 N N . VAL B 1 267 ? 29.266 -21.078 -7.328 1 98.62 267 VAL B N 1
ATOM 5726 C CA . VAL B 1 267 ? 29 -21.516 -8.695 1 98.62 267 VAL B CA 1
ATOM 5727 C C . VAL B 1 267 ? 29.891 -22.688 -9.047 1 98.62 267 VAL B C 1
ATOM 5729 O O . VAL B 1 267 ? 29.516 -23.547 -9.844 1 98.62 267 VAL B O 1
ATOM 5732 N N . ASP B 1 268 ? 31.078 -22.797 -8.422 1 98.62 268 ASP B N 1
ATOM 5733 C CA . ASP B 1 268 ? 31.984 -23.906 -8.711 1 98.62 268 ASP B CA 1
ATOM 5734 C C . ASP B 1 268 ? 31.422 -25.234 -8.195 1 98.62 268 ASP B C 1
ATOM 5736 O O . ASP B 1 268 ? 31.875 -26.297 -8.602 1 98.62 268 ASP B O 1
ATOM 5740 N N . ASP B 1 269 ? 30.438 -25.188 -7.309 1 98.31 269 ASP B N 1
ATOM 5741 C CA . ASP B 1 269 ? 29.766 -26.359 -6.758 1 98.31 269 ASP B CA 1
ATOM 5742 C C . ASP B 1 269 ? 28.406 -26.578 -7.414 1 98.31 269 ASP B C 1
ATOM 5744 O O . ASP B 1 269 ? 27.516 -27.172 -6.805 1 98.31 269 ASP B O 1
ATOM 5748 N N . TRP B 1 270 ? 28.219 -26.109 -8.594 1 98.62 270 TRP B N 1
ATOM 5749 C CA . TRP B 1 270 ? 26.922 -26.078 -9.25 1 98.62 270 TRP B CA 1
ATOM 5750 C C . TRP B 1 270 ? 26.297 -27.469 -9.289 1 98.62 270 TRP B C 1
ATOM 5752 O O . TRP B 1 270 ? 25.062 -27.609 -9.273 1 98.62 270 TRP B O 1
ATOM 5762 N N . GLU B 1 271 ? 27.078 -28.547 -9.305 1 98.62 271 GLU B N 1
ATOM 5763 C CA . GLU B 1 271 ? 26.547 -29.906 -9.375 1 98.62 271 GLU B CA 1
ATOM 5764 C C . GLU B 1 271 ? 25.672 -30.219 -8.164 1 98.62 271 GLU B C 1
ATOM 5766 O O . GLU B 1 271 ? 24.703 -30.984 -8.273 1 98.62 271 GLU B O 1
ATOM 5771 N N . LYS B 1 272 ? 26 -29.641 -7.031 1 98.31 272 LYS B N 1
ATOM 5772 C CA . LYS B 1 272 ? 25.25 -29.844 -5.801 1 98.31 272 LYS B CA 1
ATOM 5773 C C . LYS B 1 272 ? 23.828 -29.312 -5.934 1 98.31 272 LYS B C 1
ATOM 5775 O O . LYS B 1 272 ? 22.922 -29.719 -5.188 1 98.31 272 LYS B O 1
ATOM 5780 N N . TYR B 1 273 ? 23.609 -28.391 -6.863 1 98.44 273 TYR B N 1
ATOM 5781 C CA . TYR B 1 273 ? 22.344 -27.672 -6.953 1 98.44 273 TYR B CA 1
ATOM 5782 C C . TYR B 1 273 ? 21.547 -28.125 -8.172 1 98.44 273 TYR B C 1
ATOM 5784 O O . TYR B 1 273 ? 20.516 -27.547 -8.5 1 98.44 273 TYR B O 1
ATOM 5792 N N . LEU B 1 274 ? 22.016 -29.156 -8.875 1 98.75 274 LEU B N 1
ATOM 5793 C CA . LEU B 1 274 ? 21.406 -29.578 -10.125 1 98.75 274 LEU B CA 1
ATOM 5794 C C . LEU B 1 274 ? 19.953 -30.031 -9.906 1 98.75 274 LEU B C 1
ATOM 5796 O O . LEU B 1 274 ? 19.062 -29.641 -10.656 1 98.75 274 LEU B O 1
ATOM 5800 N N . ASP B 1 275 ? 19.75 -30.844 -8.852 1 98.25 275 ASP B N 1
ATOM 5801 C CA . ASP B 1 275 ? 18.391 -31.312 -8.57 1 98.25 275 ASP B CA 1
ATOM 5802 C C . ASP B 1 275 ? 17.453 -30.141 -8.297 1 98.25 275 ASP B C 1
ATOM 5804 O O . ASP B 1 275 ? 16.312 -30.141 -8.758 1 98.25 275 ASP B O 1
ATOM 5808 N N . LEU B 1 276 ? 17.938 -29.188 -7.488 1 98 276 LEU B N 1
ATOM 5809 C CA . LEU B 1 276 ? 17.172 -27.984 -7.176 1 98 276 LEU B CA 1
ATOM 5810 C C . LEU B 1 276 ? 16.812 -27.234 -8.453 1 98 276 LEU B C 1
ATOM 5812 O O . LEU B 1 276 ? 15.656 -26.812 -8.617 1 98 276 LEU B O 1
ATOM 5816 N N . MET B 1 277 ? 17.719 -27.078 -9.375 1 98.75 277 MET B N 1
ATOM 5817 C CA . MET B 1 277 ? 17.5 -26.359 -10.625 1 98.75 277 MET B CA 1
ATOM 5818 C C . MET B 1 277 ? 16.5 -27.109 -11.5 1 98.75 277 MET B C 1
ATOM 5820 O O . MET B 1 277 ? 15.562 -26.516 -12.039 1 98.75 277 MET B O 1
ATOM 5824 N N . VAL B 1 278 ? 16.656 -28.438 -11.578 1 98.69 278 VAL B N 1
ATOM 5825 C CA . VAL B 1 278 ? 15.773 -29.25 -12.406 1 98.69 278 VAL B CA 1
ATOM 5826 C C . VAL B 1 278 ? 14.336 -29.156 -11.891 1 98.69 278 VAL B C 1
ATOM 5828 O O . VAL B 1 278 ? 13.414 -28.906 -12.664 1 98.69 278 VAL B O 1
ATOM 5831 N N . ASP B 1 279 ? 14.172 -29.297 -10.609 1 97.75 279 ASP B N 1
ATOM 5832 C CA . ASP B 1 279 ? 12.844 -29.234 -10.008 1 97.75 279 ASP B CA 1
ATOM 5833 C C . ASP B 1 279 ? 12.203 -27.859 -10.234 1 97.75 279 ASP B C 1
ATOM 5835 O O . ASP B 1 279 ? 11.016 -27.781 -10.539 1 97.75 279 ASP B O 1
ATOM 5839 N N . SER B 1 280 ? 12.969 -26.812 -10.117 1 98.12 280 SER B N 1
ATOM 5840 C CA . SER B 1 280 ? 12.469 -25.453 -10.266 1 98.12 280 SER B CA 1
ATOM 5841 C C . SER B 1 280 ? 11.977 -25.203 -11.688 1 98.12 280 SER B C 1
ATOM 5843 O O . SER B 1 280 ? 11.133 -24.312 -11.906 1 98.12 280 SER B O 1
ATOM 5845 N N . VAL B 1 281 ? 12.438 -25.953 -12.633 1 98.38 281 VAL B N 1
ATOM 5846 C CA . VAL B 1 281 ? 12.086 -25.766 -14.031 1 98.38 281 VAL B CA 1
ATOM 5847 C C . VAL B 1 281 ? 10.906 -26.656 -14.398 1 98.38 281 VAL B C 1
ATOM 5849 O O . VAL B 1 281 ? 9.977 -26.234 -15.086 1 98.38 281 VAL B O 1
ATOM 5852 N N . LEU B 1 282 ? 10.859 -27.875 -13.844 1 97.69 282 LEU B N 1
ATOM 5853 C CA . LEU B 1 282 ? 10.023 -28.922 -14.422 1 97.69 282 LEU B CA 1
ATOM 5854 C C . LEU B 1 282 ? 8.742 -29.109 -13.617 1 97.69 282 LEU B C 1
ATOM 5856 O O . LEU B 1 282 ? 7.695 -29.422 -14.172 1 97.69 282 LEU B O 1
ATOM 5860 N N . VAL B 1 283 ? 8.844 -28.953 -12.312 1 93.88 283 VAL B N 1
ATOM 5861 C CA . VAL B 1 283 ? 7.703 -29.234 -11.453 1 93.88 283 VAL B CA 1
ATOM 5862 C C . VAL B 1 283 ? 6.477 -28.469 -11.945 1 93.88 283 VAL B C 1
ATOM 5864 O O . VAL B 1 283 ? 6.586 -27.328 -12.391 1 93.88 283 VAL B O 1
ATOM 5867 N N . ASN B 1 284 ? 5.312 -29.141 -11.961 1 93.19 284 ASN B N 1
ATOM 5868 C CA . ASN B 1 284 ? 4.031 -28.625 -12.438 1 93.19 284 ASN B CA 1
ATOM 5869 C C . ASN B 1 284 ? 4.078 -28.297 -13.922 1 93.19 284 ASN B C 1
ATOM 5871 O O . ASN B 1 284 ? 3.459 -27.328 -14.359 1 93.19 284 ASN B O 1
ATOM 5875 N N . SER B 1 285 ? 4.949 -29.016 -14.68 1 94.88 285 SER B N 1
ATOM 5876 C CA . SER B 1 285 ? 5.109 -28.906 -16.125 1 94.88 285 SER B CA 1
ATOM 5877 C C . SER B 1 285 ? 5.68 -27.547 -16.5 1 94.88 285 SER B C 1
ATOM 5879 O O . SER B 1 285 ? 5.422 -27.047 -17.609 1 94.88 285 SER B O 1
ATOM 5881 N N . GLY B 1 286 ? 6.32 -26.844 -15.5 1 94.19 286 GLY B N 1
ATOM 5882 C CA . GLY B 1 286 ? 6.891 -25.531 -15.781 1 94.19 286 GLY B CA 1
ATOM 5883 C C . GLY B 1 286 ? 5.84 -24.469 -16 1 94.19 286 GLY B C 1
ATOM 5884 O O . GLY B 1 286 ? 6.121 -23.438 -16.609 1 94.19 286 GLY B O 1
ATOM 5885 N N . ARG B 1 287 ? 4.668 -24.641 -15.523 1 90.81 287 ARG B N 1
ATOM 5886 C CA . ARG B 1 287 ? 3.57 -23.75 -15.852 1 90.81 287 ARG B CA 1
ATOM 5887 C C . ARG B 1 287 ? 3.271 -22.797 -14.688 1 90.81 287 ARG B C 1
ATOM 5889 O O . ARG B 1 287 ? 2.408 -21.938 -14.789 1 90.81 287 ARG B O 1
ATOM 5896 N N . SER B 1 288 ? 3.961 -22.984 -13.641 1 90.44 288 SER B N 1
ATOM 5897 C CA . SER B 1 288 ? 3.744 -22.094 -12.508 1 90.44 288 SER B CA 1
ATOM 5898 C C . SER B 1 288 ? 4.422 -20.734 -12.727 1 90.44 288 SER B C 1
ATOM 5900 O O . SER B 1 288 ? 5.512 -20.672 -13.305 1 90.44 288 SER B O 1
ATOM 5902 N N . CYS B 1 289 ? 3.811 -19.703 -12.258 1 89.44 289 CYS B N 1
ATOM 5903 C CA . CYS B 1 289 ? 4.422 -18.391 -12.344 1 89.44 289 CYS B CA 1
ATOM 5904 C C . CYS B 1 289 ? 5.73 -18.344 -11.562 1 89.44 289 CYS B C 1
ATOM 5906 O O . CYS B 1 289 ? 6.555 -17.453 -11.781 1 89.44 289 CYS B O 1
ATOM 5908 N N . ILE B 1 290 ? 5.918 -19.344 -10.664 1 92.25 290 ILE B N 1
ATOM 5909 C CA . ILE B 1 290 ? 7.121 -19.359 -9.836 1 92.25 290 ILE B CA 1
ATOM 5910 C C . ILE B 1 290 ? 8.102 -20.391 -10.367 1 92.25 290 ILE B C 1
ATOM 5912 O O . ILE B 1 290 ? 9.094 -20.719 -9.711 1 92.25 290 ILE B O 1
ATOM 5916 N N . SER B 1 291 ? 7.848 -20.953 -11.516 1 95.44 291 SER B N 1
ATOM 5917 C CA . SER B 1 291 ? 8.828 -21.797 -12.188 1 95.44 291 SER B CA 1
ATOM 5918 C C . SER B 1 291 ? 10.047 -20.984 -12.625 1 95.44 291 SER B C 1
ATOM 5920 O O . SER B 1 291 ? 9.922 -19.828 -13.016 1 95.44 291 SER B O 1
ATOM 5922 N N . CYS B 1 292 ? 11.172 -21.641 -12.578 1 98.19 292 CYS B N 1
ATOM 5923 C CA . CYS B 1 292 ? 12.414 -20.969 -12.969 1 98.19 292 CYS B CA 1
ATOM 5924 C C . CYS B 1 292 ? 12.531 -20.875 -14.484 1 98.19 292 CYS B C 1
ATOM 5926 O O . CYS B 1 292 ? 12.422 -21.891 -15.18 1 98.19 292 CYS B O 1
ATOM 5928 N N . SER B 1 293 ? 12.734 -19.703 -14.961 1 98.06 293 SER B N 1
ATOM 5929 C CA . SER B 1 293 ? 12.891 -19.516 -16.406 1 98.06 293 SER B CA 1
ATOM 5930 C C . SER B 1 293 ? 14.297 -19.031 -16.734 1 98.06 293 SER B C 1
ATOM 5932 O O . SER B 1 293 ? 14.648 -18.906 -17.906 1 98.06 293 SER B O 1
ATOM 5934 N N . GLY B 1 294 ? 15.102 -18.734 -15.719 1 98.44 294 GLY B N 1
ATOM 5935 C CA . GLY B 1 294 ? 16.453 -18.281 -15.961 1 98.44 294 GLY B CA 1
ATOM 5936 C C . GLY B 1 294 ? 17.422 -18.641 -14.836 1 98.44 294 GLY B C 1
ATOM 5937 O O . GLY B 1 294 ? 17.094 -18.453 -13.664 1 98.44 294 GLY B O 1
ATOM 5938 N N . ILE B 1 295 ? 18.531 -19.156 -15.195 1 98.88 295 ILE B N 1
ATOM 5939 C CA . ILE B 1 295 ? 19.641 -19.438 -14.281 1 98.88 295 ILE B CA 1
ATOM 5940 C C . ILE B 1 295 ? 20.844 -18.578 -14.656 1 98.88 295 ILE B C 1
ATOM 5942 O O . ILE B 1 295 ? 21.344 -18.656 -15.781 1 98.88 295 ILE B O 1
ATOM 5946 N N . TRP B 1 296 ? 21.281 -17.781 -13.758 1 98.75 296 TRP B N 1
ATOM 5947 C CA . TRP B 1 296 ? 22.328 -16.797 -14.031 1 98.75 296 TRP B CA 1
ATOM 5948 C C . TRP B 1 296 ? 23.609 -17.156 -13.281 1 98.75 296 TRP B C 1
ATOM 5950 O O . TRP B 1 296 ? 23.594 -17.344 -12.062 1 98.75 296 TRP B O 1
ATOM 5960 N N . VAL B 1 297 ? 24.672 -17.234 -13.992 1 98.69 297 VAL B N 1
ATOM 5961 C CA . VAL B 1 297 ? 25.953 -17.656 -13.445 1 98.69 297 VAL B CA 1
ATOM 5962 C C . VAL B 1 297 ? 27.078 -16.844 -14.086 1 98.69 297 VAL B C 1
ATOM 5964 O O . VAL B 1 297 ? 26.922 -16.328 -15.203 1 98.69 297 VAL B O 1
ATOM 5967 N N . SER B 1 298 ? 28.172 -16.734 -13.336 1 98.31 298 SER B N 1
ATOM 5968 C CA . SER B 1 298 ? 29.328 -16 -13.867 1 98.31 298 SER B CA 1
ATOM 5969 C C . SER B 1 298 ? 30.234 -16.906 -14.695 1 98.31 298 SER B C 1
ATOM 5971 O O . SER B 1 298 ? 31 -16.422 -15.531 1 98.31 298 SER B O 1
ATOM 5973 N N . ARG B 1 299 ? 30.172 -18.141 -14.422 1 98.25 299 ARG B N 1
ATOM 5974 C CA . ARG B 1 299 ? 30.938 -19.141 -15.141 1 98.25 299 ARG B CA 1
ATOM 5975 C C . ARG B 1 299 ? 30.281 -20.516 -15.039 1 98.25 299 ARG B C 1
ATOM 5977 O O . ARG B 1 299 ? 29.328 -20.688 -14.281 1 98.25 299 ARG B O 1
ATOM 5984 N N . HIS B 1 300 ? 30.703 -21.5 -15.953 1 98.56 300 HIS B N 1
ATOM 5985 C CA . HIS B 1 300 ? 30.203 -22.859 -16.016 1 98.56 300 HIS B CA 1
ATOM 5986 C C . HIS B 1 300 ? 28.828 -22.922 -16.672 1 98.56 300 HIS B C 1
ATOM 5988 O O . HIS B 1 300 ? 28.078 -23.875 -16.484 1 98.56 300 HIS B O 1
ATOM 5994 N N . GLY B 1 301 ? 28.391 -21.891 -17.328 1 98.56 301 GLY B N 1
ATOM 5995 C CA . GLY B 1 301 ? 27.078 -21.859 -17.938 1 98.56 301 GLY B CA 1
ATOM 5996 C C . GLY B 1 301 ? 26.844 -22.984 -18.922 1 98.56 301 GLY B C 1
ATOM 5997 O O . GLY B 1 301 ? 25.797 -23.625 -18.906 1 98.56 301 GLY B O 1
ATOM 5998 N N . LYS B 1 302 ? 27.859 -23.219 -19.719 1 98.19 302 LYS B N 1
ATOM 5999 C CA . LYS B 1 302 ? 27.766 -24.281 -20.703 1 98.19 302 LYS B CA 1
ATOM 6000 C C . LYS B 1 302 ? 27.594 -25.656 -20.031 1 98.19 302 LYS B C 1
ATOM 6002 O O . LYS B 1 302 ? 26.766 -26.453 -20.438 1 98.19 302 LYS B O 1
ATOM 6007 N N . GLU B 1 303 ? 28.375 -25.891 -19.016 1 98.75 303 GLU B N 1
ATOM 6008 C CA . GLU B 1 303 ? 28.328 -27.156 -18.297 1 98.75 303 GLU B CA 1
ATOM 6009 C C . GLU B 1 303 ? 27 -27.328 -17.578 1 98.75 303 GLU B C 1
ATOM 6011 O O . GLU B 1 303 ? 26.422 -28.422 -17.594 1 98.75 303 GLU B O 1
ATOM 6016 N N . ILE B 1 304 ? 26.531 -26.281 -16.938 1 98.88 304 ILE B N 1
ATOM 6017 C CA . ILE B 1 304 ? 25.25 -26.312 -16.234 1 98.88 304 ILE B CA 1
ATOM 6018 C C . ILE B 1 304 ? 24.109 -26.562 -17.219 1 98.88 304 ILE B C 1
ATOM 6020 O O . ILE B 1 304 ? 23.25 -27.406 -16.969 1 98.88 304 ILE B O 1
ATOM 6024 N N . ALA B 1 305 ? 24.141 -25.844 -18.328 1 98.81 305 ALA B N 1
ATOM 6025 C CA . ALA B 1 305 ? 23.125 -26.031 -19.344 1 98.81 305 ALA B CA 1
ATOM 6026 C C . ALA B 1 305 ? 23.125 -27.469 -19.859 1 98.81 305 ALA B C 1
ATOM 6028 O O . ALA B 1 305 ? 22.062 -28.062 -20.047 1 98.81 305 ALA B O 1
ATOM 6029 N N . ASP B 1 306 ? 24.297 -27.969 -20.062 1 98.81 306 ASP B N 1
ATOM 6030 C CA . ASP B 1 306 ? 24.422 -29.344 -20.562 1 98.81 306 ASP B CA 1
ATOM 6031 C C . ASP B 1 306 ? 23.844 -30.344 -19.562 1 98.81 306 ASP B C 1
ATOM 6033 O O . ASP B 1 306 ? 23.109 -31.25 -19.938 1 98.81 306 ASP B O 1
ATOM 6037 N N . ALA B 1 307 ? 24.203 -30.188 -18.328 1 98.81 307 ALA B N 1
ATOM 6038 C CA . ALA B 1 307 ? 23.703 -31.078 -17.281 1 98.81 307 ALA B CA 1
ATOM 6039 C C . ALA B 1 307 ? 22.188 -31 -17.156 1 98.81 307 ALA B C 1
ATOM 6041 O O . ALA B 1 307 ? 21.516 -32.031 -17.031 1 98.81 307 ALA B O 1
ATOM 6042 N N . LEU B 1 308 ? 21.641 -29.797 -17.203 1 98.81 308 LEU B N 1
ATOM 6043 C CA . LEU B 1 308 ? 20.188 -29.609 -17.188 1 98.81 308 LEU B CA 1
ATOM 6044 C C . LEU B 1 308 ? 19.547 -30.281 -18.375 1 98.81 308 LEU B C 1
ATOM 6046 O O . LEU B 1 308 ? 18.531 -30.984 -18.234 1 98.81 308 LEU B O 1
ATOM 6050 N N . ALA B 1 309 ? 20.141 -30.094 -19.516 1 98.62 309 ALA B N 1
ATOM 6051 C CA . ALA B 1 309 ? 19.609 -30.641 -20.75 1 98.62 309 ALA B CA 1
ATOM 6052 C C . ALA B 1 309 ? 19.609 -32.156 -20.719 1 98.62 309 ALA B C 1
ATOM 6054 O O . ALA B 1 309 ? 18.688 -32.812 -21.234 1 98.62 309 ALA B O 1
ATOM 6055 N N . GLN B 1 310 ? 20.641 -32.75 -20.156 1 98.44 310 GLN B N 1
ATOM 6056 C CA . GLN B 1 310 ? 20.719 -34.188 -20.031 1 98.44 310 GLN B CA 1
ATOM 6057 C C . GLN B 1 310 ? 19.547 -34.719 -19.203 1 98.44 310 GLN B C 1
ATOM 6059 O O . GLN B 1 310 ? 19.016 -35.812 -19.484 1 98.44 310 GLN B O 1
ATOM 6064 N N . ARG B 1 311 ? 19.172 -34 -18.203 1 98.12 311 ARG B N 1
ATOM 6065 C CA . ARG B 1 311 ? 18.109 -34.406 -17.312 1 98.12 311 ARG B CA 1
ATOM 6066 C C . ARG B 1 311 ? 16.734 -34.094 -17.906 1 98.12 311 ARG B C 1
ATOM 6068 O O . ARG B 1 311 ? 15.789 -34.875 -17.75 1 98.12 311 ARG B O 1
ATOM 6075 N N . LEU B 1 312 ? 16.578 -33 -18.625 1 98.25 312 LEU B N 1
ATOM 6076 C CA . LEU B 1 312 ? 15.281 -32.5 -19.062 1 98.25 312 LEU B CA 1
ATOM 6077 C C . LEU B 1 312 ? 14.992 -32.938 -20.5 1 98.25 312 LEU B C 1
ATOM 6079 O O . LEU B 1 312 ? 13.828 -33.094 -20.875 1 98.25 312 LEU B O 1
ATOM 6083 N N . GLY B 1 313 ? 15.969 -33.156 -21.281 1 97.06 313 GLY B N 1
ATOM 6084 C CA . GLY B 1 313 ? 15.852 -33.438 -22.703 1 97.06 313 GLY B CA 1
ATOM 6085 C C . GLY B 1 313 ? 15.016 -34.656 -22.984 1 97.06 313 GLY B C 1
ATOM 6086 O O . GLY B 1 313 ? 14.156 -34.656 -23.875 1 97.06 313 GLY B O 1
ATOM 6087 N N . PRO B 1 314 ? 15.219 -35.719 -22.25 1 96.81 314 PRO B N 1
ATOM 6088 C CA . PRO B 1 314 ? 14.5 -36.969 -22.516 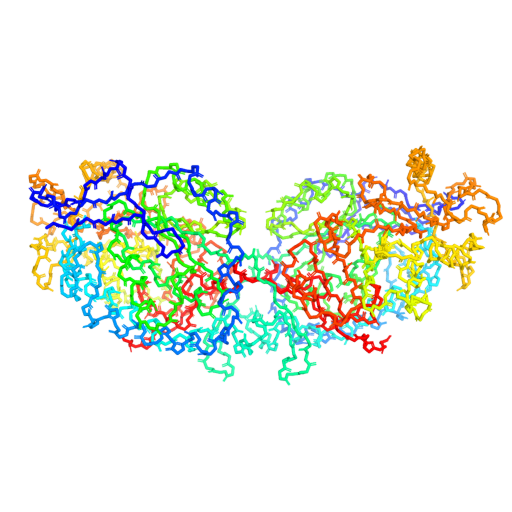1 96.81 314 PRO B CA 1
ATOM 6089 C C . PRO B 1 314 ? 13.023 -36.906 -22.125 1 96.81 314 PRO B C 1
ATOM 6091 O O . PRO B 1 314 ? 12.25 -37.781 -22.484 1 96.81 314 PRO B O 1
ATOM 6094 N N . VAL B 1 315 ? 12.617 -35.938 -21.391 1 97.31 315 VAL B N 1
ATOM 6095 C CA . VAL B 1 315 ? 11.234 -35.812 -20.938 1 97.31 315 VAL B CA 1
ATOM 6096 C C . VAL B 1 315 ? 10.305 -35.656 -22.141 1 97.31 315 VAL B C 1
ATOM 6098 O O . VAL B 1 315 ? 10.531 -34.812 -23.016 1 97.31 315 VAL B O 1
ATOM 6101 N N . ALA B 1 316 ? 9.328 -36.5 -22.234 1 95.69 316 ALA B N 1
ATOM 6102 C CA . ALA B 1 316 ? 8.391 -36.531 -23.359 1 95.69 316 ALA B CA 1
ATOM 6103 C C . ALA B 1 316 ? 6.949 -36.562 -22.859 1 95.69 316 ALA B C 1
ATOM 6105 O O . ALA B 1 316 ? 6.695 -36.938 -21.703 1 95.69 316 ALA B O 1
ATOM 6106 N N . PRO B 1 317 ? 6.066 -36.156 -23.734 1 95.75 317 PRO B N 1
ATOM 6107 C CA . PRO B 1 317 ? 4.656 -36.188 -23.328 1 95.75 317 PRO B CA 1
ATOM 6108 C C . PRO B 1 317 ? 4.156 -37.625 -23.062 1 95.75 317 PRO B C 1
ATOM 6110 O O . PRO B 1 317 ? 4.566 -38.562 -23.75 1 95.75 317 PRO B O 1
ATOM 6113 N N . LEU B 1 318 ? 3.418 -37.75 -22.031 1 95.88 318 LEU B N 1
ATOM 6114 C CA . LEU B 1 318 ? 2.625 -38.938 -21.719 1 95.88 318 LEU B CA 1
ATOM 6115 C C . LEU B 1 318 ? 1.143 -38.594 -21.625 1 95.88 318 LEU B C 1
ATOM 6117 O O . LEU B 1 318 ? 0.781 -37.438 -21.516 1 95.88 318 LEU B O 1
ATOM 6121 N N . PRO B 1 319 ? 0.285 -39.688 -21.797 1 94.31 319 PRO B N 1
ATOM 6122 C CA . PRO B 1 319 ? -1.14 -39.406 -21.609 1 94.31 319 PRO B CA 1
ATOM 6123 C C . PRO B 1 319 ? -1.438 -38.688 -20.297 1 94.31 319 PRO B C 1
ATOM 6125 O O . PRO B 1 319 ? -0.795 -38.969 -19.281 1 94.31 319 PRO B O 1
ATOM 6128 N N . ALA B 1 320 ? -2.355 -37.812 -20.328 1 93.88 320 ALA B N 1
ATOM 6129 C CA . ALA B 1 320 ? -2.705 -37 -19.172 1 93.88 320 ALA B CA 1
ATOM 6130 C C . ALA B 1 320 ? -3.115 -37.875 -17.984 1 93.88 320 ALA B C 1
ATOM 6132 O O . ALA B 1 320 ? -3.043 -37.469 -16.844 1 93.88 320 ALA B O 1
ATOM 6133 N N . THR B 1 321 ? -3.529 -39.094 -18.281 1 94.94 321 THR B N 1
ATOM 6134 C CA . THR B 1 321 ? -4.008 -40.031 -17.266 1 94.94 321 THR B CA 1
ATOM 6135 C C . THR B 1 321 ? -2.844 -40.781 -16.641 1 94.94 321 THR B C 1
ATOM 6137 O O . THR B 1 321 ? -3.012 -41.469 -15.625 1 94.94 321 THR B O 1
ATOM 6140 N N . HIS B 1 322 ? -1.678 -40.719 -17.266 1 95.81 322 HIS B N 1
ATOM 6141 C CA . HIS B 1 322 ? -0.515 -41.406 -16.719 1 95.81 322 HIS B CA 1
ATOM 6142 C C . HIS B 1 322 ? -0.079 -40.812 -15.398 1 95.81 322 HIS B C 1
ATOM 6144 O O . HIS B 1 322 ? 0.036 -39.594 -15.273 1 95.81 322 HIS B O 1
ATOM 6150 N N . PRO B 1 323 ? 0.183 -41.562 -14.391 1 95.19 323 PRO B N 1
ATOM 6151 C CA . PRO B 1 323 ? 0.483 -41.062 -13.047 1 95.19 323 PRO B CA 1
ATOM 6152 C C . PRO B 1 323 ? 1.783 -40.25 -12.992 1 95.19 323 PRO B C 1
ATOM 6154 O O . PRO B 1 323 ? 2.023 -39.531 -12.031 1 95.19 323 PRO B O 1
ATOM 6157 N N . GLU B 1 324 ? 2.627 -40.344 -13.969 1 95.06 324 GLU B N 1
ATOM 6158 C CA . GLU B 1 324 ? 3.9 -39.625 -13.969 1 95.06 324 GLU B CA 1
ATOM 6159 C C . GLU B 1 324 ? 4.012 -38.719 -15.18 1 95.06 324 GLU B C 1
ATOM 6161 O O . GLU B 1 324 ? 5.117 -38.375 -15.617 1 95.06 324 GLU B O 1
ATOM 6166 N N . SER B 1 325 ? 2.877 -38.5 -15.82 1 96.38 325 SER B N 1
ATOM 6167 C CA . SER B 1 325 ? 2.916 -37.594 -16.969 1 96.38 325 SER B CA 1
ATOM 6168 C C . SER B 1 325 ? 3.578 -36.25 -16.609 1 96.38 325 SER B C 1
ATOM 6170 O O . SER B 1 325 ? 3.127 -35.562 -15.695 1 96.38 325 SER B O 1
ATOM 6172 N N . PRO B 1 326 ? 4.629 -35.875 -17.234 1 96.5 326 PRO B N 1
ATOM 6173 C CA . PRO B 1 326 ? 5.426 -34.719 -16.797 1 96.5 326 PRO B CA 1
ATOM 6174 C C . PRO B 1 326 ? 5 -33.438 -17.5 1 96.5 326 PRO B C 1
ATOM 6176 O O . PRO B 1 326 ? 5.336 -32.344 -17.031 1 96.5 326 PRO B O 1
ATOM 6179 N N . LEU B 1 327 ? 4.266 -33.5 -18.625 1 97.19 327 LEU B N 1
ATOM 6180 C CA . LEU B 1 327 ? 4.039 -32.312 -19.453 1 97.19 327 LEU B CA 1
ATOM 6181 C C . LEU B 1 327 ? 2.549 -32.062 -19.641 1 97.19 327 LEU B C 1
ATOM 6183 O O . LEU B 1 327 ? 1.764 -33 -19.797 1 97.19 327 LEU B O 1
ATOM 6187 N N . ALA B 1 328 ? 2.207 -30.828 -19.625 1 95.56 328 ALA B N 1
ATOM 6188 C CA . ALA B 1 328 ? 0.838 -30.391 -19.891 1 95.56 328 ALA B CA 1
ATOM 6189 C C . ALA B 1 328 ? 0.633 -30.109 -21.375 1 95.56 328 ALA B C 1
ATOM 6191 O O . ALA B 1 328 ? 1.542 -29.625 -22.047 1 95.56 328 ALA B O 1
ATOM 6192 N N . ALA B 1 329 ? -0.55 -30.344 -21.844 1 95.44 329 ALA B N 1
ATOM 6193 C CA . ALA B 1 329 ? -0.898 -30.062 -23.234 1 95.44 329 ALA B CA 1
ATOM 6194 C C . ALA B 1 329 ? -1.268 -28.594 -23.406 1 95.44 329 ALA B C 1
ATOM 6196 O O . ALA B 1 329 ? -1.8 -27.953 -22.5 1 95.44 329 ALA B O 1
ATOM 6197 N N . PHE B 1 330 ? -0.895 -28.078 -24.594 1 94.44 330 PHE B N 1
ATOM 6198 C CA . PHE B 1 330 ? -1.466 -26.812 -25.047 1 94.44 330 PHE B CA 1
ATOM 6199 C C . PHE B 1 330 ? -2.816 -27.047 -25.703 1 94.44 330 PHE B C 1
ATOM 6201 O O . PHE B 1 330 ? -2.9 -27.703 -26.75 1 94.44 330 PHE B O 1
ATOM 6208 N N . THR B 1 331 ? -3.82 -26.453 -25.141 1 90.62 331 THR B N 1
ATOM 6209 C CA . THR B 1 331 ? -5.176 -26.734 -25.594 1 90.62 331 THR B CA 1
ATOM 6210 C C . THR B 1 331 ? -5.648 -25.688 -26.594 1 90.62 331 THR B C 1
ATOM 6212 O O . THR B 1 331 ? -6.656 -25.875 -27.266 1 90.62 331 THR B O 1
ATOM 6215 N N . VAL B 1 332 ? -5.023 -24.578 -26.594 1 86.69 332 VAL B N 1
ATOM 6216 C CA . VAL B 1 332 ? -5.336 -23.531 -27.562 1 86.69 332 VAL B CA 1
ATOM 6217 C C . VAL B 1 332 ? -4.598 -23.797 -28.875 1 86.69 332 VAL B C 1
ATOM 6219 O O . VAL B 1 332 ? -3.365 -23.844 -28.891 1 86.69 332 VAL B O 1
ATOM 6222 N N . PRO B 1 333 ? -5.359 -23.859 -29.875 1 88.56 333 PRO B N 1
ATOM 6223 C CA . PRO B 1 333 ? -4.723 -24.172 -31.172 1 88.56 333 PRO B CA 1
ATOM 6224 C C . PRO B 1 333 ? -3.699 -23.109 -31.578 1 88.56 333 PRO B C 1
ATOM 6226 O O . PRO B 1 333 ? -3.959 -21.922 -31.469 1 88.56 333 PRO B O 1
ATOM 6229 N N . GLY B 1 334 ? -2.521 -23.578 -31.938 1 93 334 GLY B N 1
ATOM 6230 C CA . GLY B 1 334 ? -1.523 -22.688 -32.5 1 93 334 GLY B CA 1
ATOM 6231 C C . GLY B 1 334 ? -0.586 -22.109 -31.469 1 93 334 GLY B C 1
ATOM 6232 O O . GLY B 1 334 ? 0.486 -21.594 -31.797 1 93 334 GLY B O 1
ATOM 6233 N N . MET B 1 335 ? -0.922 -22.172 -30.266 1 92.75 335 MET B N 1
ATOM 6234 C CA . MET B 1 335 ? -0.124 -21.531 -29.234 1 92.75 335 MET B CA 1
ATOM 6235 C C . MET B 1 335 ? 1.252 -22.188 -29.109 1 92.75 335 MET B C 1
ATOM 6237 O O . MET B 1 335 ? 2.27 -21.484 -29.094 1 92.75 335 MET B O 1
ATOM 6241 N N . ALA B 1 336 ? 1.275 -23.484 -28.984 1 96.94 336 ALA B N 1
ATOM 6242 C CA . ALA B 1 336 ? 2.547 -24.188 -28.891 1 96.94 336 ALA B CA 1
ATOM 6243 C C . ALA B 1 336 ? 3.436 -23.891 -30.094 1 96.94 336 ALA B C 1
ATOM 6245 O O . ALA B 1 336 ? 4.637 -23.672 -29.938 1 96.94 336 ALA B O 1
ATOM 6246 N N . GLU B 1 337 ? 2.842 -23.906 -31.234 1 96.81 337 GLU B N 1
ATOM 6247 C CA . GLU B 1 337 ? 3.576 -23.609 -32.469 1 96.81 337 GLU B CA 1
ATOM 6248 C C . GLU B 1 337 ? 4.148 -22.203 -32.438 1 96.81 337 GLU B C 1
ATOM 6250 O O . GLU B 1 337 ? 5.297 -21.984 -32.844 1 96.81 337 GLU B O 1
ATOM 6255 N N . ALA B 1 338 ? 3.344 -21.297 -32.062 1 96.75 338 ALA B N 1
ATOM 6256 C CA . ALA B 1 338 ? 3.791 -19.922 -32 1 96.75 338 ALA B CA 1
ATOM 6257 C C . ALA B 1 338 ? 4.977 -19.766 -31.047 1 96.75 338 ALA B C 1
ATOM 6259 O O . ALA B 1 338 ? 5.953 -19.094 -31.359 1 96.75 338 ALA B O 1
ATOM 6260 N N . ILE B 1 339 ? 4.91 -20.438 -29.906 1 96.75 339 ILE B N 1
ATOM 6261 C CA . ILE B 1 339 ? 5.98 -20.391 -28.922 1 96.75 339 ILE B CA 1
ATOM 6262 C C . ILE B 1 339 ? 7.242 -21.031 -29.5 1 96.75 339 ILE B C 1
ATOM 6264 O O . ILE B 1 339 ? 8.336 -20.469 -29.375 1 96.75 339 ILE B O 1
ATOM 6268 N N . SER B 1 340 ? 7.07 -22.172 -30.062 1 97.5 340 SER B N 1
ATOM 6269 C CA . SER B 1 340 ? 8.203 -22.859 -30.672 1 97.5 340 SER B CA 1
ATOM 6270 C C . SER B 1 340 ? 8.883 -21.969 -31.719 1 97.5 340 SER B C 1
ATOM 6272 O O . SER B 1 340 ? 10.117 -21.891 -31.75 1 97.5 340 SER B O 1
ATOM 6274 N N . ASN B 1 341 ? 8.086 -21.281 -32.5 1 97.38 341 ASN B N 1
ATOM 6275 C CA . ASN B 1 341 ? 8.625 -20.391 -33.531 1 97.38 341 ASN B CA 1
ATOM 6276 C C . ASN B 1 341 ? 9.375 -19.219 -32.906 1 97.38 341 ASN B C 1
ATOM 6278 O O . ASN B 1 341 ? 10.406 -18.781 -33.406 1 97.38 341 ASN B O 1
ATOM 6282 N N . GLN B 1 342 ? 8.844 -18.734 -31.844 1 96.44 342 GLN B N 1
ATOM 6283 C CA . GLN B 1 342 ? 9.516 -17.641 -31.141 1 96.44 342 GLN B CA 1
ATOM 6284 C C . GLN B 1 342 ? 10.891 -18.094 -30.641 1 96.44 342 GLN B C 1
ATOM 6286 O O . GLN B 1 342 ? 11.859 -17.328 -30.734 1 96.44 342 GLN B O 1
ATOM 6291 N N . ILE B 1 343 ? 10.969 -19.234 -30.094 1 97.38 343 ILE B N 1
ATOM 6292 C CA . ILE B 1 343 ? 12.234 -19.781 -29.594 1 97.38 343 ILE B CA 1
ATOM 6293 C C . ILE B 1 343 ? 13.195 -19.984 -30.766 1 97.38 343 ILE B C 1
ATOM 6295 O O . ILE B 1 343 ? 14.375 -19.641 -30.672 1 97.38 343 ILE B O 1
ATOM 6299 N N . ASP B 1 344 ? 12.664 -20.469 -31.906 1 96.94 344 ASP B N 1
ATOM 6300 C CA . ASP B 1 344 ? 13.484 -20.641 -33.094 1 96.94 344 ASP B CA 1
ATOM 6301 C C . ASP B 1 344 ? 14.078 -19.312 -33.562 1 96.94 344 ASP B C 1
ATOM 6303 O O . ASP B 1 344 ? 15.234 -19.25 -34 1 96.94 344 ASP B O 1
ATOM 6307 N N . GLN B 1 345 ? 13.305 -18.297 -33.438 1 96.06 345 GLN B N 1
ATOM 6308 C CA . GLN B 1 345 ? 13.805 -16.969 -33.812 1 96.06 345 GLN B CA 1
ATOM 6309 C C . GLN B 1 345 ? 14.891 -16.516 -32.844 1 96.06 345 GLN B C 1
ATOM 6311 O O . GLN B 1 345 ? 15.875 -15.906 -33.25 1 96.06 345 GLN B O 1
ATOM 6316 N N . GLY B 1 346 ? 14.719 -16.828 -31.562 1 95.25 346 GLY B N 1
ATOM 6317 C CA . GLY B 1 346 ? 15.688 -16.438 -30.562 1 95.25 346 GLY B CA 1
ATOM 6318 C C . GLY B 1 346 ? 17.031 -17.125 -30.719 1 95.25 346 GLY B C 1
ATOM 6319 O O . GLY B 1 346 ? 18.078 -16.516 -30.5 1 95.25 346 GLY B O 1
ATOM 6320 N N . ILE B 1 347 ? 17.016 -18.328 -31.156 1 95.44 347 ILE B N 1
ATOM 6321 C CA . ILE B 1 347 ? 18.25 -19.125 -31.234 1 95.44 347 ILE B CA 1
ATOM 6322 C C . ILE B 1 347 ? 19.031 -18.734 -32.5 1 95.44 347 ILE B C 1
ATOM 6324 O O . ILE B 1 347 ? 20.188 -19.156 -32.656 1 95.44 347 ILE B O 1
ATOM 6328 N N . LYS B 1 348 ? 18.453 -17.891 -33.344 1 95.38 348 LYS B N 1
ATOM 6329 C CA . LYS B 1 348 ? 19.203 -17.375 -34.469 1 95.38 348 LYS B CA 1
ATOM 6330 C C . LYS B 1 348 ? 20.344 -16.453 -34 1 95.38 348 LYS B C 1
ATOM 6332 O O . LYS B 1 348 ? 21.312 -16.234 -34.75 1 95.38 348 LYS B O 1
ATOM 6337 N N . ASP B 1 349 ? 20.141 -15.898 -32.875 1 95.56 349 ASP B N 1
ATOM 6338 C CA . ASP B 1 349 ? 21.234 -15.141 -32.281 1 95.56 349 ASP B CA 1
ATOM 6339 C C . ASP B 1 349 ? 22.406 -16.062 -31.953 1 95.56 349 ASP B C 1
ATOM 6341 O O . ASP B 1 349 ? 22.25 -17.047 -31.234 1 95.56 349 ASP B O 1
ATOM 6345 N N . PRO B 1 350 ? 23.594 -15.734 -32.406 1 95.31 350 PRO B N 1
ATOM 6346 C CA . PRO B 1 350 ? 24.75 -16.625 -32.219 1 95.31 350 PRO B CA 1
ATOM 6347 C C . PRO B 1 350 ? 25.141 -16.797 -30.75 1 95.31 350 PRO B C 1
ATOM 6349 O O . PRO B 1 350 ? 25.859 -17.734 -30.406 1 95.31 350 PRO B O 1
ATOM 6352 N N . SER B 1 351 ? 24.641 -15.945 -29.906 1 96.56 351 SER B N 1
ATOM 6353 C CA . SER B 1 351 ? 24.969 -16.031 -28.5 1 96.56 351 SER B CA 1
ATOM 6354 C C . SER B 1 351 ? 24.031 -17 -27.766 1 96.56 351 SER B C 1
ATOM 6356 O O . SER B 1 351 ? 24.188 -17.234 -26.578 1 96.56 351 SER B O 1
ATOM 6358 N N . VAL B 1 352 ? 23.094 -17.578 -28.469 1 97.75 352 VAL B N 1
ATOM 6359 C CA . VAL B 1 352 ? 22.094 -18.453 -27.875 1 97.75 352 VAL B CA 1
ATOM 6360 C C . VAL B 1 352 ? 22.188 -19.844 -28.531 1 97.75 352 VAL B C 1
ATOM 6362 O O . VAL B 1 352 ? 22.188 -19.953 -29.75 1 97.75 352 VAL B O 1
ATOM 6365 N N . THR B 1 353 ? 22.281 -20.859 -27.719 1 97.56 353 THR B N 1
ATOM 6366 C CA . THR B 1 353 ? 22.344 -22.234 -28.203 1 97.56 353 THR B CA 1
ATOM 6367 C C . THR B 1 353 ? 21.312 -23.109 -27.484 1 97.56 353 THR B C 1
ATOM 6369 O O . THR B 1 353 ? 21.219 -23.094 -26.25 1 97.56 353 THR B O 1
ATOM 6372 N N . GLU B 1 354 ? 20.453 -23.766 -28.219 1 97.88 354 GLU B N 1
ATOM 6373 C CA . GLU B 1 354 ? 19.594 -24.766 -27.594 1 97.88 354 GLU B CA 1
ATOM 6374 C C . GLU B 1 354 ? 20.359 -26.047 -27.281 1 97.88 354 GLU B C 1
ATOM 6376 O O . GLU B 1 354 ? 20.766 -26.781 -28.188 1 97.88 354 GLU B O 1
ATOM 6381 N N . VAL B 1 355 ? 20.484 -26.328 -26.031 1 98.12 355 VAL B N 1
ATOM 6382 C CA . VAL B 1 355 ? 21.344 -27.438 -25.594 1 98.12 355 VAL B CA 1
ATOM 6383 C C . VAL B 1 355 ? 20.531 -28.719 -25.531 1 98.12 355 VAL B C 1
ATOM 6385 O O . VAL B 1 355 ? 21.062 -29.812 -25.766 1 98.12 355 VAL B O 1
ATOM 6388 N N . THR B 1 356 ? 19.281 -28.625 -25.234 1 96.5 356 THR B N 1
ATOM 6389 C CA . THR B 1 356 ? 18.422 -29.797 -25.047 1 96.5 356 THR B CA 1
ATOM 6390 C C . THR B 1 356 ? 18.266 -30.562 -26.359 1 96.5 356 THR B C 1
ATOM 6392 O O . THR B 1 356 ? 17.922 -31.75 -26.344 1 96.5 356 THR B O 1
ATOM 6395 N N . ALA B 1 357 ? 18.484 -29.922 -27.5 1 93.81 357 ALA B N 1
ATOM 6396 C CA . ALA B 1 357 ? 18.266 -30.531 -28.812 1 93.81 357 ALA B CA 1
ATOM 6397 C C . ALA B 1 357 ? 19.062 -31.828 -28.953 1 93.81 357 ALA B C 1
ATOM 6399 O O . ALA B 1 357 ? 18.609 -32.781 -29.609 1 93.81 357 ALA B O 1
ATOM 6400 N N . LYS B 1 358 ? 20.156 -31.859 -28.391 1 94.31 358 LYS B N 1
ATOM 6401 C CA . LYS B 1 358 ? 21.016 -33.031 -28.578 1 94.31 358 LYS B CA 1
ATOM 6402 C C . LYS B 1 358 ? 20.594 -34.156 -27.672 1 94.31 358 LYS B C 1
ATOM 6404 O O . LYS B 1 358 ? 21.031 -35.312 -27.859 1 94.31 358 LYS B O 1
ATOM 6409 N N . TYR B 1 359 ? 19.781 -33.906 -26.719 1 96.75 359 TYR B N 1
ATOM 6410 C CA . TYR B 1 359 ? 19.359 -34.938 -25.781 1 96.75 359 TYR B CA 1
ATOM 6411 C C . TYR B 1 359 ? 17.891 -35.281 -26 1 96.75 359 TYR B C 1
ATOM 6413 O O . TYR B 1 359 ? 17.359 -36.188 -25.328 1 96.75 359 TYR B O 1
ATOM 6421 N N . ARG B 1 360 ? 17.25 -34.531 -26.875 1 94.94 360 ARG B N 1
ATOM 6422 C CA . ARG B 1 360 ? 15.828 -34.719 -27.172 1 94.94 360 ARG B CA 1
ATOM 6423 C C . ARG B 1 360 ? 15.648 -35.688 -28.344 1 94.94 360 ARG B C 1
ATOM 6425 O O . ARG B 1 360 ? 16.281 -35.531 -29.391 1 94.94 360 ARG B O 1
ATOM 6432 N N . ASP B 1 361 ? 14.906 -36.781 -28.094 1 92.12 361 ASP B N 1
ATOM 6433 C CA . ASP B 1 361 ? 14.523 -37.625 -29.219 1 92.12 361 ASP B CA 1
ATOM 6434 C C . ASP B 1 361 ? 13.375 -37 -30 1 92.12 361 ASP B C 1
ATOM 6436 O O . ASP B 1 361 ? 12.211 -37.094 -29.594 1 92.12 361 ASP B O 1
ATOM 6440 N N . GLY B 1 362 ? 13.703 -36.344 -31.141 1 92.62 362 GLY B N 1
ATOM 6441 C CA . GLY B 1 362 ? 12.664 -35.719 -31.953 1 92.62 362 GLY B CA 1
ATOM 6442 C C . GLY B 1 362 ? 12.648 -34.219 -31.828 1 92.62 362 GLY B C 1
ATOM 6443 O O . GLY B 1 362 ? 13.664 -33.594 -31.484 1 92.62 362 GLY B O 1
ATOM 6444 N N . GLU B 1 363 ? 11.477 -33.594 -32.094 1 94.94 363 GLU B N 1
ATOM 6445 C CA . GLU B 1 363 ? 11.344 -32.125 -32.156 1 94.94 363 GLU B CA 1
ATOM 6446 C C . GLU B 1 363 ? 10.836 -31.578 -30.812 1 94.94 363 GLU B C 1
ATOM 6448 O O . GLU B 1 363 ? 10.281 -32.312 -30 1 94.94 363 GLU B O 1
ATOM 6453 N N . ARG B 1 364 ? 11.125 -30.297 -30.594 1 97.12 364 ARG B N 1
ATOM 6454 C CA . ARG B 1 364 ? 10.578 -29.594 -29.438 1 97.12 364 ARG B CA 1
ATOM 6455 C C . ARG B 1 364 ? 9.055 -29.625 -29.453 1 97.12 364 ARG B C 1
ATOM 6457 O O . ARG B 1 364 ? 8.422 -29.938 -28.438 1 97.12 364 ARG B O 1
ATOM 6464 N N . LEU B 1 365 ? 8.508 -29.281 -30.672 1 97.75 365 LEU B N 1
ATOM 6465 C CA . LEU B 1 365 ? 7.066 -29.25 -30.875 1 97.75 365 LEU B CA 1
ATOM 6466 C C . LEU B 1 365 ? 6.535 -30.641 -31.203 1 97.75 365 LEU B C 1
ATOM 6468 O O . LEU B 1 365 ? 7.027 -31.297 -32.125 1 97.75 365 LEU B O 1
ATOM 6472 N N . VAL B 1 366 ? 5.66 -31.141 -30.359 1 96.56 366 VAL B N 1
ATOM 6473 C CA . VAL B 1 366 ? 4.953 -32.375 -30.625 1 96.56 366 VAL B CA 1
ATOM 6474 C C . VAL B 1 366 ? 3.494 -32.094 -30.969 1 96.56 366 VAL B C 1
ATOM 6476 O O . VAL B 1 366 ? 2.721 -31.672 -30.109 1 96.56 366 VAL B O 1
ATOM 6479 N N . LYS B 1 367 ? 3.113 -32.375 -32.156 1 94.94 367 LYS B N 1
ATOM 6480 C CA . LYS B 1 367 ? 1.766 -32.062 -32.625 1 94.94 367 LYS B CA 1
ATOM 6481 C C . LYS B 1 367 ? 0.863 -33.281 -32.531 1 94.94 367 LYS B C 1
ATOM 6483 O O . LYS B 1 367 ? 1.276 -34.406 -32.875 1 94.94 367 LYS B O 1
ATOM 6488 N N . ASN B 1 368 ? -0.21 -33.094 -32 1 91.69 368 ASN B N 1
ATOM 6489 C CA . ASN B 1 368 ? -1.302 -34.062 -32.031 1 91.69 368 ASN B CA 1
ATOM 6490 C C . ASN B 1 368 ? -2.523 -33.5 -32.75 1 91.69 368 ASN B C 1
ATOM 6492 O O . ASN B 1 368 ? -2.477 -32.406 -33.312 1 91.69 368 ASN B O 1
ATOM 6496 N N . GLU B 1 369 ? -3.559 -34.281 -32.875 1 89.25 369 GLU B N 1
ATOM 6497 C CA . GLU B 1 369 ? -4.73 -33.938 -33.656 1 89.25 369 GLU B CA 1
ATOM 6498 C C . GLU B 1 369 ? -5.398 -32.688 -33.125 1 89.25 369 GLU B C 1
ATOM 6500 O O . GLU B 1 369 ? -5.75 -31.766 -33.875 1 89.25 369 GLU B O 1
ATOM 6505 N N . ARG B 1 370 ? -5.523 -32.562 -31.812 1 91.19 370 ARG B N 1
ATOM 6506 C CA . ARG B 1 370 ? -6.305 -31.469 -31.25 1 91.19 370 ARG B CA 1
ATOM 6507 C C . ARG B 1 370 ? -5.504 -30.703 -30.188 1 91.19 370 ARG B C 1
ATOM 6509 O O . ARG B 1 370 ? -6.016 -29.781 -29.562 1 91.19 370 ARG B O 1
ATOM 6516 N N . CYS B 1 371 ? -4.363 -31.109 -29.859 1 92.75 371 CYS B N 1
ATOM 6517 C CA . CYS B 1 371 ? -3.527 -30.438 -28.859 1 92.75 371 CYS B CA 1
ATOM 6518 C C . CYS B 1 371 ? -2.049 -30.594 -29.203 1 92.75 371 CYS B C 1
ATOM 6520 O O . CYS B 1 371 ? -1.683 -31.422 -30.031 1 92.75 371 CYS B O 1
ATOM 6522 N N . ASP B 1 372 ? -1.279 -29.734 -28.703 1 96.19 372 ASP B N 1
ATOM 6523 C CA . ASP B 1 372 ? 0.166 -29.781 -28.891 1 96.19 372 ASP B CA 1
ATOM 6524 C C . ASP B 1 372 ? 0.905 -29.812 -27.562 1 96.19 372 ASP B C 1
ATOM 6526 O O . ASP B 1 372 ? 0.312 -29.562 -26.516 1 96.19 372 ASP B O 1
ATOM 6530 N N . PHE B 1 373 ? 2.094 -30.312 -27.594 1 96.94 373 PHE B N 1
ATOM 6531 C CA . PHE B 1 373 ? 3.01 -30.281 -26.453 1 96.94 373 PHE B CA 1
ATOM 6532 C C . PHE B 1 373 ? 4.316 -29.594 -26.844 1 96.94 373 PHE B C 1
ATOM 6534 O O . PHE B 1 373 ? 4.672 -29.531 -28.016 1 96.94 373 PHE B O 1
ATOM 6541 N N . LEU B 1 374 ? 4.895 -29.078 -25.922 1 97.94 374 LEU B N 1
ATOM 6542 C CA . LEU B 1 374 ? 6.277 -28.625 -26.062 1 97.94 374 LEU B CA 1
ATOM 6543 C C . LEU B 1 374 ? 7.184 -29.375 -25.078 1 97.94 374 LEU B C 1
ATOM 6545 O O . LEU B 1 374 ? 6.883 -29.469 -23.891 1 97.94 374 LEU B O 1
ATOM 6549 N N . ARG B 1 375 ? 8.219 -29.969 -25.609 1 97.75 375 ARG B N 1
ATOM 6550 C CA . ARG B 1 375 ? 9.203 -30.656 -24.781 1 97.75 375 ARG B CA 1
ATOM 6551 C C . ARG B 1 375 ? 10.156 -29.672 -24.125 1 97.75 375 ARG B C 1
ATOM 6553 O O . ARG B 1 375 ? 10.383 -28.578 -24.641 1 97.75 375 ARG B O 1
ATOM 6560 N N . PRO B 1 376 ? 10.703 -30.047 -22.953 1 98.25 376 PRO B N 1
ATOM 6561 C CA . PRO B 1 376 ? 11.57 -29.125 -22.219 1 98.25 376 PRO B CA 1
ATOM 6562 C C . PRO B 1 376 ? 12.688 -28.547 -23.094 1 98.25 376 PRO B C 1
ATOM 6564 O O . PRO B 1 376 ? 13.219 -29.234 -23.953 1 98.25 376 PRO B O 1
ATOM 6567 N N . THR B 1 377 ? 12.984 -27.312 -22.859 1 98.56 377 THR B N 1
ATOM 6568 C CA . THR B 1 377 ? 13.977 -26.609 -23.656 1 98.56 377 THR B CA 1
ATOM 6569 C C . THR B 1 377 ? 14.953 -25.844 -22.766 1 98.56 377 THR B C 1
ATOM 6571 O O . THR B 1 377 ? 14.531 -25.047 -21.922 1 98.56 377 THR B O 1
ATOM 6574 N N . VAL B 1 378 ? 16.203 -26.172 -22.891 1 98.69 378 VAL B N 1
ATOM 6575 C CA . VAL B 1 378 ? 17.297 -25.5 -22.188 1 98.69 378 VAL B CA 1
ATOM 6576 C C . VAL B 1 378 ? 18.156 -24.734 -23.188 1 98.69 378 VAL B C 1
ATOM 6578 O O . VAL B 1 378 ? 18.672 -25.312 -24.141 1 98.69 378 VAL B O 1
ATOM 6581 N N . LEU B 1 379 ? 18.234 -23.438 -23.016 1 98.69 379 LEU B N 1
ATOM 6582 C CA . LEU B 1 379 ? 19.125 -22.609 -23.828 1 98.69 379 LEU B CA 1
ATOM 6583 C C . LEU B 1 379 ? 20.328 -22.141 -23.016 1 98.69 379 LEU B C 1
ATOM 6585 O O . LEU B 1 379 ? 20.203 -21.859 -21.812 1 98.69 379 LEU B O 1
ATOM 6589 N N . HIS B 1 380 ? 21.469 -22.109 -23.609 1 98.62 380 HIS B N 1
ATOM 6590 C CA . HIS B 1 380 ? 22.641 -21.422 -23.062 1 98.62 380 HIS B CA 1
ATOM 6591 C C . HIS B 1 380 ? 22.859 -20.078 -23.75 1 98.62 380 HIS B C 1
ATOM 6593 O O . HIS B 1 380 ? 22.906 -20 -24.969 1 98.62 380 HIS B O 1
ATOM 6599 N N . CYS B 1 381 ? 22.891 -19.031 -23 1 98.38 381 CYS B N 1
ATOM 6600 C CA . CYS B 1 381 ? 23.156 -17.672 -23.484 1 98.38 381 CYS B CA 1
ATOM 6601 C C . CYS B 1 381 ? 24.516 -17.188 -23.016 1 98.38 381 CYS B C 1
ATOM 6603 O O . CYS B 1 381 ? 24.719 -16.984 -21.812 1 98.38 381 CYS B O 1
ATOM 6605 N N . THR B 1 382 ? 25.391 -16.828 -23.953 1 97.25 382 THR B N 1
ATOM 6606 C CA . THR B 1 382 ? 26.75 -16.422 -23.609 1 97.25 382 THR B CA 1
ATOM 6607 C C . THR B 1 382 ? 26.781 -14.961 -23.188 1 97.25 382 THR B C 1
ATOM 6609 O O . THR B 1 382 ? 27.844 -14.453 -22.781 1 97.25 382 THR B O 1
ATOM 6612 N N . ASN B 1 383 ? 25.625 -14.312 -23.297 1 90.31 383 ASN B N 1
ATOM 6613 C CA . ASN B 1 383 ? 25.484 -12.977 -22.734 1 90.31 383 ASN B CA 1
ATOM 6614 C C . ASN B 1 383 ? 24.047 -12.688 -22.328 1 90.31 383 ASN B C 1
ATOM 6616 O O . ASN B 1 383 ? 23.141 -13.469 -22.625 1 90.31 383 ASN B O 1
ATOM 6620 N N . SER B 1 384 ? 23.859 -11.586 -21.562 1 90.25 384 SER B N 1
ATOM 6621 C CA . SER B 1 384 ? 22.562 -11.281 -20.969 1 90.25 384 SER B CA 1
ATOM 6622 C C . SER B 1 384 ? 21.828 -10.203 -21.75 1 90.25 384 SER B C 1
ATOM 6624 O O . SER B 1 384 ? 20.891 -9.594 -21.25 1 90.25 384 SER B O 1
ATOM 6626 N N . GLU B 1 385 ? 22.125 -9.945 -22.938 1 88.44 385 GLU B N 1
ATOM 6627 C CA . GLU B 1 385 ? 21.578 -8.797 -23.656 1 88.44 385 GLU B CA 1
ATOM 6628 C C . GLU B 1 385 ? 20.406 -9.203 -24.547 1 88.44 385 GLU B C 1
ATOM 6630 O O . GLU B 1 385 ? 19.625 -8.352 -24.984 1 88.44 385 GLU B O 1
ATOM 6635 N N . THR B 1 386 ? 20.344 -10.547 -24.781 1 88.31 386 THR B N 1
ATOM 6636 C CA . THR B 1 386 ? 19.297 -11 -25.672 1 88.31 386 THR B CA 1
ATOM 6637 C C . THR B 1 386 ? 17.953 -11.016 -24.969 1 88.31 386 THR B C 1
ATOM 6639 O O . THR B 1 386 ? 17.875 -11.266 -23.766 1 88.31 386 THR B O 1
ATOM 6642 N N . GLU B 1 387 ? 16.906 -10.766 -25.719 1 88.31 387 GLU B N 1
ATOM 6643 C CA . GLU B 1 387 ? 15.555 -10.766 -25.156 1 88.31 387 GLU B CA 1
ATOM 6644 C C . GLU B 1 387 ? 15.172 -12.141 -24.625 1 88.31 387 GLU B C 1
ATOM 6646 O O . GLU B 1 387 ? 14.547 -12.25 -23.562 1 88.31 387 GLU B O 1
ATOM 6651 N N . ILE B 1 388 ? 15.609 -13.188 -25.312 1 94.5 388 ILE B N 1
ATOM 6652 C CA . ILE B 1 388 ? 15.203 -14.547 -24.953 1 94.5 388 ILE B CA 1
ATOM 6653 C C . ILE B 1 388 ? 15.875 -14.961 -23.656 1 94.5 388 ILE B C 1
ATOM 6655 O O . ILE B 1 388 ? 15.391 -15.859 -22.953 1 94.5 388 ILE B O 1
ATOM 6659 N N . SER B 1 389 ? 17 -14.312 -23.281 1 93.69 389 SER B N 1
ATOM 6660 C CA . SER B 1 389 ? 17.703 -14.633 -22.047 1 93.69 389 SER B CA 1
ATOM 6661 C C . SER B 1 389 ? 16.859 -14.297 -20.828 1 93.69 389 SER B C 1
ATOM 6663 O O . SER B 1 389 ? 17.125 -14.773 -19.719 1 93.69 389 SER B O 1
ATOM 6665 N N . LYS B 1 390 ? 15.797 -13.531 -20.969 1 91.69 390 LYS B N 1
ATOM 6666 C CA . LYS B 1 390 ? 14.93 -13.117 -19.875 1 91.69 390 LYS B CA 1
ATOM 6667 C C . LYS B 1 390 ? 13.484 -13.547 -20.125 1 91.69 390 LYS B C 1
ATOM 6669 O O . LYS B 1 390 ? 12.555 -12.992 -19.531 1 91.69 390 LYS B O 1
ATOM 6674 N N . GLY B 1 391 ? 13.32 -14.445 -20.969 1 93.25 391 GLY B N 1
ATOM 6675 C CA . GLY B 1 391 ? 11.984 -14.859 -21.359 1 93.25 391 GLY B CA 1
ATOM 6676 C C . GLY B 1 391 ? 11.414 -15.938 -20.469 1 93.25 391 GLY B C 1
ATOM 6677 O O . GLY B 1 391 ? 12.133 -16.531 -19.672 1 93.25 391 GLY B O 1
ATOM 6678 N N . GLU B 1 392 ? 10.133 -16.094 -20.531 1 95.44 392 GLU B N 1
ATOM 6679 C CA . GLU B 1 392 ? 9.359 -17.141 -19.875 1 95.44 392 GLU B CA 1
ATOM 6680 C C . GLU B 1 392 ? 8.234 -17.641 -20.781 1 95.44 392 GLU B C 1
ATOM 6682 O O . GLU B 1 392 ? 7.594 -16.844 -21.469 1 95.44 392 GLU B O 1
ATOM 6687 N N . TYR B 1 393 ? 8.07 -18.938 -20.781 1 94.94 393 TYR B N 1
ATOM 6688 C CA . TYR B 1 393 ? 7 -19.562 -21.547 1 94.94 393 TYR B CA 1
ATOM 6689 C C . TYR B 1 393 ? 6.227 -20.562 -20.703 1 94.94 393 TYR B C 1
ATOM 6691 O O . TYR B 1 393 ? 6.672 -20.938 -19.609 1 94.94 393 TYR B O 1
ATOM 6699 N N . MET B 1 394 ? 5.121 -21.016 -21.203 1 92.81 394 MET B N 1
ATOM 6700 C CA . MET B 1 394 ? 4.203 -21.859 -20.438 1 92.81 394 MET B CA 1
ATOM 6701 C C . MET B 1 394 ? 4.539 -23.328 -20.609 1 92.81 394 MET B C 1
ATOM 6703 O O . MET B 1 394 ? 3.662 -24.141 -20.922 1 92.81 394 MET B O 1
ATOM 6707 N N . PHE B 1 395 ? 5.688 -23.672 -20.5 1 96.44 395 PHE B N 1
ATOM 6708 C CA . PHE B 1 395 ? 6.219 -25.031 -20.469 1 96.44 395 PHE B CA 1
ATOM 6709 C C . PHE B 1 395 ? 7.605 -25.062 -19.844 1 96.44 395 PHE B C 1
ATOM 6711 O O . PHE B 1 395 ? 8.148 -24.016 -19.484 1 96.44 395 PHE B O 1
ATOM 6718 N N . PRO B 1 396 ? 8.234 -26.281 -19.531 1 97.94 396 PRO B N 1
ATOM 6719 C CA . PRO B 1 396 ? 9.562 -26.281 -18.906 1 97.94 396 PRO B CA 1
ATOM 6720 C C . PRO B 1 396 ? 10.641 -25.672 -19.797 1 97.94 396 PRO B C 1
ATOM 6722 O O . PRO B 1 396 ? 11.234 -26.375 -20.625 1 97.94 396 PRO B O 1
ATOM 6725 N N . PHE B 1 397 ? 10.812 -24.438 -19.641 1 98.38 397 PHE B N 1
ATOM 6726 C CA . PHE B 1 397 ? 11.789 -23.641 -20.391 1 98.38 397 PHE B CA 1
ATOM 6727 C C . PHE B 1 397 ? 12.742 -22.938 -19.438 1 98.38 397 PHE B C 1
ATOM 6729 O O . PHE B 1 397 ? 12.32 -22.391 -18.406 1 98.38 397 PHE B O 1
ATOM 6736 N N . VAL B 1 398 ? 14.055 -22.984 -19.766 1 98.69 398 VAL B N 1
ATOM 6737 C CA . VAL B 1 398 ? 14.984 -22.25 -18.922 1 98.69 398 VAL B CA 1
ATOM 6738 C C . VAL B 1 398 ? 16.188 -21.812 -19.75 1 98.69 398 VAL B C 1
ATOM 6740 O O . VAL B 1 398 ? 16.656 -22.547 -20.625 1 98.69 398 VAL B O 1
ATOM 6743 N N . THR B 1 399 ? 16.641 -20.641 -19.5 1 98.62 399 THR B N 1
ATOM 6744 C CA . THR B 1 399 ? 17.906 -20.156 -20.031 1 98.62 399 THR B CA 1
ATOM 6745 C C . THR B 1 399 ? 18.984 -20.203 -18.953 1 98.62 399 THR B C 1
ATOM 6747 O O . THR B 1 399 ? 18.719 -19.906 -17.781 1 98.62 399 THR B O 1
ATOM 6750 N N . VAL B 1 400 ? 20.125 -20.672 -19.312 1 98.81 400 VAL B N 1
ATOM 6751 C CA . VAL B 1 400 ? 21.328 -20.5 -18.516 1 98.81 400 VAL B CA 1
ATOM 6752 C C . VAL B 1 400 ? 22.156 -19.344 -19.078 1 98.81 400 VAL B C 1
ATOM 6754 O O . VAL B 1 400 ? 22.656 -19.422 -20.188 1 98.81 400 VAL B O 1
ATOM 6757 N N . VAL B 1 401 ? 22.312 -18.281 -18.312 1 98.75 401 VAL B N 1
ATOM 6758 C CA . VAL B 1 401 ? 22.844 -17.031 -18.812 1 98.75 401 VAL B CA 1
ATOM 6759 C C . VAL B 1 401 ? 24.203 -16.734 -18.172 1 98.75 401 VAL B C 1
ATOM 6761 O O . VAL B 1 401 ? 24.312 -16.672 -16.938 1 98.75 401 VAL B O 1
ATOM 6764 N N . ASP B 1 402 ? 25.234 -16.594 -19.016 1 98.25 402 ASP B N 1
ATOM 6765 C CA . ASP B 1 402 ? 26.516 -16.109 -18.531 1 98.25 402 ASP B CA 1
ATOM 6766 C C . ASP B 1 402 ? 26.484 -14.617 -18.25 1 98.25 402 ASP B C 1
ATOM 6768 O O . ASP B 1 402 ? 26.219 -13.812 -19.156 1 98.25 402 ASP B O 1
ATOM 6772 N N . CYS B 1 403 ? 26.703 -14.25 -17.016 1 98.19 403 CYS B N 1
ATOM 6773 C CA . CYS B 1 403 ? 26.703 -12.852 -16.609 1 98.19 403 CYS B CA 1
ATOM 6774 C C . CYS B 1 403 ? 27.578 -12.648 -15.367 1 98.19 403 CYS B C 1
ATOM 6776 O O . CYS B 1 403 ? 27.391 -13.328 -14.359 1 98.19 403 CYS B O 1
ATOM 6778 N N . PRO B 1 404 ? 28.531 -11.711 -15.43 1 97.81 404 PRO B N 1
ATOM 6779 C CA . PRO B 1 404 ? 29.297 -11.414 -14.211 1 97.81 404 PRO B CA 1
ATOM 6780 C C . PRO B 1 404 ? 28.406 -11.039 -13.031 1 97.81 404 PRO B C 1
ATOM 6782 O O . PRO B 1 404 ? 27.391 -10.359 -13.211 1 97.81 404 PRO B O 1
ATOM 6785 N N . GLU B 1 405 ? 28.766 -11.586 -11.844 1 97.56 405 GLU B N 1
ATOM 6786 C CA . GLU B 1 405 ? 27.938 -11.422 -10.648 1 97.56 405 GLU B CA 1
ATOM 6787 C C . GLU B 1 405 ? 27.547 -9.961 -10.438 1 97.56 405 GLU B C 1
ATOM 6789 O O . GLU B 1 405 ? 26.391 -9.656 -10.164 1 97.56 405 GLU B O 1
ATOM 6794 N N . ASP B 1 406 ? 28.469 -8.984 -10.641 1 95.75 406 ASP B N 1
ATOM 6795 C CA . ASP B 1 406 ? 28.266 -7.578 -10.32 1 95.75 406 ASP B CA 1
ATOM 6796 C C . ASP B 1 406 ? 27.344 -6.918 -11.344 1 95.75 406 ASP B C 1
ATOM 6798 O O . ASP B 1 406 ? 26.891 -5.781 -11.148 1 95.75 406 ASP B O 1
ATOM 6802 N N . GLN B 1 407 ? 26.984 -7.691 -12.422 1 96.75 407 GLN B N 1
ATOM 6803 C CA . GLN B 1 407 ? 26.125 -7.145 -13.469 1 96.75 407 GLN B CA 1
ATOM 6804 C C . GLN B 1 407 ? 24.75 -7.797 -13.438 1 96.75 407 GLN B C 1
ATOM 6806 O O . GLN B 1 407 ? 23.812 -7.328 -14.102 1 96.75 407 GLN B O 1
ATOM 6811 N N . MET B 1 408 ? 24.562 -8.875 -12.734 1 97.25 408 MET B N 1
ATOM 6812 C CA . MET B 1 408 ? 23.359 -9.703 -12.797 1 97.25 408 MET B CA 1
ATOM 6813 C C . MET B 1 408 ? 22.109 -8.891 -12.422 1 97.25 408 MET B C 1
ATOM 6815 O O . MET B 1 408 ? 21.125 -8.875 -13.164 1 97.25 408 MET B O 1
ATOM 6819 N N . LEU B 1 409 ? 22.156 -8.148 -11.305 1 96.44 409 LEU B N 1
ATOM 6820 C CA . LEU B 1 409 ? 21 -7.422 -10.805 1 96.44 409 LEU B CA 1
ATOM 6821 C C . LEU B 1 409 ? 20.625 -6.277 -11.75 1 96.44 409 LEU B C 1
ATOM 6823 O O . LEU B 1 409 ? 19.453 -5.926 -11.875 1 96.44 409 LEU B O 1
ATOM 6827 N N . LYS B 1 410 ? 21.578 -5.746 -12.445 1 94.44 410 LYS B N 1
ATOM 6828 C CA . LYS B 1 410 ? 21.312 -4.676 -13.406 1 94.44 410 LYS B CA 1
ATOM 6829 C C . LYS B 1 410 ? 20.672 -5.219 -14.68 1 94.44 410 LYS B C 1
ATOM 6831 O O . LYS B 1 410 ? 19.922 -4.508 -15.359 1 94.44 410 LYS B O 1
ATOM 6836 N N . ARG B 1 411 ? 20.891 -6.52 -14.922 1 96.25 411 ARG B N 1
ATOM 6837 C CA . ARG B 1 411 ? 20.547 -7.02 -16.25 1 96.25 411 ARG B CA 1
ATOM 6838 C C . ARG B 1 411 ? 19.391 -8 -16.188 1 96.25 411 ARG B C 1
ATOM 6840 O O . ARG B 1 411 ? 18.719 -8.242 -17.203 1 96.25 411 ARG B O 1
ATOM 6847 N N . MET B 1 412 ? 19.094 -8.594 -15.109 1 95.06 412 MET B N 1
ATOM 6848 C CA . MET B 1 412 ? 18.219 -9.766 -15.07 1 95.06 412 MET B CA 1
ATOM 6849 C C . MET B 1 412 ? 16.75 -9.359 -15.211 1 95.06 412 MET B C 1
ATOM 6851 O O . MET B 1 412 ? 15.914 -10.172 -15.617 1 95.06 412 MET B O 1
ATOM 6855 N N . GLY B 1 413 ? 16.406 -8.133 -14.938 1 93.81 413 GLY B N 1
ATOM 6856 C CA . GLY B 1 413 ? 15.047 -7.648 -15.141 1 93.81 413 GLY B CA 1
ATOM 6857 C C . GLY B 1 413 ? 14.094 -8.078 -14.039 1 93.81 413 GLY B C 1
ATOM 6858 O O . GLY B 1 413 ? 14.516 -8.641 -13.031 1 93.81 413 GLY B O 1
ATOM 6859 N N . GLN B 1 414 ? 12.789 -7.797 -14.273 1 93.25 414 GLN B N 1
ATOM 6860 C CA . GLN B 1 414 ? 11.742 -8.109 -13.305 1 93.25 414 GLN B CA 1
ATOM 6861 C C . GLN B 1 414 ? 11.727 -9.602 -12.977 1 93.25 414 GLN B C 1
ATOM 6863 O O . GLN B 1 414 ? 11.82 -10.438 -13.875 1 93.25 414 GLN B O 1
ATOM 6868 N N . THR B 1 415 ? 11.633 -9.906 -11.711 1 96.06 415 THR B N 1
ATOM 6869 C CA . THR B 1 415 ? 11.734 -11.273 -11.227 1 96.06 415 THR B CA 1
ATOM 6870 C C . THR B 1 415 ? 10.734 -11.516 -10.102 1 96.06 415 THR B C 1
ATOM 6872 O O . THR B 1 415 ? 10.773 -10.844 -9.07 1 96.06 415 THR B O 1
ATOM 6875 N N . LEU B 1 416 ? 9.828 -12.461 -10.305 1 94.12 416 LEU B N 1
ATOM 6876 C CA . LEU B 1 416 ? 8.844 -12.781 -9.273 1 94.12 416 LEU B CA 1
ATOM 6877 C C . LEU B 1 416 ? 9.508 -13.492 -8.094 1 94.12 416 LEU B C 1
ATOM 6879 O O . LEU B 1 416 ? 9.352 -13.07 -6.949 1 94.12 416 LEU B O 1
ATOM 6883 N N . VAL B 1 417 ? 10.234 -14.547 -8.383 1 95.69 417 VAL B N 1
ATOM 6884 C CA . VAL B 1 417 ? 10.984 -15.273 -7.359 1 95.69 417 VAL B CA 1
ATOM 6885 C C . VAL B 1 417 ? 12.461 -15.352 -7.758 1 95.69 417 VAL B C 1
ATOM 6887 O O . VAL B 1 417 ? 12.789 -15.727 -8.883 1 95.69 417 VAL B O 1
ATOM 6890 N N . CYS B 1 418 ? 13.289 -14.945 -6.887 1 97.62 418 CYS B N 1
ATOM 6891 C CA . CYS B 1 418 ? 14.719 -15.133 -7.062 1 97.62 418 CYS B CA 1
ATOM 6892 C C . CYS B 1 418 ? 15.297 -16.016 -5.957 1 97.62 418 CYS B C 1
ATOM 6894 O O . CYS B 1 418 ? 15.172 -15.688 -4.773 1 97.62 418 CYS B O 1
ATOM 6896 N N . SER B 1 419 ? 15.805 -17.109 -6.312 1 98.31 419 SER B N 1
ATOM 6897 C CA . SER B 1 419 ? 16.594 -17.922 -5.395 1 98.31 419 SER B CA 1
ATOM 6898 C C . SER B 1 419 ? 18.094 -17.719 -5.617 1 98.31 419 SER B C 1
ATOM 6900 O O . SER B 1 419 ? 18.641 -18.172 -6.629 1 98.31 419 SER B O 1
ATOM 6902 N N . ALA B 1 420 ? 18.688 -17.062 -4.711 1 98.69 420 ALA B N 1
ATOM 6903 C CA . ALA B 1 420 ? 20.109 -16.766 -4.805 1 98.69 420 ALA B CA 1
ATOM 6904 C C . ALA B 1 420 ? 20.922 -17.672 -3.873 1 98.69 420 ALA B C 1
ATOM 6906 O O . ALA B 1 420 ? 20.734 -17.625 -2.652 1 98.69 420 ALA B O 1
ATOM 6907 N N . ILE B 1 421 ? 21.766 -18.469 -4.453 1 98.56 421 ILE B N 1
ATOM 6908 C CA . ILE B 1 421 ? 22.656 -19.328 -3.68 1 98.56 421 ILE B CA 1
ATOM 6909 C C . ILE B 1 421 ? 24.016 -18.672 -3.529 1 98.56 421 ILE B C 1
ATOM 6911 O O . ILE B 1 421 ? 24.844 -18.734 -4.438 1 98.56 421 ILE B O 1
ATOM 6915 N N . THR B 1 422 ? 24.25 -18.047 -2.434 1 98.38 422 THR B N 1
ATOM 6916 C CA . THR B 1 422 ? 25.469 -17.297 -2.158 1 98.38 422 THR B CA 1
ATOM 6917 C C . THR B 1 422 ? 25.609 -17.031 -0.662 1 98.38 422 THR B C 1
ATOM 6919 O O . THR B 1 422 ? 24.609 -16.938 0.055 1 98.38 422 THR B O 1
ATOM 6922 N N . GLU B 1 423 ? 26.797 -16.938 -0.16 1 97.38 423 GLU B N 1
ATOM 6923 C CA . GLU B 1 423 ? 27.125 -16.5 1.196 1 97.38 423 GLU B CA 1
ATOM 6924 C C . GLU B 1 423 ? 27.844 -15.156 1.19 1 97.38 423 GLU B C 1
ATOM 6926 O O . GLU B 1 423 ? 28.297 -14.688 2.232 1 97.38 423 GLU B O 1
ATOM 6931 N N . ASN B 1 424 ? 27.938 -14.633 -0.031 1 97.31 424 ASN B N 1
ATOM 6932 C CA . ASN B 1 424 ? 28.531 -13.305 -0.167 1 97.31 424 ASN B CA 1
ATOM 6933 C C . ASN B 1 424 ? 27.641 -12.227 0.427 1 97.31 424 ASN B C 1
ATOM 6935 O O . ASN B 1 424 ? 26.609 -11.875 -0.156 1 97.31 424 ASN B O 1
ATOM 6939 N N . GLU B 1 425 ? 28.062 -11.625 1.497 1 95.12 425 GLU B N 1
ATOM 6940 C CA . GLU B 1 425 ? 27.234 -10.688 2.246 1 95.12 425 GLU B CA 1
ATOM 6941 C C . GLU B 1 425 ? 26.938 -9.438 1.428 1 95.12 425 GLU B C 1
ATOM 6943 O O . GLU B 1 425 ? 25.828 -8.891 1.486 1 95.12 425 GLU B O 1
ATOM 6948 N N . LYS B 1 426 ? 27.938 -8.977 0.752 1 94.31 426 LYS B N 1
ATOM 6949 C CA . LYS B 1 426 ? 27.734 -7.789 -0.068 1 94.31 426 LYS B CA 1
ATOM 6950 C C . LYS B 1 426 ? 26.688 -8.023 -1.148 1 94.31 426 LYS B C 1
ATOM 6952 O O . LYS B 1 426 ? 25.812 -7.191 -1.363 1 94.31 426 LYS B O 1
ATOM 6957 N N . PHE B 1 427 ? 26.766 -9.172 -1.798 1 96.81 427 PHE B N 1
ATOM 6958 C CA . PHE B 1 427 ? 25.812 -9.516 -2.84 1 96.81 427 PHE B CA 1
ATOM 6959 C C . PHE B 1 427 ? 24.422 -9.734 -2.246 1 96.81 427 PHE B C 1
ATOM 6961 O O . PHE B 1 427 ? 23.422 -9.289 -2.814 1 96.81 427 PHE B O 1
ATOM 6968 N N . GLN B 1 428 ? 24.391 -10.398 -1.084 1 96.62 428 GLN B N 1
ATOM 6969 C CA . GLN B 1 428 ? 23.109 -10.586 -0.394 1 96.62 428 GLN B CA 1
ATOM 6970 C C . GLN B 1 428 ? 22.438 -9.25 -0.113 1 96.62 428 GLN B C 1
ATOM 6972 O O . GLN B 1 428 ? 21.234 -9.102 -0.312 1 96.62 428 GLN B O 1
ATOM 6977 N N . GLN B 1 429 ? 23.203 -8.297 0.288 1 93.75 429 GLN B N 1
ATOM 6978 C CA . GLN B 1 429 ? 22.656 -6.98 0.574 1 93.75 429 GLN B CA 1
ATOM 6979 C C . GLN B 1 429 ? 22.078 -6.34 -0.684 1 93.75 429 GLN B C 1
ATOM 6981 O O . GLN B 1 429 ? 21.016 -5.719 -0.636 1 93.75 429 GLN B O 1
ATOM 6986 N N . GLN B 1 430 ? 22.766 -6.48 -1.752 1 94.81 430 GLN B N 1
ATOM 6987 C CA . GLN B 1 430 ? 22.266 -5.949 -3.018 1 94.81 430 GLN B CA 1
ATOM 6988 C C . GLN B 1 430 ? 20.953 -6.621 -3.42 1 94.81 430 GLN B C 1
ATOM 6990 O O . GLN B 1 430 ? 20.031 -5.961 -3.912 1 94.81 430 GLN B O 1
ATOM 6995 N N . LEU B 1 431 ? 20.891 -7.926 -3.201 1 96.81 431 LEU B N 1
ATOM 6996 C CA . LEU B 1 431 ? 19.672 -8.68 -3.473 1 96.81 431 LEU B CA 1
ATOM 6997 C C . LEU B 1 431 ? 18.516 -8.188 -2.6 1 96.81 431 LEU B C 1
ATOM 6999 O O . LEU B 1 431 ? 17.406 -8.016 -3.084 1 96.81 431 LEU B O 1
ATOM 7003 N N . LEU B 1 432 ? 18.797 -7.949 -1.394 1 94.88 432 LEU B N 1
ATOM 7004 C CA . LEU B 1 432 ? 17.797 -7.477 -0.44 1 94.88 432 LEU B CA 1
ATOM 7005 C C . LEU B 1 432 ? 17.312 -6.082 -0.815 1 94.88 432 LEU B C 1
ATOM 7007 O O . LEU B 1 432 ? 16.156 -5.742 -0.57 1 94.88 432 LEU B O 1
ATOM 7011 N N . ASP B 1 433 ? 18.125 -5.297 -1.539 1 93.06 433 ASP B N 1
ATOM 7012 C CA . ASP B 1 433 ? 17.781 -3.926 -1.907 1 93.06 433 ASP B CA 1
ATOM 7013 C C . ASP B 1 433 ? 17.047 -3.883 -3.248 1 93.06 433 ASP B C 1
ATOM 7015 O O . ASP B 1 433 ? 16.484 -2.857 -3.617 1 93.06 433 ASP B O 1
ATOM 7019 N N . ALA B 1 434 ? 17.062 -5.016 -3.941 1 94.06 434 ALA B N 1
ATOM 7020 C CA . ALA B 1 434 ? 16.5 -5.035 -5.289 1 94.06 434 ALA B CA 1
ATOM 7021 C C . ALA B 1 434 ? 14.969 -4.996 -5.242 1 94.06 434 ALA B C 1
ATOM 7023 O O . ALA B 1 434 ? 14.336 -5.965 -4.82 1 94.06 434 ALA B O 1
ATOM 7024 N N . THR B 1 435 ? 14.352 -3.955 -5.793 1 91.06 435 THR B N 1
ATOM 7025 C CA . THR B 1 435 ? 12.922 -3.73 -5.68 1 91.06 435 THR B CA 1
ATOM 7026 C C . THR B 1 435 ? 12.164 -4.449 -6.797 1 91.06 435 THR B C 1
ATOM 7028 O O . THR B 1 435 ? 10.938 -4.531 -6.773 1 91.06 435 THR B O 1
ATOM 7031 N N . PHE B 1 436 ? 12.898 -4.977 -7.777 1 92.81 436 PHE B N 1
ATOM 7032 C CA . PHE B 1 436 ? 12.266 -5.648 -8.906 1 92.81 436 PHE B CA 1
ATOM 7033 C C . PHE B 1 436 ? 12.125 -7.141 -8.641 1 92.81 436 PHE B C 1
ATOM 7035 O O . PHE B 1 436 ? 11.672 -7.895 -9.5 1 92.81 436 PHE B O 1
ATOM 7042 N N . ILE B 1 437 ? 12.586 -7.621 -7.465 1 94.88 437 ILE B N 1
ATOM 7043 C CA . ILE B 1 437 ? 12.391 -8.992 -7.008 1 94.88 437 ILE B CA 1
ATOM 7044 C C . ILE B 1 437 ? 11.242 -9.039 -6.008 1 94.88 437 ILE B C 1
ATOM 7046 O O . ILE B 1 437 ? 11.305 -8.414 -4.949 1 94.88 437 ILE B O 1
ATOM 7050 N N . ASP B 1 438 ? 10.25 -9.82 -6.258 1 91.62 438 ASP B N 1
ATOM 7051 C CA . ASP B 1 438 ? 9.07 -9.844 -5.398 1 91.62 438 ASP B CA 1
ATOM 7052 C C . ASP B 1 438 ? 9.273 -10.789 -4.215 1 91.62 438 ASP B C 1
ATOM 7054 O O . ASP B 1 438 ? 9.023 -10.414 -3.066 1 91.62 438 ASP B O 1
ATOM 7058 N N . ARG B 1 439 ? 9.672 -12 -4.465 1 93.12 439 ARG B N 1
ATOM 7059 C CA . ARG B 1 439 ? 10.078 -12.953 -3.432 1 93.12 439 ARG B CA 1
ATOM 7060 C C . ARG B 1 439 ? 11.562 -13.273 -3.539 1 93.12 439 ARG B C 1
ATOM 7062 O O . ARG B 1 439 ? 12.047 -13.641 -4.613 1 93.12 439 ARG B O 1
ATOM 7069 N N . LEU B 1 440 ? 12.211 -13.148 -2.432 1 95.56 440 LEU B N 1
ATOM 7070 C CA . LEU B 1 440 ? 13.648 -13.43 -2.416 1 95.56 440 LEU B CA 1
ATOM 7071 C C . LEU B 1 440 ? 13.961 -14.625 -1.523 1 95.56 440 LEU B C 1
ATOM 7073 O O . LEU B 1 440 ? 13.523 -14.68 -0.374 1 95.56 440 LEU B O 1
ATOM 7077 N N . ASN B 1 441 ? 14.602 -15.594 -2.062 1 96.19 441 ASN B N 1
ATOM 7078 C CA . ASN B 1 441 ? 15.219 -16.688 -1.324 1 96.19 441 ASN B CA 1
ATOM 7079 C C . ASN B 1 441 ? 16.734 -16.578 -1.305 1 96.19 441 ASN B C 1
ATOM 7081 O O . ASN B 1 441 ? 17.359 -16.344 -2.344 1 96.19 441 ASN B O 1
ATOM 7085 N N . ILE B 1 442 ? 17.266 -16.688 -0.183 1 97 442 ILE B N 1
ATOM 7086 C CA . ILE B 1 442 ? 18.719 -16.781 -0.067 1 97 442 ILE B CA 1
ATOM 7087 C C . ILE B 1 442 ? 19.109 -18.141 0.495 1 97 442 ILE B C 1
ATOM 7089 O O . ILE B 1 442 ? 18.75 -18.484 1.621 1 97 442 ILE B O 1
ATOM 7093 N N . GLY B 1 443 ? 19.812 -18.891 -0.279 1 96.56 443 GLY B N 1
ATOM 7094 C CA . GLY B 1 443 ? 20.172 -20.25 0.072 1 96.56 443 GLY B CA 1
ATOM 7095 C C . GLY B 1 443 ? 19.578 -21.281 -0.87 1 96.56 443 GLY B C 1
ATOM 7096 O O . GLY B 1 443 ? 19.156 -20.953 -1.979 1 96.56 443 GLY B O 1
ATOM 7097 N N . GLU B 1 444 ? 19.609 -22.516 -0.472 1 96.62 444 GLU B N 1
ATOM 7098 C CA . GLU B 1 444 ? 19.219 -23.641 -1.327 1 96.62 444 GLU B CA 1
ATOM 7099 C C . GLU B 1 444 ? 17.703 -23.859 -1.268 1 96.62 444 GLU B C 1
ATOM 7101 O O . GLU B 1 444 ? 17.25 -24.891 -0.754 1 96.62 444 GLU B O 1
ATOM 7106 N N . VAL B 1 445 ? 17.031 -22.953 -1.876 1 96.38 445 VAL B N 1
ATOM 7107 C CA . VAL B 1 445 ? 15.57 -23 -1.912 1 96.38 445 VAL B CA 1
ATOM 7108 C C . VAL B 1 445 ? 15.086 -23.016 -3.361 1 96.38 445 VAL B C 1
ATOM 7110 O O . VAL B 1 445 ? 15.453 -22.141 -4.156 1 96.38 445 VAL B O 1
ATOM 7113 N N . LYS B 1 446 ? 14.328 -23.984 -3.676 1 96.56 446 LYS B N 1
ATOM 7114 C CA . LYS B 1 446 ? 13.727 -24.031 -5.004 1 96.56 446 LYS B CA 1
ATOM 7115 C C . LYS B 1 446 ? 12.781 -22.844 -5.215 1 96.56 446 LYS B C 1
ATOM 7117 O O . LYS B 1 446 ? 12.102 -22.406 -4.285 1 96.56 446 LYS B O 1
ATOM 7122 N N . THR B 1 447 ? 12.711 -22.359 -6.469 1 95.75 447 THR B N 1
ATOM 7123 C CA . THR B 1 447 ? 11.781 -21.266 -6.746 1 95.75 447 THR B CA 1
ATOM 7124 C C . THR B 1 447 ? 10.344 -21.719 -6.496 1 95.75 447 THR B C 1
ATOM 7126 O O . THR B 1 447 ? 9.492 -20.906 -6.117 1 95.75 447 THR B O 1
ATOM 7129 N N . ILE B 1 448 ? 10.039 -23.031 -6.633 1 91.94 448 ILE B N 1
ATOM 7130 C CA . ILE B 1 448 ? 8.688 -23.578 -6.574 1 91.94 448 ILE B CA 1
ATOM 7131 C C . ILE B 1 448 ? 8.32 -23.891 -5.125 1 91.94 448 ILE B C 1
ATOM 7133 O O . ILE B 1 448 ? 7.184 -24.281 -4.836 1 91.94 448 ILE B O 1
ATOM 7137 N N . ALA B 1 449 ? 9.297 -23.766 -4.195 1 90.25 449 ALA B N 1
ATOM 7138 C CA . ALA B 1 449 ? 9.023 -24.062 -2.789 1 90.25 449 ALA B CA 1
ATOM 7139 C C . ALA B 1 449 ? 8.266 -22.922 -2.125 1 90.25 449 ALA B C 1
ATOM 7141 O O . ALA B 1 449 ? 8.758 -21.781 -2.061 1 90.25 449 ALA B O 1
ATOM 7142 N N . LEU B 1 450 ? 7.098 -23.25 -1.648 1 84.56 450 LEU B N 1
ATOM 7143 C CA . LEU B 1 450 ? 6.246 -22.234 -1.039 1 84.56 450 LEU B CA 1
ATOM 7144 C C . LEU B 1 450 ? 6.184 -22.422 0.474 1 84.56 450 LEU B C 1
ATOM 7146 O O . LEU B 1 450 ? 6.004 -23.531 0.966 1 84.56 450 LEU B O 1
ATOM 7150 N N . ASN B 1 451 ? 6.473 -21.375 1.189 1 83.94 451 ASN B N 1
ATOM 7151 C CA . ASN B 1 451 ? 6.117 -21.297 2.602 1 83.94 451 ASN B CA 1
ATOM 7152 C C . ASN B 1 451 ? 4.734 -20.688 2.797 1 83.94 451 ASN B C 1
ATOM 7154 O O . ASN B 1 451 ? 4.566 -19.469 2.635 1 83.94 451 ASN B O 1
ATOM 7158 N N . TRP B 1 452 ? 3.863 -21.469 3.211 1 77.44 452 TRP B N 1
ATOM 7159 C CA . TRP B 1 452 ? 2.459 -21.078 3.254 1 77.44 452 TRP B CA 1
ATOM 7160 C C . TRP B 1 452 ? 2.209 -20.062 4.371 1 77.44 452 TRP B C 1
ATOM 7162 O O . TRP B 1 452 ? 1.159 -19.422 4.41 1 77.44 452 TRP B O 1
ATOM 7172 N N . LEU B 1 453 ? 3.193 -20.031 5.266 1 75.19 453 LEU B N 1
ATOM 7173 C CA . LEU B 1 453 ? 3.049 -19.062 6.348 1 75.19 453 LEU B CA 1
ATOM 7174 C C . LEU B 1 453 ? 3.523 -17.688 5.91 1 75.19 453 LEU B C 1
ATOM 7176 O O . LEU B 1 453 ? 3.291 -16.688 6.605 1 75.19 453 LEU B O 1
ATOM 7180 N N . GLN B 1 454 ? 4.23 -17.766 4.871 1 70.31 454 GLN B N 1
ATOM 7181 C CA . GLN B 1 454 ? 4.707 -16.469 4.398 1 70.31 454 GLN B CA 1
ATOM 7182 C C . GLN B 1 454 ? 3.756 -15.883 3.359 1 70.31 454 GLN B C 1
ATOM 7184 O O . GLN B 1 454 ? 3.082 -16.625 2.637 1 70.31 454 GLN B O 1
ATOM 7189 N N . PRO B 1 455 ? 3.568 -14.641 3.443 1 57.34 455 PRO B N 1
ATOM 7190 C CA . PRO B 1 455 ? 2.715 -13.961 2.467 1 57.34 455 PRO B CA 1
ATOM 7191 C C . PRO B 1 455 ? 3.029 -14.359 1.027 1 57.34 455 PRO B C 1
ATOM 7193 O O . PRO B 1 455 ? 4.082 -14 0.497 1 57.34 455 PRO B O 1
ATOM 7196 N N . HIS B 1 456 ? 2.957 -15.539 0.669 1 54.16 456 HIS B N 1
ATOM 7197 C CA . HIS B 1 456 ? 3.326 -15.836 -0.71 1 54.16 456 HIS B CA 1
ATOM 7198 C C . HIS B 1 456 ? 3.148 -14.617 -1.604 1 54.16 456 HIS B C 1
ATOM 7200 O O . HIS B 1 456 ? 4.086 -14.203 -2.291 1 54.16 456 HIS B O 1
ATOM 7206 N N . GLU B 1 457 ? 1.743 -14.281 -1.812 1 54.47 457 GLU B N 1
ATOM 7207 C CA . GLU B 1 457 ? 1.612 -13.062 -2.607 1 54.47 457 GLU B CA 1
ATOM 7208 C C . GLU B 1 457 ? 1.658 -11.82 -1.723 1 54.47 457 GLU B C 1
ATOM 7210 O O . GLU B 1 457 ? 1.538 -10.695 -2.215 1 54.47 457 GLU B O 1
ATOM 7215 N N . GLY B 1 458 ? 2.092 -12.141 -0.361 1 58.22 458 GLY B N 1
ATOM 7216 C CA . GLY B 1 458 ? 2.492 -11.414 0.831 1 58.22 458 GLY B CA 1
ATOM 7217 C C . GLY B 1 458 ? 1.669 -10.164 1.071 1 58.22 458 GLY B C 1
ATOM 7218 O O . GLY B 1 458 ? 1.86 -9.469 2.072 1 58.22 458 GLY B O 1
ATOM 7219 N N . ASN B 1 459 ? 0.668 -9.984 0.214 1 76.38 459 ASN B N 1
ATOM 7220 C CA . ASN B 1 459 ? 0.228 -8.617 0.446 1 76.38 459 ASN B CA 1
ATOM 7221 C C . ASN B 1 459 ? -1.293 -8.5 0.406 1 76.38 459 ASN B C 1
ATOM 7223 O O . ASN B 1 459 ? -1.832 -7.422 0.154 1 76.38 459 ASN B O 1
ATOM 7227 N N . ILE B 1 460 ? -2.025 -9.852 0.733 1 88.44 460 ILE B N 1
ATOM 7228 C CA . ILE B 1 460 ? -3.477 -9.805 0.576 1 88.44 460 ILE B CA 1
ATOM 7229 C C . ILE B 1 460 ? -4.078 -8.883 1.632 1 88.44 460 ILE B C 1
ATOM 7231 O O . ILE B 1 460 ? -5.051 -8.172 1.361 1 88.44 460 ILE B O 1
ATOM 7235 N N . ILE B 1 461 ? -3.506 -8.945 2.844 1 90.94 461 ILE B N 1
ATOM 7236 C CA . ILE B 1 461 ? -4.031 -8.086 3.9 1 90.94 461 ILE B CA 1
ATOM 7237 C C . ILE B 1 461 ? -3.822 -6.621 3.529 1 90.94 461 ILE B C 1
ATOM 7239 O O . ILE B 1 461 ? -4.754 -5.812 3.613 1 90.94 461 ILE B O 1
ATOM 7243 N N . ASP B 1 462 ? -2.637 -6.352 3.029 1 87.38 462 ASP B N 1
ATOM 7244 C CA . ASP B 1 462 ? -2.332 -4.977 2.648 1 87.38 462 ASP B CA 1
ATOM 7245 C C . ASP B 1 462 ? -3.166 -4.543 1.443 1 87.38 462 ASP B C 1
ATOM 7247 O O . ASP B 1 462 ? -3.469 -3.359 1.285 1 87.38 462 ASP B O 1
ATOM 7251 N N . PHE B 1 463 ? -3.494 -5.488 0.69 1 92.38 463 PHE B N 1
ATOM 7252 C CA . PHE B 1 463 ? -4.293 -5.199 -0.494 1 92.38 463 PHE B CA 1
ATOM 7253 C C . PHE B 1 463 ? -5.742 -4.922 -0.114 1 92.38 463 PHE B C 1
ATOM 7255 O O . PHE B 1 463 ? -6.371 -4.012 -0.658 1 92.38 463 PHE B O 1
ATOM 7262 N N . LEU B 1 464 ? -6.246 -5.621 0.885 1 94.62 464 LEU B N 1
ATOM 7263 C CA . LEU B 1 464 ? -7.676 -5.582 1.186 1 94.62 464 LEU B CA 1
ATOM 7264 C C . LEU B 1 464 ? -7.965 -4.617 2.33 1 94.62 464 LEU B C 1
ATOM 7266 O O . LEU B 1 464 ? -9.109 -4.207 2.529 1 94.62 464 LEU B O 1
ATOM 7270 N N . PHE B 1 465 ? -6.926 -4.367 3.135 1 93.5 465 PHE B N 1
ATOM 7271 C CA . PHE B 1 465 ? -7.098 -3.479 4.281 1 93.5 465 PHE B CA 1
ATOM 7272 C C . PHE B 1 465 ? -6.059 -2.361 4.258 1 93.5 465 PHE B C 1
ATOM 7274 O O . PHE B 1 465 ? -4.996 -2.508 3.654 1 93.5 465 PHE B O 1
ATOM 7281 N N . ARG B 1 466 ? -6.441 -1.312 4.867 1 88.81 466 ARG B N 1
ATOM 7282 C CA . ARG B 1 466 ? -5.5 -0.218 5.086 1 88.81 466 ARG B CA 1
ATOM 7283 C C . ARG B 1 466 ? -5.473 0.195 6.555 1 88.81 466 ARG B C 1
ATOM 7285 O O . ARG B 1 466 ? -6.52 0.312 7.191 1 88.81 466 ARG B O 1
ATOM 7292 N N . ALA B 1 467 ? -4.266 0.288 7.074 1 88.31 467 ALA B N 1
ATOM 7293 C CA . ALA B 1 467 ? -4.133 0.87 8.406 1 88.31 467 ALA B CA 1
ATOM 7294 C C . ALA B 1 467 ? -4.609 2.32 8.422 1 88.31 467 ALA B C 1
ATOM 7296 O O . ALA B 1 467 ? -4.309 3.088 7.508 1 88.31 467 ALA B O 1
ATOM 7297 N N . ARG B 1 468 ? -5.367 2.668 9.367 1 88.06 468 ARG B N 1
ATOM 7298 C CA . ARG B 1 468 ? -5.953 3.998 9.508 1 88.06 468 ARG B CA 1
ATOM 7299 C C . ARG B 1 468 ? -5.742 4.543 10.922 1 88.06 468 ARG B C 1
ATOM 7301 O O . ARG B 1 468 ? -5.863 3.803 11.898 1 88.06 468 ARG B O 1
ATOM 7308 N N . ALA B 1 469 ? -5.422 5.824 11.008 1 88.19 469 ALA B N 1
ATOM 7309 C CA . ALA B 1 469 ? -5.414 6.445 12.328 1 88.19 469 ALA B CA 1
ATOM 7310 C C . ALA B 1 469 ? -6.82 6.48 12.93 1 88.19 469 ALA B C 1
ATOM 7312 O O . ALA B 1 469 ? -7.793 6.754 12.219 1 88.19 469 ALA B O 1
ATOM 7313 N N . PHE B 1 470 ? -6.859 6.133 14.172 1 90.19 470 PHE B N 1
ATOM 7314 C CA . PHE B 1 470 ? -8.148 6.023 14.844 1 90.19 470 PHE B CA 1
ATOM 7315 C C . PHE B 1 470 ? -8.031 6.398 16.312 1 90.19 470 PHE B C 1
ATOM 7317 O O . PHE B 1 470 ? -7.066 6.012 16.984 1 90.19 470 PHE B O 1
ATOM 7324 N N . GLN B 1 471 ? -9 7.168 16.781 1 89.38 471 GLN B N 1
ATOM 7325 C CA . GLN B 1 471 ? -9.109 7.516 18.203 1 89.38 471 GLN B CA 1
ATOM 7326 C C . GLN B 1 471 ? -10.547 7.41 18.688 1 89.38 471 GLN B C 1
ATOM 7328 O O . GLN B 1 471 ? -11.477 7.777 17.953 1 89.38 471 GLN B O 1
ATOM 7333 N N . ASN B 1 472 ? -10.734 6.84 19.875 1 90 472 ASN B N 1
ATOM 7334 C CA . ASN B 1 472 ? -12.07 6.82 20.469 1 90 472 ASN B CA 1
ATOM 7335 C C . ASN B 1 472 ? -12.094 7.535 21.812 1 90 472 ASN B C 1
ATOM 7337 O O . ASN B 1 472 ? -13.102 7.504 22.516 1 90 472 ASN B O 1
ATOM 7341 N N . SER B 1 473 ? -10.969 8.031 22.141 1 85.38 473 SER B N 1
ATOM 7342 C CA . SER B 1 473 ? -10.797 8.906 23.297 1 85.38 473 SER B CA 1
ATOM 7343 C C . SER B 1 473 ? -9.695 9.93 23.062 1 85.38 473 SER B C 1
ATOM 7345 O O . SER B 1 473 ? -8.812 9.719 22.234 1 85.38 473 SER B O 1
ATOM 7347 N N . PRO B 1 474 ? -9.844 11.031 23.703 1 83.94 474 PRO B N 1
ATOM 7348 C CA . PRO B 1 474 ? -8.758 12 23.531 1 83.94 474 PRO B CA 1
ATOM 7349 C C . PRO B 1 474 ? -7.391 11.414 23.875 1 83.94 474 PRO B C 1
ATOM 7351 O O . PRO B 1 474 ? -7.27 10.625 24.812 1 83.94 474 PRO B O 1
ATOM 7354 N N . PRO B 1 475 ? -6.469 11.75 23 1 76.62 475 PRO B N 1
ATOM 7355 C CA . PRO B 1 475 ? -5.125 11.25 23.297 1 76.62 475 PRO B CA 1
ATOM 7356 C C . PRO B 1 475 ? -4.547 11.859 24.578 1 76.62 475 PRO B C 1
ATOM 7358 O O . PRO B 1 475 ? -5 12.914 25.031 1 76.62 475 PRO B O 1
ATOM 7361 N N . PRO B 1 476 ? -3.695 11.117 25.141 1 68.31 476 PRO B N 1
ATOM 7362 C CA . PRO B 1 476 ? -3.055 11.711 26.312 1 68.31 476 PRO B CA 1
ATOM 7363 C C . PRO B 1 476 ? -2.359 13.031 26 1 68.31 476 PRO B C 1
ATOM 7365 O O . PRO B 1 476 ? -1.878 13.242 24.891 1 68.31 476 PRO B O 1
ATOM 7368 N N . ALA B 1 477 ? -2.654 13.945 26.875 1 59.25 477 ALA B N 1
ATOM 7369 C CA . ALA B 1 477 ? -2.059 15.273 26.734 1 59.25 477 ALA B CA 1
ATOM 7370 C C . ALA B 1 477 ? -0.534 15.195 26.734 1 59.25 477 ALA B C 1
ATOM 7372 O O . ALA B 1 477 ? 0.056 14.516 27.578 1 59.25 477 ALA B O 1
ATOM 7373 N N . HIS B 1 478 ? 0.115 15.344 25.531 1 56.69 478 HIS B N 1
ATOM 7374 C CA . HIS B 1 478 ? 1.568 15.461 25.578 1 56.69 478 HIS B CA 1
ATOM 7375 C C . HIS B 1 478 ? 2.004 16.922 25.641 1 56.69 478 HIS B C 1
ATOM 7377 O O . HIS B 1 478 ? 1.322 17.797 25.109 1 56.69 478 HIS B O 1
#